Protein AF-0000000080282653 (afdb_homodimer)

Foldseek 3Di:
DPQQFAEFEEEQEDQPQFAFQLCQFACVVPVLLVVLLVVLQVLQVVLVHHRASNRRRPNPHDDLLVCLVPPVLNRLSNSLSQLLSQLCCSVPPQRHDYQEYEYDQSRVLNSQCSQVQDPSSLSSNLSNQLVVLQVVLVFFWFKKKWQAADVVLVVLLVVLVDPQKDFAEGQARGITMIIGHHVSRVSSQVSCVVVVIHMDIDSHGHRFQACVGCVRSLVSSLVVLVVDQTAAGNHWYAYQQVLGIRGGNVSVSVCSSRSRHGHGYNLSSLVVVVVVVHAHYEYRGEACVNVVSSVVHDPQHFYFYLSNDSDYPVSSNVRSVSRPRRPPPPPPPPPPPPPPPPPDDPDDPDPPPPPPPPPPDDLDLVNLLQVLLVLCCVQLVHHSPVQDPPAFCCPHVVCDPVNLVVSLVVSCVVLVFDDDPPDDSVVQGHSSSSSVVSSVRSVVVVVD/DPQQFAEFEEEQEDQPQFAFQLCQQACVVPVLLVVLLVVLQVLQVVLVAHRASNRHRPNPHDDSLVCLVPPQLNRLSNSLSQLLSQVCCSVPPQRHDYQEYEYDQSRVLSSQCSQVQDPSSLSSNLSNQLVVLVVVLVFFWFKKKWQAADVVLVVLLVVLVDPQKDFAEGQARGITMIIGHHVSRVSSQVSCVVVVIHMDIDSHGHRFQACVGCVRSLVSSLVVLVVDQTAAGNHWYAYQQVLGIRGGNVSVSVCSSRSRHGHGYNLSSLVVVVVVVHAHYEYRGEACVNVVSSVVHDPQHFYFYLSNDSDYPVSSNVRSVSRPRRPPPPPPPPPPPPPPPPPDDPDDPDPPPPPPDPPPDDLDLVNLLQVLLVLCCVQLVHHSPVQDPPAFCCVHVVCDPVNLVVSLVVSCVVLVFDDDPPDDSVVQGHSSSSSVVSSVRSVVVVVD

Radius of gyration: 32.89 Å; Cα contacts (8 Å, |Δi|>4): 1696; chains: 2; bounding box: 114×81×65 Å

Organism: Amycolatopsis orientalis (NCBI:txid31958)

Secondary structure (DSSP, 8-state):
-----EEEEEEE--TT---TTTTTTTTTT-THHHHHHHHHHHHHHHTT----HHHHH-TTSPPHHHHHHH-HHHHHHHHHHHHHHHHHHHHHTS-EEEEEEEE-TTHHHHHHHHHTSS-HHHHHHHHHHHHHHHHHHT---EEEEESS-HHHHHHHHHHHT-TT-EEEEEEETTEEEEEE-HHHHHHHHHHHHHTT--EEE---S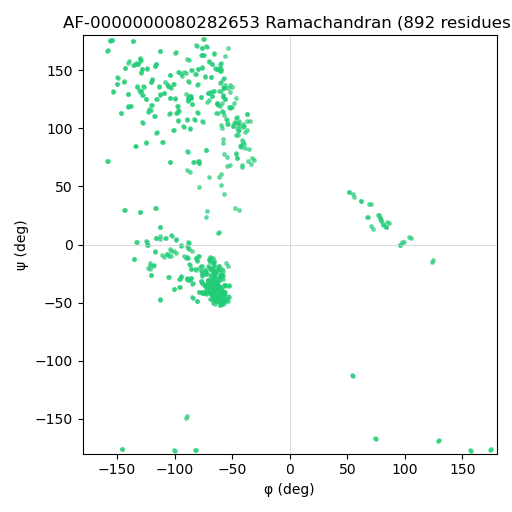S--S-HHHHHHHHHHHHHHHTT------SS-EEETTTTEE--SHHHHHHHHHHTTTSPB-HHHHHHHHHHTT--EEEE-SSS-HHHHHHHHHBSS-EEE-TTSS---HHHHHHHHHTT-----------------------------------------HHHHHHHHHHHHHHHHT--GGGS-TT-BTTTTT---HHHHHHHHHHHHHHHT----TT--GGG--BHHHHHHHHHHHHHHHTT-/-----EEEEEEE--TT---TTTTTTTTTT-THHHHHHHHHHHHHHHTT----HHHHH-TTSPPHHHHHHH-HHHHHHHHHHHHHHHHHHHHHTS-EEEEEEEE-TTHHHHHHHHHTSS-HHHHHHHHHHHHHHHHHHT---EEEEESS-HHHHHHHHHHHT-TT-EEEEEEETTEEEEEE-HHHHHHHHHHHHHTT--EEE---SS--S-HHHHHHHHHHHHHHHTT------SS-EEETTTTEE--SHHHHHHHHHHTTTSPB-HHHHHHHHHHTT--EEEE-SSS-HHHHHHHHHBSS-EEE-TTSS---HHHHHHHHHTT-----------------------------------------HHHHHHHHHHHHHHHHT--GGGS-TT-BHHHHH---HHHHHHHHHHHHHHHT----TT--GGG--BHHHHHHHHHHHHHHHTT-

Nearest PDB structures (foldseek):
  3rgi-assembly1_A  TM=9.157E-01  e=1.928E-21  Sorangium cellulosum
  2cuy-assembly1_B  TM=9.106E-01  e=4.567E-21  Thermus thermophilus HB8
  4mz0-assembly1_A  TM=9.041E-01  e=2.428E-20  Moorena producens 3L
  3g87-assembly1_A  TM=8.725E-01  e=8.386E-20  Burkholderia pseudomallei 1710b
  7agp-assembly1_A  TM=8.771E-01  e=3.275E-18  Mycobacterium tuberculosis variant bovis AF2122/97

Structure (mmCIF, N/CA/C/O backbone):
data_AF-0000000080282653-model_v1
#
loop_
_entity.id
_entity.type
_entity.pdbx_description
1 polymer A0A193BUU2_AMYOR
#
loop_
_atom_site.group_PDB
_atom_site.id
_atom_site.type_symbol
_atom_site.label_atom_id
_atom_site.label_alt_id
_atom_site.label_comp_id
_atom_site.label_asym_id
_atom_site.label_entity_id
_atom_site.label_seq_id
_atom_site.pdbx_PDB_ins_code
_atom_site.Cartn_x
_atom_site.Cartn_y
_atom_site.Cartn_z
_atom_site.occupancy
_atom_site.B_iso_or_equiv
_atom_site.auth_seq_id
_atom_site.auth_comp_id
_atom_site.auth_asym_id
_atom_site.auth_atom_id
_atom_site.pdbx_PDB_model_num
ATOM 1 N N . MET A 1 1 ? 34.156 13 14.781 1 26.16 1 MET A N 1
ATOM 2 C CA . MET A 1 1 ? 33.406 11.82 14.375 1 26.16 1 MET A CA 1
ATOM 3 C C . MET A 1 1 ? 32 12.219 13.906 1 26.16 1 MET A C 1
ATOM 5 O O . MET A 1 1 ? 31.188 12.719 14.688 1 26.16 1 MET A O 1
ATOM 9 N N . GLN A 1 2 ? 31.844 12.859 12.875 1 35.34 2 GLN A N 1
ATOM 10 C CA . GLN A 1 2 ? 30.625 13.469 12.359 1 35.34 2 GLN A CA 1
ATOM 11 C C . GLN A 1 2 ? 29.422 12.539 12.539 1 35.34 2 GLN A C 1
ATOM 13 O O . GLN A 1 2 ? 29.438 11.398 12.055 1 35.34 2 GLN A O 1
ATOM 18 N N . ALA A 1 3 ? 28.781 12.453 13.555 1 43.47 3 ALA A N 1
ATOM 19 C CA . ALA A 1 3 ? 27.75 11.57 14.086 1 43.47 3 ALA A CA 1
ATOM 20 C C . ALA A 1 3 ? 26.75 11.164 13.008 1 43.47 3 ALA A C 1
ATOM 22 O O . ALA A 1 3 ? 26.281 12.016 12.242 1 43.47 3 ALA A O 1
ATOM 23 N N . ASP A 1 4 ? 26.781 9.938 12.25 1 61.91 4 ASP A N 1
ATOM 24 C CA . ASP A 1 4 ? 26.016 9.25 11.211 1 61.91 4 ASP A CA 1
ATOM 25 C C . ASP A 1 4 ? 24.516 9.422 11.414 1 61.91 4 ASP A C 1
ATOM 27 O O . ASP A 1 4 ? 23.953 8.93 12.398 1 61.91 4 ASP A O 1
ATOM 31 N N . HIS A 1 5 ? 23.953 10.656 10.898 1 84.25 5 HIS A N 1
ATOM 32 C CA . HIS A 1 5 ? 22.531 10.945 11.016 1 84.25 5 HIS A CA 1
ATOM 33 C C . HIS A 1 5 ? 21.688 9.875 10.312 1 84.25 5 HIS A C 1
ATOM 35 O O . HIS A 1 5 ? 22.094 9.352 9.266 1 84.25 5 HIS A O 1
ATOM 41 N N . LEU A 1 6 ? 20.719 9.438 11.023 1 90 6 LEU A N 1
ATOM 42 C CA . LEU A 1 6 ? 19.797 8.453 10.477 1 90 6 LEU A CA 1
ATOM 43 C C . LEU A 1 6 ? 18.828 9.109 9.484 1 90 6 LEU A C 1
ATOM 45 O O . LEU A 1 6 ? 17.969 9.898 9.883 1 90 6 LEU A O 1
ATOM 49 N N . PRO A 1 7 ? 19.047 8.867 8.172 1 93.62 7 PRO A N 1
ATOM 50 C CA . PRO A 1 7 ? 18.125 9.445 7.199 1 93.62 7 PRO A CA 1
ATOM 51 C C . PRO A 1 7 ? 16.672 9.008 7.434 1 93.62 7 PRO A C 1
ATOM 53 O O . PRO A 1 7 ? 16.406 7.816 7.598 1 93.62 7 PRO A O 1
ATOM 56 N N . SER A 1 8 ? 15.742 10 7.512 1 96.44 8 SER A N 1
ATOM 57 C CA . SER A 1 8 ? 14.344 9.734 7.828 1 96.44 8 SER A CA 1
ATOM 58 C C . SER A 1 8 ? 13.414 10.648 7.035 1 96.44 8 SER A C 1
ATOM 60 O O . SER A 1 8 ? 13.828 11.703 6.551 1 96.44 8 SER A O 1
ATOM 62 N N . THR A 1 9 ? 12.281 10.078 6.84 1 98.31 9 THR A N 1
ATOM 63 C CA . THR A 1 9 ? 11.227 10.922 6.281 1 98.31 9 THR A CA 1
ATOM 64 C C . THR A 1 9 ? 10.5 11.688 7.387 1 98.31 9 THR A C 1
ATOM 66 O O . THR A 1 9 ? 9.953 11.078 8.312 1 98.31 9 THR A O 1
ATOM 69 N N . PHE A 1 10 ? 10.531 13.016 7.301 1 98.75 10 PHE A N 1
ATOM 70 C CA . PHE A 1 10 ? 9.828 13.867 8.25 1 98.75 10 PHE A CA 1
ATOM 71 C C . PHE A 1 10 ? 8.398 14.125 7.793 1 98.75 10 PHE A C 1
ATOM 73 O O . PHE A 1 10 ? 8.172 14.594 6.676 1 98.75 10 PHE A O 1
ATOM 80 N N . LEU A 1 11 ? 7.48 13.789 8.656 1 98.88 11 LEU A N 1
ATOM 81 C CA . LEU A 1 11 ? 6.062 14.016 8.391 1 98.88 11 LEU A CA 1
ATOM 82 C C . LEU A 1 11 ? 5.555 15.227 9.164 1 98.88 11 LEU A C 1
ATOM 84 O O . LEU A 1 11 ? 5.863 15.391 10.344 1 98.88 11 LEU A O 1
ATOM 88 N N . PHE A 1 12 ? 4.789 16.078 8.477 1 98.81 12 PHE A N 1
ATOM 89 C CA . PHE A 1 12 ? 4.238 17.281 9.102 1 98.81 12 PHE A CA 1
ATOM 90 C C . PHE A 1 12 ? 2.715 17.234 9.109 1 98.81 12 PHE A C 1
ATOM 92 O O . PHE A 1 12 ? 2.078 17.391 8.062 1 98.81 12 PHE A O 1
ATOM 99 N N . PRO A 1 13 ? 2.098 17.078 10.266 1 97.88 13 PRO A N 1
ATOM 100 C CA . PRO A 1 13 ? 0.648 16.891 10.359 1 97.88 13 PRO A CA 1
ATOM 101 C C . PRO A 1 13 ? -0.134 18.172 10.125 1 97.88 13 PRO A C 1
ATOM 103 O O . PRO A 1 13 ? 0.444 19.266 10.141 1 97.88 13 PRO A O 1
ATOM 106 N N . GLY A 1 14 ? -1.403 17.984 9.852 1 94.94 14 GLY A N 1
ATOM 107 C CA . GLY A 1 14 ? -2.273 19.109 9.547 1 94.94 14 GLY A CA 1
ATOM 108 C C . GLY A 1 14 ? -2.938 19.703 10.773 1 94.94 14 GLY A C 1
ATOM 109 O O . GLY A 1 14 ? -2.369 19.688 11.867 1 94.94 14 GLY A O 1
ATOM 110 N N . GLN A 1 15 ? -4.125 20.188 10.422 1 87.12 15 GLN A N 1
ATOM 111 C CA . GLN A 1 15 ? -4.863 20.922 11.453 1 87.12 15 GLN A CA 1
ATOM 112 C C . GLN A 1 15 ? -5.367 19.969 12.539 1 87.12 15 GLN A C 1
ATOM 114 O O . GLN A 1 15 ? -5.84 18.875 12.242 1 87.12 15 GLN A O 1
ATOM 119 N N . GLY A 1 16 ? -5.094 20.141 13.719 1 88.44 16 GLY A N 1
ATOM 120 C CA . GLY A 1 16 ? -5.527 19.359 14.859 1 88.44 16 GLY A CA 1
ATOM 121 C C . GLY A 1 16 ? -4.371 18.812 15.68 1 88.44 16 GLY A C 1
ATOM 122 O O . GLY A 1 16 ? -4.562 18.359 16.812 1 88.44 16 GLY A O 1
ATOM 123 N N . ALA A 1 17 ? -3.266 18.891 15.047 1 94.56 17 ALA A N 1
ATOM 124 C CA . ALA A 1 17 ? -2.086 18.359 15.734 1 94.56 17 ALA A CA 1
ATOM 125 C C . ALA A 1 17 ? -1.57 19.359 16.766 1 94.56 17 ALA A C 1
ATOM 127 O O . ALA A 1 17 ? -0.482 19.922 16.609 1 94.56 17 ALA A O 1
ATOM 128 N N . TYR A 1 18 ? -2.307 19.531 17.812 1 97.38 18 TYR A N 1
ATOM 129 C CA . TYR A 1 18 ? -1.986 20.469 18.875 1 97.38 18 TYR A CA 1
ATOM 130 C C . TYR A 1 18 ? -2.127 19.812 20.25 1 97.38 18 TYR A C 1
ATOM 132 O O . TYR A 1 18 ? -3.037 19.016 20.469 1 97.38 18 TYR A O 1
ATOM 140 N N . LEU A 1 19 ? -1.218 20.062 21.047 1 97.69 19 LEU A N 1
ATOM 141 C CA . LEU A 1 19 ? -1.221 19.703 22.453 1 97.69 19 LEU A CA 1
ATOM 142 C C . LEU A 1 19 ? -0.673 20.828 23.312 1 97.69 19 LEU A C 1
ATOM 144 O O . LEU A 1 19 ? 0.491 21.219 23.172 1 97.69 19 LEU A O 1
ATOM 148 N N . ALA A 1 20 ? -1.525 21.328 24.219 1 97.62 20 ALA A N 1
ATOM 149 C CA . ALA A 1 20 ? -1.098 22.406 25.094 1 97.62 20 ALA A CA 1
ATOM 150 C C . ALA A 1 20 ? 0.156 22.031 25.875 1 97.62 20 ALA A C 1
ATOM 152 O O . ALA A 1 20 ? 0.198 20.969 26.516 1 97.62 20 ALA A O 1
ATOM 153 N N . GLY A 1 21 ? 1.155 22.859 25.75 1 98.19 21 GLY A N 1
ATOM 154 C CA . GLY A 1 21 ? 2.389 22.656 26.484 1 98.19 21 GLY A CA 1
ATOM 155 C C . GLY A 1 21 ? 3.174 21.453 26.016 1 98.19 21 GLY A C 1
ATOM 156 O O . GLY A 1 21 ? 3.809 20.75 26.812 1 98.19 21 GLY A O 1
ATOM 157 N N . VAL A 1 22 ? 3.148 21.172 24.797 1 98.06 22 VAL A N 1
ATOM 158 C CA . VAL A 1 22 ? 3.736 19.953 24.25 1 98.06 22 VAL A CA 1
ATOM 159 C C . VAL A 1 22 ? 5.234 19.922 24.562 1 98.06 22 VAL A C 1
ATOM 161 O O . VAL A 1 22 ? 5.812 18.844 24.734 1 98.06 22 VAL A O 1
ATOM 164 N N . PHE A 1 23 ? 5.887 21.094 24.719 1 97.88 23 PHE A N 1
ATOM 165 C CA . PHE A 1 23 ? 7.328 21.156 24.922 1 97.88 23 PHE A CA 1
ATOM 166 C C . PHE A 1 23 ? 7.652 21.406 26.391 1 97.88 23 PHE A C 1
ATOM 168 O O . PHE A 1 23 ? 8.805 21.656 26.75 1 97.88 23 PHE A O 1
ATOM 175 N N . SER A 1 24 ? 6.66 21.375 27.281 1 97.12 24 SER A N 1
ATOM 176 C CA . SER A 1 24 ? 6.824 21.766 28.688 1 97.12 24 SER A CA 1
ATOM 177 C C . SER A 1 24 ? 7.871 20.906 29.375 1 97.12 24 SER A C 1
ATOM 179 O O . SER A 1 24 ? 8.695 21.406 30.141 1 97.12 24 SER A O 1
ATOM 181 N N . ALA A 1 25 ? 7.859 19.641 29.031 1 95.56 25 ALA A N 1
ATOM 182 C CA . ALA A 1 25 ? 8.719 18.703 29.75 1 95.56 25 ALA A CA 1
ATOM 183 C C . ALA A 1 25 ? 10.109 18.641 29.141 1 95.56 25 ALA A C 1
ATOM 185 O O . ALA A 1 25 ? 11.07 18.219 29.797 1 95.56 25 ALA A O 1
ATOM 186 N N . SER A 1 26 ? 10.219 19.109 27.938 1 94.75 26 SER A N 1
ATOM 187 C CA . SER A 1 26 ? 11.484 18.906 27.25 1 94.75 26 SER A CA 1
ATOM 188 C C . SER A 1 26 ? 12.242 20.234 27.078 1 94.75 26 SER A C 1
ATOM 190 O O . SER A 1 26 ? 13.43 20.234 26.766 1 94.75 26 SER A O 1
ATOM 192 N N . ARG A 1 27 ? 11.688 21.328 27.359 1 93.56 27 ARG A N 1
ATOM 193 C CA . ARG A 1 27 ? 12.242 22.625 27 1 93.56 27 ARG A CA 1
ATOM 194 C C . ARG A 1 27 ? 13.516 22.922 27.781 1 93.56 27 ARG A C 1
ATOM 196 O O . ARG A 1 27 ? 14.398 23.625 27.312 1 93.56 27 ARG A O 1
ATOM 203 N N . GLN A 1 28 ? 13.648 22.422 28.938 1 92.38 28 GLN A N 1
ATOM 204 C CA . GLN A 1 28 ? 14.844 22.672 29.734 1 92.38 28 GLN A CA 1
ATOM 205 C C . GLN A 1 28 ? 16.047 21.906 29.172 1 92.38 28 GLN A C 1
ATOM 207 O O . GLN A 1 28 ? 17.156 22.422 29.156 1 92.38 28 GLN A O 1
ATOM 212 N N . ALA A 1 29 ? 15.766 20.75 28.734 1 93.75 29 ALA A N 1
ATOM 213 C CA . ALA A 1 29 ? 16.828 19.891 28.203 1 93.75 29 ALA A CA 1
ATOM 214 C C . ALA A 1 29 ? 17.25 20.328 26.812 1 93.75 29 ALA A C 1
ATOM 216 O O . ALA A 1 29 ? 18.391 20.109 26.406 1 93.75 29 ALA A O 1
ATOM 217 N N . PHE A 1 30 ? 16.375 20.984 26.094 1 94.38 30 PHE A N 1
ATOM 218 C CA . PHE A 1 30 ? 16.656 21.406 24.719 1 94.38 30 PHE A CA 1
ATOM 219 C C . PHE A 1 30 ? 16.453 22.906 24.547 1 94.38 30 PHE A C 1
ATOM 221 O O . PHE A 1 30 ? 15.406 23.344 24.047 1 94.38 30 PHE A O 1
ATOM 228 N N . PRO A 1 31 ? 17.453 23.625 24.797 1 91 31 PRO A N 1
ATOM 229 C CA . PRO A 1 31 ? 17.312 25.094 24.766 1 91 31 PRO A CA 1
ATOM 230 C C . PRO A 1 31 ? 16.922 25.609 23.375 1 91 31 PRO A C 1
ATOM 232 O O . PRO A 1 31 ? 16.406 26.719 23.25 1 91 31 PRO A O 1
ATOM 235 N N . GLY A 1 32 ? 17.188 24.828 22.391 1 92.94 32 GLY A N 1
ATOM 236 C CA . GLY A 1 32 ? 16.797 25.203 21.031 1 92.94 32 GLY A CA 1
ATOM 237 C C . GLY A 1 32 ? 15.305 25.438 20.891 1 92.94 32 GLY A C 1
ATOM 238 O O . GLY A 1 32 ? 14.875 26.219 20.031 1 92.94 32 GLY A O 1
ATOM 239 N N . ILE A 1 33 ? 14.523 24.875 21.766 1 95.81 33 ILE A N 1
ATOM 240 C CA . ILE A 1 33 ? 13.078 25.047 21.719 1 95.81 33 ILE A CA 1
ATOM 241 C C . ILE A 1 33 ? 12.703 26.5 21.969 1 95.81 33 ILE A C 1
ATOM 243 O O . ILE A 1 33 ? 11.992 27.109 21.172 1 95.81 33 ILE A O 1
ATOM 247 N N . ALA A 1 34 ? 13.242 27 23.016 1 95.75 34 ALA A N 1
ATOM 248 C CA . ALA A 1 34 ? 12.922 28.375 23.391 1 95.75 34 ALA A CA 1
ATOM 249 C C . ALA A 1 34 ? 13.406 29.359 22.328 1 95.75 34 ALA A C 1
ATOM 251 O O . ALA A 1 34 ? 12.711 30.328 22.016 1 95.75 34 ALA A O 1
ATOM 252 N N . ALA A 1 35 ? 14.523 29.141 21.797 1 96.19 35 ALA A N 1
ATOM 253 C CA . ALA A 1 35 ? 15.102 30.031 20.797 1 96.19 35 ALA A CA 1
ATOM 254 C C . ALA A 1 35 ? 14.242 30.062 19.531 1 96.19 35 ALA A C 1
ATOM 256 O O . ALA A 1 35 ? 13.977 31.125 18.984 1 96.19 35 ALA A O 1
ATOM 257 N N . GLU A 1 36 ? 13.859 28.891 19.094 1 96.94 36 GLU A N 1
ATOM 258 C CA . GLU A 1 36 ? 13.07 28.812 17.875 1 96.94 36 GLU A CA 1
ATOM 259 C C . GLU A 1 36 ? 11.68 29.391 18.078 1 96.94 36 GLU A C 1
ATOM 261 O O . GLU A 1 36 ? 11.141 30.047 17.188 1 96.94 36 GLU A O 1
ATOM 266 N N . LEU A 1 37 ? 11.102 29.156 19.219 1 98.38 37 LEU A N 1
ATOM 267 C CA . 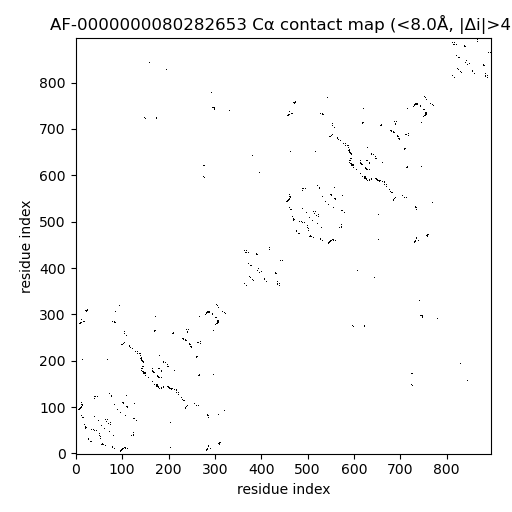LEU A 1 37 ? 9.781 29.719 19.516 1 98.38 37 LEU A CA 1
ATOM 268 C C . LEU A 1 37 ? 9.836 31.234 19.562 1 98.38 37 LEU A C 1
ATOM 270 O O . LEU A 1 37 ? 8.914 31.906 19.094 1 98.38 37 LEU A O 1
ATOM 274 N N . ALA A 1 38 ? 10.898 31.719 20.094 1 98.12 38 ALA A N 1
ATOM 275 C CA . ALA A 1 38 ? 11.062 33.156 20.141 1 98.12 38 ALA A CA 1
ATOM 276 C C . ALA A 1 38 ? 11.125 33.75 18.734 1 98.12 38 ALA A C 1
ATOM 278 O O . ALA A 1 38 ? 10.57 34.844 18.484 1 98.12 38 ALA A O 1
ATOM 279 N N . ARG A 1 39 ? 11.773 33.125 17.859 1 98.38 39 ARG A N 1
ATOM 280 C CA . ARG A 1 39 ? 11.859 33.594 16.469 1 98.38 39 ARG A CA 1
ATOM 281 C C . ARG A 1 39 ? 10.484 33.562 15.805 1 98.38 39 ARG A C 1
ATOM 283 O O . ARG A 1 39 ? 10.109 34.531 15.125 1 98.38 39 ARG A O 1
ATOM 290 N N . VAL A 1 40 ? 9.758 32.5 16.016 1 98.69 40 VAL A N 1
ATOM 291 C CA . VAL A 1 40 ? 8.422 32.406 15.438 1 98.69 40 VAL A CA 1
ATOM 292 C C . VAL A 1 40 ? 7.539 33.531 15.969 1 98.69 40 VAL A C 1
ATOM 294 O O . VAL A 1 40 ? 6.832 34.188 15.203 1 98.69 40 VAL A O 1
ATOM 297 N N . ASP A 1 41 ? 7.648 33.781 17.266 1 98.69 41 ASP A N 1
ATOM 298 C CA . ASP A 1 41 ? 6.859 34.844 17.875 1 98.69 41 ASP A CA 1
ATOM 299 C C . ASP A 1 41 ? 7.223 36.219 17.281 1 98.69 41 ASP A C 1
ATOM 301 O O . ASP A 1 41 ? 6.344 37.031 16.984 1 98.69 41 ASP A O 1
ATOM 305 N N . GLU A 1 42 ? 8.461 36.406 17.125 1 98.62 42 GLU A N 1
ATOM 306 C CA . GLU A 1 42 ? 8.922 37.688 16.578 1 98.62 42 GLU A CA 1
ATOM 307 C C . GLU A 1 42 ? 8.352 37.906 15.188 1 98.62 42 GLU A C 1
ATOM 309 O O . GLU A 1 42 ? 7.789 38.969 14.914 1 98.62 42 GLU A O 1
ATOM 314 N N . TYR A 1 43 ? 8.508 36.969 14.32 1 98.5 43 TYR A N 1
ATOM 315 C CA . TYR A 1 43 ? 8.023 37.094 12.945 1 98.5 43 TYR A CA 1
ATOM 316 C C . TYR A 1 43 ? 6.5 37.219 12.922 1 98.5 43 TYR A C 1
ATOM 318 O O . TYR A 1 43 ? 5.945 37.938 12.102 1 98.5 43 TYR A O 1
ATOM 326 N N . SER A 1 44 ? 5.84 36.469 13.805 1 98.56 44 SER A N 1
ATOM 327 C CA . SER A 1 44 ? 4.383 36.5 13.859 1 98.56 44 SER A CA 1
ATOM 328 C C . SER A 1 44 ? 3.887 37.875 14.266 1 98.56 44 SER A C 1
ATOM 330 O O . SER A 1 44 ? 3.006 38.438 13.609 1 98.56 44 SER A O 1
ATOM 332 N N . LEU A 1 45 ? 4.488 38.406 15.281 1 97.88 45 LEU A N 1
ATOM 333 C CA . LEU A 1 45 ? 4.09 39.719 15.758 1 97.88 45 LEU A CA 1
ATOM 334 C C . LEU A 1 45 ? 4.328 40.781 14.688 1 97.88 45 LEU A C 1
ATOM 336 O O . LEU A 1 45 ? 3.506 41.688 14.508 1 97.88 45 LEU A O 1
ATOM 340 N N . ARG A 1 46 ? 5.383 40.688 13.977 1 97.69 46 ARG A N 1
ATOM 341 C CA . ARG A 1 46 ? 5.68 41.625 12.883 1 97.69 46 ARG A CA 1
ATOM 342 C C . ARG A 1 46 ? 4.637 41.531 11.781 1 97.69 46 ARG A C 1
ATOM 344 O O . ARG A 1 46 ? 4.312 42.531 11.133 1 97.69 46 ARG A O 1
ATOM 351 N N . ALA A 1 47 ? 4.137 40.344 11.594 1 97.06 47 ALA A N 1
ATOM 352 C CA . ALA A 1 47 ? 3.154 40.125 10.547 1 97.06 47 ALA A CA 1
ATOM 353 C C . ALA A 1 47 ? 1.737 40.375 11.047 1 97.06 47 ALA A C 1
ATOM 355 O O . ALA A 1 47 ? 0.768 40.219 10.305 1 97.06 47 ALA A O 1
ATOM 356 N N . GLY A 1 48 ? 1.582 40.781 12.297 1 97.12 48 GLY A N 1
ATOM 357 C CA . GLY A 1 48 ? 0.28 41.062 12.875 1 97.12 48 GLY A CA 1
ATOM 358 C C . GLY A 1 48 ? -0.407 39.844 13.445 1 97.12 48 GLY A C 1
ATOM 359 O O . GLY A 1 48 ? -1.627 39.812 13.617 1 97.12 48 GLY A O 1
ATOM 360 N N . GLY A 1 49 ? 0.363 38.781 13.703 1 97.44 49 GLY A N 1
ATOM 361 C CA . GLY A 1 49 ? -0.189 37.562 14.273 1 97.44 49 GLY A CA 1
ATOM 362 C C . GLY A 1 49 ? 0.045 37.438 15.766 1 97.44 49 GLY A C 1
ATOM 363 O O . GLY A 1 49 ? 0.583 38.344 16.391 1 97.44 49 GLY A O 1
ATOM 364 N N . PRO A 1 50 ? -0.379 36.344 16.312 1 97.56 50 PRO A N 1
ATOM 365 C CA . PRO A 1 50 ? -0.25 36.125 17.75 1 97.56 50 PRO A CA 1
ATOM 366 C C . PRO A 1 50 ? 1.085 35.5 18.141 1 97.56 50 PRO A C 1
ATOM 368 O O . PRO A 1 50 ? 1.762 34.906 17.297 1 97.56 50 PRO A O 1
ATOM 371 N N . GLY A 1 51 ? 1.422 35.688 19.422 1 97.56 51 GLY A N 1
ATOM 372 C CA . GLY A 1 51 ? 2.469 34.875 20.016 1 97.56 51 GLY A CA 1
ATOM 373 C C . GLY A 1 51 ? 1.979 33.531 20.469 1 97.56 51 GLY A C 1
ATOM 374 O O . GLY A 1 51 ? 0.861 33.406 20.969 1 97.56 51 GLY A O 1
ATOM 375 N N . VAL A 1 52 ? 2.885 32.531 20.359 1 97.75 52 VAL A N 1
ATOM 376 C CA . VAL A 1 52 ? 2.352 31.188 20.625 1 97.75 52 VAL A CA 1
ATOM 377 C C . VAL A 1 52 ? 3.291 30.438 21.562 1 97.75 52 VAL A C 1
ATOM 379 O O . VAL A 1 52 ? 3.049 29.281 21.906 1 97.75 52 VAL A O 1
ATOM 382 N N . THR A 1 53 ? 4.355 31.016 22.031 1 98.19 53 THR A N 1
ATOM 383 C CA . THR A 1 53 ? 5.32 30.359 22.906 1 98.19 53 THR A CA 1
ATOM 384 C C . THR A 1 53 ? 4.625 29.781 24.141 1 98.19 53 THR A C 1
ATOM 386 O O . THR A 1 53 ? 4.84 28.625 24.484 1 98.19 53 THR A O 1
ATOM 389 N N . SER A 1 54 ? 3.779 30.547 24.781 1 97.94 54 SER A N 1
ATOM 390 C CA . SER A 1 54 ? 3.111 30.094 26 1 97.94 54 SER A CA 1
ATOM 391 C C . SER A 1 54 ? 2.211 28.891 25.719 1 97.94 54 SER A C 1
ATOM 393 O O . SER A 1 54 ? 2.115 27.984 26.547 1 97.94 54 SER A O 1
ATOM 395 N N . LEU A 1 55 ? 1.587 28.844 24.594 1 98.5 55 LEU A N 1
ATOM 396 C CA . LEU A 1 55 ? 0.683 27.766 24.219 1 98.5 55 LEU A CA 1
ATOM 397 C C . LEU A 1 55 ? 1.424 26.438 24.172 1 98.5 55 LEU A C 1
ATOM 399 O O . LEU A 1 55 ? 0.847 25.375 24.469 1 98.5 55 LEU A O 1
ATOM 403 N N . LEU A 1 56 ? 2.725 26.484 23.859 1 98.56 56 LEU A N 1
ATOM 404 C CA . LEU A 1 56 ? 3.467 25.25 23.594 1 98.56 56 LEU A CA 1
ATOM 405 C C . LEU A 1 56 ? 4.359 24.891 24.766 1 98.56 56 LEU A C 1
ATOM 407 O O . LEU A 1 56 ? 4.91 23.781 24.828 1 98.56 56 LEU A O 1
ATOM 411 N N . THR A 1 57 ? 4.512 25.797 25.75 1 97.94 57 THR A N 1
ATOM 412 C CA . THR A 1 57 ? 5.441 25.531 26.844 1 97.94 57 THR A CA 1
ATOM 413 C C . THR A 1 57 ? 4.699 25.438 28.172 1 97.94 57 THR A C 1
ATOM 415 O O . THR A 1 57 ? 5.281 25.047 29.188 1 97.94 57 THR A O 1
ATOM 418 N N . ASP A 1 58 ? 3.375 25.734 28.125 1 97.62 58 ASP A N 1
ATOM 419 C CA . ASP A 1 58 ? 2.564 25.703 29.344 1 97.62 58 ASP A CA 1
ATOM 420 C C . ASP A 1 58 ? 1.403 24.719 29.188 1 97.62 58 ASP A C 1
ATOM 422 O O . ASP A 1 58 ? 0.456 24.984 28.453 1 97.62 58 ASP A O 1
ATOM 426 N N . PRO A 1 59 ? 1.394 23.672 30 1 96.19 59 PRO A N 1
ATOM 427 C CA . PRO A 1 59 ? 0.318 22.688 29.906 1 96.19 59 PRO A CA 1
ATOM 428 C C . PRO A 1 59 ? -1.045 23.25 30.281 1 96.19 59 PRO A C 1
ATOM 430 O O . PRO A 1 59 ? -2.078 22.656 29.969 1 96.19 59 PRO A O 1
ATOM 433 N N . ALA A 1 60 ? -1.066 24.375 30.906 1 96.75 60 ALA A N 1
ATOM 434 C CA . ALA A 1 60 ? -2.316 24.984 31.359 1 96.75 60 ALA A CA 1
ATOM 435 C C . ALA A 1 60 ? -2.914 25.875 30.281 1 96.75 60 ALA A C 1
ATOM 437 O O . ALA A 1 60 ? -4.004 26.438 30.438 1 96.75 60 ALA A O 1
ATOM 438 N N . SER A 1 61 ? -2.25 25.969 29.203 1 97.38 61 SER A N 1
ATOM 439 C CA . SER A 1 61 ? -2.752 26.766 28.094 1 97.38 61 SER A CA 1
ATOM 440 C C . SER A 1 61 ? -4.031 26.172 27.516 1 97.38 61 SER A C 1
ATOM 442 O O . SER A 1 61 ? -4.363 25.016 27.797 1 97.38 61 SER A O 1
ATOM 444 N N . PRO A 1 62 ? -4.758 26.984 26.719 1 97.19 62 PRO A N 1
ATOM 445 C CA . PRO A 1 62 ? -6.031 26.516 26.172 1 97.19 62 PRO A CA 1
ATOM 446 C C . PRO A 1 62 ? -5.887 25.219 25.359 1 97.19 62 PRO A C 1
ATOM 448 O O . PRO A 1 62 ? -4.898 25.047 24.641 1 97.19 62 PRO A O 1
ATOM 451 N N . THR A 1 63 ? -6.902 24.406 25.516 1 96.38 63 THR A N 1
ATOM 452 C CA . THR A 1 63 ? -6.977 23.156 24.766 1 96.38 63 THR A CA 1
ATOM 453 C C . THR A 1 63 ? -7.301 23.438 23.297 1 96.38 63 THR A C 1
ATOM 455 O O . THR A 1 63 ? -7.59 24.578 22.922 1 96.38 63 THR A O 1
ATOM 458 N N . LEU A 1 64 ? -7.195 22.406 22.516 1 95.75 64 LEU A N 1
ATOM 459 C CA . LEU A 1 64 ? -7.543 22.5 21.109 1 95.75 64 LEU A CA 1
ATOM 460 C C . LEU A 1 64 ? -8.953 23.047 20.922 1 95.75 64 LEU A C 1
ATOM 462 O O . LEU A 1 64 ? -9.156 23.984 20.141 1 95.75 64 LEU A O 1
ATOM 466 N N . ASP A 1 65 ? -9.883 22.578 21.672 1 94.06 65 ASP A N 1
ATOM 467 C CA . ASP A 1 65 ? -11.281 22.984 21.547 1 94.06 65 ASP A CA 1
ATOM 468 C C . ASP A 1 65 ? -11.461 24.453 21.891 1 94.06 65 ASP A C 1
ATOM 470 O O . ASP A 1 65 ? -12.195 25.172 21.203 1 94.06 65 ASP A O 1
ATOM 474 N N . ARG A 1 66 ? -10.828 24.812 22.891 1 95.69 66 ARG A N 1
ATOM 475 C CA . ARG A 1 66 ? -10.938 26.203 23.312 1 95.69 66 ARG A CA 1
ATOM 476 C C . ARG A 1 66 ? -10.367 27.156 22.266 1 95.69 66 ARG A C 1
ATOM 478 O O . ARG A 1 66 ? -10.93 28.219 22 1 95.69 66 ARG A O 1
ATOM 485 N N . LEU A 1 67 ? -9.25 26.781 21.703 1 96.56 67 LEU A N 1
ATOM 486 C CA . LEU A 1 67 ? -8.633 27.625 20.688 1 96.56 67 LEU A CA 1
ATOM 487 C C . LEU A 1 67 ? -9.484 27.672 19.422 1 96.56 67 LEU A C 1
ATOM 489 O O . LEU A 1 67 ? -9.562 28.703 18.766 1 96.56 67 LEU A O 1
ATOM 493 N N . LEU A 1 68 ? -10.094 26.562 19.125 1 94.88 68 LEU A N 1
ATOM 494 C CA . LEU A 1 68 ? -10.977 26.516 17.953 1 94.88 68 LEU A CA 1
ATOM 495 C C . LEU A 1 68 ? -12.133 27.5 18.109 1 94.88 68 LEU A C 1
ATOM 497 O O . LEU A 1 68 ? -12.609 28.062 17.125 1 94.88 68 LEU A O 1
ATOM 501 N N . GLU A 1 69 ? -12.516 27.734 19.312 1 93.5 69 GLU A N 1
ATOM 502 C CA . GLU A 1 69 ? -13.656 28.609 19.609 1 93.5 69 GLU A CA 1
ATOM 503 C C . GLU A 1 69 ? -13.219 30.062 19.703 1 93.5 69 GLU A C 1
ATOM 505 O O . GLU A 1 69 ? -13.984 30.969 19.359 1 93.5 69 GLU A O 1
ATOM 510 N N . SER A 1 70 ? -11.992 30.234 20.125 1 93.69 70 SER A N 1
ATOM 511 C CA . SER A 1 70 ? -11.695 31.594 20.578 1 93.69 70 SER A CA 1
ATOM 512 C C . SER A 1 70 ? -10.562 32.219 19.781 1 93.69 70 SER A C 1
ATOM 514 O O . SER A 1 70 ? -10.453 33.438 19.688 1 93.69 70 SER A O 1
ATOM 516 N N . ASP A 1 71 ? -9.719 31.359 19.25 1 96.38 71 ASP A N 1
ATOM 517 C CA . ASP A 1 71 ? -8.5 31.938 18.688 1 96.38 71 ASP A CA 1
ATOM 518 C C . ASP A 1 71 ? -7.879 30.984 17.672 1 96.38 71 ASP A C 1
ATOM 520 O O . ASP A 1 71 ? -6.754 30.516 17.844 1 96.38 71 ASP A O 1
ATOM 524 N N . VAL A 1 72 ? -8.484 30.828 16.516 1 95.94 72 VAL A N 1
ATOM 525 C CA . VAL A 1 72 ? -8.062 29.922 15.461 1 95.94 72 VAL A CA 1
ATOM 526 C C . VAL A 1 72 ? -6.691 30.344 14.93 1 95.94 72 VAL A C 1
ATOM 528 O O . VAL A 1 72 ? -5.828 29.5 14.68 1 95.94 72 VAL A O 1
ATOM 531 N N . PRO A 1 73 ? -6.375 31.641 14.812 1 97.06 73 PRO A N 1
ATOM 532 C CA . PRO A 1 73 ? -5.043 32.031 14.359 1 97.06 73 PRO A CA 1
ATOM 533 C C . PRO A 1 73 ? -3.93 31.562 15.281 1 97.06 73 PRO A C 1
ATOM 535 O O . PRO A 1 73 ? -2.885 31.109 14.812 1 97.06 73 PRO A O 1
ATOM 538 N N . ALA A 1 74 ? -4.176 31.609 16.547 1 97.88 74 ALA A N 1
ATOM 539 C CA . ALA A 1 74 ? -3.182 31.125 17.5 1 97.88 74 ALA A CA 1
ATOM 540 C C . ALA A 1 74 ? -2.986 29.609 17.375 1 97.88 74 ALA A C 1
ATOM 542 O O . ALA A 1 74 ? -1.864 29.109 17.484 1 97.88 74 ALA A O 1
ATOM 543 N N . LEU A 1 75 ? -4.043 28.938 17.172 1 97.75 75 LEU A N 1
ATOM 544 C CA . LEU A 1 75 ? -3.977 27.484 16.984 1 97.75 75 LEU A CA 1
ATOM 545 C C . LEU A 1 75 ? -3.115 27.141 15.773 1 97.75 75 LEU A C 1
ATOM 547 O O . LEU A 1 75 ? -2.209 26.312 15.867 1 97.75 75 LEU A O 1
ATOM 551 N N . SER A 1 76 ? -3.404 27.781 14.641 1 97.88 76 SER A N 1
ATOM 552 C CA . SER A 1 76 ? -2.668 27.5 13.414 1 97.88 76 SER A CA 1
ATOM 553 C C . SER A 1 76 ? -1.178 27.766 13.586 1 97.88 76 SER A C 1
ATOM 555 O O . SER A 1 76 ? -0.342 26.953 13.188 1 97.88 76 SER A O 1
ATOM 557 N N . LEU A 1 77 ? -0.889 28.891 14.172 1 98.31 77 LEU A N 1
ATOM 558 C CA . LEU A 1 77 ? 0.51 29.266 14.352 1 98.31 77 LEU A CA 1
ATOM 559 C C . LEU A 1 77 ? 1.2 28.328 15.328 1 98.31 77 LEU A C 1
ATOM 561 O O . LEU A 1 77 ? 2.385 28.016 15.18 1 98.31 77 LEU A O 1
ATOM 565 N N . ALA A 1 78 ? 0.477 27.922 16.375 1 98.5 78 ALA A N 1
ATOM 566 C CA . ALA A 1 78 ? 1.039 26.984 17.344 1 98.5 78 ALA A CA 1
ATOM 567 C C . ALA A 1 78 ? 1.375 25.656 16.688 1 98.5 78 ALA A C 1
ATOM 569 O O . ALA A 1 78 ? 2.418 25.062 16.969 1 98.5 78 ALA A O 1
ATOM 570 N N . ILE A 1 79 ? 0.494 25.141 15.867 1 98.44 79 ILE A N 1
ATOM 571 C CA . ILE A 1 79 ? 0.734 23.891 15.156 1 98.44 79 ILE A CA 1
ATOM 572 C C . ILE A 1 79 ? 1.967 24.047 14.266 1 98.44 79 ILE A C 1
ATOM 574 O O . ILE A 1 79 ? 2.869 23.203 14.305 1 98.44 79 ILE A O 1
ATOM 578 N N . PHE A 1 80 ? 2.074 25.094 13.555 1 98.75 80 PHE A N 1
ATOM 579 C CA . PHE A 1 80 ? 3.211 25.375 12.688 1 98.75 80 PHE A CA 1
ATOM 580 C C . PHE A 1 80 ? 4.5 25.469 13.5 1 98.75 80 PHE A C 1
ATOM 582 O O . PHE A 1 80 ? 5.5 24.828 13.148 1 98.75 80 PHE A O 1
ATOM 589 N N . ALA A 1 81 ? 4.434 26.203 14.531 1 98.75 81 ALA A N 1
ATOM 590 C CA . ALA A 1 81 ? 5.609 26.391 15.375 1 98.75 81 ALA A CA 1
ATOM 591 C C . ALA A 1 81 ? 6.098 25.078 15.945 1 98.75 81 ALA A C 1
ATOM 593 O O . ALA A 1 81 ? 7.301 24.812 16 1 98.75 81 ALA A O 1
ATOM 594 N N . SER A 1 82 ? 5.172 24.281 16.391 1 98.56 82 SER A N 1
ATOM 595 C CA . SER A 1 82 ? 5.555 23 16.969 1 98.56 82 SER A CA 1
ATOM 596 C C . SER A 1 82 ? 6.258 22.125 15.938 1 98.56 82 SER A C 1
ATOM 598 O O . SER A 1 82 ? 7.168 21.359 16.266 1 98.56 82 SER A O 1
ATOM 600 N N . GLN A 1 83 ? 5.816 22.172 14.727 1 98.81 83 GLN A N 1
ATOM 601 C CA . GLN A 1 83 ? 6.41 21.391 13.648 1 98.81 83 GLN A CA 1
ATOM 602 C C . GLN A 1 83 ? 7.828 21.859 13.336 1 98.81 83 GLN A C 1
ATOM 604 O O . GLN A 1 83 ? 8.742 21.047 13.188 1 98.81 83 GLN A O 1
ATOM 609 N N . ILE A 1 84 ? 8.016 23.172 13.305 1 98.69 84 ILE A N 1
ATOM 610 C CA . ILE A 1 84 ? 9.32 23.766 13.031 1 98.69 84 ILE A CA 1
ATOM 611 C C . ILE A 1 84 ? 10.297 23.406 14.141 1 98.69 84 ILE A C 1
ATOM 613 O O . ILE A 1 84 ? 11.43 22.984 13.875 1 98.69 84 ILE A O 1
ATOM 617 N N . VAL A 1 85 ? 9.852 23.516 15.312 1 98.25 85 VAL A N 1
ATOM 618 C CA . VAL A 1 85 ? 10.695 23.219 16.469 1 98.25 85 VAL A CA 1
ATOM 619 C C . VAL A 1 85 ? 11.086 21.75 16.469 1 98.25 85 VAL A C 1
ATOM 621 O O . VAL A 1 85 ? 12.258 21.422 16.656 1 98.25 85 VAL A O 1
ATOM 624 N N . ALA A 1 86 ? 10.133 20.891 16.281 1 97.75 86 ALA A N 1
ATOM 625 C CA . ALA A 1 86 ? 10.406 19.453 16.281 1 97.75 86 ALA A CA 1
ATOM 626 C C . ALA A 1 86 ? 11.43 19.078 15.203 1 97.75 86 ALA A C 1
ATOM 628 O O . ALA A 1 86 ? 12.398 18.375 15.477 1 97.75 86 ALA A O 1
ATOM 629 N N . ALA A 1 87 ? 11.211 19.562 14.039 1 98.12 87 ALA A N 1
ATOM 630 C CA . ALA A 1 87 ? 12.117 19.266 12.93 1 98.12 87 ALA A CA 1
ATOM 631 C C . ALA A 1 87 ? 13.547 19.703 13.25 1 98.12 87 ALA A C 1
ATOM 633 O O . ALA A 1 87 ? 14.5 18.969 12.984 1 98.12 87 ALA A O 1
ATOM 634 N N . ARG A 1 88 ? 13.672 20.875 13.773 1 96.5 88 ARG A N 1
ATOM 635 C CA . ARG A 1 88 ? 14.992 21.375 14.125 1 96.5 88 ARG A CA 1
ATOM 636 C C . ARG A 1 88 ? 15.648 20.5 15.188 1 96.5 88 ARG A C 1
ATOM 638 O O . ARG A 1 88 ? 16.828 20.156 15.086 1 96.5 88 ARG A O 1
ATOM 645 N N . LEU A 1 89 ? 14.859 20.203 16.188 1 95.5 89 LEU A N 1
ATOM 646 C CA . LEU A 1 89 ? 15.375 19.359 17.266 1 95.5 89 LEU A CA 1
ATOM 647 C C . LEU A 1 89 ? 15.859 18.016 16.719 1 95.5 89 LEU A C 1
ATOM 649 O O . LEU A 1 89 ? 16.922 17.531 17.109 1 95.5 89 LEU A O 1
ATOM 653 N N . TYR A 1 90 ? 15.055 17.406 15.852 1 95.56 90 TYR A N 1
ATOM 654 C CA . TYR A 1 90 ? 15.422 16.109 15.273 1 95.56 90 TYR A CA 1
ATOM 655 C C . TYR A 1 90 ? 16.766 16.203 14.562 1 95.56 90 TYR A C 1
ATOM 657 O O . TYR A 1 90 ? 17.609 15.305 14.711 1 95.56 90 TYR A O 1
ATOM 665 N N . ARG A 1 91 ? 16.984 17.25 13.883 1 93.94 91 ARG A N 1
ATOM 666 C CA . ARG A 1 91 ? 18.172 17.406 13.047 1 93.94 91 ARG A CA 1
ATOM 667 C C . ARG A 1 91 ? 19.391 17.781 13.891 1 93.94 91 ARG A C 1
ATOM 669 O O . ARG A 1 91 ? 20.484 17.266 13.664 1 93.94 91 ARG A O 1
ATOM 676 N N . GLU A 1 92 ? 19.188 18.625 14.82 1 92.56 92 GLU A N 1
ATOM 677 C CA . GLU A 1 92 ? 20.328 19.25 15.508 1 92.56 92 GLU A CA 1
ATOM 678 C C . GLU A 1 92 ? 20.672 18.484 16.781 1 92.56 92 GLU A C 1
ATOM 680 O O . GLU A 1 92 ? 21.828 18.5 17.219 1 92.56 92 GLU A O 1
ATOM 685 N N . GLU A 1 93 ? 19.672 17.828 17.344 1 90.75 93 GLU A N 1
ATOM 686 C CA . GLU A 1 93 ? 19.922 17.312 18.688 1 90.75 93 GLU A CA 1
ATOM 687 C C . GLU A 1 93 ? 19.703 15.797 18.734 1 90.75 93 GLU A C 1
ATOM 689 O O . GLU A 1 93 ? 20.219 15.125 19.625 1 90.75 93 GLU A O 1
ATOM 694 N N . LEU A 1 94 ? 18.984 15.273 17.812 1 91.5 94 LEU A N 1
ATOM 695 C CA . LEU A 1 94 ? 18.562 13.891 18 1 91.5 94 LEU A CA 1
ATOM 696 C C . LEU A 1 94 ? 19.156 12.984 16.938 1 91.5 94 LEU A C 1
ATOM 698 O O . LEU A 1 94 ? 18.766 11.82 16.812 1 91.5 94 LEU A O 1
ATOM 702 N N . GLY A 1 95 ? 19.984 13.43 16.125 1 91.06 95 GLY A N 1
ATOM 703 C CA . GLY A 1 95 ? 20.766 12.609 15.211 1 91.06 95 GLY A CA 1
ATOM 704 C C . GLY A 1 95 ? 19.984 12.141 14 1 91.06 95 GLY A C 1
ATOM 705 O O . GLY A 1 95 ? 20.312 11.117 13.398 1 91.06 95 GLY A O 1
ATOM 706 N N . LEU A 1 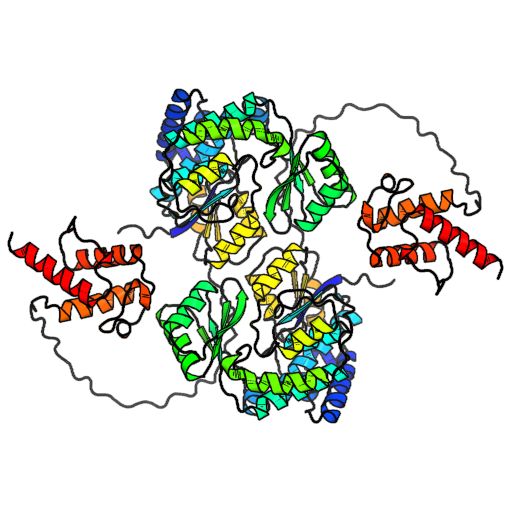96 ? 18.938 12.828 13.641 1 94.5 96 LEU A N 1
ATOM 707 C CA . LEU A 1 96 ? 18.172 12.508 12.438 1 94.5 96 LEU A CA 1
ATOM 708 C C . LEU A 1 96 ? 18.484 13.492 11.32 1 94.5 96 LEU A C 1
ATOM 710 O O . LEU A 1 96 ? 18.859 14.633 11.578 1 94.5 96 LEU A O 1
ATOM 714 N N . SER A 1 97 ? 18.453 12.953 10.125 1 95.25 97 SER A N 1
ATOM 715 C CA . SER A 1 97 ? 18.516 13.82 8.953 1 95.25 97 SER A CA 1
ATOM 716 C C . SER A 1 97 ? 17.266 13.664 8.086 1 95.25 97 SER A C 1
ATOM 718 O O . SER A 1 97 ? 16.75 12.555 7.934 1 95.25 97 SER A O 1
ATOM 720 N N . ALA A 1 98 ? 16.812 14.727 7.566 1 96.69 98 ALA A N 1
ATOM 721 C CA . ALA A 1 98 ? 15.641 14.695 6.699 1 96.69 98 ALA A CA 1
ATOM 722 C C . ALA A 1 98 ? 16.016 14.305 5.277 1 96.69 98 ALA A C 1
ATOM 724 O O . ALA A 1 98 ? 16.578 15.109 4.527 1 96.69 98 ALA A O 1
ATOM 725 N N . ALA A 1 99 ? 15.641 13.094 4.934 1 97 99 ALA A N 1
ATOM 726 C CA . ALA A 1 99 ? 15.867 12.648 3.561 1 97 99 ALA A CA 1
ATOM 727 C C . ALA A 1 99 ? 14.703 13.023 2.656 1 97 99 ALA A C 1
ATOM 729 O O . ALA A 1 99 ? 14.875 13.203 1.448 1 97 99 ALA A O 1
ATOM 730 N N . LEU A 1 100 ? 13.609 13.078 3.221 1 98.5 100 LEU A N 1
ATOM 731 C CA . LEU A 1 100 ? 12.367 13.422 2.545 1 98.5 100 LEU A CA 1
ATOM 732 C C . LEU A 1 100 ? 11.398 14.109 3.506 1 98.5 100 LEU A C 1
ATOM 734 O O . LEU A 1 100 ? 11.32 13.742 4.68 1 98.5 100 LEU A O 1
ATOM 738 N N . LEU A 1 101 ? 10.758 15.141 2.99 1 98.88 101 LEU A N 1
ATOM 739 C CA . LEU A 1 101 ? 9.742 15.859 3.748 1 98.88 101 LEU A CA 1
ATOM 740 C C . LEU A 1 101 ? 8.367 15.68 3.117 1 98.88 101 LEU A C 1
ATOM 742 O O . LEU A 1 101 ? 8.234 15.695 1.891 1 98.88 101 LEU A O 1
ATOM 746 N N . MET A 1 102 ? 7.371 15.43 3.969 1 98.81 102 MET A N 1
ATOM 747 C CA . MET A 1 102 ? 6 15.289 3.484 1 98.81 102 MET A CA 1
ATOM 748 C C . MET A 1 102 ? 5.012 15.953 4.438 1 98.81 102 MET A C 1
ATOM 750 O O . MET A 1 102 ? 4.93 15.586 5.609 1 98.81 102 MET A O 1
ATOM 754 N N . GLY A 1 103 ? 4.34 16.906 3.934 1 98.62 103 GLY A N 1
ATOM 755 C CA . GLY A 1 103 ? 3.314 17.594 4.707 1 98.62 103 GLY A CA 1
ATOM 756 C C . GLY A 1 103 ? 1.909 17.125 4.383 1 98.62 103 GLY A C 1
ATOM 757 O O . GLY A 1 103 ? 1.587 16.875 3.219 1 98.62 103 GLY A O 1
ATOM 758 N N . HIS A 1 104 ? 1.105 16.969 5.406 1 98.25 104 HIS A N 1
ATOM 759 C CA . HIS A 1 104 ? -0.32 16.703 5.258 1 98.25 104 HIS A CA 1
ATOM 760 C C . HIS A 1 104 ? -1.142 17.969 5.418 1 98.25 104 HIS A C 1
ATOM 762 O O . HIS A 1 104 ? -1.279 18.5 6.527 1 98.25 104 HIS A O 1
ATOM 768 N N . SER A 1 105 ? -1.785 18.406 4.301 1 97.19 105 SER A N 1
ATOM 769 C CA . SER A 1 105 ? -2.609 19.609 4.344 1 97.19 105 SER A CA 1
ATOM 770 C C . SER A 1 105 ? -1.823 20.797 4.879 1 97.19 105 SER A C 1
ATOM 772 O O . SER A 1 105 ? -0.806 21.188 4.301 1 97.19 105 SER A O 1
ATOM 774 N N . PHE A 1 106 ? -2.186 21.312 6.078 1 97.44 106 PHE A N 1
ATOM 775 C CA . PHE A 1 106 ? -1.564 22.469 6.727 1 97.44 106 PHE A CA 1
ATOM 776 C C . PHE A 1 106 ? -0.075 22.219 6.941 1 97.44 106 PHE A C 1
ATOM 778 O O . PHE A 1 106 ? 0.722 23.172 6.906 1 97.44 106 PHE A O 1
ATOM 785 N N . GLY A 1 107 ? 0.313 21 7.047 1 98.38 107 GLY A N 1
ATOM 786 C CA . GLY A 1 107 ? 1.696 20.625 7.309 1 98.38 107 GLY A CA 1
ATOM 787 C C . GLY A 1 107 ? 2.623 20.922 6.141 1 98.38 107 GLY A C 1
ATOM 788 O O . GLY A 1 107 ? 3.846 20.906 6.297 1 98.38 107 GLY A O 1
ATOM 789 N N . GLU A 1 108 ? 2.039 21.25 5.004 1 98.25 108 GLU A N 1
ATOM 790 C CA . GLU A 1 108 ? 2.846 21.594 3.838 1 98.25 108 GLU A CA 1
ATOM 791 C C . GLU A 1 108 ? 3.676 22.844 4.098 1 98.25 108 GLU A C 1
ATOM 793 O O . GLU A 1 108 ? 4.789 22.984 3.584 1 98.25 108 GLU A O 1
ATOM 798 N N . PHE A 1 109 ? 3.172 23.766 4.844 1 98.38 109 PHE A N 1
ATOM 799 C CA . PHE A 1 109 ? 3.885 25 5.141 1 98.38 109 PHE A CA 1
ATOM 800 C C . PHE A 1 109 ? 5.199 24.719 5.855 1 98.38 109 PHE A C 1
ATOM 802 O O . PHE A 1 109 ? 6.254 25.219 5.461 1 98.38 109 PHE A O 1
ATOM 809 N N . ALA A 1 110 ? 5.102 23.891 6.84 1 98.75 110 ALA A N 1
ATOM 810 C CA . ALA A 1 110 ? 6.301 23.547 7.598 1 98.75 110 ALA A CA 1
ATOM 811 C C . ALA A 1 110 ? 7.289 22.766 6.734 1 98.75 110 ALA A C 1
ATOM 813 O O . ALA A 1 110 ? 8.5 23 6.801 1 98.75 110 ALA A O 1
ATOM 814 N N . ALA A 1 111 ? 6.758 21.844 5.965 1 98.88 111 ALA A N 1
ATOM 815 C CA . ALA A 1 111 ? 7.621 21.062 5.078 1 98.88 111 ALA A CA 1
ATOM 816 C C . ALA A 1 111 ? 8.406 21.984 4.141 1 98.88 111 ALA A C 1
ATOM 818 O O . ALA A 1 111 ? 9.609 21.797 3.936 1 98.88 111 ALA A O 1
ATOM 819 N N . LEU A 1 112 ? 7.754 22.984 3.609 1 98.81 112 LEU A N 1
ATOM 820 C CA . LEU A 1 112 ? 8.391 23.891 2.658 1 98.81 112 LEU A CA 1
ATOM 821 C C . LEU A 1 112 ? 9.422 24.766 3.354 1 98.81 112 LEU A C 1
ATOM 823 O O . LEU A 1 112 ? 10.469 25.078 2.777 1 98.81 112 LEU A O 1
ATOM 827 N N . VAL A 1 113 ? 9.188 25.141 4.543 1 98.81 113 VAL A N 1
ATOM 828 C CA . VAL A 1 113 ? 10.148 25.938 5.293 1 98.81 113 VAL A CA 1
ATOM 829 C C . VAL A 1 113 ? 11.375 25.094 5.629 1 98.81 113 VAL A C 1
ATOM 831 O O . VAL A 1 113 ? 12.508 25.516 5.402 1 98.81 113 VAL A O 1
ATOM 834 N N . VAL A 1 114 ? 11.117 23.875 6.129 1 98.69 114 VAL A N 1
ATOM 835 C CA . VAL A 1 114 ? 12.211 22.984 6.523 1 98.69 114 VAL A CA 1
ATOM 836 C C . VAL A 1 114 ? 13.031 22.594 5.297 1 98.69 114 VAL A C 1
ATOM 838 O O . VAL A 1 114 ? 14.242 22.406 5.391 1 98.69 114 VAL A O 1
ATOM 841 N N . SER A 1 115 ? 12.422 22.562 4.164 1 98.69 115 SER A N 1
ATOM 842 C CA . SER A 1 115 ? 13.109 22.203 2.928 1 98.69 115 SER A CA 1
ATOM 843 C C . SER A 1 115 ? 14.031 23.312 2.455 1 98.69 115 SER A C 1
ATOM 845 O O . SER A 1 115 ? 14.883 23.109 1.593 1 98.69 115 SER A O 1
ATOM 847 N N . GLY A 1 116 ? 13.75 24.516 2.912 1 98.38 116 GLY A N 1
ATOM 848 C CA . GLY A 1 116 ? 14.5 25.688 2.463 1 98.38 116 GLY A CA 1
ATOM 849 C C . GLY A 1 116 ? 13.82 26.422 1.319 1 98.38 116 GLY A C 1
ATOM 850 O O . GLY A 1 116 ? 14.312 27.453 0.86 1 98.38 116 GLY A O 1
ATOM 851 N N . ALA A 1 117 ? 12.727 25.938 0.911 1 98.69 117 ALA A N 1
ATOM 852 C CA . ALA A 1 117 ? 12 26.594 -0.17 1 98.69 117 ALA A CA 1
ATOM 853 C C . ALA A 1 117 ? 11.438 27.938 0.288 1 98.69 117 ALA A C 1
ATOM 855 O O . ALA A 1 117 ? 11.195 28.828 -0.53 1 98.69 117 ALA A O 1
ATOM 856 N N . LEU A 1 118 ? 11.18 28.078 1.539 1 98.5 118 LEU A N 1
ATOM 857 C CA . LEU A 1 118 ? 10.758 29.297 2.215 1 98.5 118 LEU A CA 1
ATOM 858 C C . LEU A 1 118 ? 11.625 29.578 3.439 1 98.5 118 LEU A C 1
ATOM 860 O O . LEU A 1 118 ? 12.086 28.641 4.098 1 98.5 118 LEU A O 1
ATOM 864 N N . THR A 1 119 ? 11.789 30.812 3.691 1 98.12 119 THR A N 1
ATOM 865 C CA . THR A 1 119 ? 12.383 31.156 4.98 1 98.12 119 THR A CA 1
ATOM 866 C C . THR A 1 119 ? 11.359 31 6.102 1 98.12 119 THR A C 1
ATOM 868 O O . THR A 1 119 ? 10.156 30.938 5.848 1 98.12 119 THR A O 1
ATOM 871 N N . LEU A 1 120 ? 11.875 30.953 7.305 1 98.44 120 LEU A N 1
ATOM 872 C CA . LEU A 1 120 ? 10.977 30.891 8.453 1 98.44 120 LEU A CA 1
ATOM 873 C C . LEU A 1 120 ? 10.055 32.094 8.484 1 98.44 120 LEU A C 1
ATOM 875 O O . LEU A 1 120 ? 8.859 31.969 8.742 1 98.44 120 LEU A O 1
ATOM 879 N N . GLU A 1 121 ? 10.555 33.25 8.219 1 98.06 121 GLU A N 1
ATOM 880 C CA . GLU A 1 121 ? 9.766 34.469 8.203 1 98.06 121 GLU A CA 1
ATOM 881 C C . GLU A 1 121 ? 8.656 34.406 7.16 1 98.06 121 GLU A C 1
ATOM 883 O O . GLU A 1 121 ? 7.512 34.75 7.441 1 98.06 121 GLU A O 1
ATOM 888 N N . GLU A 1 122 ? 9.047 33.969 5.977 1 97.88 122 GLU A N 1
ATOM 889 C CA . GLU A 1 122 ? 8.047 33.844 4.918 1 97.88 122 GLU A CA 1
ATOM 890 C C . GLU A 1 122 ? 6.961 32.844 5.316 1 97.88 122 GLU A C 1
ATOM 892 O O . GLU A 1 122 ? 5.773 33.094 5.086 1 97.88 122 GLU A O 1
ATOM 897 N N . GLY A 1 123 ? 7.406 31.703 5.926 1 98.38 123 GLY A N 1
ATOM 898 C CA . GLY A 1 123 ? 6.441 30.719 6.391 1 98.38 123 GLY A CA 1
ATOM 899 C C . GLY A 1 123 ? 5.465 31.266 7.41 1 98.38 123 GLY A C 1
ATOM 900 O O . GLY A 1 123 ? 4.254 31.078 7.277 1 98.38 123 GLY A O 1
ATOM 901 N N . VAL A 1 124 ? 5.965 31.953 8.375 1 98.44 124 VAL A N 1
ATOM 902 C CA . VAL A 1 124 ? 5.133 32.531 9.422 1 98.44 124 VAL A CA 1
ATOM 903 C C . VAL A 1 124 ? 4.176 33.562 8.805 1 98.44 124 VAL A C 1
ATOM 905 O O . VAL A 1 124 ? 2.982 33.562 9.125 1 98.44 124 VAL A O 1
ATOM 908 N N . THR A 1 125 ? 4.652 34.375 7.938 1 97.75 125 THR A N 1
ATOM 909 C CA . THR A 1 125 ? 3.85 35.375 7.281 1 97.75 125 THR A CA 1
ATOM 910 C C . THR A 1 125 ? 2.703 34.75 6.496 1 97.75 125 THR A C 1
ATOM 912 O O . THR A 1 125 ? 1.573 35.25 6.535 1 97.75 125 THR A O 1
ATOM 915 N N . LEU A 1 126 ? 3.018 33.719 5.832 1 98.31 126 LEU A N 1
ATOM 916 C CA . LEU A 1 126 ? 2.008 33.031 5.031 1 98.31 126 LEU A CA 1
ATOM 917 C C . LEU A 1 126 ? 0.946 32.406 5.918 1 98.31 126 LEU A C 1
ATOM 919 O O . LEU A 1 126 ? -0.241 32.438 5.586 1 98.31 126 LEU A O 1
ATOM 923 N N . VAL A 1 127 ? 1.356 31.797 7.047 1 98.25 127 VAL A N 1
ATOM 924 C CA . VAL A 1 127 ? 0.404 31.188 7.969 1 98.25 127 VAL A CA 1
ATOM 925 C C . VAL A 1 127 ? -0.542 32.25 8.516 1 98.25 127 VAL A C 1
ATOM 927 O O . VAL A 1 127 ? -1.756 32.062 8.578 1 98.25 127 VAL A O 1
ATOM 930 N N . VAL A 1 128 ? -0.024 33.406 8.836 1 98 128 VAL A N 1
ATOM 931 C CA . VAL A 1 128 ? -0.825 34.5 9.344 1 98 128 VAL A CA 1
ATOM 932 C C . VAL A 1 128 ? -1.768 35 8.25 1 98 128 VAL A C 1
ATOM 934 O O . VAL A 1 128 ? -2.953 35.25 8.5 1 98 128 VAL A O 1
ATOM 937 N N . ALA A 1 129 ? -1.264 35.125 7.082 1 97.81 129 ALA A N 1
ATOM 938 C CA . ALA A 1 129 ? -2.062 35.594 5.953 1 97.81 129 ALA A CA 1
ATOM 939 C C . ALA A 1 129 ? -3.176 34.625 5.621 1 97.81 129 ALA A C 1
ATOM 941 O O . ALA A 1 129 ? -4.281 35.031 5.242 1 97.81 129 ALA A O 1
ATOM 942 N N . ARG A 1 130 ? -2.846 33.344 5.688 1 97.44 130 ARG A N 1
ATOM 943 C CA . ARG A 1 130 ? -3.83 32.281 5.438 1 97.44 130 ARG A CA 1
ATOM 944 C C . ARG A 1 130 ? -5.02 32.438 6.383 1 97.44 130 ARG A C 1
ATOM 946 O O . ARG A 1 130 ? -6.172 32.344 5.953 1 97.44 130 ARG A O 1
ATOM 953 N N . ASP A 1 131 ? -4.727 32.594 7.621 1 96.81 131 ASP A N 1
ATOM 954 C CA . ASP A 1 131 ? -5.785 32.75 8.617 1 96.81 131 ASP A CA 1
ATOM 955 C C . ASP A 1 131 ? -6.613 34 8.359 1 96.81 131 ASP A C 1
ATOM 957 O O . ASP A 1 131 ? -7.832 34 8.523 1 96.81 131 ASP A O 1
ATOM 961 N N . ARG A 1 132 ? -5.984 35.031 7.965 1 96.62 132 ARG A N 1
ATOM 962 C CA . ARG A 1 132 ? -6.68 36.281 7.652 1 96.62 132 ARG A CA 1
ATOM 963 C C . ARG A 1 132 ? -7.633 36.094 6.477 1 96.62 132 ARG A C 1
ATOM 965 O O . ARG A 1 132 ? -8.766 36.594 6.504 1 96.62 132 ARG A O 1
ATOM 972 N N . ALA A 1 133 ? -7.145 35.438 5.5 1 97.12 133 ALA A N 1
ATOM 973 C CA . ALA A 1 133 ? -7.965 35.188 4.32 1 97.12 133 ALA A CA 1
ATOM 974 C C . ALA A 1 133 ? -9.188 34.344 4.672 1 97.12 133 ALA A C 1
ATOM 976 O O . ALA A 1 133 ? -10.297 34.625 4.203 1 97.12 133 ALA A O 1
ATOM 977 N N . LEU A 1 134 ? -8.977 33.344 5.473 1 97 134 LEU A N 1
ATOM 978 C CA . LEU A 1 134 ? -10.062 32.469 5.891 1 97 134 LEU A CA 1
ATOM 979 C C . LEU A 1 134 ? -11.094 33.219 6.703 1 97 134 LEU A C 1
ATOM 981 O O . LEU A 1 134 ? -12.297 33.125 6.453 1 97 134 LEU A O 1
ATOM 985 N N . ARG A 1 135 ? -10.688 34.062 7.566 1 94.81 135 ARG A N 1
ATOM 986 C CA . ARG A 1 135 ? -11.586 34.844 8.391 1 94.81 135 ARG A CA 1
ATOM 987 C C . ARG A 1 135 ? -12.352 35.875 7.551 1 94.81 135 ARG A C 1
ATOM 989 O O . ARG A 1 135 ? -13.555 36.062 7.742 1 94.81 135 ARG A O 1
ATOM 996 N N . ALA A 1 136 ? -11.68 36.438 6.68 1 94.75 136 ALA A N 1
ATOM 997 C CA . ALA A 1 136 ? -12.266 37.469 5.84 1 94.75 136 ALA A CA 1
ATOM 998 C C . ALA A 1 136 ? -13.352 36.906 4.938 1 94.75 136 ALA A C 1
ATOM 1000 O O . ALA A 1 136 ? -14.312 37.594 4.598 1 94.75 136 ALA A O 1
ATOM 1001 N N . SER A 1 137 ? -13.18 35.688 4.586 1 92.62 137 SER A N 1
ATOM 1002 C CA . SER A 1 137 ? -14.125 35.062 3.668 1 92.62 137 SER A CA 1
ATOM 1003 C C . SER A 1 137 ? -15.453 34.781 4.355 1 92.62 137 SER A C 1
ATOM 1005 O O . SER A 1 137 ? -16.484 34.625 3.693 1 92.62 137 SER A O 1
ATOM 1007 N N . GLY A 1 138 ? -15.453 34.625 5.641 1 91.31 138 GLY A N 1
ATOM 1008 C CA . GLY A 1 138 ? -16.656 34.312 6.398 1 91.31 138 GLY A CA 1
ATOM 1009 C C . GLY A 1 138 ? -17.188 32.906 6.176 1 91.31 138 GLY A C 1
ATOM 1010 O O . GLY A 1 138 ? -18.328 32.625 6.508 1 91.31 138 GLY A O 1
ATOM 1011 N N . VAL A 1 139 ? -16.375 32.125 5.633 1 90.62 139 VAL A N 1
ATOM 1012 C CA . VAL A 1 139 ? -16.812 30.781 5.297 1 90.62 139 VAL A CA 1
ATOM 1013 C C . VAL A 1 139 ? -17.047 29.984 6.578 1 90.62 139 VAL A C 1
ATOM 1015 O O . VAL A 1 139 ? -16.359 30.188 7.582 1 90.62 139 VAL A O 1
ATOM 1018 N N . SER A 1 140 ? -18.062 29.156 6.465 1 92.94 140 SER A N 1
ATOM 1019 C CA . SER A 1 140 ? -18.328 28.203 7.539 1 92.94 140 SER A CA 1
ATOM 1020 C C . SER A 1 140 ? -18.547 26.797 6.992 1 92.94 140 SER A C 1
ATOM 1022 O O . SER A 1 140 ? -18.875 26.625 5.816 1 92.94 140 SER A O 1
ATOM 1024 N N . GLY A 1 141 ? -18.297 25.828 7.824 1 96.56 141 GLY A N 1
ATOM 1025 C CA . GLY A 1 141 ? -18.406 24.422 7.461 1 96.56 141 GLY A CA 1
ATOM 1026 C C . GLY A 1 141 ? -17.578 23.5 8.328 1 96.56 141 GLY A C 1
ATOM 1027 O O . GLY A 1 141 ? -17.031 23.922 9.352 1 96.56 141 GLY A O 1
ATOM 1028 N N . GLY A 1 142 ? -17.625 22.219 7.957 1 97.44 142 GLY A N 1
ATOM 1029 C CA . GLY A 1 142 ? -16.891 21.234 8.75 1 97.44 142 GLY A CA 1
ATOM 1030 C C . GLY A 1 142 ? -16.328 20.109 7.918 1 97.44 142 GLY A C 1
ATOM 1031 O O . GLY A 1 142 ? -16.344 20.156 6.684 1 97.44 142 GLY A O 1
ATOM 1032 N N . MET A 1 143 ? -15.75 19.203 8.656 1 98 143 MET A N 1
ATOM 1033 C CA . MET A 1 143 ? -15.18 18 8.039 1 98 143 MET A CA 1
ATOM 1034 C C . MET A 1 143 ? -15.531 16.75 8.836 1 98 143 MET A C 1
ATOM 1036 O O . MET A 1 143 ? -15.773 16.828 10.047 1 98 143 MET A O 1
ATOM 1040 N N . VAL A 1 144 ? -15.539 15.656 8.125 1 98.56 144 VAL A N 1
ATOM 1041 C CA . VAL A 1 144 ? -15.867 14.383 8.758 1 98.56 144 VAL A CA 1
ATOM 1042 C C . VAL A 1 144 ? -14.953 13.289 8.203 1 98.56 144 VAL A C 1
ATOM 1044 O O . VAL A 1 144 ? -14.703 13.227 7 1 98.56 144 VAL A O 1
ATOM 1047 N N . ALA A 1 145 ? -14.336 12.539 9.148 1 98 145 ALA A N 1
ATOM 1048 C CA . ALA A 1 145 ? -13.562 11.359 8.781 1 98 145 ALA A CA 1
ATOM 1049 C C . ALA A 1 145 ? -14.453 10.117 8.734 1 98 145 ALA A C 1
ATOM 1051 O O . ALA A 1 145 ? -15.156 9.812 9.695 1 98 145 ALA A O 1
ATOM 1052 N N . ILE A 1 146 ? -14.391 9.484 7.625 1 97.81 146 ILE A N 1
ATOM 1053 C CA . ILE A 1 146 ? -15.203 8.297 7.414 1 97.81 146 ILE A CA 1
ATOM 1054 C C . ILE A 1 146 ? -14.297 7.066 7.316 1 97.81 146 ILE A C 1
ATOM 1056 O O . ILE A 1 146 ? -13.32 7.066 6.562 1 97.81 146 ILE A O 1
ATOM 1060 N N . GLU A 1 147 ? -14.664 6.047 8.117 1 95.81 147 GLU A N 1
ATOM 1061 C CA . GLU A 1 147 ? -13.883 4.816 8.133 1 95.81 147 GLU A CA 1
ATOM 1062 C C . GLU A 1 147 ? -14.305 3.881 7.004 1 95.81 147 GLU A C 1
ATOM 1064 O O . GLU A 1 147 ? -14.891 2.824 7.254 1 95.81 147 GLU A O 1
ATOM 1069 N N . ALA A 1 148 ? -13.969 4.262 5.836 1 94.12 148 ALA A N 1
ATOM 1070 C CA . ALA A 1 148 ? -14.227 3.506 4.613 1 94.12 148 ALA A CA 1
ATOM 1071 C C . ALA A 1 148 ? -13.273 3.924 3.5 1 94.12 148 ALA A C 1
ATOM 1073 O O . ALA A 1 148 ? -12.57 4.93 3.623 1 94.12 148 ALA A O 1
ATOM 1074 N N . GLY A 1 149 ? -13.258 3.137 2.479 1 94.25 149 GLY A N 1
ATOM 1075 C CA . GLY A 1 149 ? -12.43 3.463 1.329 1 94.25 149 GLY A CA 1
ATOM 1076 C C . GLY A 1 149 ? -13.016 4.562 0.463 1 94.25 149 GLY A C 1
ATOM 1077 O O . GLY A 1 149 ? -14.172 4.957 0.648 1 94.25 149 GLY A O 1
ATOM 1078 N N . LEU A 1 150 ? -12.219 5.012 -0.42 1 96.38 150 LEU A N 1
ATOM 1079 C CA . LEU A 1 150 ? -12.539 6.184 -1.227 1 96.38 150 LEU A CA 1
ATOM 1080 C C . LEU A 1 150 ? -13.805 5.945 -2.047 1 96.38 150 LEU A C 1
ATOM 1082 O O . LEU A 1 150 ? -14.711 6.781 -2.051 1 96.38 150 LEU A O 1
ATOM 1086 N N . ARG A 1 151 ? -13.883 4.836 -2.691 1 92.81 151 ARG A N 1
ATOM 1087 C CA . ARG A 1 151 ? -15.023 4.559 -3.559 1 92.81 151 ARG A CA 1
ATOM 1088 C C . ARG A 1 151 ? -16.328 4.551 -2.766 1 92.81 151 ARG A C 1
ATOM 1090 O O . ARG A 1 151 ? -17.328 5.125 -3.195 1 92.81 151 ARG A O 1
ATOM 1097 N N . ARG A 1 152 ? -16.266 3.881 -1.648 1 92.88 152 ARG A N 1
ATOM 1098 C CA . ARG A 1 152 ? -17.453 3.816 -0.796 1 92.88 152 ARG A CA 1
ATOM 1099 C C . ARG A 1 152 ? -17.844 5.203 -0.299 1 92.88 152 ARG A C 1
ATOM 1101 O O . ARG A 1 152 ? -19.031 5.547 -0.274 1 92.88 152 ARG A O 1
ATOM 1108 N N . VAL A 1 153 ? -16.891 5.992 0.047 1 97.38 153 VAL A N 1
ATOM 1109 C CA . VAL A 1 153 ? -17.156 7.336 0.551 1 97.38 153 VAL A CA 1
ATOM 1110 C C . VAL A 1 153 ? -17.719 8.211 -0.571 1 97.38 153 VAL A C 1
ATOM 1112 O O . VAL A 1 153 ? -18.625 9.008 -0.348 1 97.38 153 VAL A O 1
ATOM 1115 N N . GLU A 1 154 ? -17.156 8.047 -1.75 1 96.44 154 GLU A N 1
ATOM 1116 C CA . GLU A 1 154 ? -17.688 8.781 -2.891 1 96.44 154 GLU A CA 1
ATOM 1117 C C . GLU A 1 154 ? -19.156 8.438 -3.141 1 96.44 154 GLU A C 1
ATOM 1119 O O . GLU A 1 154 ? -19.969 9.312 -3.463 1 96.44 154 GLU A O 1
ATOM 1124 N N . HIS A 1 155 ? -19.516 7.199 -2.924 1 93.5 155 HIS A N 1
ATOM 1125 C CA . HIS A 1 155 ? -20.891 6.773 -3.062 1 93.5 155 HIS A CA 1
ATOM 1126 C C . HIS A 1 155 ? -21.781 7.398 -1.986 1 93.5 155 HIS A C 1
ATOM 1128 O O . HIS A 1 155 ? -22.906 7.816 -2.264 1 93.5 155 HIS A O 1
ATOM 1134 N N . LEU A 1 156 ? -21.203 7.426 -0.816 1 94.94 156 LEU A N 1
ATOM 1135 C CA . LEU A 1 156 ? -21.938 8.039 0.286 1 94.94 156 LEU A CA 1
ATOM 1136 C C . LEU A 1 156 ? -22.172 9.523 0.025 1 94.94 156 LEU A C 1
ATOM 1138 O O . LEU A 1 156 ? -23.266 10.047 0.281 1 94.94 156 LEU A O 1
ATOM 1142 N N . VAL A 1 157 ? -21.172 10.195 -0.482 1 97.19 157 VAL A N 1
ATOM 1143 C CA . VAL A 1 157 ? -21.25 11.625 -0.79 1 97.19 157 VAL A CA 1
ATOM 1144 C C . VAL A 1 157 ? -22.297 11.852 -1.873 1 97.19 157 VAL A C 1
ATOM 1146 O O . VAL A 1 157 ? -23.141 12.758 -1.754 1 97.19 157 VAL A O 1
ATOM 1149 N N . ALA A 1 158 ? -22.281 11.031 -2.867 1 93.31 158 ALA A N 1
ATOM 1150 C CA . ALA A 1 158 ? -23.234 11.148 -3.957 1 93.31 158 ALA A CA 1
ATOM 1151 C C . ALA A 1 158 ? -24.656 10.914 -3.455 1 93.31 158 ALA A C 1
ATOM 1153 O O . ALA A 1 158 ? -25.594 11.609 -3.859 1 93.31 158 ALA A O 1
ATOM 1154 N N . ALA A 1 159 ? -24.812 9.984 -2.582 1 90.19 159 ALA A N 1
ATOM 1155 C CA . ALA A 1 159 ? -26.125 9.625 -2.045 1 90.19 159 ALA A CA 1
ATOM 1156 C C . ALA A 1 159 ? -26.688 10.742 -1.177 1 90.19 159 ALA A C 1
ATOM 1158 O O . ALA A 1 159 ? -27.906 10.922 -1.103 1 90.19 159 ALA A O 1
ATOM 1159 N N . THR A 1 160 ? -25.859 11.438 -0.504 1 93 160 THR A N 1
ATOM 1160 C CA . THR A 1 160 ? -26.281 12.547 0.346 1 93 160 THR A CA 1
ATOM 1161 C C . THR A 1 160 ? -26.766 13.719 -0.499 1 93 160 THR A C 1
ATOM 1163 O O . THR A 1 160 ? -27.516 14.562 -0.015 1 93 160 THR A O 1
ATOM 1166 N N . ALA A 1 161 ? -26.438 13.797 -1.715 1 90.19 161 ALA A N 1
ATOM 1167 C CA . ALA A 1 161 ? -26.922 14.727 -2.736 1 90.19 161 ALA A CA 1
ATOM 1168 C C . ALA A 1 161 ? -26.828 16.172 -2.258 1 90.19 161 ALA A C 1
ATOM 1170 O O . ALA A 1 161 ? -27.797 16.922 -2.326 1 90.19 161 ALA A O 1
ATOM 1171 N N . ASP A 1 162 ? -25.734 16.594 -1.664 1 95 162 ASP A N 1
ATOM 1172 C CA . ASP A 1 162 ? -25.438 17.969 -1.289 1 95 162 ASP A CA 1
ATOM 1173 C C . ASP A 1 162 ? -24.172 18.453 -1.978 1 95 162 ASP A C 1
ATOM 1175 O O . ASP A 1 162 ? -23.078 17.922 -1.741 1 95 162 ASP A O 1
ATOM 1179 N N . SER A 1 163 ? -24.312 19.438 -2.725 1 95.81 163 SER A N 1
ATOM 1180 C CA . SER A 1 163 ? -23.234 19.906 -3.602 1 95.81 163 SER A CA 1
ATOM 1181 C C . SER A 1 163 ? -22.094 20.516 -2.803 1 95.81 163 SER A C 1
ATOM 1183 O O . SER A 1 163 ? -21 20.75 -3.34 1 95.81 163 SER A O 1
ATOM 1185 N N . SER A 1 164 ? -22.297 20.797 -1.543 1 97.81 164 SER A N 1
ATOM 1186 C CA . SER A 1 164 ? -21.234 21.391 -0.741 1 97.81 164 SER A CA 1
ATOM 1187 C C . SER A 1 164 ? -20.203 20.328 -0.352 1 97.81 164 SER A C 1
ATOM 1189 O O . SER A 1 164 ? -19.094 20.672 0.087 1 97.81 164 SER A O 1
ATOM 1191 N N . LEU A 1 165 ? -20.578 19.078 -0.447 1 98.62 165 LEU A N 1
ATOM 1192 C CA . LEU A 1 165 ? -19.703 18.016 0.022 1 98.62 165 LEU A CA 1
ATOM 1193 C C . LEU A 1 165 ? -18.625 17.703 -1.004 1 98.62 165 LEU A C 1
ATOM 1195 O O . LEU A 1 165 ? -18.891 17.688 -2.209 1 98.62 165 LEU A O 1
ATOM 1199 N N . ALA A 1 166 ? -17.406 17.516 -0.5 1 98.5 166 ALA A N 1
ATOM 1200 C CA . ALA A 1 166 ? -16.281 17.109 -1.338 1 98.5 166 ALA A CA 1
ATOM 1201 C C . ALA A 1 166 ? -15.281 16.266 -0.55 1 98.5 166 ALA A C 1
ATOM 1203 O O . ALA A 1 166 ? -15.07 16.484 0.645 1 98.5 166 ALA A O 1
ATOM 1204 N N . VAL A 1 167 ? -14.711 15.281 -1.228 1 98.62 167 VAL A N 1
ATOM 1205 C CA . VAL A 1 167 ? -13.617 14.539 -0.603 1 98.62 167 VAL A CA 1
ATOM 1206 C C . VAL A 1 167 ? -12.438 15.477 -0.345 1 98.62 167 VAL A C 1
ATOM 1208 O O . VAL A 1 167 ? -11.945 16.125 -1.269 1 98.62 167 VAL A O 1
ATOM 1211 N N . ALA A 1 168 ? -12.055 15.57 0.875 1 98.69 168 ALA A N 1
ATOM 1212 C CA . ALA A 1 168 ? -10.984 16.484 1.283 1 98.69 168 ALA A CA 1
ATOM 1213 C C . ALA A 1 168 ? -9.641 15.758 1.34 1 98.69 168 ALA A C 1
ATOM 1215 O O . ALA A 1 168 ? -8.602 16.344 1.014 1 98.69 168 ALA A O 1
ATOM 1216 N N . ALA A 1 169 ? -9.664 14.492 1.78 1 98.62 169 ALA A N 1
ATOM 1217 C CA . ALA A 1 169 ? -8.414 13.75 1.937 1 98.62 169 ALA A CA 1
ATOM 1218 C C . ALA A 1 169 ? -8.648 12.25 1.798 1 98.62 169 ALA A C 1
ATOM 1220 O O . ALA A 1 169 ? -9.648 11.719 2.295 1 98.62 169 ALA A O 1
ATOM 1221 N N . ASP A 1 170 ? -7.867 11.641 1.036 1 98.25 170 ASP A N 1
ATOM 1222 C CA . ASP A 1 170 ? -7.719 10.188 0.964 1 98.25 170 ASP A CA 1
ATOM 1223 C C . ASP A 1 170 ? -6.473 9.727 1.717 1 98.25 170 ASP A C 1
ATOM 1225 O O . ASP A 1 170 ? -5.375 9.695 1.152 1 98.25 170 ASP A O 1
ATOM 1229 N N . ASN A 1 171 ? -6.656 9.258 2.988 1 97.81 171 ASN A N 1
ATOM 1230 C CA . ASN A 1 171 ? -5.543 9.148 3.924 1 97.81 171 ASN A CA 1
ATOM 1231 C C . ASN A 1 171 ? -5.031 7.715 4.016 1 97.81 171 ASN A C 1
ATOM 1233 O O . ASN A 1 171 ? -3.842 7.488 4.25 1 97.81 171 ASN A O 1
ATOM 1237 N N . ALA A 1 172 ? -5.914 6.789 3.973 1 96.94 172 ALA A N 1
ATOM 1238 C CA . ALA A 1 172 ? -5.621 5.367 4.152 1 96.94 172 ALA A CA 1
ATOM 1239 C C . ALA A 1 172 ? -6.664 4.5 3.453 1 96.94 172 ALA A C 1
ATOM 1241 O O . ALA A 1 172 ? -7.648 5.012 2.918 1 96.94 172 ALA A O 1
ATOM 1242 N N . TYR A 1 173 ? -6.48 3.203 3.471 1 95.31 173 TYR A N 1
ATOM 1243 C CA . TYR A 1 173 ? -7.426 2.295 2.836 1 95.31 173 TYR A CA 1
ATOM 1244 C C . TYR A 1 173 ? -8.812 2.43 3.455 1 95.31 173 TYR A C 1
ATOM 1246 O O . TYR A 1 173 ? -9.82 2.232 2.779 1 95.31 173 TYR A O 1
ATOM 1254 N N . ASP A 1 174 ? -8.805 2.873 4.746 1 93.88 174 ASP A N 1
ATOM 1255 C CA . ASP A 1 174 ? -10.078 2.893 5.461 1 93.88 174 ASP A CA 1
ATOM 1256 C C . ASP A 1 174 ? -10.312 4.246 6.125 1 93.88 174 ASP A C 1
ATOM 1258 O O . ASP A 1 174 ? -10.969 4.332 7.164 1 93.88 174 ASP A O 1
ATOM 1262 N N . GLN A 1 175 ? -9.742 5.27 5.555 1 96.56 175 GLN A N 1
ATOM 1263 C CA . GLN A 1 175 ? -9.992 6.59 6.129 1 96.56 175 GLN A CA 1
ATOM 1264 C C . GLN A 1 175 ? -10.023 7.664 5.043 1 96.56 175 GLN A C 1
ATOM 1266 O O . GLN A 1 175 ? -8.992 7.996 4.461 1 96.56 175 GLN A O 1
ATOM 1271 N N . VAL A 1 176 ? -11.148 8.203 4.871 1 98.12 176 VAL A N 1
ATOM 1272 C CA . VAL A 1 176 ? -11.375 9.312 3.943 1 98.12 176 VAL A CA 1
ATOM 1273 C C . VAL A 1 176 ? -12.055 10.469 4.672 1 98.12 176 VAL A C 1
ATOM 1275 O O . VAL A 1 176 ? -12.938 10.25 5.5 1 98.12 176 VAL A O 1
ATOM 1278 N N . VAL A 1 177 ? -11.57 11.648 4.414 1 98.69 177 VAL A N 1
ATOM 1279 C CA . VAL A 1 177 ? -12.148 12.836 5.027 1 98.69 177 VAL A CA 1
ATOM 1280 C C . VAL A 1 177 ? -12.969 13.602 3.99 1 98.69 177 VAL A C 1
ATOM 1282 O O . VAL A 1 177 ? -12.531 13.766 2.846 1 98.69 177 VAL A O 1
ATOM 1285 N N . VAL A 1 178 ? -14.133 14.039 4.418 1 98.81 178 VAL A N 1
ATOM 1286 C CA . VAL A 1 178 ? -15.031 14.828 3.576 1 98.81 178 VAL A CA 1
ATOM 1287 C C . VAL A 1 178 ? -15.289 16.188 4.227 1 98.81 178 VAL A C 1
ATOM 1289 O O . VAL A 1 178 ? -15.414 16.281 5.449 1 98.81 178 VAL A O 1
ATOM 1292 N N . SER A 1 179 ? -15.312 17.219 3.395 1 98.81 179 SER A N 1
ATOM 1293 C CA . SER A 1 179 ? -15.648 18.547 3.871 1 98.81 179 SER A CA 1
ATOM 1294 C C . SER A 1 179 ? -16.938 19.062 3.238 1 98.81 179 SER A C 1
ATOM 1296 O O . SER A 1 179 ? -17.359 18.562 2.189 1 98.81 179 SER A O 1
ATOM 1298 N N . GLY A 1 180 ? -17.594 19.984 3.949 1 98.62 180 GLY A N 1
ATOM 1299 C CA . GLY A 1 180 ? -18.844 20.547 3.465 1 98.62 180 GLY A CA 1
ATOM 1300 C C . GLY A 1 180 ? -19.516 21.484 4.465 1 98.62 180 GLY A C 1
ATOM 1301 O O . GLY A 1 180 ? -18.922 21.828 5.492 1 98.62 180 GLY A O 1
ATOM 1302 N N . ALA A 1 181 ? -20.703 21.938 4.047 1 98.06 181 ALA A N 1
ATOM 1303 C CA . ALA A 1 181 ? -21.531 22.688 4.992 1 98.06 181 ALA A CA 1
ATOM 1304 C C . ALA A 1 181 ? -21.875 21.859 6.215 1 98.06 181 ALA A C 1
ATOM 1306 O O . ALA A 1 181 ? -22 20.625 6.121 1 98.06 181 ALA A O 1
ATOM 1307 N N . GLU A 1 182 ? -22.031 22.5 7.32 1 97 182 GLU A N 1
ATOM 1308 C CA . GLU A 1 182 ? -22.219 21.812 8.594 1 97 182 GLU A CA 1
ATOM 1309 C C . GLU A 1 182 ? -23.406 20.859 8.531 1 97 182 GLU A C 1
ATOM 1311 O O . GLU A 1 182 ? -23.312 19.703 8.938 1 97 182 GLU A O 1
ATOM 1316 N N . PRO A 1 183 ? -24.531 21.312 8.008 1 97.06 183 PRO A N 1
ATOM 1317 C CA . PRO A 1 183 ? -25.656 20.375 7.945 1 97.06 183 PRO A CA 1
ATOM 1318 C C . PRO A 1 183 ? -25.391 19.172 7.043 1 97.06 183 PRO A C 1
ATOM 1320 O O . PRO A 1 183 ? -25.828 18.062 7.34 1 97.06 183 PRO A O 1
ATOM 1323 N N . ALA A 1 184 ? -24.734 19.438 5.977 1 97.81 184 ALA A N 1
ATOM 1324 C CA . ALA A 1 184 ? -24.422 18.359 5.035 1 97.81 184 ALA A CA 1
ATOM 1325 C C . ALA A 1 184 ? -23.453 17.344 5.66 1 97.81 184 ALA A C 1
ATOM 1327 O O . ALA A 1 184 ? -23.609 16.141 5.465 1 97.81 184 ALA A O 1
ATOM 1328 N N . VAL A 1 185 ? -22.516 17.828 6.348 1 98.38 185 VAL A N 1
ATOM 1329 C CA . VAL A 1 185 ? -21.547 16.984 7.047 1 98.38 185 VAL A CA 1
ATOM 1330 C C . VAL A 1 185 ? -22.281 16.125 8.078 1 98.38 185 VAL A C 1
ATOM 1332 O O . VAL A 1 185 ? -22.016 14.93 8.188 1 98.38 185 VAL A O 1
ATOM 1335 N N . ALA A 1 186 ? -23.141 16.734 8.758 1 97.06 186 ALA A N 1
ATOM 1336 C CA . ALA A 1 186 ? -23.922 16.016 9.758 1 97.06 186 ALA A CA 1
ATOM 1337 C C . ALA A 1 186 ? -24.781 14.938 9.094 1 97.06 186 ALA A C 1
ATOM 1339 O O . ALA A 1 186 ? -24.875 13.812 9.609 1 97.06 186 ALA A O 1
ATOM 1340 N N . ARG A 1 187 ? -25.391 15.25 8.047 1 97 187 ARG A N 1
ATOM 1341 C CA . ARG A 1 187 ? -26.219 14.289 7.305 1 97 187 ARG A CA 1
ATOM 1342 C C . ARG A 1 187 ? -25.375 13.125 6.801 1 97 187 ARG A C 1
ATOM 1344 O O . ARG A 1 187 ? -25.797 11.969 6.879 1 97 187 ARG A O 1
ATOM 1351 N N . LEU A 1 188 ? -24.25 13.477 6.289 1 98 188 LEU A N 1
ATOM 1352 C CA . LEU A 1 188 ? -23.344 12.438 5.789 1 98 188 LEU A CA 1
ATOM 1353 C C . LEU A 1 188 ? -22.953 11.484 6.906 1 98 188 LEU A C 1
ATOM 1355 O O . LEU A 1 188 ? -22.922 10.266 6.711 1 98 188 LEU A O 1
ATOM 1359 N N . ALA A 1 189 ? -22.594 12.031 8.031 1 97.31 189 ALA A N 1
ATOM 1360 C CA . ALA A 1 189 ? -22.234 11.211 9.18 1 97.31 189 ALA A CA 1
ATOM 1361 C C . ALA A 1 189 ? -23.375 10.297 9.586 1 97.31 189 ALA A C 1
ATOM 1363 O O . ALA A 1 189 ? -23.172 9.125 9.914 1 97.31 189 ALA A O 1
ATOM 1364 N N . SER A 1 190 ? -24.531 10.828 9.539 1 94.31 190 SER A N 1
ATOM 1365 C CA . SER A 1 190 ? -25.719 10.055 9.883 1 94.31 190 SER A CA 1
ATOM 1366 C C . SER A 1 190 ? -25.953 8.922 8.891 1 94.31 190 SER A C 1
ATOM 1368 O O . SER A 1 190 ? -26.234 7.793 9.281 1 94.31 190 SER A O 1
ATOM 1370 N N . VAL A 1 191 ? -25.844 9.266 7.676 1 93.19 191 VAL A N 1
ATOM 1371 C CA . VAL A 1 191 ? -26.031 8.273 6.621 1 93.19 191 VAL A CA 1
ATOM 1372 C C . VAL A 1 191 ? -24.984 7.164 6.773 1 93.19 191 VAL A C 1
ATOM 1374 O O . VAL A 1 191 ? -25.328 5.98 6.664 1 93.19 191 VAL A O 1
ATOM 1377 N N . ALA A 1 192 ? -23.766 7.551 7.004 1 94.62 192 ALA A N 1
ATOM 1378 C CA . ALA A 1 192 ? -22.703 6.566 7.23 1 94.62 192 ALA A CA 1
ATOM 1379 C C . ALA A 1 192 ? -23.031 5.664 8.414 1 94.62 192 ALA A C 1
ATOM 1381 O O . ALA A 1 192 ? -22.922 4.441 8.328 1 94.62 192 ALA A O 1
ATOM 1382 N N . GLY A 1 193 ? -23.438 6.289 9.469 1 90.94 193 GLY A N 1
ATOM 1383 C CA . GLY A 1 193 ? -23.812 5.543 10.664 1 90.94 193 GLY A CA 1
ATOM 1384 C C . GLY A 1 193 ? -24.938 4.555 10.422 1 90.94 193 GLY A C 1
ATOM 1385 O O . GLY A 1 193 ? -24.906 3.43 10.922 1 90.94 193 GLY A O 1
ATOM 1386 N N . ALA A 1 194 ? -25.875 4.934 9.648 1 88.75 194 ALA A N 1
ATOM 1387 C CA . ALA A 1 194 ? -27.016 4.082 9.32 1 88.75 194 ALA A CA 1
ATOM 1388 C C . ALA A 1 194 ? -26.578 2.852 8.531 1 88.75 194 ALA A C 1
ATOM 1390 O O . ALA A 1 194 ? -27.219 1.798 8.609 1 88.75 194 ALA A O 1
ATOM 1391 N N . LEU A 1 195 ? -25.5 3.018 7.902 1 90 195 LEU A N 1
ATOM 1392 C CA . LEU A 1 195 ? -24.984 1.919 7.098 1 90 195 LEU A CA 1
ATOM 1393 C C . LEU A 1 195 ? -23.891 1.16 7.855 1 90 195 LEU A C 1
ATOM 1395 O O . LEU A 1 195 ? -23.188 0.33 7.273 1 90 195 LEU A O 1
ATOM 1399 N N . GLY A 1 196 ? -23.672 1.564 9.117 1 90.19 196 GLY A N 1
ATOM 1400 C CA . GLY A 1 196 ? -22.703 0.86 9.953 1 90.19 196 GLY A CA 1
ATOM 1401 C C . GLY A 1 196 ? -21.281 1.321 9.734 1 90.19 196 GLY A C 1
ATOM 1402 O O . GLY A 1 196 ? -20.328 0.611 10.086 1 90.19 196 GLY A O 1
ATOM 1403 N N . VAL A 1 197 ? -21.141 2.412 9.117 1 93.12 197 VAL A N 1
ATOM 1404 C CA . VAL A 1 197 ? -19.812 2.979 8.875 1 93.12 197 VAL A CA 1
ATOM 1405 C C . VAL A 1 197 ? -19.531 4.074 9.898 1 93.12 197 VAL A C 1
ATOM 1407 O O . VAL A 1 197 ? -20.312 5.02 10.047 1 93.12 197 VAL A O 1
ATOM 1410 N N . LYS A 1 198 ? -18.438 3.945 10.57 1 95.69 198 LYS A N 1
ATOM 1411 C CA . LYS A 1 198 ? -18.062 4.93 11.586 1 95.69 198 LYS A CA 1
ATOM 1412 C C . LYS A 1 198 ? -17.688 6.262 10.945 1 95.69 198 LYS A C 1
ATOM 1414 O O . LYS A 1 198 ? -16.969 6.289 9.945 1 95.69 198 LYS A O 1
ATOM 1419 N N . ALA A 1 199 ? -18.25 7.27 11.469 1 97.12 199 ALA A N 1
ATOM 1420 C CA . ALA A 1 199 ? -17.938 8.633 11.047 1 97.12 199 ALA A CA 1
ATOM 1421 C C . ALA A 1 199 ? -17.656 9.531 12.25 1 97.12 199 ALA A C 1
ATOM 1423 O O . ALA A 1 199 ? -18.375 9.5 13.242 1 97.12 199 ALA A O 1
ATOM 1424 N N . THR A 1 200 ? -16.578 10.273 12.148 1 96.44 200 THR A N 1
ATOM 1425 C CA . THR A 1 200 ? -16.172 11.172 13.227 1 96.44 200 THR A CA 1
ATOM 1426 C C . THR A 1 200 ? -16.062 12.609 12.711 1 96.44 200 THR A C 1
ATOM 1428 O O . THR A 1 200 ? -15.203 12.906 11.875 1 96.44 200 THR A O 1
ATOM 1431 N N . VAL A 1 201 ? -16.906 13.43 13.195 1 95.88 201 VAL A N 1
ATOM 1432 C CA . VAL A 1 201 ? -16.812 14.836 12.844 1 95.88 201 VAL A CA 1
ATOM 1433 C C . VAL A 1 201 ? -15.539 15.438 13.445 1 95.88 201 VAL A C 1
ATOM 1435 O O . VAL A 1 201 ? -15.289 15.297 14.648 1 95.88 201 VAL A O 1
ATOM 1438 N N . LEU A 1 202 ? -14.766 16.078 12.641 1 95.44 202 LEU A N 1
ATOM 1439 C CA . LEU A 1 202 ? -13.453 16.562 13.055 1 95.44 202 LEU A CA 1
ATOM 1440 C C . LEU A 1 202 ? -13.578 17.938 13.719 1 95.44 202 LEU A C 1
ATOM 1442 O O . LEU A 1 202 ? -14.453 18.719 13.359 1 95.44 202 LEU A O 1
ATOM 1446 N N . ARG A 1 203 ? -12.695 18.203 14.625 1 90.81 203 ARG A N 1
ATOM 1447 C CA . ARG A 1 203 ? -12.609 19.484 15.305 1 90.81 203 ARG A CA 1
ATOM 1448 C C . ARG A 1 203 ? -11.719 20.453 14.547 1 90.81 203 ARG A C 1
ATOM 1450 O O . ARG A 1 203 ? -10.578 20.703 14.953 1 90.81 203 ARG A O 1
ATOM 1457 N N . VAL A 1 204 ? -12.258 21.031 13.555 1 93.88 204 VAL A N 1
ATOM 1458 C CA . VAL A 1 204 ? -11.555 21.969 12.695 1 93.88 204 VAL A CA 1
ATOM 1459 C C . VAL A 1 204 ? -12.414 23.219 12.469 1 93.88 204 VAL A C 1
ATOM 1461 O O . VAL A 1 204 ? -13.648 23.141 12.539 1 93.88 204 VAL A O 1
ATOM 1464 N N . PRO A 1 205 ? -11.836 24.312 12.172 1 93.94 205 PRO A N 1
ATOM 1465 C CA . PRO A 1 205 ? -12.586 25.562 12.086 1 93.94 205 PRO A CA 1
ATOM 1466 C C . PRO A 1 205 ? -13.227 25.781 10.719 1 93.94 205 PRO A C 1
ATOM 1468 O O . PRO A 1 205 ? -14.172 26.562 10.594 1 93.94 205 PRO A O 1
ATOM 1471 N N . TYR A 1 206 ? -12.719 25.109 9.695 1 96.88 206 TYR A N 1
ATOM 1472 C CA . TYR A 1 206 ? -13.156 25.406 8.328 1 96.88 206 TYR A CA 1
ATOM 1473 C C . TYR A 1 206 ? -13.297 24.125 7.52 1 96.88 206 TYR A C 1
ATOM 1475 O O . TYR A 1 206 ? -12.727 23.094 7.875 1 96.88 206 TYR A O 1
ATOM 1483 N N . PRO A 1 207 ? -14.102 24.141 6.477 1 98.06 207 PRO A N 1
ATOM 1484 C CA . PRO A 1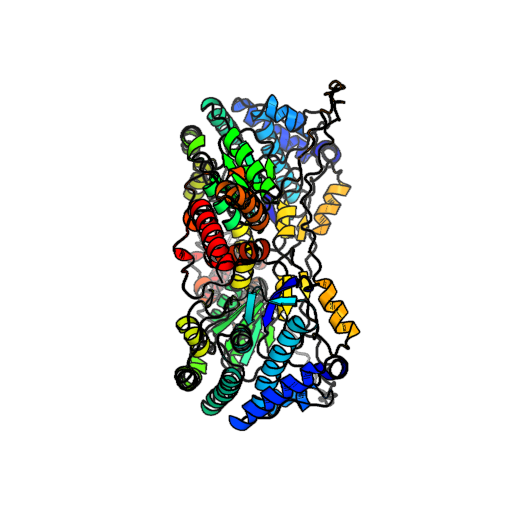 207 ? -14.195 23.016 5.562 1 98.06 207 PRO A CA 1
ATOM 1485 C C . PRO A 1 207 ? -13.039 22.953 4.566 1 98.06 207 PRO A C 1
ATOM 1487 O O . PRO A 1 207 ? -13.242 23.109 3.361 1 98.06 207 PRO A O 1
ATOM 1490 N N . PHE A 1 208 ? -11.922 22.625 5.02 1 98.06 208 PHE A N 1
ATOM 1491 C CA . PHE A 1 208 ? -10.703 22.656 4.227 1 98.06 208 PHE A CA 1
ATOM 1492 C C . PHE A 1 208 ? -10.812 21.719 3.029 1 98.06 208 PHE A C 1
ATOM 1494 O O . PHE A 1 208 ? -11.617 20.797 3.037 1 98.06 208 PHE A O 1
ATOM 1501 N N . HIS A 1 209 ? -9.992 22.016 1.928 1 98.31 209 HIS A N 1
ATOM 1502 C CA . HIS A 1 209 ? -9.859 21.219 0.714 1 98.31 209 HIS A CA 1
ATOM 1503 C C . HIS A 1 209 ? -11.188 21.125 -0.034 1 98.31 209 HIS A C 1
ATOM 1505 O O . HIS A 1 209 ? -11.555 20.062 -0.531 1 98.31 209 HIS A O 1
ATOM 1511 N N . ASN A 1 210 ? -11.898 22.219 0.001 1 98.38 210 ASN A N 1
ATOM 1512 C CA . ASN A 1 210 ? -13.195 22.328 -0.658 1 98.38 210 ASN A CA 1
ATOM 1513 C C . ASN A 1 210 ? -13.266 23.562 -1.56 1 98.38 210 ASN A C 1
ATOM 1515 O O . ASN A 1 210 ? -13.438 24.688 -1.076 1 98.38 210 ASN A O 1
ATOM 1519 N N . ARG A 1 211 ? -13.203 23.375 -2.795 1 97.06 211 ARG A N 1
ATOM 1520 C CA . ARG A 1 211 ? -13.141 24.484 -3.746 1 97.06 211 ARG A CA 1
ATOM 1521 C C . ARG A 1 211 ? -14.445 25.281 -3.738 1 97.06 211 ARG A C 1
ATOM 1523 O O . ARG A 1 211 ? -14.43 26.516 -3.848 1 97.06 211 ARG A O 1
ATOM 1530 N N . ARG A 1 212 ? -15.516 24.609 -3.621 1 96.62 212 ARG A N 1
ATOM 1531 C CA . ARG A 1 212 ? -16.812 25.266 -3.664 1 96.62 212 ARG A CA 1
ATOM 1532 C C . ARG A 1 212 ? -17 26.203 -2.48 1 96.62 212 ARG A C 1
ATOM 1534 O O . ARG A 1 212 ? -17.562 27.297 -2.623 1 96.62 212 ARG A O 1
ATOM 1541 N N . LEU A 1 213 ? -16.5 25.812 -1.36 1 97.75 213 LEU A N 1
ATOM 1542 C CA . LEU A 1 213 ? -16.75 26.594 -0.153 1 97.75 213 LEU A CA 1
ATOM 1543 C C . LEU A 1 213 ? -15.609 27.562 0.115 1 97.75 213 LEU A C 1
ATOM 1545 O O . LEU A 1 213 ? -15.828 28.641 0.681 1 97.75 213 LEU A O 1
ATOM 1549 N N . LEU A 1 214 ? -14.398 27.188 -0.297 1 98.06 214 LEU A N 1
ATOM 1550 C CA . LEU A 1 214 ? -13.25 27.984 0.12 1 98.06 214 LEU A CA 1
ATOM 1551 C C . LEU A 1 214 ? -12.617 28.688 -1.073 1 98.06 214 LEU A C 1
ATOM 1553 O O . LEU A 1 214 ? -11.508 29.219 -0.972 1 98.06 214 LEU A O 1
ATOM 1557 N N . GLY A 1 215 ? -13.312 28.75 -2.189 1 97 215 GLY A N 1
ATOM 1558 C CA . GLY A 1 215 ? -12.766 29.391 -3.379 1 97 215 GLY A CA 1
ATOM 1559 C C . GLY A 1 215 ? -12.336 30.812 -3.148 1 97 215 GLY A C 1
ATOM 1560 O O . GLY A 1 215 ? -11.234 31.219 -3.545 1 97 215 GLY A O 1
ATOM 1561 N N . GLU A 1 216 ? -13.172 31.578 -2.512 1 96.31 216 GLU A N 1
ATOM 1562 C CA . GLU A 1 216 ? -12.891 33 -2.258 1 96.31 216 GLU A CA 1
ATOM 1563 C C . GLU A 1 216 ? -11.695 33.156 -1.316 1 96.31 216 GLU A C 1
ATOM 1565 O O . GLU A 1 216 ? -10.812 33.969 -1.562 1 96.31 216 GLU A O 1
ATOM 1570 N N . ALA A 1 217 ? -11.734 32.438 -0.254 1 97.19 217 ALA A N 1
ATOM 1571 C CA . ALA A 1 217 ? -10.617 32.5 0.685 1 97.19 217 ALA A CA 1
ATOM 1572 C C . ALA A 1 217 ? -9.305 32.125 -0.003 1 97.19 217 ALA A C 1
ATOM 1574 O O . ALA A 1 217 ? -8.266 32.719 0.258 1 97.19 217 ALA A O 1
ATOM 1575 N N . ASN A 1 218 ? -9.383 31.125 -0.832 1 97.56 218 ASN A N 1
ATOM 1576 C CA . ASN A 1 218 ? -8.203 30.672 -1.552 1 97.56 218 ASN A CA 1
ATOM 1577 C C . ASN A 1 218 ? -7.66 31.75 -2.482 1 97.56 218 ASN A C 1
ATOM 1579 O O . ASN A 1 218 ? -6.449 31.938 -2.594 1 97.56 218 ASN A O 1
ATOM 1583 N N . GLU A 1 219 ? -8.539 32.406 -3.145 1 96.56 219 GLU A N 1
ATOM 1584 C CA . GLU A 1 219 ? -8.125 33.5 -4.035 1 96.56 219 GLU A CA 1
ATOM 1585 C C . GLU A 1 219 ? -7.438 34.625 -3.262 1 96.56 219 GLU A C 1
ATOM 1587 O O . GLU A 1 219 ? -6.41 35.125 -3.695 1 96.56 219 GLU A O 1
ATOM 1592 N N . LEU A 1 220 ? -8.039 34.938 -2.199 1 96.12 220 LEU A N 1
ATOM 1593 C CA . LEU A 1 220 ? -7.457 35.969 -1.348 1 96.12 220 LEU A CA 1
ATOM 1594 C C . LEU A 1 220 ? -6.062 35.562 -0.877 1 96.12 220 LEU A C 1
ATOM 1596 O O . LEU A 1 220 ? -5.129 36.375 -0.92 1 96.12 220 LEU A O 1
ATOM 1600 N N . PHE A 1 221 ? -5.926 34.375 -0.452 1 97.94 221 PHE A N 1
ATOM 1601 C CA . PHE A 1 221 ? -4.641 33.906 0.034 1 97.94 221 PHE A CA 1
ATOM 1602 C C . PHE A 1 221 ? -3.629 33.812 -1.102 1 97.94 221 PHE A C 1
ATOM 1604 O O . PHE A 1 221 ? -2.451 34.125 -0.915 1 97.94 221 PHE A O 1
ATOM 1611 N N . ALA A 1 222 ? -4.082 33.375 -2.23 1 96.81 222 ALA A N 1
ATOM 1612 C CA . ALA A 1 222 ? -3.211 33.219 -3.391 1 96.81 222 ALA A CA 1
ATOM 1613 C C . ALA A 1 222 ? -2.559 34.562 -3.764 1 96.81 222 ALA A C 1
ATOM 1615 O O . ALA A 1 222 ? -1.421 34.594 -4.238 1 96.81 222 ALA A O 1
ATOM 1616 N N . ARG A 1 223 ? -3.188 35.562 -3.473 1 94.75 223 ARG A N 1
ATOM 1617 C CA . ARG A 1 223 ? -2.617 36.875 -3.73 1 94.75 223 ARG A CA 1
ATOM 1618 C C . ARG A 1 223 ? -1.396 37.125 -2.852 1 94.75 223 ARG A C 1
ATOM 1620 O O . ARG A 1 223 ? -0.415 37.75 -3.299 1 94.75 223 ARG A O 1
ATOM 1627 N N . THR A 1 224 ? -1.526 36.75 -1.629 1 94.75 224 THR A N 1
ATOM 1628 C CA . THR A 1 224 ? -0.386 36.875 -0.728 1 94.75 224 THR A CA 1
ATOM 1629 C C . THR A 1 224 ? 0.753 35.969 -1.163 1 94.75 224 THR A C 1
ATOM 1631 O O . THR A 1 224 ? 1.923 36.344 -1.111 1 94.75 224 THR A O 1
ATOM 1634 N N . VAL A 1 225 ? 0.411 34.75 -1.569 1 97.62 225 VAL A N 1
ATOM 1635 C CA . VAL A 1 225 ? 1.404 33.781 -2.027 1 97.62 225 VAL A CA 1
ATOM 1636 C C . VAL A 1 225 ? 2.213 34.375 -3.176 1 97.62 225 VAL A C 1
ATOM 1638 O O . VAL A 1 225 ? 3.424 34.156 -3.27 1 97.62 225 VAL A O 1
ATOM 1641 N N . ALA A 1 226 ? 1.583 35.156 -3.98 1 95.12 226 ALA A N 1
ATOM 1642 C CA . ALA A 1 226 ? 2.209 35.719 -5.16 1 95.12 226 ALA A CA 1
ATOM 1643 C C . ALA A 1 226 ? 3.277 36.75 -4.77 1 95.12 226 ALA A C 1
ATOM 1645 O O . ALA A 1 226 ? 4.137 37.094 -5.578 1 95.12 226 ALA A O 1
ATOM 1646 N N . THR A 1 227 ? 3.25 37.156 -3.596 1 94.06 227 THR A N 1
ATOM 1647 C CA . THR A 1 227 ? 4.191 38.188 -3.16 1 94.06 227 THR A CA 1
ATOM 1648 C C . THR A 1 227 ? 5.469 37.531 -2.619 1 94.06 227 THR A C 1
ATOM 1650 O O . THR A 1 227 ? 6.453 38.25 -2.361 1 94.06 227 THR A O 1
ATOM 1653 N N . VAL A 1 228 ? 5.434 36.312 -2.422 1 94.75 228 VAL A N 1
ATOM 1654 C CA . VAL A 1 228 ? 6.594 35.562 -1.909 1 94.75 228 VAL A CA 1
ATOM 1655 C C . VAL A 1 228 ? 7.441 35.062 -3.072 1 94.75 228 VAL A C 1
ATOM 1657 O O . VAL A 1 228 ? 6.926 34.844 -4.168 1 94.75 228 VAL A O 1
ATOM 1660 N N . ASP A 1 229 ? 8.75 35 -2.814 1 94 229 ASP A N 1
ATOM 1661 C CA . ASP A 1 229 ? 9.68 34.469 -3.799 1 94 229 ASP A CA 1
ATOM 1662 C C . ASP A 1 229 ? 10.25 33.125 -3.334 1 94 229 ASP A C 1
ATOM 1664 O O . ASP A 1 229 ? 11.352 33.062 -2.789 1 94 229 ASP A O 1
ATOM 1668 N N . PRO A 1 230 ? 9.523 32.062 -3.684 1 96.69 230 PRO A N 1
ATOM 1669 C CA . PRO A 1 230 ? 9.992 30.766 -3.205 1 96.69 230 PRO A CA 1
ATOM 1670 C C . PRO A 1 230 ? 11.281 30.312 -3.891 1 96.69 230 PRO A C 1
ATOM 1672 O O . PRO A 1 230 ? 11.609 30.812 -4.977 1 96.69 230 PRO A O 1
ATOM 1675 N N . ARG A 1 231 ? 11.977 29.453 -3.238 1 98.19 231 ARG A N 1
ATOM 1676 C CA . ARG A 1 231 ? 13.219 28.875 -3.742 1 98.19 231 ARG A CA 1
ATOM 1677 C C . ARG A 1 231 ? 13.047 27.375 -4.027 1 98.19 231 ARG A C 1
ATOM 1679 O O . ARG A 1 231 ? 12.031 26.781 -3.672 1 98.19 231 ARG A O 1
ATOM 1686 N N . VAL A 1 232 ? 13.984 26.859 -4.707 1 98.06 232 VAL A N 1
ATOM 1687 C CA . VAL A 1 232 ? 14.047 25.406 -4.914 1 98.06 232 VAL A CA 1
ATOM 1688 C C . VAL A 1 232 ? 14.305 24.719 -3.582 1 98.06 232 VAL A C 1
ATOM 1690 O O . VAL A 1 232 ? 15.188 25.109 -2.824 1 98.06 232 VAL A O 1
ATOM 1693 N N . PRO A 1 233 ? 13.555 23.703 -3.279 1 98.38 233 PRO A N 1
ATOM 1694 C CA . PRO A 1 233 ? 13.812 22.969 -2.037 1 98.38 233 PRO A CA 1
ATOM 1695 C C . PRO A 1 233 ? 15.211 22.359 -1.995 1 98.38 233 PRO A C 1
ATOM 1697 O O . PRO A 1 233 ? 15.68 21.812 -2.992 1 98.38 233 PRO A O 1
ATOM 1700 N N . ARG A 1 234 ? 15.836 22.438 -0.854 1 97.75 234 ARG A N 1
ATOM 1701 C CA . ARG A 1 234 ? 17.156 21.828 -0.66 1 97.75 234 ARG A CA 1
ATOM 1702 C C . ARG A 1 234 ? 17.031 20.391 -0.181 1 97.75 234 ARG A C 1
ATOM 1704 O O . ARG A 1 234 ? 17.953 19.594 -0.328 1 97.75 234 ARG A O 1
ATOM 1711 N N . VAL A 1 235 ? 15.984 20.094 0.503 1 97.94 235 VAL A N 1
ATOM 1712 C CA . VAL A 1 235 ? 15.602 18.734 0.89 1 97.94 235 VAL A CA 1
ATOM 1713 C C . VAL A 1 235 ? 14.391 18.297 0.074 1 97.94 235 VAL A C 1
ATOM 1715 O O . VAL A 1 235 ? 13.484 19.078 -0.184 1 97.94 235 VAL A O 1
ATOM 1718 N N . ASP A 1 236 ? 14.352 17.047 -0.38 1 98.31 236 ASP A N 1
ATOM 1719 C CA . ASP A 1 236 ? 13.242 16.547 -1.186 1 98.31 236 ASP A CA 1
ATOM 1720 C C . ASP A 1 236 ? 11.914 16.688 -0.451 1 98.31 236 ASP A C 1
ATOM 1722 O O . ASP A 1 236 ? 11.828 16.422 0.75 1 98.31 236 ASP A O 1
ATOM 1726 N N . VAL A 1 237 ? 10.922 17.172 -1.21 1 98.81 237 VAL A N 1
ATOM 1727 C CA . VAL A 1 237 ? 9.578 17.328 -0.679 1 98.81 237 VAL A CA 1
ATOM 1728 C C . VAL A 1 237 ? 8.578 16.578 -1.563 1 98.81 237 VAL A C 1
ATOM 1730 O O . VAL A 1 237 ? 8.578 16.75 -2.785 1 98.81 237 VAL A O 1
ATOM 1733 N N . PHE A 1 238 ? 7.832 15.719 -0.97 1 98.81 238 PHE A N 1
ATOM 1734 C CA . PHE A 1 238 ? 6.684 15.141 -1.661 1 98.81 238 PHE A CA 1
ATOM 1735 C C . PHE A 1 238 ? 5.387 15.758 -1.152 1 98.81 238 PHE A C 1
ATOM 1737 O O . PHE A 1 238 ? 5.113 15.742 0.05 1 98.81 238 PHE A O 1
ATOM 1744 N N . SER A 1 239 ? 4.582 16.281 -2.08 1 98.75 239 SER A N 1
ATOM 1745 C CA . SER A 1 239 ? 3.33 16.938 -1.71 1 98.75 239 SER A CA 1
ATOM 1746 C C . SER A 1 239 ? 2.133 16.047 -2.018 1 98.75 239 SER A C 1
ATOM 1748 O O . SER A 1 239 ? 1.773 15.852 -3.182 1 98.75 239 SER A O 1
ATOM 1750 N N . PRO A 1 240 ? 1.451 15.586 -0.983 1 98.31 240 PRO A N 1
ATOM 1751 C CA . PRO A 1 240 ? 0.219 14.828 -1.229 1 98.31 240 PRO A CA 1
ATOM 1752 C C . PRO A 1 240 ? -0.876 15.68 -1.866 1 98.31 240 PRO A C 1
ATOM 1754 O O . PRO A 1 240 ? -1.827 15.141 -2.438 1 98.31 240 PRO A O 1
ATOM 1757 N N . VAL A 1 241 ? -0.762 16.984 -1.785 1 97.62 241 VAL A N 1
ATOM 1758 C CA . VAL A 1 241 ? -1.715 17.891 -2.41 1 97.62 241 VAL A CA 1
ATOM 1759 C C . VAL A 1 241 ? -1.493 17.922 -3.922 1 97.62 241 VAL A C 1
ATOM 1761 O O . VAL A 1 241 ? -2.451 17.844 -4.695 1 97.62 241 VAL A O 1
ATOM 1764 N N . LEU A 1 242 ? -0.247 17.938 -4.309 1 97.62 242 LEU A N 1
ATOM 1765 C CA . LEU A 1 242 ? 0.073 17.953 -5.73 1 97.62 242 LEU A CA 1
ATOM 1766 C C . LEU A 1 242 ? 0.098 16.531 -6.297 1 97.62 242 LEU A C 1
ATOM 1768 O O . LEU A 1 242 ? -0.073 16.344 -7.504 1 97.62 242 LEU A O 1
ATOM 1772 N N . GLY A 1 243 ? 0.419 15.578 -5.445 1 97.06 243 GLY A N 1
ATOM 1773 C CA . GLY A 1 243 ? 0.591 14.203 -5.879 1 97.06 243 GLY A CA 1
ATOM 1774 C C . GLY A 1 243 ? 1.948 13.938 -6.504 1 97.06 243 GLY A C 1
ATOM 1775 O O . GLY A 1 243 ? 2.121 12.969 -7.242 1 97.06 243 GLY A O 1
ATOM 1776 N N . ARG A 1 244 ? 2.875 14.867 -6.238 1 97.25 244 ARG A N 1
ATOM 1777 C CA . ARG A 1 244 ? 4.211 14.742 -6.816 1 97.25 244 ARG A CA 1
ATOM 1778 C C . ARG A 1 244 ? 5.242 15.492 -5.977 1 97.25 244 ARG A C 1
ATOM 1780 O O . ARG A 1 244 ? 4.887 16.172 -5.012 1 97.25 244 ARG A O 1
ATOM 1787 N N . ARG A 1 245 ? 6.473 15.375 -6.344 1 97.94 245 ARG A N 1
ATOM 1788 C CA . ARG A 1 245 ? 7.562 16.078 -5.684 1 97.94 245 ARG A CA 1
ATOM 1789 C C . ARG A 1 245 ? 7.547 17.562 -6.043 1 97.94 245 ARG A C 1
ATOM 1791 O O . ARG A 1 245 ? 7.164 17.938 -7.152 1 97.94 245 ARG A O 1
ATOM 1798 N N . VAL A 1 246 ? 7.906 18.359 -5.105 1 98.5 246 VAL A N 1
ATOM 1799 C CA . VAL A 1 246 ? 8.086 19.781 -5.293 1 98.5 246 VAL A CA 1
ATOM 1800 C C . VAL A 1 246 ? 9.523 20.078 -5.715 1 98.5 246 VAL A C 1
ATOM 1802 O O . VAL A 1 246 ? 10.438 20.047 -4.891 1 98.5 246 VAL A O 1
ATOM 1805 N N . GLU A 1 247 ? 9.688 20.422 -6.969 1 97.5 247 GLU A N 1
ATOM 1806 C CA . GLU A 1 247 ? 11.039 20.469 -7.5 1 97.5 247 GLU A CA 1
ATOM 1807 C C . GLU A 1 247 ? 11.406 21.875 -7.957 1 97.5 247 GLU A C 1
ATOM 1809 O O . GLU A 1 247 ? 12.586 22.188 -8.133 1 97.5 247 GLU A O 1
ATOM 1814 N N . THR A 1 248 ? 10.406 22.766 -8.164 1 97.62 248 THR A N 1
ATOM 1815 C CA . THR A 1 248 ? 10.633 24.109 -8.68 1 97.62 248 THR A CA 1
ATOM 1816 C C . THR A 1 248 ? 9.93 25.141 -7.812 1 97.62 248 THR A C 1
ATOM 1818 O O . THR A 1 248 ? 9 24.812 -7.07 1 97.62 248 THR A O 1
ATOM 1821 N N . PRO A 1 249 ? 10.391 26.359 -7.934 1 97.31 249 PRO A N 1
ATOM 1822 C CA . PRO A 1 249 ? 9.641 27.422 -7.262 1 97.31 249 PRO A CA 1
ATOM 1823 C C . PRO A 1 249 ? 8.172 27.484 -7.699 1 97.31 249 PRO A C 1
ATOM 1825 O O . PRO A 1 249 ? 7.301 27.828 -6.902 1 97.31 249 PRO A O 1
ATOM 1828 N N . GLY A 1 250 ? 7.992 27.188 -8.961 1 97.62 250 GLY A N 1
ATOM 1829 C CA . GLY A 1 250 ? 6.625 27.094 -9.453 1 97.62 250 GLY A CA 1
ATOM 1830 C C . GLY A 1 250 ? 5.789 26.062 -8.727 1 97.62 250 GLY A C 1
ATOM 1831 O O . GLY A 1 250 ? 4.617 26.297 -8.43 1 97.62 250 GLY A O 1
ATOM 1832 N N . ASP A 1 251 ? 6.395 24.922 -8.414 1 98.25 251 ASP A N 1
ATOM 1833 C CA . ASP A 1 251 ? 5.711 23.906 -7.629 1 98.25 251 ASP A CA 1
ATOM 1834 C C . ASP A 1 251 ? 5.367 24.422 -6.234 1 98.25 251 ASP A C 1
ATOM 1836 O O . ASP A 1 251 ? 4.289 24.141 -5.711 1 98.25 251 ASP A O 1
ATOM 1840 N N . VAL A 1 252 ? 6.324 25.141 -5.641 1 98.44 252 VAL A N 1
ATOM 1841 C CA . VAL A 1 252 ? 6.113 25.703 -4.309 1 98.44 252 VAL A CA 1
ATOM 1842 C C . VAL A 1 252 ? 4.902 26.641 -4.328 1 98.44 252 VAL A C 1
ATOM 1844 O O . VAL A 1 252 ? 4.016 26.531 -3.477 1 98.44 252 VAL A O 1
ATOM 1847 N N . SER A 1 253 ? 4.828 27.453 -5.312 1 98.06 253 SER A N 1
ATOM 1848 C CA . SER A 1 253 ? 3.715 28.391 -5.457 1 98.06 253 SER A CA 1
ATOM 1849 C C . SER A 1 253 ? 2.4 27.641 -5.676 1 98.06 253 SER A C 1
ATOM 1851 O O . SER A 1 253 ? 1.361 28.047 -5.148 1 98.06 253 SER A O 1
ATOM 1853 N N . GLU A 1 254 ? 2.508 26.641 -6.441 1 97.62 254 GLU A N 1
ATOM 1854 C CA . GLU A 1 254 ? 1.304 25.859 -6.738 1 97.62 254 GLU A CA 1
ATOM 1855 C C . GLU A 1 254 ? 0.759 25.188 -5.488 1 97.62 254 GLU A C 1
ATOM 1857 O O . GLU A 1 254 ? -0.448 25.203 -5.238 1 97.62 254 GLU A O 1
ATOM 1862 N N . VAL A 1 255 ? 1.604 24.578 -4.691 1 97.56 255 VAL A N 1
ATOM 1863 C CA . VAL A 1 255 ? 1.19 23.969 -3.438 1 97.56 255 VAL A CA 1
ATOM 1864 C C . VAL A 1 255 ? 0.49 24.984 -2.555 1 97.56 255 VAL A C 1
ATOM 1866 O O . VAL A 1 255 ? -0.604 24.734 -2.041 1 97.56 255 VAL A O 1
ATOM 1869 N N . LEU A 1 256 ? 1.08 26.109 -2.414 1 97.94 256 LEU A N 1
ATOM 1870 C CA . LEU A 1 256 ? 0.586 27.141 -1.502 1 97.94 256 LEU A CA 1
ATOM 1871 C C . LEU A 1 256 ? -0.732 27.719 -2 1 97.94 256 LEU A C 1
ATOM 1873 O O . LEU A 1 256 ? -1.685 27.859 -1.229 1 97.94 256 LEU A O 1
ATOM 1877 N N . SER A 1 257 ? -0.821 27.969 -3.287 1 97.06 257 SER A N 1
ATOM 1878 C CA . SER A 1 257 ? -1.962 28.703 -3.834 1 97.06 257 SER A CA 1
ATOM 1879 C C . SER A 1 257 ? -3.18 27.797 -3.975 1 97.06 257 SER A C 1
ATOM 1881 O O . SER A 1 257 ? -4.297 28.266 -4.191 1 97.06 257 SER A O 1
ATOM 1883 N N . SER A 1 258 ? -2.938 26.531 -3.793 1 96.12 258 SER A N 1
ATOM 1884 C CA . SER A 1 258 ? -4.074 25.625 -3.986 1 96.12 258 SER A CA 1
ATOM 1885 C C . SER A 1 258 ? -4.316 24.766 -2.75 1 96.12 258 SER A C 1
ATOM 1887 O O . SER A 1 258 ? -5.215 23.922 -2.742 1 96.12 258 SER A O 1
ATOM 1889 N N . HIS A 1 259 ? -3.592 24.922 -1.7 1 94.62 259 HIS A N 1
ATOM 1890 C CA . HIS A 1 259 ? -3.602 23.984 -0.574 1 94.62 259 HIS A CA 1
ATOM 1891 C C . HIS A 1 259 ? -4.949 24 0.139 1 94.62 259 HIS A C 1
ATOM 1893 O O . HIS A 1 259 ? -5.332 23.016 0.769 1 94.62 259 HIS A O 1
ATOM 1899 N N . LEU A 1 260 ? -5.75 25.078 0.004 1 97.38 260 LEU A N 1
ATOM 1900 C CA . LEU A 1 260 ? -7.016 25.188 0.724 1 97.38 260 LEU A CA 1
ATOM 1901 C C . LEU A 1 260 ? -8.109 24.406 0.011 1 97.38 260 LEU A C 1
ATOM 1903 O O . LEU A 1 260 ? -9.117 24.047 0.623 1 97.38 260 LEU A O 1
ATOM 1907 N N . VAL A 1 261 ? -7.906 24.156 -1.318 1 98.12 261 VAL A N 1
ATOM 1908 C CA . VAL A 1 261 ? -9.062 23.703 -2.084 1 98.12 261 VAL A CA 1
ATOM 1909 C C . VAL A 1 261 ? -8.758 22.344 -2.717 1 98.12 261 VAL A C 1
ATOM 1911 O O . VAL A 1 261 ? -9.672 21.609 -3.104 1 98.12 261 VAL A O 1
ATOM 1914 N N . ARG A 1 262 ? -7.559 22 -2.793 1 98.06 262 ARG A N 1
ATOM 1915 C CA . ARG A 1 262 ? -7.199 20.719 -3.402 1 98.06 262 ARG A CA 1
ATOM 1916 C C . ARG A 1 262 ? -7.219 19.594 -2.371 1 98.06 262 ARG A C 1
ATOM 1918 O O . ARG A 1 262 ? -6.773 19.781 -1.236 1 98.06 262 ARG A O 1
ATOM 1925 N N . PRO A 1 263 ? -7.703 18.453 -2.762 1 98.44 263 PRO A N 1
ATOM 1926 C CA . PRO A 1 263 ? -7.695 17.312 -1.832 1 98.44 263 PRO A CA 1
ATOM 1927 C C . PRO A 1 263 ? -6.289 16.828 -1.519 1 98.44 263 PRO A C 1
ATOM 1929 O O . PRO A 1 263 ? -5.371 17.016 -2.322 1 98.44 263 PRO A O 1
ATOM 1932 N N . VAL A 1 264 ? -6.141 16.203 -0.378 1 98.56 264 VAL A N 1
ATOM 1933 C CA . VAL A 1 264 ? -4.887 15.586 0.053 1 98.56 264 VAL A CA 1
ATOM 1934 C C . VAL A 1 264 ? -4.91 14.086 -0.261 1 98.56 264 VAL A C 1
ATOM 1936 O O . VAL A 1 264 ? -5.773 13.359 0.234 1 98.56 264 VAL A O 1
ATOM 1939 N N . ARG A 1 265 ? -3.979 13.664 -1.074 1 98.25 265 ARG A N 1
ATOM 1940 C CA . ARG A 1 265 ? -3.893 12.258 -1.448 1 98.25 265 ARG A CA 1
ATOM 1941 C C . ARG A 1 265 ? -2.748 11.57 -0.716 1 98.25 265 ARG A C 1
ATOM 1943 O O . ARG A 1 265 ? -1.807 11.078 -1.346 1 98.25 265 ARG A O 1
ATOM 1950 N N . PHE A 1 266 ? -2.914 11.383 0.561 1 98.56 266 PHE A N 1
ATOM 1951 C CA . PHE A 1 266 ? -1.859 10.875 1.43 1 98.56 266 PHE A CA 1
ATOM 1952 C C . PHE A 1 266 ? -1.602 9.398 1.159 1 98.56 266 PHE A C 1
ATOM 1954 O O . PHE A 1 266 ? -0.45 8.953 1.138 1 98.56 266 PHE A O 1
ATOM 1961 N N . LEU A 1 267 ? -2.65 8.633 0.951 1 97.94 267 LEU A N 1
ATOM 1962 C CA . LEU A 1 267 ? -2.518 7.211 0.667 1 97.94 267 LEU A CA 1
ATOM 1963 C C . LEU A 1 267 ? -1.657 6.98 -0.57 1 97.94 267 LEU A C 1
ATOM 1965 O O . LEU A 1 267 ? -0.717 6.184 -0.538 1 97.94 267 LEU A O 1
ATOM 1969 N N . ALA A 1 268 ? -1.991 7.652 -1.606 1 97 268 ALA A N 1
ATOM 1970 C CA . ALA A 1 268 ? -1.234 7.527 -2.85 1 97 268 ALA A CA 1
ATOM 1971 C C . ALA A 1 268 ? 0.216 7.957 -2.654 1 97 268 ALA A C 1
ATOM 1973 O O . ALA A 1 268 ? 1.133 7.344 -3.203 1 97 268 ALA A O 1
ATOM 1974 N N . ALA A 1 269 ? 0.41 9.031 -1.931 1 98 269 ALA A N 1
ATOM 1975 C CA . ALA A 1 269 ? 1.756 9.516 -1.639 1 98 269 ALA A CA 1
ATOM 1976 C C . ALA A 1 269 ? 2.568 8.461 -0.89 1 98 269 ALA A C 1
ATOM 1978 O O . ALA A 1 269 ? 3.74 8.234 -1.2 1 98 269 ALA A O 1
ATOM 1979 N N . LEU A 1 270 ? 1.966 7.859 0.063 1 97.25 270 LEU A N 1
ATOM 1980 C CA . LEU A 1 270 ? 2.637 6.836 0.855 1 97.25 270 LEU A CA 1
ATOM 1981 C C . LEU A 1 270 ? 3.072 5.668 -0.025 1 97.25 270 LEU A C 1
ATOM 1983 O O . LEU A 1 270 ? 4.199 5.176 0.1 1 97.25 270 LEU A O 1
ATOM 1987 N N . HIS A 1 271 ? 2.215 5.258 -0.875 1 94.75 271 HIS A N 1
ATOM 1988 C CA . HIS A 1 271 ? 2.539 4.168 -1.788 1 94.75 271 HIS A CA 1
ATOM 1989 C C . HIS A 1 271 ? 3.723 4.527 -2.682 1 94.75 271 HIS A C 1
ATOM 1991 O O . HIS A 1 271 ? 4.613 3.705 -2.902 1 94.75 271 HIS A O 1
ATOM 1997 N N . GLU A 1 272 ? 3.676 5.715 -3.119 1 94.88 272 GLU A N 1
ATOM 1998 C CA . GLU A 1 272 ? 4.734 6.148 -4.027 1 94.88 272 GLU A CA 1
ATOM 1999 C C . GLU A 1 272 ? 6.09 6.172 -3.322 1 94.88 272 GLU A C 1
ATOM 2001 O O . GLU A 1 272 ? 7.062 5.605 -3.824 1 94.88 272 GLU A O 1
ATOM 2006 N N . ILE A 1 273 ? 6.117 6.719 -2.178 1 96.44 273 ILE A N 1
ATOM 2007 C CA . ILE A 1 273 ? 7.414 6.887 -1.537 1 96.44 273 ILE A CA 1
ATOM 2008 C C . ILE A 1 273 ? 7.883 5.555 -0.958 1 96.44 273 ILE A C 1
ATOM 2010 O O . ILE A 1 273 ? 9.086 5.27 -0.924 1 96.44 273 ILE A O 1
ATOM 2014 N N . ARG A 1 274 ? 6.977 4.738 -0.536 1 95.69 274 ARG A N 1
ATOM 2015 C CA . ARG A 1 274 ? 7.352 3.385 -0.142 1 95.69 274 ARG A CA 1
ATOM 2016 C C . ARG A 1 274 ? 7.973 2.627 -1.311 1 95.69 274 ARG A C 1
ATOM 2018 O O . ARG A 1 274 ? 8.961 1.913 -1.14 1 95.69 274 ARG A O 1
ATOM 2025 N N . GLY A 1 275 ? 7.359 2.861 -2.42 1 91.25 275 GLY A N 1
ATOM 2026 C CA . GLY A 1 275 ? 7.879 2.244 -3.629 1 91.25 275 GLY A CA 1
ATOM 2027 C C . GLY A 1 275 ? 9.289 2.686 -3.965 1 91.25 275 GLY A C 1
ATOM 2028 O O . GLY A 1 275 ? 10.016 1.979 -4.664 1 91.25 275 GLY A O 1
ATOM 2029 N N . GLU A 1 276 ? 9.656 3.777 -3.391 1 90.75 276 GLU A N 1
ATOM 2030 C CA . GLU A 1 276 ? 11 4.316 -3.627 1 90.75 276 GLU A CA 1
ATOM 2031 C C . GLU A 1 276 ? 11.977 3.852 -2.553 1 90.75 276 GLU A C 1
ATOM 2033 O O . GLU A 1 276 ? 13.141 4.258 -2.551 1 90.75 276 GLU A O 1
ATOM 2038 N N . GLY A 1 277 ? 11.477 3.125 -1.649 1 90.5 277 GLY A N 1
ATOM 2039 C CA . GLY A 1 277 ? 12.367 2.518 -0.67 1 90.5 277 GLY A CA 1
ATOM 2040 C C . GLY A 1 277 ? 12.312 3.197 0.685 1 90.5 277 GLY A C 1
ATOM 2041 O O . GLY A 1 277 ? 13.078 2.857 1.587 1 90.5 277 GLY A O 1
ATOM 2042 N N . VAL A 1 278 ? 11.414 4.133 0.847 1 94.38 278 VAL A N 1
ATOM 2043 C CA . VAL A 1 278 ? 11.281 4.844 2.113 1 94.38 278 VAL A CA 1
ATOM 2044 C C . VAL A 1 278 ? 10.695 3.912 3.172 1 94.38 278 VAL A C 1
ATOM 2046 O O . VAL A 1 278 ? 9.656 3.283 2.949 1 94.38 278 VAL A O 1
ATOM 2049 N N . THR A 1 279 ? 11.352 3.844 4.379 1 94.31 279 THR A N 1
ATOM 2050 C CA . THR A 1 279 ? 10.875 2.912 5.398 1 94.31 279 THR A CA 1
ATOM 2051 C C . THR A 1 279 ? 10.836 3.582 6.77 1 94.31 279 THR A C 1
ATOM 2053 O O . THR A 1 279 ? 10.266 3.037 7.715 1 94.31 279 THR A O 1
ATOM 2056 N N . ARG A 1 280 ? 11.438 4.734 6.887 1 95.94 280 ARG A N 1
ATOM 2057 C CA . ARG A 1 280 ? 11.539 5.391 8.188 1 95.94 280 ARG A CA 1
ATOM 2058 C C . ARG A 1 280 ? 10.773 6.711 8.188 1 95.94 280 ARG A C 1
ATOM 2060 O O . ARG A 1 280 ? 11.047 7.598 7.375 1 95.94 280 ARG A O 1
ATOM 2067 N N . PHE A 1 281 ? 9.875 6.824 9.156 1 97.94 281 PHE A N 1
ATOM 2068 C CA . PHE A 1 281 ? 9.023 8 9.242 1 97.94 281 PHE A CA 1
ATOM 2069 C C . PHE A 1 281 ? 9.055 8.594 10.648 1 97.94 281 PHE A C 1
ATOM 2071 O O . PHE A 1 281 ? 8.945 7.859 11.633 1 97.94 281 PHE A O 1
ATOM 2078 N N . VAL A 1 282 ? 9.242 9.891 10.734 1 98 282 VAL A N 1
ATOM 2079 C CA . VAL A 1 282 ? 9.156 10.578 12.016 1 98 282 VAL A CA 1
ATOM 2080 C C . VAL A 1 282 ? 8.195 11.758 11.906 1 98 282 VAL A C 1
ATOM 2082 O O . VAL A 1 282 ? 8.281 12.547 10.961 1 98 282 VAL A O 1
ATOM 2085 N N . GLU A 1 283 ? 7.281 11.82 12.797 1 98.31 283 GLU A N 1
ATOM 2086 C CA . GLU A 1 283 ? 6.309 12.906 12.773 1 98.31 283 GLU A CA 1
ATOM 2087 C C . GLU A 1 283 ? 6.836 14.141 13.508 1 98.31 283 GLU A C 1
ATOM 2089 O O . GLU A 1 283 ? 7.301 14.039 14.641 1 98.31 283 GLU A O 1
ATOM 2094 N N . CYS A 1 284 ? 6.773 15.273 12.805 1 98.12 284 CYS A N 1
ATOM 2095 C CA . CYS A 1 284 ? 7.215 16.562 13.344 1 98.12 284 CYS A CA 1
ATOM 2096 C C . CYS A 1 284 ? 6.039 17.359 13.891 1 98.12 284 CYS A C 1
ATOM 2098 O O . CYS A 1 284 ? 5.297 17.984 13.125 1 98.12 284 CYS A O 1
ATOM 2100 N N . GLY A 1 285 ? 5.961 17.438 15.18 1 96.25 285 GLY A N 1
ATOM 2101 C CA . GLY A 1 285 ? 4.871 18.156 15.82 1 96.25 285 GLY A CA 1
ATOM 2102 C C . GLY A 1 285 ? 4.172 17.344 16.891 1 96.25 285 GLY A C 1
ATOM 2103 O O . GLY A 1 285 ? 4.652 16.266 17.281 1 96.25 285 GLY A O 1
ATOM 2104 N N . ALA A 1 286 ? 3.053 17.844 17.344 1 96.06 286 ALA A N 1
ATOM 2105 C CA . ALA A 1 286 ? 2.305 17.203 18.422 1 96.06 286 ALA A CA 1
ATOM 2106 C C . ALA A 1 286 ? 1.482 16.031 17.891 1 96.06 286 ALA A C 1
ATOM 2108 O O . ALA A 1 286 ? 1.129 16 16.703 1 96.06 286 ALA A O 1
ATOM 2109 N N . ARG A 1 287 ? 1.259 15.07 18.734 1 94.81 287 ARG A N 1
ATOM 2110 C CA . ARG A 1 287 ? 0.412 13.914 18.469 1 94.81 287 ARG A CA 1
ATOM 2111 C C . ARG A 1 287 ? 1.103 12.93 17.531 1 94.81 287 ARG A C 1
ATOM 2113 O O . ARG A 1 287 ? 2.332 12.828 17.516 1 94.81 287 ARG A O 1
ATOM 2120 N N . SER A 1 288 ? 0.344 11.953 16.984 1 96.88 288 SER A N 1
ATOM 2121 C CA . SER A 1 288 ? 0.936 10.875 16.203 1 96.88 288 SER A CA 1
ATOM 2122 C C . SER A 1 288 ? 0.042 10.484 15.031 1 96.88 288 SER A C 1
ATOM 2124 O O . SER A 1 288 ? 0.084 9.344 14.57 1 96.88 288 SER A O 1
ATOM 2126 N N . THR A 1 289 ? -0.69 11.398 14.547 1 95.12 289 THR A N 1
ATOM 2127 C CA . THR A 1 289 ? -1.735 11.102 13.57 1 95.12 289 THR A CA 1
ATOM 2128 C C . THR A 1 289 ? -1.141 10.484 12.312 1 95.12 289 THR A C 1
ATOM 2130 O O . THR A 1 289 ? -1.647 9.477 11.812 1 95.12 289 THR A O 1
ATOM 2133 N N . LEU A 1 290 ? -0.095 11.016 11.789 1 97.81 290 LEU A N 1
ATOM 2134 C CA . LEU A 1 290 ? 0.426 10.578 10.5 1 97.81 290 LEU A CA 1
ATOM 2135 C C . LEU A 1 290 ? 1.174 9.258 10.633 1 97.81 290 LEU A C 1
ATOM 2137 O O . LEU A 1 290 ? 1.09 8.398 9.758 1 97.81 290 LEU A O 1
ATOM 2141 N N . VAL A 1 291 ? 1.968 9.102 11.719 1 96.81 291 VAL A N 1
ATOM 2142 C CA . VAL A 1 291 ? 2.662 7.832 11.875 1 96.81 291 VAL A CA 1
ATOM 2143 C C . VAL A 1 291 ? 1.648 6.715 12.117 1 96.81 291 VAL A C 1
ATOM 2145 O O . VAL A 1 291 ? 1.858 5.578 11.688 1 96.81 291 VAL A O 1
ATOM 2148 N N . ASP A 1 292 ? 0.566 7.047 12.812 1 96 292 ASP A N 1
ATOM 2149 C CA . ASP A 1 292 ? -0.496 6.059 12.977 1 96 292 ASP A CA 1
ATOM 2150 C C . ASP A 1 292 ? -1.098 5.668 11.625 1 96 292 ASP A C 1
ATOM 2152 O O . ASP A 1 292 ? -1.411 4.5 11.398 1 96 292 ASP A O 1
ATOM 2156 N N . LEU A 1 293 ? -1.299 6.609 10.766 1 96.19 293 LEU A N 1
ATOM 2157 C CA . LEU A 1 293 ? -1.803 6.34 9.422 1 96.19 293 LEU A CA 1
ATOM 2158 C C . LEU A 1 293 ? -0.823 5.473 8.641 1 96.19 293 LEU A C 1
ATOM 2160 O O . LEU A 1 293 ? -1.233 4.555 7.926 1 96.19 293 LEU A O 1
ATOM 2164 N N . VAL A 1 294 ? 0.455 5.762 8.742 1 97.38 294 VAL A N 1
ATOM 2165 C CA . VAL A 1 294 ? 1.477 4.957 8.086 1 97.38 294 VAL A CA 1
ATOM 2166 C C . VAL A 1 294 ? 1.384 3.508 8.555 1 97.38 294 VAL A C 1
ATOM 2168 O O . VAL A 1 294 ? 1.303 2.586 7.742 1 97.38 294 VAL A O 1
ATOM 2171 N N . ASN A 1 295 ? 1.316 3.359 9.828 1 94.81 295 ASN A N 1
ATOM 2172 C CA . ASN A 1 295 ? 1.28 2.031 10.43 1 94.81 295 ASN A CA 1
ATOM 2173 C C . ASN A 1 295 ? 0.03 1.262 10.016 1 94.81 295 ASN A C 1
ATOM 2175 O O . ASN A 1 295 ? 0.069 0.038 9.875 1 94.81 295 ASN A O 1
ATOM 2179 N N . ALA A 1 296 ? -0.973 2.012 9.828 1 91.81 296 ALA A N 1
ATOM 2180 C CA . ALA A 1 296 ? -2.252 1.39 9.484 1 91.81 296 ALA A CA 1
ATOM 2181 C C . ALA A 1 296 ? -2.322 1.053 8 1 91.81 296 ALA A C 1
ATOM 2183 O O . ALA A 1 296 ? -3.197 0.297 7.57 1 91.81 296 ALA A O 1
ATOM 2184 N N . THR A 1 297 ? -1.447 1.52 7.266 1 94.25 297 THR A N 1
ATOM 2185 C CA . THR A 1 297 ? -1.599 1.443 5.816 1 94.25 297 THR A CA 1
ATOM 2186 C C . THR A 1 297 ? -0.555 0.508 5.211 1 94.25 297 THR A C 1
ATOM 2188 O O . THR A 1 297 ? -0.885 -0.35 4.391 1 94.25 297 THR A O 1
ATOM 2191 N N . VAL A 1 298 ? 0.677 0.672 5.605 1 94 298 VAL A N 1
ATOM 2192 C CA . VAL A 1 298 ? 1.753 -0.078 4.965 1 94 298 VAL A CA 1
ATOM 2193 C C . VAL A 1 298 ? 2.527 -0.87 6.016 1 94 298 VAL A C 1
ATOM 2195 O O . VAL A 1 298 ? 2.615 -0.454 7.176 1 94 298 VAL A O 1
ATOM 2198 N N . ALA A 1 299 ? 3.09 -1.982 5.562 1 91.38 299 ALA A N 1
ATOM 2199 C CA . ALA A 1 299 ? 3.916 -2.824 6.422 1 91.38 299 ALA A CA 1
ATOM 2200 C C . ALA A 1 299 ? 5.402 -2.568 6.18 1 91.38 299 ALA A C 1
ATOM 2202 O O . ALA A 1 299 ? 5.77 -1.881 5.223 1 91.38 299 ALA A O 1
ATOM 2203 N N . GLY A 1 300 ? 6.207 -3.041 7.102 1 89.44 300 GLY A N 1
ATOM 2204 C CA . GLY A 1 300 ? 7.648 -3.004 6.914 1 89.44 300 GLY A CA 1
ATOM 2205 C C . GLY A 1 300 ? 8.25 -1.631 7.16 1 89.44 300 GLY A C 1
ATOM 2206 O O . GLY A 1 300 ? 9.25 -1.265 6.543 1 89.44 300 GLY A O 1
ATOM 2207 N N . THR A 1 301 ? 7.609 -0.804 7.965 1 93.56 301 THR A N 1
ATOM 2208 C CA . THR A 1 301 ? 8.094 0.543 8.242 1 93.56 301 THR A CA 1
ATOM 2209 C C . THR A 1 301 ? 8.43 0.7 9.727 1 93.56 301 THR A C 1
ATOM 2211 O O . THR A 1 301 ? 8 -0.104 10.555 1 93.56 301 THR A O 1
ATOM 2214 N N . SER A 1 302 ? 9.312 1.592 9.992 1 95.12 302 SER A N 1
ATOM 2215 C CA . SER A 1 302 ? 9.578 2.082 11.336 1 95.12 302 SER A CA 1
ATOM 2216 C C . SER A 1 302 ? 9.086 3.516 11.516 1 95.12 302 SER A C 1
ATOM 2218 O O . SER A 1 302 ? 9.367 4.379 10.68 1 95.12 302 SER A O 1
ATOM 2220 N N . THR A 1 303 ? 8.344 3.727 12.586 1 96.62 303 THR A N 1
ATOM 2221 C CA . THR A 1 303 ? 7.746 5.043 12.781 1 96.62 303 THR A CA 1
ATOM 2222 C C . THR A 1 303 ? 8.055 5.574 14.172 1 96.62 303 THR A C 1
ATOM 2224 O O . THR A 1 303 ? 8.32 4.801 15.094 1 96.62 303 THR A O 1
ATOM 2227 N N . SER A 1 304 ? 8.109 6.934 14.258 1 96.75 304 SER A N 1
ATOM 2228 C CA . SER A 1 304 ? 8.352 7.613 15.523 1 96.75 304 SER A CA 1
ATOM 2229 C C . SER A 1 304 ? 7.562 8.914 15.617 1 96.75 304 SER A C 1
ATOM 2231 O O . SER A 1 304 ? 7.391 9.617 14.617 1 96.75 304 SER A O 1
ATOM 2233 N N . ALA A 1 305 ? 7.027 9.195 16.781 1 97 305 ALA A N 1
ATOM 2234 C CA . ALA A 1 305 ? 6.375 10.453 17.141 1 97 305 ALA A CA 1
ATOM 2235 C C . ALA A 1 305 ? 6.84 10.961 18.5 1 97 305 ALA A C 1
ATOM 2237 O O . ALA A 1 305 ? 6.113 10.844 19.484 1 97 305 ALA A O 1
ATOM 2238 N N . PRO A 1 306 ? 7.898 11.633 18.516 1 96.75 306 PRO A N 1
ATOM 2239 C CA . PRO A 1 306 ? 8.523 11.969 19.797 1 96.75 306 PRO A CA 1
ATOM 2240 C C . PRO A 1 306 ? 7.648 12.883 20.656 1 96.75 306 PRO A C 1
ATOM 2242 O O . PRO A 1 306 ? 7.754 12.867 21.891 1 96.75 306 PRO A O 1
ATOM 2245 N N . PHE A 1 307 ? 6.766 13.609 20.047 1 97.31 307 PHE A N 1
ATOM 2246 C CA . PHE A 1 307 ? 5.945 14.57 20.781 1 97.31 307 PHE A CA 1
ATOM 2247 C C . PHE A 1 307 ? 4.473 14.188 20.719 1 97.31 307 PHE A C 1
ATOM 2249 O O . PHE A 1 307 ? 3.602 15.055 20.703 1 97.31 307 PHE A O 1
ATOM 2256 N N . ARG A 1 308 ? 4.25 12.883 20.656 1 95.88 308 ARG A N 1
ATOM 2257 C CA . ARG A 1 308 ? 2.875 12.398 20.734 1 95.88 308 ARG A CA 1
ATOM 2258 C C . ARG A 1 308 ? 2.234 12.797 22.062 1 95.88 308 ARG A C 1
ATOM 2260 O O . ARG A 1 308 ? 1.009 12.875 22.156 1 95.88 308 ARG A O 1
ATOM 2267 N N . ARG A 1 309 ? 3.057 12.953 23.078 1 94.56 309 ARG A N 1
ATOM 2268 C CA . ARG A 1 309 ? 2.707 13.414 24.406 1 94.56 309 ARG A CA 1
ATOM 2269 C C . ARG A 1 309 ? 3.725 14.43 24.922 1 94.56 309 ARG A C 1
ATOM 2271 O O . ARG A 1 309 ? 4.68 14.766 24.219 1 94.56 309 ARG A O 1
ATOM 2278 N N . ARG A 1 310 ? 3.381 14.945 26.078 1 95.88 310 ARG A N 1
ATOM 2279 C CA . ARG A 1 310 ? 4.34 15.836 26.734 1 95.88 310 ARG A CA 1
ATOM 2280 C C . ARG A 1 310 ? 5.516 15.047 27.297 1 95.88 310 ARG A C 1
ATOM 2282 O O . ARG A 1 310 ? 5.586 14.805 28.5 1 95.88 310 ARG A O 1
ATOM 2289 N N . ALA A 1 311 ? 6.414 14.758 26.453 1 91.44 311 ALA A N 1
ATOM 2290 C CA . ALA A 1 311 ? 7.52 13.891 26.859 1 91.44 311 ALA A CA 1
ATOM 2291 C C . ALA A 1 311 ? 8.719 14.711 27.312 1 91.44 311 ALA A C 1
ATOM 2293 O O . ALA A 1 311 ? 8.969 15.797 26.797 1 91.44 311 ALA A O 1
ATOM 2294 N N . ASP A 1 312 ? 9.438 14.164 28.281 1 91.69 312 ASP A N 1
ATOM 2295 C CA . ASP A 1 312 ? 10.719 14.758 28.656 1 91.69 312 ASP A CA 1
ATOM 2296 C C . ASP A 1 312 ? 11.836 14.289 27.719 1 91.69 312 ASP A C 1
ATOM 2298 O O . ASP A 1 312 ? 11.57 13.617 26.719 1 91.69 312 ASP A O 1
ATOM 2302 N N . ASP A 1 313 ? 13.008 14.734 28.047 1 90.75 313 ASP A N 1
ATOM 2303 C CA . ASP A 1 313 ? 14.125 14.445 27.156 1 90.75 313 ASP A CA 1
ATOM 2304 C C . ASP A 1 313 ? 14.328 12.945 27 1 90.75 313 ASP A C 1
ATOM 2306 O O . ASP A 1 313 ? 14.57 12.461 25.891 1 90.75 313 ASP A O 1
ATOM 2310 N N . ALA A 1 314 ? 14.203 12.203 28 1 91.31 314 ALA A N 1
ATOM 2311 C CA . ALA A 1 314 ? 14.352 10.75 27.938 1 91.31 314 ALA A CA 1
ATOM 2312 C C . ALA A 1 314 ? 13.273 10.125 27.062 1 91.31 314 ALA A C 1
ATOM 2314 O O . ALA A 1 314 ? 13.555 9.219 26.266 1 91.31 314 ALA A O 1
ATOM 2315 N N . GLY A 1 315 ? 12.078 10.602 27.266 1 92.75 315 GLY A N 1
ATOM 2316 C CA . GLY A 1 315 ? 10.977 10.102 26.438 1 92.75 315 GLY A CA 1
ATOM 2317 C C . GLY A 1 315 ? 11.148 10.398 24.969 1 92.75 315 GLY A C 1
ATOM 2318 O O . GLY A 1 315 ? 10.883 9.539 24.125 1 92.75 315 GLY A O 1
ATOM 2319 N N . VAL A 1 316 ? 11.594 11.57 24.688 1 94.12 316 VAL A N 1
ATOM 2320 C CA . VAL A 1 316 ? 11.828 11.984 23.312 1 94.12 316 VAL A CA 1
ATOM 2321 C C . VAL A 1 316 ? 12.914 11.109 22.688 1 94.12 316 VAL A C 1
ATOM 2323 O O . VAL A 1 316 ? 12.758 10.617 21.578 1 94.12 316 VAL A O 1
ATOM 2326 N N . LEU A 1 317 ? 13.945 10.875 23.391 1 91.12 317 LEU A N 1
ATOM 2327 C CA . LEU A 1 317 ? 15.062 10.078 22.906 1 91.12 317 LEU A CA 1
ATOM 2328 C C . LEU A 1 317 ? 14.648 8.625 22.703 1 91.12 317 LEU A C 1
ATOM 2330 O O . LEU A 1 317 ? 15.086 7.98 21.734 1 91.12 317 LEU A O 1
ATOM 2334 N N . ASP A 1 318 ? 13.812 8.133 23.578 1 90.75 318 ASP A N 1
ATOM 2335 C CA . ASP A 1 318 ? 13.32 6.762 23.469 1 90.75 318 ASP A CA 1
ATOM 2336 C C . ASP A 1 318 ? 12.523 6.566 22.172 1 90.75 318 ASP A C 1
ATOM 2338 O O . ASP A 1 318 ? 12.641 5.531 21.516 1 90.75 318 ASP A O 1
ATOM 2342 N N . GLU A 1 319 ? 11.758 7.535 21.891 1 91.25 319 GLU A N 1
ATOM 2343 C CA . GLU A 1 319 ? 10.992 7.48 20.641 1 91.25 319 GLU A CA 1
ATOM 2344 C C . GLU A 1 319 ? 11.914 7.441 19.438 1 91.25 319 GLU A C 1
ATOM 2346 O O . GLU A 1 319 ? 11.672 6.684 18.484 1 91.25 319 GLU A O 1
ATOM 2351 N N . VAL A 1 320 ? 12.875 8.195 19.453 1 89.62 320 VAL A N 1
ATOM 2352 C CA . VAL A 1 320 ? 13.766 8.305 18.297 1 89.62 320 VAL A CA 1
ATOM 2353 C C . VAL A 1 320 ? 14.555 7.004 18.141 1 89.62 320 VAL A C 1
ATOM 2355 O O . VAL A 1 320 ? 14.828 6.574 17.016 1 89.62 320 VAL A O 1
ATOM 2358 N N . ARG A 1 321 ? 14.852 6.348 19.188 1 85.56 321 ARG A N 1
ATOM 2359 C CA . ARG A 1 321 ? 15.609 5.102 19.156 1 85.56 321 ARG A CA 1
ATOM 2360 C C . ARG A 1 321 ? 14.805 3.982 18.5 1 85.56 321 ARG A C 1
ATOM 2362 O O . ARG A 1 321 ? 15.375 3.002 18.016 1 85.56 321 ARG A O 1
ATOM 2369 N N . ARG A 1 322 ? 13.539 4.191 18.531 1 86.5 322 ARG A N 1
ATOM 2370 C CA . ARG A 1 322 ? 12.672 3.189 17.922 1 86.5 322 ARG A CA 1
ATOM 2371 C C . ARG A 1 322 ? 12.836 3.158 16.406 1 86.5 322 ARG A C 1
ATOM 2373 O O . ARG A 1 322 ? 12.438 2.193 15.75 1 86.5 322 ARG A O 1
ATOM 2380 N N . LEU A 1 323 ? 13.336 4.191 15.828 1 88.75 323 LEU A N 1
ATOM 2381 C CA . LEU A 1 323 ? 13.508 4.246 14.383 1 88.75 323 LEU A CA 1
ATOM 2382 C C . LEU A 1 323 ? 14.648 3.334 13.938 1 88.75 323 LEU A C 1
ATOM 2384 O O . LEU A 1 323 ? 14.961 3.26 12.742 1 88.75 323 LEU A O 1
ATOM 2388 N N . ALA A 1 324 ? 14.945 2.254 14.648 1 69.19 324 ALA A N 1
ATOM 2389 C CA . ALA A 1 324 ? 16 1.307 14.305 1 69.19 324 ALA A CA 1
ATOM 2390 C C . ALA A 1 324 ? 15.758 0.69 12.93 1 69.19 324 ALA A C 1
ATOM 2392 O O . ALA A 1 324 ? 14.625 0.676 12.438 1 69.19 324 ALA A O 1
ATOM 2393 N N . PRO A 1 325 ? 16.938 0.354 12.367 1 59.44 325 PRO A N 1
ATOM 2394 C CA . PRO A 1 325 ? 16.812 -0.278 11.055 1 59.44 325 PRO A CA 1
ATOM 2395 C C . PRO A 1 325 ? 15.797 -1.427 11.047 1 59.44 325 PRO A C 1
ATOM 2397 O O . PRO A 1 325 ? 15.695 -2.168 12.023 1 59.44 325 PRO A O 1
ATOM 2400 N N . VAL A 1 326 ? 14.625 -1.156 10.531 1 54.72 326 VAL A N 1
ATOM 2401 C CA . VAL A 1 326 ? 13.672 -2.24 10.328 1 54.72 326 VAL A CA 1
ATOM 2402 C C . VAL A 1 326 ? 14.359 -3.42 9.648 1 54.72 326 VAL A C 1
ATOM 2404 O O . VAL A 1 326 ? 14.969 -3.262 8.586 1 54.72 326 VAL A O 1
ATOM 2407 N N . PRO A 1 327 ? 14.625 -4.477 10.43 1 47 327 PRO A N 1
ATOM 2408 C CA . PRO A 1 327 ? 15.18 -5.625 9.711 1 47 327 PRO A CA 1
ATOM 2409 C C . PRO A 1 327 ? 14.305 -6.062 8.531 1 47 327 PRO A C 1
ATOM 2411 O O . PRO A 1 327 ? 13.07 -6.062 8.641 1 47 327 PRO A O 1
ATOM 2414 N N . VAL A 1 328 ? 14.688 -5.746 7.387 1 43.38 328 VAL A N 1
ATOM 2415 C CA . VAL A 1 328 ? 14.008 -6.406 6.277 1 43.38 328 VAL A CA 1
ATOM 2416 C C . VAL A 1 328 ? 13.922 -7.91 6.543 1 43.38 328 VAL A C 1
ATOM 2418 O O . VAL A 1 328 ? 14.945 -8.586 6.668 1 43.38 328 VAL A O 1
ATOM 2421 N N . THR A 1 329 ? 13 -8.32 7.375 1 39.41 329 THR A N 1
ATOM 2422 C CA . THR A 1 329 ? 12.914 -9.766 7.539 1 39.41 329 THR A CA 1
ATOM 2423 C C . THR A 1 329 ? 12.93 -10.469 6.184 1 39.41 329 THR A C 1
ATOM 2425 O O . THR A 1 329 ? 12.047 -10.258 5.355 1 39.41 329 THR A O 1
ATOM 2428 N N . PRO A 1 330 ? 14 -10.875 5.734 1 35.88 330 PRO A N 1
ATOM 2429 C CA . PRO A 1 330 ? 14.016 -11.703 4.527 1 35.88 330 PRO A CA 1
ATOM 2430 C C . PRO A 1 330 ? 12.984 -12.828 4.574 1 35.88 330 PRO A C 1
ATOM 2432 O O . PRO A 1 330 ? 12.719 -13.391 5.645 1 35.88 330 PRO A O 1
ATOM 2435 N N . ALA A 1 331 ? 12.031 -12.711 3.834 1 36.28 331 ALA A N 1
ATOM 2436 C CA . ALA A 1 331 ? 11.359 -14 3.666 1 36.28 331 ALA A CA 1
ATOM 2437 C C . ALA A 1 331 ? 12.367 -15.133 3.514 1 36.28 331 ALA A C 1
ATOM 2439 O O . ALA A 1 331 ? 13.094 -15.195 2.52 1 36.28 331 ALA A O 1
ATOM 2440 N N . GLU A 1 332 ? 13.094 -15.461 4.516 1 33.28 332 GLU A N 1
ATOM 2441 C CA . GLU A 1 332 ? 14.016 -16.578 4.352 1 33.28 332 GLU A CA 1
ATOM 2442 C C . GLU A 1 332 ? 13.367 -17.719 3.562 1 33.28 332 GLU A C 1
ATOM 2444 O O . GLU A 1 332 ? 12.344 -18.266 3.982 1 33.28 332 GLU A O 1
ATOM 2449 N N . PRO A 1 333 ? 13.484 -17.719 2.336 1 33.53 333 PRO A N 1
ATOM 2450 C CA . PRO A 1 333 ? 13.258 -19.109 1.955 1 33.53 333 PRO A CA 1
ATOM 2451 C C . PRO A 1 333 ? 14.023 -20.094 2.842 1 33.53 333 PRO A C 1
ATOM 2453 O O . PRO A 1 333 ? 15.195 -19.875 3.158 1 33.53 333 PRO A O 1
ATOM 2456 N N . ARG A 1 334 ? 13.391 -20.688 3.787 1 32.03 334 ARG A N 1
ATOM 2457 C CA . ARG A 1 334 ? 14.172 -21.641 4.559 1 32.03 334 ARG A CA 1
ATOM 2458 C C . ARG A 1 334 ? 15.156 -22.391 3.67 1 32.03 334 ARG A C 1
ATOM 2460 O O . ARG A 1 334 ? 14.766 -22.969 2.652 1 32.03 334 ARG A O 1
ATOM 2467 N N . PRO A 1 335 ? 16.484 -22.078 3.756 1 31.3 335 PRO A N 1
ATOM 2468 C CA . PRO A 1 335 ? 17.453 -22.922 3.055 1 31.3 335 PRO A CA 1
ATOM 2469 C C . PRO A 1 335 ? 17.125 -24.406 3.168 1 31.3 335 PRO A C 1
ATOM 2471 O O . PRO A 1 335 ? 16.797 -24.891 4.254 1 31.3 335 PRO A O 1
ATOM 2474 N N . VAL A 1 336 ? 16.609 -25 2.184 1 29.39 336 VAL A N 1
ATOM 2475 C CA . VAL A 1 336 ? 16.812 -26.453 2.215 1 29.39 336 VAL A CA 1
ATOM 2476 C C . VAL A 1 336 ? 18.266 -26.766 2.572 1 29.39 336 VAL A C 1
ATOM 2478 O O . VAL A 1 336 ? 19.188 -26.141 2.049 1 29.39 336 VAL A O 1
ATOM 2481 N N . GLU A 1 337 ? 18.516 -27.188 3.76 1 27.45 337 GLU A N 1
ATOM 2482 C CA . GLU A 1 337 ? 19.797 -27.703 4.195 1 27.45 337 GLU A CA 1
ATOM 2483 C C . GLU A 1 337 ? 20.516 -28.422 3.053 1 27.45 337 GLU A C 1
ATOM 2485 O O . GLU A 1 337 ? 20.047 -29.469 2.582 1 27.45 337 GLU A O 1
ATOM 2490 N N . ALA A 1 338 ? 21.062 -27.703 2.088 1 28.89 338 ALA A N 1
ATOM 2491 C CA . ALA A 1 338 ? 22.016 -28.391 1.23 1 28.89 338 ALA A CA 1
ATOM 2492 C C . ALA A 1 338 ? 22.969 -29.25 2.057 1 28.89 338 ALA A C 1
ATOM 2494 O O . ALA A 1 338 ? 23.547 -28.781 3.041 1 28.89 338 ALA A O 1
ATOM 2495 N N . ALA A 1 339 ? 22.844 -30.5 2.053 1 27.3 339 ALA A N 1
ATOM 2496 C CA . ALA A 1 339 ? 23.875 -31.438 2.516 1 27.3 339 ALA A CA 1
ATOM 2497 C C . ALA A 1 339 ? 25.266 -30.969 2.084 1 27.3 339 ALA A C 1
ATOM 2499 O O . ALA A 1 339 ? 25.469 -30.625 0.915 1 27.3 339 ALA A O 1
ATOM 2500 N N . PHE A 1 340 ? 26.094 -30.359 2.938 1 25.48 340 PHE A N 1
ATOM 2501 C CA . PHE A 1 340 ? 27.5 -29.984 2.926 1 25.48 340 PHE A CA 1
ATOM 2502 C C . PHE A 1 340 ? 28.328 -31.031 2.209 1 25.48 340 PHE A C 1
ATOM 2504 O O . PHE A 1 340 ? 28.438 -32.156 2.668 1 25.48 340 PHE A O 1
ATOM 2511 N N . VAL A 1 341 ? 28.219 -31.125 0.943 1 24.83 341 VAL A N 1
ATOM 2512 C CA . VAL A 1 341 ? 29.281 -31.969 0.423 1 24.83 341 VAL A CA 1
ATOM 2513 C C . VAL A 1 341 ? 30.641 -31.391 0.836 1 24.83 341 VAL A C 1
ATOM 2515 O O . VAL A 1 341 ? 30.875 -30.188 0.723 1 24.83 341 VAL A O 1
ATOM 2518 N N . GLU A 1 342 ? 31.359 -32.062 1.714 1 26.56 342 GLU A N 1
ATOM 2519 C CA . GLU A 1 342 ? 32.688 -31.875 2.258 1 26.56 342 GLU A CA 1
ATOM 2520 C C . GLU A 1 342 ? 33.688 -31.484 1.161 1 26.56 342 GLU A C 1
ATOM 2522 O O . GLU A 1 342 ? 33.875 -32.219 0.197 1 26.56 342 GLU A O 1
ATOM 2527 N N . PRO A 1 343 ? 33.812 -30.203 0.823 1 26.48 343 PRO A N 1
ATOM 2528 C CA . PRO A 1 343 ? 34.781 -29.844 -0.211 1 26.48 343 PRO A CA 1
ATOM 2529 C C . PRO A 1 343 ? 36.156 -30.484 0.017 1 26.48 343 PRO A C 1
ATOM 2531 O O . PRO A 1 343 ? 36.531 -30.75 1.161 1 26.48 343 PRO A O 1
ATOM 2534 N N . LEU A 1 344 ? 36.594 -31.234 -0.919 1 25.66 344 LEU A N 1
ATOM 2535 C CA . LEU A 1 344 ? 37.906 -31.875 -0.945 1 25.66 344 LEU A CA 1
ATOM 2536 C C . LEU A 1 344 ? 39.031 -30.859 -0.654 1 25.66 344 LEU A C 1
ATOM 2538 O O . LEU A 1 344 ? 38.906 -29.688 -1.003 1 25.66 344 LEU A O 1
ATOM 2542 N N . PRO A 1 345 ? 40.031 -31.156 0.182 1 24.27 345 PRO A N 1
ATOM 2543 C CA . PRO A 1 345 ? 41.188 -30.438 0.769 1 24.27 345 PRO A CA 1
ATOM 2544 C C . PRO A 1 345 ? 42.031 -29.75 -0.283 1 24.27 345 PRO A C 1
ATOM 2546 O O . PRO A 1 345 ? 42.625 -30.422 -1.146 1 24.27 345 PRO A O 1
ATOM 2549 N N . THR A 1 346 ? 41.562 -28.688 -0.973 1 23.45 346 THR A N 1
ATOM 2550 C CA . THR A 1 346 ? 42.469 -28.094 -1.964 1 23.45 346 THR A CA 1
ATOM 2551 C C . THR A 1 346 ? 43.812 -27.781 -1.347 1 23.45 346 THR A C 1
ATOM 2553 O O . THR A 1 346 ? 43.906 -27.312 -0.211 1 23.45 346 THR A O 1
ATOM 2556 N N . GLN A 1 347 ? 44.875 -28.188 -2.012 1 22.69 347 GLN A N 1
ATOM 2557 C CA . GLN A 1 347 ? 46.312 -28.156 -1.806 1 22.69 347 GLN A CA 1
ATOM 2558 C C . GLN A 1 347 ? 46.812 -26.75 -1.533 1 22.69 347 GLN A C 1
ATOM 2560 O O . GLN A 1 347 ? 46.156 -25.766 -1.884 1 22.69 347 GLN A O 1
ATOM 2565 N N . ARG A 1 348 ? 48.156 -26.625 -1.089 1 21.56 348 ARG A N 1
ATOM 2566 C CA . ARG A 1 348 ? 49.094 -25.828 -0.322 1 21.56 348 ARG A CA 1
ATOM 2567 C C . ARG A 1 348 ? 49.562 -24.609 -1.116 1 21.56 348 ARG A C 1
ATOM 2569 O O . ARG A 1 348 ? 50.438 -24.719 -1.976 1 21.56 348 ARG A O 1
ATOM 2576 N N . ASP A 1 349 ? 48.688 -23.781 -1.742 1 20.11 349 ASP A N 1
ATOM 2577 C CA . ASP A 1 349 ? 49.312 -22.781 -2.602 1 20.11 349 ASP A CA 1
ATOM 2578 C C . ASP A 1 349 ? 50.281 -21.906 -1.808 1 20.11 349 ASP A C 1
ATOM 2580 O O . ASP A 1 349 ? 50 -21.531 -0.666 1 20.11 349 ASP A O 1
ATOM 2584 N N . THR A 1 350 ? 51.531 -21.781 -2.262 1 21.8 350 THR A N 1
ATOM 2585 C CA . THR A 1 350 ? 52.812 -21.141 -1.948 1 21.8 350 THR A CA 1
ATOM 2586 C C . THR A 1 350 ? 52.656 -19.625 -1.854 1 21.8 350 THR A C 1
ATOM 2588 O O . THR A 1 350 ? 51.969 -19.016 -2.693 1 21.8 350 THR A O 1
ATOM 2591 N N . SER A 1 351 ? 52.844 -18.984 -0.664 1 23.16 351 SER A N 1
ATOM 2592 C CA . SER A 1 351 ? 52.812 -17.672 -0.026 1 23.16 351 SER A CA 1
ATOM 2593 C C . SER A 1 351 ? 53.75 -16.688 -0.708 1 23.16 351 SER A C 1
ATOM 2595 O O . SER A 1 351 ? 54.656 -16.141 -0.067 1 23.16 351 SER A O 1
ATOM 2597 N N . VAL A 1 352 ? 53.875 -16.547 -2.053 1 21.67 352 VAL A N 1
ATOM 2598 C CA . VAL A 1 352 ? 54.906 -15.633 -2.465 1 21.67 352 VAL A CA 1
ATOM 2599 C C . VAL A 1 352 ? 54.656 -14.242 -1.89 1 21.67 352 VAL A C 1
ATOM 2601 O O . VAL A 1 352 ? 53.531 -13.742 -1.965 1 21.67 352 VAL A O 1
ATOM 2604 N N . SER A 1 353 ? 55.5 -13.703 -1.006 1 22.2 353 SER A N 1
ATOM 2605 C CA . SER A 1 353 ? 55.656 -12.484 -0.223 1 22.2 353 SER A CA 1
ATOM 2606 C C . SER A 1 353 ? 55.781 -11.266 -1.125 1 22.2 353 SER A C 1
ATOM 2608 O O . SER A 1 353 ? 56.812 -11.094 -1.804 1 22.2 353 SER A O 1
ATOM 2610 N N . ILE A 1 354 ? 54.906 -10.914 -1.985 1 21.97 354 ILE A N 1
ATOM 2611 C CA . ILE A 1 354 ? 55.188 -9.727 -2.793 1 21.97 354 ILE A CA 1
ATOM 2612 C C . ILE A 1 354 ? 55.375 -8.516 -1.882 1 21.97 354 ILE A C 1
ATOM 2614 O O . ILE A 1 354 ? 54.5 -8.203 -1.062 1 21.97 354 ILE A O 1
ATOM 2618 N N . GLU A 1 355 ? 56.625 -8.07 -1.635 1 23.19 355 GLU A N 1
ATOM 2619 C CA . GLU A 1 355 ? 57.188 -6.906 -0.972 1 23.19 355 GLU A CA 1
ATOM 2620 C C . GLU A 1 355 ? 56.688 -5.609 -1.596 1 23.19 355 GLU A C 1
ATOM 2622 O O . GLU A 1 355 ? 56.875 -5.367 -2.789 1 23.19 355 GLU A O 1
ATOM 2627 N N . THR A 1 356 ? 55.469 -5.176 -1.303 1 25.45 356 THR A N 1
ATOM 2628 C CA . THR A 1 356 ? 54.906 -3.914 -1.774 1 25.45 356 THR A CA 1
ATOM 2629 C C . THR A 1 356 ? 55.781 -2.74 -1.346 1 25.45 356 THR A C 1
ATOM 2631 O O . THR A 1 356 ? 56.031 -2.533 -0.152 1 25.45 356 THR A O 1
ATOM 2634 N N . ASP A 1 357 ? 56.844 -2.371 -2.174 1 24.92 357 ASP A N 1
ATOM 2635 C CA . ASP A 1 357 ? 57.719 -1.219 -2.027 1 24.92 357 ASP A CA 1
ATOM 2636 C C . ASP A 1 357 ? 56.906 0.072 -1.877 1 24.92 357 ASP A C 1
ATOM 2638 O O . ASP A 1 357 ? 55.906 0.26 -2.549 1 24.92 357 ASP A O 1
ATOM 2642 N N . ASP A 1 358 ? 57 0.794 -0.8 1 28.34 358 ASP A N 1
ATOM 2643 C CA . ASP A 1 358 ? 56.438 2.016 -0.218 1 28.34 358 ASP A CA 1
ATOM 2644 C C . ASP A 1 358 ? 56.781 3.232 -1.078 1 28.34 358 ASP A C 1
ATOM 2646 O O . ASP A 1 358 ? 56.75 4.367 -0.602 1 28.34 358 ASP A O 1
ATOM 2650 N N . GLY A 1 359 ? 57.375 3.078 -2.406 1 29.55 359 GLY A N 1
ATOM 2651 C CA . GLY A 1 359 ? 57.906 4.312 -2.953 1 29.55 359 GLY A CA 1
ATOM 2652 C C . GLY A 1 359 ? 56.875 5.43 -3.027 1 29.55 359 GLY A C 1
ATOM 2653 O O . GLY A 1 359 ? 55.688 5.176 -2.992 1 29.55 359 GLY A O 1
ATOM 2654 N N . GLY A 1 360 ? 57.25 6.715 -2.654 1 35.03 360 GLY A N 1
ATOM 2655 C CA . GLY A 1 360 ? 56.688 8.055 -2.666 1 35.03 360 GLY A CA 1
ATOM 2656 C C . GLY A 1 360 ? 56.062 8.422 -3.998 1 35.03 360 GLY A C 1
ATOM 2657 O O . GLY A 1 360 ? 56.656 9.203 -4.766 1 35.03 360 GLY A O 1
ATOM 2658 N N . GLY A 1 361 ? 55.5 7.547 -4.785 1 37.28 361 GLY A N 1
ATOM 2659 C CA . GLY A 1 361 ? 55.125 7.645 -6.184 1 37.28 361 GLY A CA 1
ATOM 2660 C C . GLY A 1 361 ? 54.281 8.883 -6.48 1 37.28 361 GLY A C 1
ATOM 2661 O O . GLY A 1 361 ? 53.5 9.328 -5.645 1 37.28 361 GLY A O 1
ATOM 2662 N N . GLU A 1 362 ? 54.844 9.844 -7.395 1 46.12 362 GLU A N 1
ATOM 2663 C CA . GLU A 1 362 ? 54.188 10.969 -8.07 1 46.12 362 GLU A CA 1
ATOM 2664 C C . GLU A 1 362 ? 52.781 10.625 -8.469 1 46.12 362 GLU A C 1
ATOM 2666 O O . GLU A 1 362 ? 52.5 9.523 -8.945 1 46.12 362 GLU A O 1
ATOM 2671 N N . LEU A 1 363 ? 51.844 11.195 -7.902 1 50.97 363 LEU A N 1
ATOM 2672 C CA . LEU A 1 363 ? 50.438 11.086 -8.242 1 50.97 363 LEU A CA 1
ATOM 2673 C C . LEU A 1 363 ? 50.219 11.211 -9.742 1 50.97 363 LEU A C 1
ATOM 2675 O O . LEU A 1 363 ? 50.438 12.281 -10.32 1 50.97 363 LEU A O 1
ATOM 2679 N N . SER A 1 364 ? 50.531 10.195 -10.594 1 64.81 364 SER A N 1
ATOM 2680 C CA . SER A 1 364 ? 50.25 10.172 -12.023 1 64.81 364 SER A CA 1
ATOM 2681 C C . SER A 1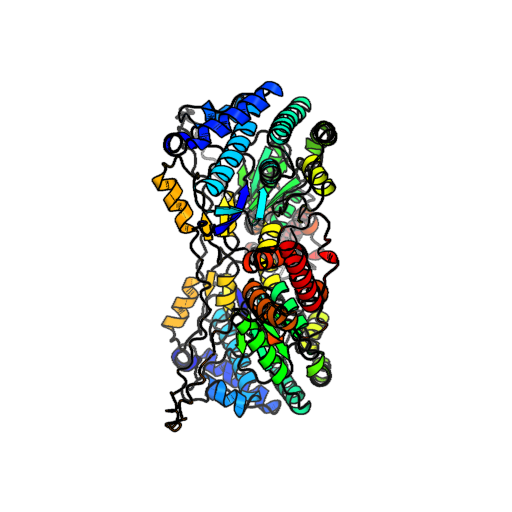 364 ? 48.781 9.891 -12.297 1 64.81 364 SER A C 1
ATOM 2683 O O . SER A 1 364 ? 48.094 9.281 -11.477 1 64.81 364 SER A O 1
ATOM 2685 N N . ALA A 1 365 ? 48.219 10.398 -13.492 1 66.5 365 ALA A N 1
ATOM 2686 C CA . ALA A 1 365 ? 46.812 10.289 -13.883 1 66.5 365 ALA A CA 1
ATOM 2687 C C . ALA A 1 365 ? 46.344 8.836 -13.828 1 66.5 365 ALA A C 1
ATOM 2689 O O . ALA A 1 365 ? 45.25 8.555 -13.352 1 66.5 365 ALA A O 1
ATOM 2690 N N . PRO A 1 366 ? 47.188 7.926 -14.148 1 72.06 366 PRO A N 1
ATOM 2691 C CA . PRO A 1 366 ? 46.719 6.543 -14.07 1 72.06 366 PRO A CA 1
ATOM 2692 C C . PRO A 1 366 ? 46.531 6.051 -12.641 1 72.06 366 PRO A C 1
ATOM 2694 O O . PRO A 1 366 ? 45.625 5.258 -12.359 1 72.06 366 PRO A O 1
ATOM 2697 N N . ASN A 1 367 ? 47.312 6.543 -11.727 1 73.62 367 ASN A N 1
ATOM 2698 C CA . ASN A 1 367 ? 47.188 6.168 -10.32 1 73.62 367 ASN A CA 1
ATOM 2699 C C . ASN A 1 367 ? 45.969 6.785 -9.672 1 73.62 367 ASN A C 1
ATOM 2701 O O . ASN A 1 367 ? 45.25 6.121 -8.914 1 73.62 367 ASN A O 1
ATOM 2705 N N . VAL A 1 368 ? 45.719 8.016 -9.969 1 77.38 368 VAL A N 1
ATOM 2706 C CA . VAL A 1 368 ? 44.562 8.711 -9.477 1 77.38 368 VAL A CA 1
ATOM 2707 C C . VAL A 1 368 ? 43.281 8.055 -10.031 1 77.38 368 VAL A C 1
ATOM 2709 O O . VAL A 1 368 ? 42.312 7.871 -9.312 1 77.38 368 VAL A O 1
ATOM 2712 N N . LEU A 1 369 ? 43.375 7.656 -11.281 1 78.75 369 LEU A N 1
ATOM 2713 C CA . LEU A 1 369 ? 42.219 7 -11.914 1 78.75 369 LEU A CA 1
ATOM 2714 C C . LEU A 1 369 ? 41.906 5.684 -11.211 1 78.75 369 LEU A C 1
ATOM 2716 O O . LEU A 1 369 ? 40.719 5.395 -10.938 1 78.75 369 LEU A O 1
ATOM 2720 N N . ASP A 1 370 ? 42.875 4.957 -10.891 1 78.31 370 ASP A N 1
ATOM 2721 C CA . ASP A 1 370 ? 42.656 3.678 -10.219 1 78.31 370 ASP A CA 1
ATOM 2722 C C . ASP A 1 370 ? 42.094 3.883 -8.82 1 78.31 370 ASP A C 1
ATOM 2724 O O . ASP A 1 370 ? 41.219 3.127 -8.383 1 78.31 370 ASP A O 1
ATOM 2728 N N . GLU A 1 371 ? 42.5 4.875 -8.188 1 76.19 371 GLU A N 1
ATOM 2729 C CA . GLU A 1 371 ? 42 5.199 -6.859 1 76.19 371 GLU A CA 1
ATOM 2730 C C . GLU A 1 371 ? 40.594 5.762 -6.93 1 76.19 371 GLU A C 1
ATOM 2732 O O . GLU A 1 371 ? 39.75 5.453 -6.086 1 76.19 371 GLU A O 1
ATOM 2737 N N . LEU A 1 372 ? 40.281 6.496 -7.918 1 78.56 372 LEU A N 1
ATOM 2738 C CA . LEU A 1 372 ? 38.938 7.02 -8.133 1 78.56 372 LEU A CA 1
ATOM 2739 C C . LEU A 1 372 ? 37.938 5.895 -8.461 1 78.56 372 LEU A C 1
ATOM 2741 O O . LEU A 1 372 ? 36.812 5.895 -7.977 1 78.56 372 LEU A O 1
ATOM 2745 N N . LYS A 1 373 ? 38.5 5.055 -9.234 1 77.75 373 LYS A N 1
ATOM 2746 C CA . LYS A 1 373 ? 37.688 3.871 -9.508 1 77.75 373 LYS A CA 1
ATOM 2747 C C . LYS A 1 373 ? 37.312 3.158 -8.211 1 77.75 373 LYS A C 1
ATOM 2749 O O . LYS A 1 373 ? 36.156 2.779 -8.016 1 77.75 373 LYS A O 1
ATOM 2754 N N . THR A 1 374 ? 38.219 3.053 -7.355 1 76.75 374 THR A N 1
ATOM 2755 C CA . THR A 1 374 ? 38 2.424 -6.062 1 76.75 374 THR A CA 1
ATOM 2756 C C . THR A 1 374 ? 37.062 3.281 -5.203 1 76.75 374 THR A C 1
ATOM 2758 O O . THR A 1 374 ? 36.156 2.766 -4.566 1 76.75 374 THR A O 1
ATOM 2761 N N . LEU A 1 375 ? 37.219 4.551 -5.184 1 75.12 375 LEU A N 1
ATOM 2762 C CA . LEU A 1 375 ? 36.406 5.492 -4.41 1 75.12 375 LEU A CA 1
ATOM 2763 C C . LEU A 1 375 ? 34.969 5.527 -4.922 1 75.12 375 LEU A C 1
ATOM 2765 O O . LEU A 1 375 ? 34.031 5.496 -4.133 1 75.12 375 LEU A O 1
ATOM 2769 N N . TYR A 1 376 ? 34.844 5.625 -6.188 1 76.38 376 TYR A N 1
ATOM 2770 C CA . TYR A 1 376 ? 33.531 5.648 -6.789 1 76.38 376 TYR A CA 1
ATOM 2771 C C . TYR A 1 376 ? 32.844 4.293 -6.652 1 76.38 376 TYR A C 1
ATOM 2773 O O . TYR A 1 376 ? 31.656 4.223 -6.348 1 76.38 376 TYR A O 1
ATOM 2781 N N . ALA A 1 377 ? 33.688 3.354 -6.82 1 75.88 377 ALA A N 1
ATOM 2782 C CA . ALA A 1 377 ? 33.188 1.998 -6.621 1 75.88 377 ALA A CA 1
ATOM 2783 C C . ALA A 1 377 ? 32.656 1.811 -5.195 1 75.88 377 ALA A C 1
ATOM 2785 O O . ALA A 1 377 ? 31.562 1.286 -4.996 1 75.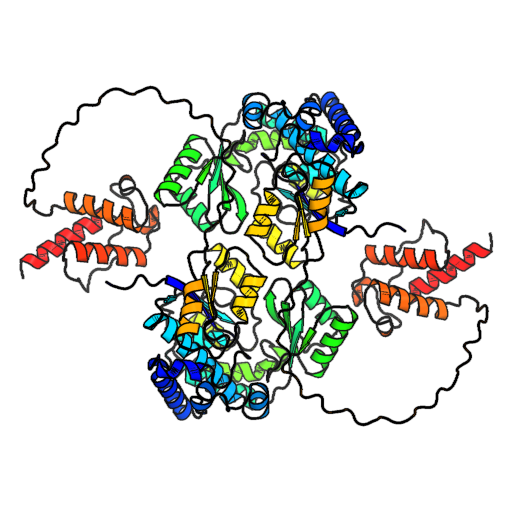88 377 ALA A O 1
ATOM 2786 N N . ASP A 1 378 ? 33.312 2.297 -4.234 1 70.94 378 ASP A N 1
ATOM 2787 C CA . ASP A 1 378 ? 32.938 2.229 -2.824 1 70.94 378 ASP A CA 1
ATOM 2788 C C . ASP A 1 378 ? 31.703 3.096 -2.539 1 70.94 378 ASP A C 1
ATOM 2790 O O . ASP A 1 378 ? 30.844 2.711 -1.754 1 70.94 378 ASP A O 1
ATOM 2794 N N . ALA A 1 379 ? 31.594 4.172 -3.211 1 68.75 379 ALA A N 1
ATOM 2795 C CA . ALA A 1 379 ? 30.562 5.176 -2.918 1 68.75 379 ALA A CA 1
ATOM 2796 C C . ALA A 1 379 ? 29.25 4.828 -3.596 1 68.75 379 ALA A C 1
ATOM 2798 O O . ALA A 1 379 ? 28.172 5.102 -3.053 1 68.75 379 ALA A O 1
ATOM 2799 N N . VAL A 1 380 ? 29.359 4.219 -4.773 1 68.31 380 VAL A N 1
ATOM 2800 C CA . VAL A 1 380 ? 28.141 3.996 -5.547 1 68.31 380 VAL A CA 1
ATOM 2801 C C . VAL A 1 380 ? 27.766 2.516 -5.504 1 68.31 380 VAL A C 1
ATOM 2803 O O . VAL A 1 380 ? 26.672 2.137 -5.906 1 68.31 380 VAL A O 1
ATOM 2806 N N . GLY A 1 381 ? 28.734 1.691 -4.906 1 67.12 381 GLY A N 1
ATOM 2807 C CA . GLY A 1 381 ? 28.5 0.272 -4.699 1 67.12 381 GLY A CA 1
ATOM 2808 C C . GLY A 1 381 ? 28.703 -0.557 -5.953 1 67.12 381 GLY A C 1
ATOM 2809 O O . GLY A 1 381 ? 28.125 -1.634 -6.094 1 67.12 381 GLY A O 1
ATOM 2810 N N . TYR A 1 382 ? 29.453 -0.066 -6.957 1 68.56 382 TYR A N 1
ATOM 2811 C CA . TYR A 1 382 ? 29.828 -0.791 -8.164 1 68.56 382 TYR A CA 1
ATOM 2812 C C . TYR A 1 382 ? 31.234 -1.39 -8.031 1 68.56 382 TYR A C 1
ATOM 2814 O O . TYR A 1 382 ? 32.062 -0.848 -7.32 1 68.56 382 TYR A O 1
ATOM 2822 N N . PRO A 1 383 ? 31.5 -2.518 -8.656 1 69.69 383 PRO A N 1
ATOM 2823 C CA . PRO A 1 383 ? 32.906 -2.949 -8.734 1 69.69 383 PRO A CA 1
ATOM 2824 C C . PRO A 1 383 ? 33.781 -1.97 -9.508 1 69.69 383 PRO A C 1
ATOM 2826 O O . PRO A 1 383 ? 33.281 -1.297 -10.43 1 69.69 383 PRO A O 1
ATOM 2829 N N . ALA A 1 384 ? 34.969 -1.914 -9.195 1 72.44 384 ALA A N 1
ATOM 2830 C CA . ALA A 1 384 ? 35.938 -0.976 -9.773 1 72.44 384 ALA A CA 1
ATOM 2831 C C . ALA A 1 384 ? 36.094 -1.205 -11.273 1 72.44 384 ALA A C 1
ATOM 2833 O O . ALA A 1 384 ? 36.375 -0.271 -12.023 1 72.44 384 ALA A O 1
ATOM 2834 N N . ASP A 1 385 ? 35.719 -2.398 -11.688 1 72.81 385 ASP A N 1
ATOM 2835 C CA . ASP A 1 385 ? 35.938 -2.77 -13.078 1 72.81 385 ASP A CA 1
ATOM 2836 C C . ASP A 1 385 ? 34.844 -2.186 -13.969 1 72.81 385 ASP A C 1
ATOM 2838 O O . ASP A 1 385 ? 34.969 -2.135 -15.195 1 72.81 385 ASP A O 1
ATOM 2842 N N . VAL A 1 386 ? 33.781 -1.712 -13.43 1 73.44 386 VAL A N 1
ATOM 2843 C CA . VAL A 1 386 ? 32.719 -1.081 -14.188 1 73.44 386 VAL A CA 1
ATOM 2844 C C . VAL A 1 386 ? 33.156 0.292 -14.68 1 73.44 386 VAL A C 1
ATOM 2846 O O . VAL A 1 386 ? 32.688 0.782 -15.703 1 73.44 386 VAL A O 1
ATOM 2849 N N . PHE A 1 387 ? 34 0.768 -14.055 1 72.31 387 PHE A N 1
ATOM 2850 C CA . PHE A 1 387 ? 34.5 2.082 -14.398 1 72.31 387 PHE A CA 1
ATOM 2851 C C . PHE A 1 387 ? 35.656 1.964 -15.414 1 72.31 387 PHE A C 1
ATOM 2853 O O . PHE A 1 387 ? 36.812 2.229 -15.094 1 72.31 387 PHE A O 1
ATOM 2860 N N . GLU A 1 388 ? 35.25 1.462 -16.562 1 73.19 388 GLU A N 1
ATOM 2861 C CA . GLU A 1 388 ? 36.219 1.336 -17.641 1 73.19 388 GLU A CA 1
ATOM 2862 C C . GLU A 1 388 ? 36.406 2.668 -18.359 1 73.19 388 GLU A C 1
ATOM 2864 O O . GLU A 1 388 ? 35.625 3.607 -18.156 1 73.19 388 GLU A O 1
ATOM 2869 N N . THR A 1 389 ? 37.375 2.691 -19.219 1 72.44 389 THR A N 1
ATOM 2870 C CA . THR A 1 389 ? 37.719 3.881 -20 1 72.44 389 THR A CA 1
ATOM 2871 C C . THR A 1 389 ? 36.562 4.277 -20.906 1 72.44 389 THR A C 1
ATOM 2873 O O . THR A 1 389 ? 36.031 3.436 -21.625 1 72.44 389 THR A O 1
ATOM 2876 N N . GLY A 1 390 ? 36 5.535 -20.766 1 73.56 390 GLY A N 1
ATOM 2877 C CA . GLY A 1 390 ? 34.969 6.07 -21.625 1 73.56 390 GLY A CA 1
ATOM 2878 C C . GLY A 1 390 ? 33.562 5.93 -21.062 1 73.56 390 GLY A C 1
ATOM 2879 O O . GLY A 1 390 ? 32.594 6.371 -21.672 1 73.56 390 GLY A O 1
ATOM 2880 N N . VAL A 1 391 ? 33.438 5.418 -19.906 1 75.44 391 VAL A N 1
ATOM 2881 C CA . VAL A 1 391 ? 32.125 5.266 -19.281 1 75.44 391 VAL A CA 1
ATOM 2882 C C . VAL A 1 391 ? 31.641 6.613 -18.75 1 75.44 391 VAL A C 1
ATOM 2884 O O . VAL A 1 391 ? 32.344 7.27 -17.984 1 75.44 391 VAL A O 1
ATOM 2887 N N . GLU A 1 392 ? 30.453 6.961 -19.156 1 75.44 392 GLU A N 1
ATOM 2888 C CA . GLU A 1 392 ? 29.859 8.203 -18.688 1 75.44 392 GLU A CA 1
ATOM 2889 C C . GLU A 1 392 ? 29.141 7.996 -17.359 1 75.44 392 GLU A C 1
ATOM 2891 O O . GLU A 1 392 ? 28.25 7.156 -17.25 1 75.44 392 GLU A O 1
ATOM 2896 N N . LEU A 1 393 ? 29.438 8.742 -16.344 1 76.31 393 LEU A N 1
ATOM 2897 C CA . LEU A 1 393 ? 29.031 8.547 -14.961 1 76.31 393 LEU A CA 1
ATOM 2898 C C . LEU A 1 393 ? 27.531 8.742 -14.805 1 76.31 393 LEU A C 1
ATOM 2900 O O . LEU A 1 393 ? 26.859 7.953 -14.133 1 76.31 393 LEU A O 1
ATOM 2904 N N . GLU A 1 394 ? 27.047 9.68 -15.438 1 73.88 394 GLU A N 1
ATOM 2905 C CA . GLU A 1 394 ? 25.609 9.938 -15.352 1 73.88 394 GLU A CA 1
ATOM 2906 C C . GLU A 1 394 ? 24.828 9.07 -16.344 1 73.88 394 GLU A C 1
ATOM 2908 O O . GLU A 1 394 ? 23.875 8.383 -15.953 1 73.88 394 GLU A O 1
ATOM 2913 N N . ALA A 1 395 ? 25.297 8.992 -17.531 1 72.25 395 ALA A N 1
ATOM 2914 C CA . ALA A 1 395 ? 24.562 8.336 -18.625 1 72.25 395 ALA A CA 1
ATOM 2915 C C . ALA A 1 395 ? 24.641 6.816 -18.5 1 72.25 395 ALA A C 1
ATOM 2917 O O . ALA A 1 395 ? 23.656 6.113 -18.734 1 72.25 395 ALA A O 1
ATOM 2918 N N . ASP A 1 396 ? 25.797 6.359 -17.984 1 70.62 396 ASP A N 1
ATOM 2919 C CA . ASP A 1 396 ? 26.047 4.922 -18.016 1 70.62 396 ASP A CA 1
ATOM 2920 C C . ASP A 1 396 ? 25.875 4.305 -16.641 1 70.62 396 ASP A C 1
ATOM 2922 O O . ASP A 1 396 ? 25.453 3.148 -16.516 1 70.62 396 ASP A O 1
ATOM 2926 N N . LEU A 1 397 ? 26.109 5.137 -15.594 1 69.56 397 LEU A N 1
ATOM 2927 C CA . LEU A 1 397 ? 26.188 4.543 -14.258 1 69.56 397 LEU A CA 1
ATOM 2928 C C . LEU A 1 397 ? 25.172 5.184 -13.32 1 69.56 397 LEU A C 1
ATOM 2930 O O . LEU A 1 397 ? 25.078 4.816 -12.148 1 69.56 397 LEU A O 1
ATOM 2934 N N . GLY A 1 398 ? 24.422 6.145 -13.836 1 69.62 398 GLY A N 1
ATOM 2935 C CA . GLY A 1 398 ? 23.375 6.82 -13.086 1 69.62 398 GLY A CA 1
ATOM 2936 C C . GLY A 1 398 ? 23.906 7.68 -11.953 1 69.62 398 GLY A C 1
ATOM 2937 O O . GLY A 1 398 ? 23.188 7.969 -10.992 1 69.62 398 GLY A O 1
ATOM 2938 N N . ILE A 1 399 ? 25 8.047 -12.055 1 72.44 399 ILE A N 1
ATOM 2939 C CA . ILE A 1 399 ? 25.594 8.938 -11.062 1 72.44 399 ILE A CA 1
ATOM 2940 C C . ILE A 1 399 ? 25.266 10.391 -11.422 1 72.44 399 ILE A C 1
ATOM 2942 O O . ILE A 1 399 ? 25.859 10.961 -12.328 1 72.44 399 ILE A O 1
ATOM 2946 N N . ASP A 1 400 ? 24.312 10.812 -10.758 1 70.25 400 ASP A N 1
ATOM 2947 C CA . ASP A 1 400 ? 23.844 12.156 -11.094 1 70.25 400 ASP A CA 1
ATOM 2948 C C . ASP A 1 400 ? 24.812 13.219 -10.57 1 70.25 400 ASP A C 1
ATOM 2950 O O . ASP A 1 400 ? 25.781 12.891 -9.875 1 70.25 400 ASP A O 1
ATOM 2954 N N . SER A 1 401 ? 24.453 14.531 -10.914 1 68.88 401 SER A N 1
ATOM 2955 C CA . SER A 1 401 ? 25.344 15.664 -10.68 1 68.88 401 SER A CA 1
ATOM 2956 C C . SER A 1 401 ? 25.562 15.898 -9.195 1 68.88 401 SER A C 1
ATOM 2958 O O . SER A 1 401 ? 26.641 16.344 -8.781 1 68.88 401 SER A O 1
ATOM 2960 N N . ILE A 1 402 ? 24.734 15.508 -8.508 1 66.5 402 ILE A N 1
ATOM 2961 C CA . ILE A 1 402 ? 24.844 15.734 -7.074 1 66.5 402 ILE A CA 1
ATOM 2962 C C . ILE A 1 402 ? 25.781 14.703 -6.453 1 66.5 402 ILE A C 1
ATOM 2964 O O . ILE A 1 402 ? 26.688 15.055 -5.699 1 66.5 402 ILE A O 1
ATOM 2968 N N . ARG A 1 403 ? 25.547 13.531 -6.785 1 72.94 403 ARG A N 1
ATOM 2969 C CA . ARG A 1 403 ? 26.422 12.469 -6.289 1 72.94 403 ARG A CA 1
ATOM 2970 C C . ARG A 1 403 ? 27.844 12.633 -6.797 1 72.94 403 ARG A C 1
ATOM 2972 O O . ARG A 1 403 ? 28.797 12.359 -6.074 1 72.94 403 ARG A O 1
ATOM 2979 N N . GLN A 1 404 ? 27.797 13.039 -7.969 1 73.56 404 GLN A N 1
ATOM 2980 C CA . GLN A 1 404 ? 29.109 13.305 -8.562 1 73.56 404 GLN A CA 1
ATOM 2981 C C . GLN A 1 404 ? 29.844 14.406 -7.801 1 73.56 404 GLN A C 1
ATOM 2983 O O . GLN A 1 404 ? 31.047 14.312 -7.566 1 73.56 404 GLN A O 1
ATOM 2988 N N . THR A 1 405 ? 29.094 15.32 -7.445 1 72.06 405 THR A N 1
ATOM 2989 C CA . THR A 1 405 ? 29.688 16.422 -6.684 1 72.06 405 THR A CA 1
ATOM 2990 C C . THR A 1 405 ? 30.188 15.93 -5.332 1 72.06 405 THR A C 1
ATOM 2992 O O . THR A 1 405 ? 31.281 16.297 -4.898 1 72.06 405 THR A O 1
ATOM 2995 N N . GLU A 1 406 ? 29.5 15.109 -4.773 1 74.94 406 GLU A N 1
ATOM 2996 C CA . GLU A 1 406 ? 29.875 14.531 -3.49 1 74.94 406 GLU A CA 1
ATOM 2997 C C . GLU A 1 406 ? 31.109 13.648 -3.627 1 74.94 406 GLU A C 1
ATOM 2999 O O . GLU A 1 406 ? 32.031 13.734 -2.809 1 74.94 406 GLU A O 1
ATOM 3004 N N . LEU A 1 407 ? 31.125 12.914 -4.609 1 75.94 407 LEU A N 1
ATOM 3005 C CA . LEU A 1 407 ? 32.219 12 -4.844 1 75.94 407 LEU A CA 1
ATOM 3006 C C . LEU A 1 407 ? 33.5 12.758 -5.234 1 75.94 407 LEU A C 1
ATOM 3008 O O . LEU A 1 407 ? 34.594 12.398 -4.809 1 75.94 407 LEU A O 1
ATOM 3012 N N . LEU A 1 408 ? 33.188 13.766 -5.867 1 74 408 LEU A N 1
ATOM 3013 C CA . LEU A 1 408 ? 34.312 14.633 -6.227 1 74 408 LEU A CA 1
ATOM 3014 C C . LEU A 1 408 ? 34.875 15.344 -4.996 1 74 408 LEU A C 1
ATOM 3016 O O . LEU A 1 408 ? 36.062 15.5 -4.867 1 74 408 LEU A O 1
ATOM 3020 N N . GLN A 1 409 ? 33.969 15.695 -4.219 1 73.06 409 GLN A N 1
ATOM 3021 C CA . GLN A 1 409 ? 34.438 16.344 -2.986 1 73.06 409 GLN A CA 1
ATOM 3022 C C . GLN A 1 409 ? 35.25 15.375 -2.127 1 73.06 409 GLN A C 1
ATOM 3024 O O . GLN A 1 409 ? 36.281 15.75 -1.57 1 73.06 409 GLN A O 1
ATOM 3029 N N . ARG A 1 410 ? 34.906 14.273 -2.076 1 75.88 410 ARG A N 1
ATOM 3030 C CA . ARG A 1 410 ? 35.625 13.234 -1.338 1 75.88 410 ARG A CA 1
ATOM 3031 C C . ARG A 1 410 ? 36.969 12.961 -1.967 1 75.88 410 ARG A C 1
ATOM 3033 O O . ARG A 1 410 ? 37.969 12.797 -1.258 1 75.88 410 ARG A O 1
ATOM 3040 N N . ALA A 1 411 ? 36.906 12.93 -3.186 1 75 411 ALA A N 1
ATOM 3041 C CA . ALA A 1 411 ? 38.156 12.727 -3.916 1 75 411 ALA A CA 1
ATOM 3042 C C . ALA A 1 411 ? 39.125 13.906 -3.709 1 75 411 ALA A C 1
ATOM 3044 O O . ALA A 1 411 ? 40.312 13.711 -3.508 1 75 411 ALA A O 1
ATOM 3045 N N . ARG A 1 412 ? 38.5 15 -3.684 1 74.06 412 ARG A N 1
ATOM 3046 C CA . ARG A 1 412 ? 39.281 16.203 -3.475 1 74.06 412 ARG A CA 1
ATOM 3047 C C . ARG A 1 412 ? 39.906 16.219 -2.076 1 74.06 412 ARG A C 1
ATOM 3049 O O . ARG A 1 412 ? 41.062 16.594 -1.906 1 74.06 412 ARG A O 1
ATOM 3056 N N . GLN A 1 413 ? 39.188 15.883 -1.207 1 74.31 413 GLN A N 1
ATOM 3057 C CA . GLN A 1 413 ? 39.656 15.828 0.171 1 74.31 413 GLN A CA 1
ATOM 3058 C C . GLN A 1 413 ? 40.75 14.789 0.333 1 74.31 413 GLN A C 1
ATOM 3060 O O . GLN A 1 413 ? 41.75 15.023 1.028 1 74.31 413 GLN A O 1
ATOM 3065 N N . ARG A 1 414 ? 40.625 13.781 -0.335 1 74.19 414 ARG A N 1
ATOM 3066 C CA . ARG A 1 414 ? 41.594 12.688 -0.244 1 74.19 414 ARG A CA 1
ATOM 3067 C C . ARG A 1 414 ? 42.906 13.07 -0.872 1 74.19 414 ARG A C 1
ATOM 3069 O O . ARG A 1 414 ? 43.969 12.664 -0.383 1 74.19 414 ARG A O 1
ATOM 3076 N N . TYR A 1 415 ? 42.75 13.891 -1.832 1 74.12 415 TYR A N 1
ATOM 3077 C CA . TYR A 1 415 ? 44 14.234 -2.549 1 74.12 415 TYR A CA 1
ATOM 3078 C C . TYR A 1 415 ? 44.438 15.656 -2.227 1 74.12 415 TYR A C 1
ATOM 3080 O O . TYR A 1 415 ? 45.375 16.172 -2.809 1 74.12 415 TYR A O 1
ATOM 3088 N N . ASP A 1 416 ? 43.688 16.312 -1.261 1 73.88 416 ASP A N 1
ATOM 3089 C CA . ASP A 1 416 ? 43.969 17.656 -0.784 1 73.88 416 ASP A CA 1
ATOM 3090 C C . ASP A 1 416 ? 44.031 18.641 -1.944 1 73.88 416 ASP A C 1
ATOM 3092 O O . ASP A 1 416 ? 45 19.406 -2.078 1 73.88 416 ASP A O 1
ATOM 3096 N N . VAL A 1 417 ? 43.156 18.578 -2.871 1 72.19 417 VAL A N 1
ATOM 3097 C CA . VAL A 1 417 ? 43.062 19.484 -4.008 1 72.19 417 VAL A CA 1
ATOM 3098 C C . VAL A 1 417 ? 42.156 20.656 -3.646 1 72.19 417 VAL A C 1
ATOM 3100 O O . VAL A 1 417 ? 41.094 20.469 -3.031 1 72.19 417 VAL A O 1
ATOM 3103 N N . PRO A 1 418 ? 42.562 21.766 -3.846 1 69.56 418 PRO A N 1
ATOM 3104 C CA . PRO A 1 418 ? 41.781 22.953 -3.473 1 69.56 418 PRO A CA 1
ATOM 3105 C C . PRO A 1 418 ? 40.469 23.078 -4.25 1 69.56 418 PRO A C 1
ATOM 3107 O O . PRO A 1 418 ? 40.344 22.5 -5.336 1 69.56 418 PRO A O 1
ATOM 3110 N N . GLU A 1 419 ? 39.531 23.688 -3.643 1 64.5 419 GLU A N 1
ATOM 3111 C CA . GLU A 1 419 ? 38.25 23.953 -4.277 1 64.5 419 GLU A CA 1
ATOM 3112 C C . GLU A 1 419 ? 38.406 24.891 -5.477 1 64.5 419 GLU A C 1
ATOM 3114 O O . GLU A 1 419 ? 39.094 25.906 -5.387 1 64.5 419 GLU A O 1
ATOM 3119 N N . ALA A 1 420 ? 38.188 24.516 -6.688 1 54.28 420 ALA A N 1
ATOM 3120 C CA . ALA A 1 420 ? 38.219 25.406 -7.848 1 54.28 420 ALA A CA 1
ATOM 3121 C C . ALA A 1 420 ? 36.844 25.953 -8.156 1 54.28 420 ALA A C 1
ATOM 3123 O O . ALA A 1 420 ? 35.906 25.219 -8.516 1 54.28 420 ALA A O 1
ATOM 3124 N N . ASP A 1 421 ? 36.5 27.203 -7.797 1 57.66 421 ASP A N 1
ATOM 3125 C CA . ASP A 1 421 ? 35.25 27.938 -7.918 1 57.66 421 ASP A CA 1
ATOM 3126 C C . ASP A 1 421 ? 34.75 27.922 -9.359 1 57.66 421 ASP A C 1
ATOM 3128 O O . ASP A 1 421 ? 33.562 28.062 -9.609 1 57.66 421 ASP A O 1
ATOM 3132 N N . HIS A 1 422 ? 35.469 27.641 -10.43 1 58.84 422 HIS A N 1
ATOM 3133 C CA . HIS A 1 422 ? 35.125 27.828 -11.828 1 58.84 422 HIS A CA 1
ATOM 3134 C C . HIS A 1 422 ? 34.969 26.5 -12.547 1 58.84 422 HIS A C 1
ATOM 3136 O O . HIS A 1 422 ? 34.844 26.453 -13.773 1 58.84 422 HIS A O 1
ATOM 3142 N N . ILE A 1 423 ? 35 25.438 -11.953 1 59.22 423 ILE A N 1
ATOM 3143 C CA . ILE A 1 423 ? 34.906 24.141 -12.617 1 59.22 423 ILE A CA 1
ATOM 3144 C C . ILE A 1 423 ? 33.469 23.625 -12.57 1 59.22 423 ILE A C 1
ATOM 3146 O O . ILE A 1 423 ? 32.875 23.469 -11.492 1 59.22 423 ILE A O 1
ATOM 3150 N N . ARG A 1 424 ? 32.969 23.531 -13.727 1 61.81 424 ARG A N 1
ATOM 3151 C CA . ARG A 1 424 ? 31.656 22.906 -13.906 1 61.81 424 ARG A CA 1
ATOM 3152 C C . ARG A 1 424 ? 31.766 21.391 -13.914 1 61.81 424 ARG A C 1
ATOM 3154 O O . ARG A 1 424 ? 32.25 20.797 -14.875 1 61.81 424 ARG A O 1
ATOM 3161 N N . ILE A 1 425 ? 31.234 20.766 -12.969 1 63.12 425 ILE A N 1
ATOM 3162 C CA . ILE A 1 425 ? 31.344 19.328 -12.742 1 63.12 425 ILE A CA 1
ATOM 3163 C C . ILE A 1 425 ? 30.656 18.578 -13.875 1 63.12 425 ILE A C 1
ATOM 3165 O O . ILE A 1 425 ? 31.078 17.469 -14.234 1 63.12 425 ILE A O 1
ATOM 3169 N N . THR A 1 426 ? 29.75 19.25 -14.438 1 68 426 THR A N 1
ATOM 3170 C CA . THR A 1 426 ? 28.984 18.672 -15.547 1 68 426 THR A CA 1
ATOM 3171 C C . THR A 1 426 ? 29.875 18.453 -16.766 1 68 426 THR A C 1
ATOM 3173 O O . THR A 1 426 ? 29.531 17.688 -17.656 1 68 426 THR A O 1
ATOM 3176 N N . ASP A 1 427 ? 30.969 18.969 -16.719 1 70.5 427 ASP A N 1
ATOM 3177 C CA . ASP A 1 427 ? 31.875 18.875 -17.859 1 70.5 427 ASP A CA 1
ATOM 3178 C C . ASP A 1 427 ? 32.75 17.641 -17.766 1 70.5 427 ASP A C 1
ATOM 3180 O O . ASP A 1 427 ? 33.406 17.266 -18.734 1 70.5 427 ASP A O 1
ATOM 3184 N N . TYR A 1 428 ? 32.75 17.016 -16.734 1 76.56 428 TYR A N 1
ATOM 3185 C CA . TYR A 1 428 ? 33.562 15.828 -16.5 1 76.56 428 TYR A CA 1
ATOM 3186 C C . TYR A 1 428 ? 32.688 14.594 -16.297 1 76.56 428 TYR A C 1
ATOM 3188 O O . TYR A 1 428 ? 32.25 14.305 -15.18 1 76.56 428 TYR A O 1
ATOM 3196 N N . THR A 1 429 ? 32.531 13.898 -17.344 1 75.81 429 THR A N 1
ATOM 3197 C CA . THR A 1 429 ? 31.484 12.891 -17.406 1 75.81 429 THR A CA 1
ATOM 3198 C C . THR A 1 429 ? 32.062 11.492 -17.266 1 75.81 429 THR A C 1
ATOM 3200 O O . THR A 1 429 ? 31.328 10.508 -17.156 1 75.81 429 THR A O 1
ATOM 3203 N N . THR A 1 430 ? 33.406 11.445 -17.203 1 79.38 430 THR A N 1
ATOM 3204 C CA . THR A 1 430 ? 34.062 10.148 -17.078 1 79.38 430 THR A CA 1
ATOM 3205 C C . THR A 1 430 ? 35.062 10.156 -15.945 1 79.38 430 THR A C 1
ATOM 3207 O O . THR A 1 430 ? 35.562 11.219 -15.555 1 79.38 430 THR A O 1
ATOM 3210 N N . LEU A 1 431 ? 35.406 9.016 -15.406 1 80.12 431 LEU A N 1
ATOM 3211 C CA . LEU A 1 431 ? 36.375 8.938 -14.328 1 80.12 431 LEU A CA 1
ATOM 3212 C C . LEU A 1 431 ? 37.75 9.383 -14.805 1 80.12 431 LEU A C 1
ATOM 3214 O O . LEU A 1 431 ? 38.531 9.969 -14.039 1 80.12 431 LEU A O 1
ATOM 3218 N N . GLU A 1 432 ? 38 9.234 -16.062 1 80.38 432 GLU A N 1
ATOM 3219 C CA . GLU A 1 432 ? 39.25 9.688 -16.656 1 80.38 432 GLU A CA 1
ATOM 3220 C C . GLU A 1 432 ? 39.344 11.211 -16.656 1 80.38 432 GLU A C 1
ATOM 3222 O O . GLU A 1 432 ? 40.406 11.773 -16.344 1 80.38 432 GLU A O 1
ATOM 3227 N N . SER A 1 433 ? 38.156 11.781 -17 1 80.31 433 SER A N 1
ATOM 3228 C CA . SER A 1 433 ? 38.156 13.234 -17.016 1 80.31 433 SER A CA 1
ATOM 3229 C C . SER A 1 433 ? 38.312 13.812 -15.617 1 80.31 433 SER A C 1
ATOM 3231 O O . SER A 1 433 ? 39 14.82 -15.43 1 80.31 433 SER A O 1
ATOM 3233 N N . ILE A 1 434 ? 37.812 13.102 -14.695 1 78.75 434 ILE A N 1
ATOM 3234 C CA . ILE A 1 434 ? 37.875 13.523 -13.305 1 78.75 434 ILE A CA 1
ATOM 3235 C C . ILE A 1 434 ? 39.312 13.297 -12.773 1 78.75 434 ILE A C 1
ATOM 3237 O O . ILE A 1 434 ? 39.844 14.148 -12.078 1 78.75 434 ILE A O 1
ATOM 3241 N N . ALA A 1 435 ? 39.844 12.266 -13.094 1 80 435 ALA A N 1
ATOM 3242 C CA . ALA A 1 435 ? 41.219 11.977 -12.703 1 80 435 ALA A CA 1
ATOM 3243 C C . ALA A 1 435 ? 42.188 13.016 -13.281 1 80 435 ALA A C 1
ATOM 3245 O O . ALA A 1 435 ? 43.062 13.5 -12.578 1 80 435 ALA A O 1
ATOM 3246 N N . GLY A 1 436 ? 41.938 13.352 -14.523 1 79.12 436 GLY A N 1
ATOM 3247 C CA . GLY A 1 436 ? 42.688 14.422 -15.148 1 79.12 436 GLY A CA 1
ATOM 3248 C C . GLY A 1 436 ? 42.562 15.75 -14.438 1 79.12 436 GLY A C 1
ATOM 3249 O O . GLY A 1 436 ? 43.531 16.469 -14.242 1 79.12 436 GLY A O 1
ATOM 3250 N N . LEU A 1 437 ? 41.344 15.977 -14.07 1 76.81 437 LEU A N 1
ATOM 3251 C CA . LEU A 1 437 ? 41.062 17.219 -13.344 1 76.81 437 LEU A CA 1
ATOM 3252 C C . LEU A 1 437 ? 41.781 17.234 -12.008 1 76.81 437 LEU A C 1
ATOM 3254 O O . LEU A 1 437 ? 42.406 18.25 -11.648 1 76.81 437 LEU A O 1
ATOM 3258 N N . ILE A 1 438 ? 41.875 16.234 -11.281 1 77.56 438 ILE A N 1
ATOM 3259 C CA . ILE A 1 438 ? 42.5 16.141 -9.961 1 77.56 438 ILE A CA 1
ATOM 3260 C C . ILE A 1 438 ? 44 16.281 -10.086 1 77.56 438 ILE A C 1
ATOM 3262 O O . ILE A 1 438 ? 44.625 17 -9.305 1 77.56 438 ILE A O 1
ATOM 3266 N N . VAL A 1 439 ? 44.5 15.68 -11.039 1 77.94 439 VAL A N 1
ATOM 3267 C CA . VAL A 1 439 ? 45.938 15.781 -11.289 1 77.94 439 VAL A CA 1
ATOM 3268 C C . VAL A 1 439 ? 46.281 17.219 -11.68 1 77.94 439 VAL A C 1
ATOM 3270 O O . VAL A 1 439 ? 47.281 17.766 -11.211 1 77.94 439 VAL A O 1
ATOM 3273 N N . GLU A 1 440 ? 45.312 17.797 -12.453 1 76.12 440 GLU A N 1
ATOM 3274 C CA . GLU A 1 440 ? 45.531 19.172 -12.883 1 76.12 440 GLU A CA 1
ATOM 3275 C C . GLU A 1 440 ? 45.469 20.125 -11.695 1 76.12 440 GLU A C 1
ATOM 3277 O O . GLU A 1 440 ? 46.281 21.031 -11.57 1 76.12 440 GLU A O 1
ATOM 3282 N N . LEU A 1 441 ? 44.562 19.875 -10.914 1 72.31 441 LEU A N 1
ATOM 3283 C CA . LEU A 1 441 ? 44.344 20.766 -9.773 1 72.31 441 LEU A CA 1
ATOM 3284 C C . LEU A 1 441 ? 45.406 20.578 -8.719 1 72.31 441 LEU A C 1
ATOM 3286 O O . LEU A 1 441 ? 45.844 21.547 -8.07 1 72.31 441 LEU A O 1
ATOM 3290 N N . LYS A 1 442 ? 45.875 19.453 -8.555 1 72.69 442 LYS A N 1
ATOM 3291 C CA . LYS A 1 442 ? 46.969 19.188 -7.617 1 72.69 442 LYS A CA 1
ATOM 3292 C C . LYS A 1 442 ? 48.281 19.797 -8.117 1 72.69 442 LYS A C 1
ATOM 3294 O O . LYS A 1 442 ? 49.062 20.312 -7.332 1 72.69 442 LYS A O 1
ATOM 3299 N N . GLY A 1 443 ? 48.438 19.734 -9.328 1 70.38 443 GLY A N 1
ATOM 3300 C CA . GLY A 1 443 ? 49.594 20.391 -9.922 1 70.38 443 GLY A CA 1
ATOM 3301 C C . GLY A 1 443 ? 49.562 21.891 -9.773 1 70.38 443 GLY A C 1
ATOM 3302 O O . GLY A 1 443 ? 50.625 22.531 -9.664 1 70.38 443 GLY A O 1
ATOM 3303 N N . GLN A 1 444 ? 48.375 22.422 -9.789 1 64.19 444 GLN A N 1
ATOM 3304 C CA . GLN A 1 444 ? 48.281 23.859 -9.633 1 64.19 444 GLN A CA 1
ATOM 3305 C C . GLN A 1 444 ? 48.469 24.266 -8.18 1 64.19 444 GLN A C 1
ATOM 3307 O O . GLN A 1 444 ? 48.938 25.391 -7.898 1 64.19 444 GLN A O 1
ATOM 3312 N N . GLY A 1 445 ? 48.281 23.531 -7.305 1 55.25 445 GLY A N 1
ATOM 3313 C CA . GLY A 1 445 ? 48.469 23.812 -5.891 1 55.25 445 GLY A CA 1
ATOM 3314 C C . GLY A 1 445 ? 49.938 23.734 -5.453 1 55.25 445 GLY A C 1
ATOM 3315 O O . GLY A 1 445 ? 50.312 24.359 -4.457 1 55.25 445 GLY A O 1
ATOM 3316 N N . GLU A 1 446 ? 50.844 23.156 -6.031 1 54.47 446 GLU A N 1
ATOM 3317 C CA . GLU A 1 446 ? 52.25 23.078 -5.676 1 54.47 446 GLU A CA 1
ATOM 3318 C C . GLU A 1 446 ? 53.031 24.25 -6.254 1 54.47 446 GLU A C 1
ATOM 3320 O O . GLU A 1 446 ? 54.219 24.438 -5.926 1 54.47 446 GLU A O 1
ATOM 3325 N N . ARG A 1 447 ? 52.531 25.141 -7.02 1 47.31 447 ARG A N 1
ATOM 3326 C CA . ARG A 1 447 ? 53.219 26.328 -7.531 1 47.31 447 ARG A CA 1
ATOM 3327 C C . ARG A 1 447 ? 52.875 27.562 -6.719 1 47.31 447 ARG A C 1
ATOM 3329 O O . ARG A 1 447 ? 53.438 28.641 -6.961 1 47.31 447 ARG A O 1
ATOM 3336 N N . VAL A 1 448 ? 52.031 27.469 -5.898 1 37.22 448 VAL A N 1
ATOM 3337 C CA . VAL A 1 448 ? 51.875 28.625 -5.039 1 37.22 448 VAL A CA 1
ATOM 3338 C C . VAL A 1 448 ? 52.5 28.375 -3.68 1 37.22 448 VAL A C 1
ATOM 3340 O O . VAL A 1 448 ? 52.344 27.297 -3.092 1 37.22 448 VAL A O 1
ATOM 3343 N N . MET B 1 1 ? -29.375 -24.547 9.531 1 27.19 1 MET B N 1
ATOM 3344 C CA . MET B 1 1 ? -28.656 -23.344 9.93 1 27.19 1 MET B CA 1
ATOM 3345 C C . MET B 1 1 ? -27.516 -23.047 8.961 1 27.19 1 MET B C 1
ATOM 3347 O O . MET B 1 1 ? -26.578 -23.828 8.836 1 27.19 1 MET B O 1
ATOM 3351 N N . GLN B 1 2 ? -27.734 -22.609 7.754 1 32.19 2 GLN B N 1
ATOM 3352 C CA . GLN B 1 2 ? -26.828 -22.375 6.629 1 32.19 2 GLN B CA 1
ATOM 3353 C C . GLN B 1 2 ? -25.547 -21.703 7.082 1 32.19 2 GLN B C 1
ATOM 3355 O O . GLN B 1 2 ? -25.578 -20.594 7.637 1 32.19 2 GLN B O 1
ATOM 3360 N N . ALA B 1 3 ? -24.578 -22.281 7.516 1 44.19 3 ALA B N 1
ATOM 3361 C CA . ALA B 1 3 ? -23.344 -21.922 8.203 1 44.19 3 ALA B CA 1
ATOM 3362 C C . ALA B 1 3 ? -22.703 -20.688 7.566 1 44.19 3 ALA B C 1
ATOM 3364 O O . ALA B 1 3 ? -22.562 -20.625 6.344 1 44.19 3 ALA B O 1
ATOM 3365 N N . ASP B 1 4 ? -22.828 -19.344 8.07 1 62.75 4 ASP B N 1
ATOM 3366 C CA . ASP B 1 4 ? -22.297 -18.016 7.762 1 62.75 4 ASP B CA 1
ATOM 3367 C C . ASP B 1 4 ? -20.859 -18.109 7.285 1 62.75 4 ASP B C 1
ATOM 3369 O O . ASP B 1 4 ? -19.969 -18.469 8.055 1 62.75 4 ASP B O 1
ATOM 3373 N N . HIS B 1 5 ? -20.672 -18.438 5.867 1 84.06 5 HIS B N 1
ATOM 3374 C CA . HIS B 1 5 ? -19.344 -18.531 5.293 1 84.06 5 HIS B CA 1
ATOM 3375 C C . HIS B 1 5 ? -18.609 -17.188 5.402 1 84.06 5 HIS B C 1
ATOM 3377 O O . HIS B 1 5 ? -19.219 -16.125 5.285 1 84.06 5 HIS B O 1
ATOM 3383 N N . LEU B 1 6 ? -17.406 -17.297 5.867 1 89.75 6 LEU B N 1
ATOM 3384 C CA . LEU B 1 6 ? -16.562 -16.109 5.977 1 89.75 6 LEU B CA 1
ATOM 3385 C C . LEU B 1 6 ? -16.031 -15.695 4.605 1 89.75 6 LEU B C 1
ATOM 3387 O O . LEU B 1 6 ? -15.211 -16.406 4.016 1 89.75 6 LEU B O 1
ATOM 3391 N N . PRO B 1 7 ? -16.594 -14.594 4.039 1 93.56 7 PRO B N 1
ATOM 3392 C CA . PRO B 1 7 ? -16.078 -14.141 2.746 1 93.56 7 PRO B CA 1
ATOM 3393 C C . PRO B 1 7 ? -14.586 -13.828 2.785 1 93.56 7 PRO B C 1
ATOM 3395 O O . PRO B 1 7 ? -14.125 -13.125 3.684 1 93.56 7 PRO B O 1
ATOM 3398 N N . SER B 1 8 ? -13.82 -14.422 1.825 1 96.38 8 SER B N 1
ATOM 3399 C CA . SER B 1 8 ? -12.367 -14.289 1.802 1 96.38 8 SER B CA 1
ATOM 3400 C C . SER B 1 8 ? -11.844 -14.188 0.373 1 96.38 8 SER B C 1
ATOM 3402 O O . SER B 1 8 ? -12.523 -14.594 -0.573 1 96.38 8 SER B O 1
ATOM 3404 N N . THR B 1 9 ? -10.758 -13.516 0.323 1 98.25 9 THR B N 1
ATOM 3405 C CA . THR B 1 9 ? -10.039 -13.516 -0.945 1 98.25 9 THR B CA 1
ATOM 3406 C C . THR B 1 9 ? -9.133 -14.742 -1.045 1 98.25 9 THR B C 1
ATOM 3408 O O . THR B 1 9 ? -8.258 -14.938 -0.201 1 98.25 9 THR B O 1
ATOM 3411 N N . PHE B 1 10 ? -9.352 -15.562 -2.062 1 98.75 10 PHE B N 1
ATOM 3412 C CA . PHE B 1 10 ? -8.523 -16.734 -2.316 1 98.75 10 PHE B CA 1
ATOM 3413 C C . PHE B 1 10 ? -7.336 -16.375 -3.205 1 98.75 10 PHE B C 1
ATOM 3415 O O . PHE B 1 10 ? -7.516 -15.828 -4.293 1 98.75 10 PHE B O 1
ATOM 3422 N N . LEU B 1 11 ? -6.168 -16.672 -2.709 1 98.88 11 LEU B N 1
ATOM 3423 C CA . LEU B 1 11 ? -4.938 -16.438 -3.453 1 98.88 11 LEU B CA 1
ATOM 3424 C C . LEU B 1 11 ? -4.391 -17.75 -4.02 1 98.88 11 LEU B C 1
ATOM 3426 O O . LEU B 1 11 ? -4.355 -18.766 -3.324 1 98.88 11 LEU B O 1
ATOM 3430 N N . PHE B 1 12 ? -3.982 -17.703 -5.273 1 98.81 12 PHE B N 1
ATOM 3431 C CA . PHE B 1 12 ? -3.439 -18.891 -5.938 1 98.81 12 PHE B CA 1
ATOM 3432 C C . PHE B 1 12 ? -1.99 -18.656 -6.348 1 98.81 12 PHE B C 1
ATOM 3434 O O . PHE B 1 12 ? -1.718 -17.922 -7.297 1 98.81 12 PHE B O 1
ATOM 3441 N N . PRO B 1 13 ? -1.046 -19.328 -5.711 1 97.88 13 PRO B N 1
ATOM 3442 C CA . PRO B 1 13 ? 0.379 -19.078 -5.945 1 97.88 13 PRO B CA 1
ATOM 3443 C C . PRO B 1 13 ? 0.869 -19.656 -7.27 1 97.88 13 PRO B C 1
ATOM 3445 O O . PRO B 1 13 ? 0.175 -20.469 -7.891 1 97.88 13 PRO B O 1
ATOM 3448 N N . GLY B 1 14 ? 2.025 -19.156 -7.676 1 94.94 14 GLY B N 1
ATOM 3449 C CA . GLY B 1 14 ? 2.602 -19.562 -8.945 1 94.94 14 GLY B CA 1
ATOM 3450 C C . GLY B 1 14 ? 3.508 -20.781 -8.836 1 94.94 14 GLY B C 1
ATOM 3451 O O . GLY B 1 14 ? 3.293 -21.641 -7.984 1 94.94 14 GLY B O 1
ATOM 3452 N N . GLN B 1 15 ? 4.477 -20.672 -9.742 1 86.94 15 GLN B N 1
ATOM 3453 C CA . GLN B 1 15 ? 5.375 -21.812 -9.867 1 86.94 15 GLN B CA 1
ATOM 3454 C C . GLN B 1 15 ? 6.297 -21.922 -8.664 1 86.94 15 GLN B C 1
ATOM 3456 O O . GLN B 1 15 ? 6.805 -20.922 -8.164 1 86.94 15 GLN B O 1
ATOM 3461 N N . GLY B 1 16 ? 6.352 -22.922 -7.969 1 88.38 16 GLY B N 1
ATOM 3462 C CA . GLY B 1 16 ? 7.203 -23.203 -6.824 1 88.38 16 GLY B CA 1
ATOM 3463 C C . GLY B 1 16 ? 6.43 -23.594 -5.582 1 88.38 16 GLY B C 1
ATOM 3464 O O . GLY B 1 16 ? 7.008 -24.094 -4.617 1 88.38 16 GLY B O 1
ATOM 3465 N N . ALA B 1 17 ? 5.184 -23.328 -5.707 1 94.56 17 ALA B N 1
ATOM 3466 C CA . ALA B 1 17 ? 4.34 -23.641 -4.555 1 94.56 17 ALA B CA 1
ATOM 3467 C C . ALA B 1 17 ? 4.023 -25.141 -4.5 1 94.56 17 ALA B C 1
ATOM 3469 O O . ALA B 1 17 ? 2.873 -25.531 -4.691 1 94.56 17 ALA B O 1
ATOM 3470 N N . TYR B 1 18 ? 5 -25.922 -4.203 1 97.38 18 TYR B N 1
ATOM 3471 C CA . TYR B 1 18 ? 4.887 -27.375 -4.145 1 97.38 18 TYR B CA 1
ATOM 3472 C C . TYR B 1 18 ? 5.512 -27.922 -2.869 1 97.38 18 TYR B C 1
ATOM 3474 O O . TYR B 1 18 ? 6.547 -27.422 -2.416 1 97.38 18 TYR B O 1
ATOM 3482 N N . LEU B 1 19 ? 4.859 -28.781 -2.287 1 97.69 19 LEU B N 1
ATOM 3483 C CA . LEU B 1 19 ? 5.328 -29.578 -1.153 1 97.69 19 LEU B CA 1
ATOM 3484 C C . LEU B 1 19 ? 4.914 -31.031 -1.296 1 97.69 19 LEU B C 1
ATOM 3486 O O . LEU B 1 19 ? 3.719 -31.344 -1.313 1 97.69 19 LEU B O 1
ATOM 3490 N N . ALA B 1 20 ? 5.914 -31.906 -1.354 1 97.56 20 ALA B N 1
ATOM 3491 C CA . ALA B 1 20 ? 5.621 -33.344 -1.488 1 97.56 20 ALA B CA 1
ATOM 3492 C C . ALA B 1 20 ? 4.719 -33.812 -0.358 1 97.56 20 ALA B C 1
ATOM 3494 O O . ALA B 1 20 ? 5.008 -33.594 0.818 1 97.56 20 ALA B O 1
ATOM 3495 N N . GLY B 1 21 ? 3.625 -34.406 -0.745 1 98.12 21 GLY B N 1
ATOM 3496 C CA . GLY B 1 21 ? 2.707 -35 0.229 1 98.12 21 GLY B CA 1
ATOM 3497 C C . GLY B 1 21 ? 1.982 -33.938 1.049 1 98.12 21 GLY B C 1
ATOM 3498 O O . GLY B 1 21 ? 1.708 -34.156 2.232 1 98.12 21 GLY B O 1
ATOM 3499 N N . VAL B 1 22 ? 1.688 -32.875 0.494 1 98 22 VAL B N 1
ATOM 3500 C CA . VAL B 1 22 ? 1.137 -31.734 1.225 1 98 22 VAL B CA 1
ATOM 3501 C C . VAL B 1 22 ? -0.185 -32.125 1.878 1 98 22 VAL B C 1
ATOM 3503 O O . VAL B 1 22 ? -0.534 -31.625 2.945 1 98 22 VAL B O 1
ATOM 3506 N N . PHE B 1 23 ? -0.918 -33.125 1.315 1 97.75 23 PHE B N 1
ATOM 3507 C CA . PHE B 1 23 ? -2.227 -33.5 1.829 1 97.75 23 PHE B CA 1
ATOM 3508 C C . PHE B 1 23 ? -2.135 -34.781 2.637 1 97.75 23 PHE B C 1
ATOM 3510 O O . PHE B 1 23 ? -3.158 -35.344 3.02 1 97.75 23 PHE B O 1
ATOM 3517 N N . SER B 1 24 ? -0.93 -35.281 2.914 1 96.94 24 SER B N 1
ATOM 3518 C CA . SER B 1 24 ? -0.729 -36.594 3.529 1 96.94 24 SER B CA 1
ATOM 3519 C C . SER B 1 24 ? -1.396 -36.656 4.898 1 96.94 24 SER B C 1
ATOM 3521 O O . SER B 1 24 ? -2.016 -37.688 5.238 1 96.94 24 SER B O 1
ATOM 3523 N N . ALA B 1 25 ? -1.318 -35.562 5.617 1 95.38 25 ALA B N 1
ATOM 3524 C CA . ALA B 1 25 ? -1.788 -35.594 7 1 95.38 25 ALA B CA 1
ATOM 3525 C C . ALA B 1 25 ? -3.281 -35.281 7.078 1 95.38 25 ALA B C 1
ATOM 3527 O O . ALA B 1 25 ? -3.939 -35.625 8.062 1 95.38 25 ALA B O 1
ATOM 3528 N N . SER B 1 26 ? -3.801 -34.719 6.023 1 94.56 26 SER B N 1
ATOM 3529 C CA . SER B 1 26 ? -5.18 -34.25 6.125 1 94.56 26 SER B CA 1
ATOM 3530 C C . SER B 1 26 ? -6.117 -35.125 5.285 1 94.56 26 SER B C 1
ATOM 3532 O O . SER B 1 26 ? -7.34 -35.031 5.426 1 94.56 26 SER B O 1
ATOM 3534 N N . ARG B 1 27 ? -5.652 -35.969 4.477 1 93.38 27 ARG B N 1
ATOM 3535 C CA . ARG B 1 27 ? -6.461 -36.656 3.465 1 93.38 27 ARG B CA 1
ATOM 3536 C C . ARG B 1 27 ? -7.473 -37.594 4.113 1 93.38 27 ARG B C 1
ATOM 3538 O O . ARG B 1 27 ? -8.547 -37.844 3.557 1 93.38 27 ARG B O 1
ATOM 3545 N N . GLN B 1 28 ? -7.188 -38.125 5.223 1 92.25 28 GLN B N 1
ATOM 3546 C CA . GLN B 1 28 ? -8.117 -39.031 5.883 1 92.25 28 GLN B CA 1
ATOM 3547 C C . GLN B 1 28 ? -9.312 -38.281 6.453 1 92.25 28 GLN B C 1
ATOM 3549 O O . GLN B 1 28 ? -10.445 -38.75 6.391 1 92.25 28 GLN B O 1
ATOM 3554 N N . ALA B 1 29 ? -9.039 -37.125 6.953 1 93.69 29 ALA B N 1
ATOM 3555 C CA . ALA B 1 29 ? -10.078 -36.312 7.574 1 93.69 29 ALA B CA 1
ATOM 3556 C C . ALA B 1 29 ? -10.953 -35.656 6.52 1 93.69 29 ALA B C 1
ATOM 3558 O O . ALA B 1 29 ? -12.125 -35.344 6.77 1 93.69 29 ALA B O 1
ATOM 3559 N N . PHE B 1 30 ? -10.438 -35.438 5.336 1 94.25 30 PHE B N 1
ATOM 3560 C CA . PHE B 1 30 ? -11.156 -34.75 4.277 1 94.25 30 PHE B CA 1
ATOM 3561 C C . PHE B 1 30 ? -11.219 -35.594 3.014 1 94.25 30 PHE B C 1
ATOM 3563 O O . PHE B 1 30 ? -10.438 -35.375 2.082 1 94.25 30 PHE B O 1
ATOM 3570 N N . PRO B 1 31 ? -12.18 -36.406 2.928 1 90.81 31 PRO B N 1
ATOM 3571 C CA . PRO B 1 31 ? -12.266 -37.312 1.796 1 90.81 31 PRO B CA 1
ATOM 3572 C C . PRO B 1 31 ? -12.375 -36.594 0.453 1 90.81 31 PRO B C 1
ATOM 3574 O O . PRO B 1 31 ? -12.07 -37.188 -0.591 1 90.81 31 PRO B O 1
ATOM 3577 N N . GLY B 1 32 ? -12.805 -35.375 0.484 1 92.88 32 GLY B N 1
ATOM 3578 C CA . GLY B 1 32 ? -12.883 -34.594 -0.732 1 92.88 32 GLY B CA 1
ATOM 3579 C C . GLY B 1 32 ? -11.547 -34.438 -1.438 1 92.88 32 GLY B C 1
ATOM 3580 O O . GLY B 1 32 ? -11.5 -34.281 -2.656 1 92.88 32 GLY B O 1
ATOM 3581 N N . ILE B 1 33 ? -10.477 -34.625 -0.715 1 95.69 33 ILE B N 1
ATOM 3582 C CA . ILE B 1 33 ? -9.141 -34.5 -1.284 1 95.69 33 ILE B CA 1
ATOM 3583 C C . ILE B 1 33 ? -8.914 -35.625 -2.311 1 95.69 33 ILE B C 1
ATOM 3585 O O . ILE B 1 33 ? -8.555 -35.344 -3.459 1 95.69 33 ILE B O 1
ATOM 3589 N N . ALA B 1 34 ? -9.188 -36.781 -1.883 1 95.62 34 ALA B N 1
ATOM 3590 C CA . ALA B 1 34 ? -8.961 -37.938 -2.756 1 95.62 34 ALA B CA 1
ATOM 3591 C C . ALA B 1 34 ? -9.859 -37.875 -3.988 1 95.62 34 ALA B C 1
ATOM 3593 O O . ALA B 1 34 ? -9.43 -38.188 -5.098 1 95.62 34 ALA B O 1
ATOM 3594 N N . ALA B 1 35 ? -11.039 -37.5 -3.812 1 96.12 35 ALA B N 1
ATOM 3595 C CA . ALA B 1 35 ? -12 -37.406 -4.91 1 96.12 35 ALA B CA 1
ATOM 3596 C C . ALA B 1 35 ? -11.562 -36.406 -5.957 1 96.12 35 ALA B C 1
ATOM 3598 O O . ALA B 1 35 ? -11.617 -36.656 -7.16 1 96.12 35 ALA B O 1
ATOM 3599 N N . GLU B 1 36 ? -11.18 -35.25 -5.488 1 96.88 36 GLU B N 1
ATOM 3600 C CA . GLU B 1 36 ? -10.781 -34.188 -6.406 1 96.88 36 GLU B CA 1
ATOM 3601 C C . GLU B 1 36 ? -9.484 -34.531 -7.129 1 96.88 36 GLU B C 1
ATOM 3603 O O . GLU B 1 36 ? -9.336 -34.25 -8.32 1 96.88 36 GLU B O 1
ATOM 3608 N N . LEU B 1 37 ? -8.562 -35.125 -6.434 1 98.38 37 LEU B N 1
ATOM 3609 C CA . LEU B 1 37 ? -7.309 -35.531 -7.047 1 98.38 37 LEU B CA 1
ATOM 3610 C C . LEU B 1 37 ? -7.547 -36.594 -8.117 1 98.38 37 LEU B C 1
ATOM 3612 O O . LEU B 1 37 ? -6.906 -36.594 -9.172 1 98.38 37 LEU B O 1
ATOM 3616 N N . ALA B 1 38 ? -8.461 -37.469 -7.828 1 98.12 38 ALA B N 1
ATOM 3617 C CA . ALA B 1 38 ? -8.797 -38.5 -8.805 1 98.12 38 ALA B CA 1
ATOM 3618 C C . ALA B 1 38 ? -9.352 -37.875 -10.086 1 98.12 38 ALA B C 1
ATOM 3620 O O . ALA B 1 38 ? -9.039 -38.312 -11.188 1 98.12 38 ALA B O 1
ATOM 3621 N N . ARG B 1 39 ? -10.141 -36.875 -9.969 1 98.38 39 ARG B N 1
ATOM 3622 C CA . ARG B 1 39 ? -10.688 -36.188 -11.133 1 98.38 39 ARG B CA 1
ATOM 3623 C C . ARG B 1 39 ? -9.578 -35.5 -11.938 1 98.38 39 ARG B C 1
ATOM 3625 O O . ARG B 1 39 ? -9.555 -35.594 -13.164 1 98.38 39 ARG B O 1
ATOM 3632 N N . VAL B 1 40 ? -8.688 -34.844 -11.242 1 98.69 40 VAL B N 1
ATOM 3633 C CA . VAL B 1 40 ? -7.582 -34.188 -11.914 1 98.69 40 VAL B CA 1
ATOM 3634 C C . VAL B 1 40 ? -6.742 -35.219 -12.68 1 98.69 40 VAL B C 1
ATOM 3636 O O . VAL B 1 40 ? -6.395 -35 -13.836 1 98.69 40 VAL B O 1
ATOM 3639 N N . ASP B 1 41 ? -6.488 -36.344 -12.023 1 98.69 41 ASP B N 1
ATOM 3640 C CA . ASP B 1 41 ? -5.707 -37.375 -12.664 1 98.69 41 ASP B CA 1
ATOM 3641 C C . ASP B 1 41 ? -6.41 -37.906 -13.914 1 98.69 41 ASP B C 1
ATOM 3643 O O . ASP B 1 41 ? -5.773 -38.125 -14.953 1 98.69 41 ASP B O 1
ATOM 3647 N N . GLU B 1 42 ? -7.645 -38.094 -13.789 1 98.62 42 GLU B N 1
ATOM 3648 C CA . GLU B 1 42 ? -8.422 -38.625 -14.922 1 98.62 42 GLU B CA 1
ATOM 3649 C C . GLU B 1 42 ? -8.328 -37.656 -16.125 1 98.62 42 GLU B C 1
ATOM 3651 O O . GLU B 1 42 ? -8.016 -38.094 -17.234 1 98.62 42 GLU B O 1
ATOM 3656 N N . TYR B 1 43 ? -8.609 -36.406 -15.906 1 98.5 43 TYR B N 1
ATOM 3657 C CA . TYR B 1 43 ? -8.57 -35.438 -16.984 1 98.5 43 TYR B CA 1
ATOM 3658 C C . TYR B 1 43 ? -7.156 -35.281 -17.531 1 98.5 43 TYR B C 1
ATOM 3660 O O . TYR B 1 43 ? -6.973 -35.094 -18.75 1 98.5 43 TYR B O 1
ATOM 3668 N N . SER B 1 44 ? -6.168 -35.344 -16.641 1 98.56 44 SER B N 1
ATOM 3669 C CA . SER B 1 44 ? -4.777 -35.219 -17.078 1 98.56 44 SER B CA 1
ATOM 3670 C C . SER B 1 44 ? -4.379 -36.375 -17.984 1 98.56 44 SER B C 1
ATOM 3672 O O . SER B 1 44 ? -3.818 -36.156 -19.062 1 98.56 44 SER B O 1
ATOM 3674 N N . LEU B 1 45 ? -4.707 -37.562 -17.562 1 97.81 45 LEU B N 1
ATOM 3675 C CA . LEU B 1 45 ? -4.367 -38.719 -18.359 1 97.81 45 LEU B CA 1
ATOM 3676 C C . LEU B 1 45 ? -5.055 -38.688 -19.719 1 97.81 45 LEU B C 1
ATOM 3678 O O . LEU B 1 45 ? -4.453 -39.062 -20.734 1 97.81 45 LEU B O 1
ATOM 3682 N N . ARG B 1 46 ? -6.242 -38.25 -19.766 1 97.62 46 ARG B N 1
ATOM 3683 C CA . ARG B 1 46 ? -6.973 -38.094 -21.016 1 97.62 46 ARG B CA 1
ATOM 3684 C C . ARG B 1 46 ? -6.301 -37.094 -21.938 1 97.62 46 ARG B C 1
ATOM 3686 O O . ARG B 1 46 ? -6.32 -37.25 -23.156 1 97.62 46 ARG B O 1
ATOM 3693 N N . ALA B 1 47 ? -5.734 -36.094 -21.344 1 96.88 47 ALA B N 1
ATOM 3694 C CA . ALA B 1 47 ? -5.086 -35.031 -22.109 1 96.88 47 ALA B CA 1
ATOM 3695 C C . ALA B 1 47 ? -3.633 -35.406 -22.406 1 96.88 47 ALA B C 1
ATOM 3697 O O . ALA B 1 47 ? -2.912 -34.625 -23.031 1 96.88 47 ALA B O 1
ATOM 3698 N N . GLY B 1 48 ? -3.166 -36.562 -22 1 97 48 GLY B N 1
ATOM 3699 C CA . GLY B 1 48 ? -1.803 -37 -22.234 1 97 48 GLY B CA 1
ATOM 3700 C C . GLY B 1 48 ? -0.818 -36.5 -21.203 1 97 48 GLY B C 1
ATOM 3701 O O . GLY B 1 48 ? 0.388 -36.469 -21.438 1 97 48 GLY B O 1
ATOM 3702 N N . GLY B 1 49 ? -1.329 -36.094 -20.031 1 97.38 49 GLY B N 1
ATOM 3703 C CA . GLY B 1 49 ? -0.474 -35.625 -18.953 1 97.38 49 GLY B CA 1
ATOM 3704 C C . GLY B 1 49 ? -0.237 -36.656 -17.875 1 97.38 49 GLY B C 1
ATOM 3705 O O . GLY B 1 49 ? -0.681 -37.812 -18 1 97.38 49 GLY B O 1
ATOM 3706 N N . PRO B 1 50 ? 0.467 -36.281 -16.844 1 97.5 50 PRO B N 1
ATOM 3707 C CA . PRO B 1 50 ? 0.799 -37.219 -15.773 1 97.5 50 PRO B CA 1
ATOM 3708 C C . PRO B 1 50 ? -0.266 -37.25 -14.68 1 97.5 50 PRO B C 1
ATOM 3710 O O . PRO B 1 50 ? -1.086 -36.344 -14.578 1 97.5 50 PRO B O 1
ATOM 3713 N N . GLY B 1 51 ? -0.227 -38.375 -13.938 1 97.5 51 GLY B N 1
ATOM 3714 C CA . GLY B 1 51 ? -0.934 -38.406 -12.672 1 97.5 51 GLY B CA 1
ATOM 3715 C C . GLY B 1 51 ? -0.154 -37.75 -11.539 1 97.5 51 GLY B C 1
ATOM 3716 O O . GLY B 1 51 ? 1.069 -37.906 -11.469 1 97.5 51 GLY B O 1
ATOM 3717 N N . VAL B 1 52 ? -0.904 -37.125 -10.609 1 97.69 52 VAL B N 1
ATOM 3718 C CA . VAL B 1 52 ? -0.139 -36.375 -9.625 1 97.69 52 VAL B CA 1
ATOM 3719 C C . VAL B 1 52 ? -0.651 -36.688 -8.219 1 97.69 52 VAL B C 1
ATOM 3721 O O . VAL B 1 52 ? -0.168 -36.125 -7.234 1 97.69 52 VAL B O 1
ATOM 3724 N N . THR B 1 53 ? -1.608 -37.562 -8.047 1 98.19 53 THR B N 1
ATOM 3725 C CA . THR B 1 53 ? -2.174 -37.906 -6.742 1 98.19 53 THR B CA 1
ATOM 3726 C C . THR B 1 53 ? -1.078 -38.312 -5.77 1 98.19 53 THR B C 1
ATOM 3728 O O . THR B 1 53 ? -1.021 -37.812 -4.637 1 98.19 53 THR B O 1
ATOM 3731 N N . SER B 1 54 ? -0.187 -39.188 -6.188 1 97.88 54 SER B N 1
ATOM 3732 C CA . SER B 1 54 ? 0.866 -39.688 -5.309 1 97.88 54 SER B CA 1
ATOM 3733 C C . SER B 1 54 ? 1.799 -38.562 -4.867 1 97.88 54 SER B C 1
ATOM 3735 O O . SER B 1 54 ? 2.258 -38.531 -3.721 1 97.88 54 SER B O 1
ATOM 3737 N N . LEU B 1 55 ? 2.066 -37.625 -5.719 1 98.44 55 LEU B N 1
ATOM 3738 C CA . LEU B 1 55 ? 2.961 -36.5 -5.414 1 98.44 55 LEU B CA 1
ATOM 3739 C C . LEU B 1 55 ? 2.424 -35.688 -4.246 1 98.44 55 LEU B C 1
ATOM 3741 O O . LEU B 1 55 ? 3.199 -35.125 -3.469 1 98.44 55 LEU B O 1
ATOM 3745 N N . LEU B 1 56 ? 1.088 -35.656 -4.098 1 98.5 56 LEU B N 1
ATOM 3746 C CA . LEU B 1 56 ? 0.474 -34.75 -3.139 1 98.5 56 LEU B CA 1
ATOM 3747 C C . LEU B 1 56 ? 0.025 -35.469 -1.887 1 98.5 56 LEU B C 1
ATOM 3749 O O . LEU B 1 56 ? -0.326 -34.844 -0.881 1 98.5 56 LEU B O 1
ATOM 3753 N N . THR B 1 57 ? 0.053 -36.812 -1.895 1 97.94 57 THR B N 1
ATOM 3754 C CA . THR B 1 57 ? -0.47 -37.562 -0.757 1 97.94 57 THR B CA 1
ATOM 3755 C C . THR B 1 57 ? 0.637 -38.375 -0.091 1 97.94 57 THR B C 1
ATOM 3757 O O . THR B 1 57 ? 0.439 -38.938 0.991 1 97.94 57 THR B O 1
ATOM 3760 N N . ASP B 1 58 ? 1.836 -38.375 -0.739 1 97.62 58 ASP B N 1
ATOM 3761 C CA . ASP B 1 58 ? 2.967 -39.125 -0.207 1 97.62 58 ASP B CA 1
ATOM 3762 C C . ASP B 1 58 ? 4.152 -38.219 0.079 1 97.62 58 ASP B C 1
ATOM 3764 O O . ASP B 1 58 ? 4.797 -37.719 -0.847 1 97.62 58 ASP B O 1
ATOM 3768 N N . PRO B 1 59 ? 4.547 -38.094 1.337 1 96.12 59 PRO B N 1
ATOM 3769 C CA . PRO B 1 59 ? 5.672 -37.219 1.686 1 96.12 59 PRO B CA 1
ATOM 3770 C C . PRO B 1 59 ? 6.996 -37.719 1.104 1 96.12 59 PRO B C 1
ATOM 3772 O O . PRO B 1 59 ? 7.961 -36.938 1.039 1 96.12 59 PRO B O 1
ATOM 3775 N N . ALA B 1 60 ? 7.047 -38.906 0.652 1 96.75 60 ALA B N 1
ATOM 3776 C CA . ALA B 1 60 ? 8.281 -39.5 0.111 1 96.75 60 ALA B CA 1
ATOM 3777 C C . ALA B 1 60 ? 8.406 -39.188 -1.384 1 96.75 60 ALA B C 1
ATOM 3779 O O . ALA B 1 60 ? 9.414 -39.531 -2.006 1 96.75 60 ALA B O 1
ATOM 3780 N N . SER B 1 61 ? 7.449 -38.562 -1.907 1 97.38 61 SER B N 1
ATOM 3781 C CA . SER B 1 61 ? 7.484 -38.219 -3.322 1 97.38 61 SER B CA 1
ATOM 3782 C C . SER B 1 61 ? 8.609 -37.219 -3.615 1 97.38 61 SER B C 1
ATOM 3784 O O . SER B 1 61 ? 9.164 -36.625 -2.697 1 97.38 61 SER B O 1
ATOM 3786 N N . PRO B 1 62 ? 8.945 -37.062 -4.926 1 97.19 62 PRO B N 1
ATOM 3787 C CA . PRO B 1 62 ? 10.055 -36.188 -5.293 1 97.19 62 PRO B CA 1
ATOM 3788 C C . PRO B 1 62 ? 9.852 -34.75 -4.805 1 97.19 62 PRO B C 1
ATOM 3790 O O . PRO B 1 62 ? 8.727 -34.25 -4.824 1 97.19 62 PRO B O 1
ATOM 3793 N N . THR B 1 63 ? 10.969 -34.188 -4.395 1 96.38 63 THR B N 1
ATOM 3794 C CA . THR B 1 63 ? 10.984 -32.812 -3.967 1 96.38 63 THR B CA 1
ATOM 3795 C C . THR B 1 63 ? 10.82 -31.859 -5.164 1 96.38 63 THR B C 1
ATOM 3797 O O . THR B 1 63 ? 10.836 -32.312 -6.312 1 96.38 63 THR B O 1
ATOM 3800 N N . LEU B 1 64 ? 10.625 -30.641 -4.863 1 95.75 64 LEU B N 1
ATOM 3801 C CA . LEU B 1 64 ? 10.523 -29.609 -5.895 1 95.75 64 LEU B CA 1
ATOM 3802 C C . LEU B 1 64 ? 11.727 -29.656 -6.828 1 95.75 64 LEU B C 1
ATOM 3804 O O . LEU B 1 64 ? 11.57 -29.672 -8.055 1 95.75 64 LEU B O 1
ATOM 3808 N N . ASP B 1 65 ? 12.914 -29.766 -6.293 1 94.12 65 ASP B N 1
ATOM 3809 C CA . ASP B 1 65 ? 14.141 -29.75 -7.074 1 94.12 65 ASP B CA 1
ATOM 3810 C C . ASP B 1 65 ? 14.219 -30.953 -8 1 94.12 65 ASP B C 1
ATOM 3812 O O . ASP B 1 65 ? 14.609 -30.828 -9.164 1 94.12 65 ASP B O 1
ATOM 3816 N N . ARG B 1 66 ? 13.852 -32.031 -7.469 1 95.56 66 ARG B N 1
ATOM 3817 C CA . ARG B 1 66 ? 13.898 -33.25 -8.258 1 95.56 66 ARG B CA 1
ATOM 3818 C C . ARG B 1 66 ? 12.914 -33.188 -9.422 1 95.56 66 ARG B C 1
ATOM 3820 O O . ARG B 1 66 ? 13.234 -33.625 -10.531 1 95.56 66 ARG B O 1
ATOM 3827 N N . LEU B 1 67 ? 11.75 -32.656 -9.164 1 96.5 67 LEU B N 1
ATOM 3828 C CA . LEU B 1 67 ? 10.75 -32.562 -10.227 1 96.5 67 LEU B CA 1
ATOM 3829 C C . LEU B 1 67 ? 11.18 -31.562 -11.281 1 96.5 67 LEU B C 1
ATOM 3831 O O . LEU B 1 67 ? 10.93 -31.766 -12.477 1 96.5 67 LEU B O 1
ATOM 3835 N N . LEU B 1 68 ? 11.812 -30.531 -10.844 1 94.88 68 LEU B N 1
ATOM 3836 C CA . LEU B 1 68 ? 12.305 -29.516 -11.781 1 94.88 68 LEU B CA 1
ATOM 3837 C C . LEU B 1 68 ? 13.32 -30.125 -12.742 1 94.88 68 LEU B C 1
ATOM 3839 O O . LEU B 1 68 ? 13.398 -29.719 -13.906 1 94.88 68 LEU B O 1
ATOM 3843 N N . GLU B 1 69 ? 14 -31.125 -12.297 1 93.5 69 GLU B N 1
ATOM 3844 C CA . GLU B 1 69 ? 15.047 -31.766 -13.086 1 93.5 69 GLU B CA 1
ATOM 3845 C C . GLU B 1 69 ? 14.469 -32.875 -13.969 1 93.5 69 GLU B C 1
ATOM 3847 O O . GLU B 1 69 ? 14.969 -33.125 -15.062 1 93.5 69 GLU B O 1
ATOM 3852 N N . SER B 1 70 ? 13.406 -33.469 -13.469 1 93.62 70 SER B N 1
ATOM 3853 C CA . SER B 1 70 ? 13.078 -34.75 -14.102 1 93.62 70 SER B CA 1
ATOM 3854 C C . SER B 1 70 ? 11.68 -34.719 -14.711 1 93.62 70 SER B C 1
ATOM 3856 O O . SER B 1 70 ? 11.383 -35.5 -15.625 1 93.62 70 SER B O 1
ATOM 3858 N N . ASP B 1 71 ? 10.844 -33.875 -14.156 1 96.38 71 ASP B N 1
ATOM 3859 C CA . ASP B 1 71 ? 9.453 -34 -14.562 1 96.38 71 ASP B CA 1
ATOM 3860 C C . ASP B 1 71 ? 8.688 -32.688 -14.312 1 96.38 71 ASP B C 1
ATOM 3862 O O . ASP B 1 71 ? 7.742 -32.688 -13.516 1 96.38 71 ASP B O 1
ATOM 3866 N N . VAL B 1 72 ? 8.938 -31.672 -15.078 1 95.88 72 VAL B N 1
ATOM 3867 C CA . VAL B 1 72 ? 8.352 -30.344 -14.945 1 95.88 72 VAL B CA 1
ATOM 3868 C C . VAL B 1 72 ? 6.84 -30.422 -15.172 1 95.88 72 VAL B C 1
ATOM 3870 O O . VAL B 1 72 ? 6.062 -29.797 -14.453 1 95.88 72 VAL B O 1
ATOM 3873 N N . PRO B 1 73 ? 6.332 -31.234 -16.094 1 97 73 PRO B N 1
ATOM 3874 C CA . PRO B 1 73 ? 4.883 -31.359 -16.281 1 97 73 PRO B CA 1
ATOM 3875 C C . PRO B 1 73 ? 4.172 -31.859 -15.023 1 97 73 PRO B C 1
ATOM 3877 O O . PRO B 1 73 ? 3.104 -31.344 -14.68 1 97 73 PRO B O 1
ATOM 3880 N N . ALA B 1 74 ? 4.773 -32.781 -14.367 1 97.81 74 ALA B N 1
ATOM 3881 C CA . ALA B 1 74 ? 4.176 -33.312 -13.133 1 97.81 74 ALA B CA 1
ATOM 3882 C C . ALA B 1 74 ? 4.156 -32.219 -12.047 1 97.81 74 ALA B C 1
ATOM 3884 O O . ALA B 1 74 ? 3.195 -32.125 -11.281 1 97.81 74 ALA B O 1
ATOM 3885 N N . LEU B 1 75 ? 5.188 -31.469 -11.992 1 97.75 75 LEU B N 1
ATOM 3886 C CA . LEU B 1 75 ? 5.262 -30.391 -11.031 1 97.75 75 LEU B CA 1
ATOM 3887 C C . LEU B 1 75 ? 4.141 -29.375 -11.258 1 97.75 75 LEU B C 1
ATOM 3889 O O . LEU B 1 75 ? 3.424 -29.016 -10.32 1 97.75 75 LEU B O 1
ATOM 3893 N N . SER B 1 76 ? 3.992 -28.938 -12.508 1 97.88 76 SER B N 1
ATOM 3894 C CA . SER B 1 76 ? 2.971 -27.953 -12.836 1 97.88 76 SER B CA 1
ATOM 3895 C C . SER B 1 76 ? 1.576 -28.453 -12.484 1 97.88 76 SER B C 1
ATOM 3897 O O . SER B 1 76 ? 0.777 -27.734 -11.891 1 97.88 76 SER B O 1
ATOM 3899 N N . LEU B 1 77 ? 1.325 -29.672 -12.875 1 98.31 77 LEU B N 1
ATOM 3900 C CA . LEU B 1 77 ? 0.006 -30.25 -12.617 1 98.31 77 LEU B CA 1
ATOM 3901 C C . LEU B 1 77 ? -0.23 -30.438 -11.125 1 98.31 77 LEU B C 1
ATOM 3903 O O . LEU B 1 77 ? -1.354 -30.266 -10.641 1 98.31 77 LEU B O 1
ATOM 3907 N N . ALA B 1 78 ? 0.82 -30.844 -10.398 1 98.5 78 ALA B N 1
ATOM 3908 C CA . ALA B 1 78 ? 0.703 -31 -8.953 1 98.5 78 ALA B CA 1
ATOM 3909 C C . ALA B 1 78 ? 0.371 -29.672 -8.273 1 98.5 78 ALA B C 1
ATOM 3911 O O . ALA B 1 78 ? -0.456 -29.625 -7.359 1 98.5 78 ALA B O 1
ATOM 3912 N N . ILE B 1 79 ? 1.019 -28.609 -8.672 1 98.44 79 ILE B N 1
ATOM 3913 C CA . ILE B 1 79 ? 0.75 -27.297 -8.125 1 98.44 79 ILE B CA 1
ATOM 3914 C C . ILE B 1 79 ? -0.697 -26.891 -8.414 1 98.44 79 ILE B C 1
ATOM 3916 O O . ILE B 1 79 ? -1.428 -26.5 -7.504 1 98.44 79 ILE B O 1
ATOM 3920 N N . PHE B 1 80 ? -1.143 -27.094 -9.586 1 98.69 80 PHE B N 1
ATOM 3921 C CA . PHE B 1 80 ? -2.512 -26.781 -9.992 1 98.69 80 PHE B CA 1
ATOM 3922 C C . PHE B 1 80 ? -3.506 -27.609 -9.18 1 98.69 80 PHE B C 1
ATOM 3924 O O . PHE B 1 80 ? -4.473 -27.062 -8.633 1 98.69 80 PHE B O 1
ATOM 3931 N N . ALA B 1 81 ? -3.236 -28.844 -9.117 1 98.75 81 ALA B N 1
ATOM 3932 C CA . ALA B 1 81 ? -4.129 -29.75 -8.391 1 98.75 81 ALA B CA 1
ATOM 3933 C C . ALA B 1 81 ? -4.242 -29.359 -6.926 1 98.75 81 ALA B C 1
ATOM 3935 O O . ALA B 1 81 ? -5.336 -29.375 -6.352 1 98.75 81 ALA B O 1
ATOM 3936 N N . SER B 1 82 ? -3.131 -29.047 -6.344 1 98.56 82 SER B N 1
ATOM 3937 C CA . SER B 1 82 ? -3.15 -28.656 -4.938 1 98.56 82 SER B CA 1
ATOM 3938 C C . SER B 1 82 ? -4.004 -27.422 -4.719 1 98.56 82 SER B C 1
ATOM 3940 O O . SER B 1 82 ? -4.668 -27.281 -3.689 1 98.56 82 SER B O 1
ATOM 3942 N N . GLN B 1 83 ? -3.951 -26.5 -5.629 1 98.75 83 GLN B N 1
ATOM 3943 C CA . GLN B 1 83 ? -4.723 -25.266 -5.539 1 98.75 83 GLN B CA 1
ATOM 3944 C C . GLN B 1 83 ? -6.219 -25.547 -5.652 1 98.75 83 GLN B C 1
ATOM 3946 O O . GLN B 1 83 ? -7.016 -25.016 -4.875 1 98.75 83 GLN B O 1
ATOM 3951 N N . ILE B 1 84 ? -6.574 -26.406 -6.57 1 98.69 84 ILE B N 1
ATOM 3952 C CA . ILE B 1 84 ? -7.969 -26.766 -6.793 1 98.69 84 ILE B CA 1
ATOM 3953 C C . ILE B 1 84 ? -8.516 -27.469 -5.555 1 98.69 84 ILE B C 1
ATOM 3955 O O . ILE B 1 84 ? -9.617 -27.156 -5.086 1 98.69 84 ILE B O 1
ATOM 3959 N N . VAL B 1 85 ? -7.773 -28.359 -5.055 1 98.25 85 VAL B N 1
ATOM 3960 C CA . VAL B 1 85 ? -8.188 -29.125 -3.885 1 98.25 85 VAL B CA 1
ATOM 3961 C C . VAL B 1 85 ? -8.359 -28.188 -2.686 1 98.25 85 VAL B C 1
ATOM 3963 O O . VAL B 1 85 ? -9.367 -28.25 -1.983 1 98.25 85 VAL B O 1
ATOM 3966 N N . ALA B 1 86 ? -7.398 -27.359 -2.455 1 97.75 86 ALA B N 1
ATOM 3967 C CA . ALA B 1 86 ? -7.457 -26.422 -1.326 1 97.75 86 ALA B CA 1
ATOM 3968 C C . ALA B 1 86 ? -8.695 -25.531 -1.414 1 97.75 86 ALA B C 1
ATOM 3970 O O . ALA B 1 86 ? -9.438 -25.391 -0.439 1 97.75 86 ALA B O 1
ATOM 3971 N N . ALA B 1 87 ? -8.906 -24.969 -2.541 1 98.12 87 ALA B N 1
ATOM 3972 C CA . ALA B 1 87 ? -10.039 -24.078 -2.725 1 98.12 87 ALA B CA 1
ATOM 3973 C C . ALA B 1 87 ? -11.359 -24.797 -2.432 1 98.12 87 ALA B C 1
ATOM 3975 O O . ALA B 1 87 ? -12.242 -24.234 -1.779 1 98.12 87 ALA B O 1
ATOM 3976 N N . ARG B 1 88 ? -11.484 -25.969 -2.928 1 96.44 88 ARG B N 1
ATOM 3977 C CA . ARG B 1 88 ? -12.695 -26.734 -2.689 1 96.44 88 ARG B CA 1
ATOM 3978 C C . ARG B 1 88 ? -12.883 -27.016 -1.202 1 96.44 88 ARG B C 1
ATOM 3980 O O . ARG B 1 88 ? -13.984 -26.875 -0.668 1 96.44 88 ARG B O 1
ATOM 3987 N N . LEU B 1 89 ? -11.812 -27.453 -0.611 1 95.5 89 LEU B N 1
ATOM 3988 C CA . LEU B 1 89 ? -11.859 -27.75 0.816 1 95.5 89 LEU B CA 1
ATOM 3989 C C . LEU B 1 89 ? -12.297 -26.531 1.614 1 95.5 89 LEU B C 1
ATOM 3991 O O . LEU B 1 89 ? -13.125 -26.641 2.525 1 95.5 89 LEU B O 1
ATOM 3995 N N . TYR B 1 90 ? -11.703 -25.375 1.297 1 95.44 90 TYR B N 1
ATOM 3996 C CA . TYR B 1 90 ? -12.039 -24.141 1.997 1 95.44 90 TYR B CA 1
ATOM 3997 C C . TYR B 1 90 ? -13.531 -23.859 1.899 1 95.44 90 TYR B C 1
ATOM 3999 O O . TYR B 1 90 ? -14.164 -23.484 2.891 1 95.44 90 TYR B O 1
ATOM 4007 N N . ARG B 1 91 ? -14.086 -24.078 0.781 1 93.94 91 ARG B N 1
ATOM 4008 C CA . ARG B 1 91 ? -15.477 -23.719 0.505 1 93.94 91 ARG B CA 1
ATOM 4009 C C . ARG B 1 91 ? -16.438 -24.75 1.102 1 93.94 91 ARG B C 1
ATOM 4011 O O . ARG B 1 91 ? -17.469 -24.391 1.662 1 93.94 91 ARG B O 1
ATOM 4018 N N . GLU B 1 92 ? -16.078 -25.984 0.991 1 92.56 92 GLU B N 1
ATOM 4019 C CA . GLU B 1 92 ? -17.031 -27.047 1.292 1 92.56 92 GLU B CA 1
ATOM 4020 C C . GLU B 1 92 ? -16.891 -27.516 2.734 1 92.56 92 GLU B C 1
ATOM 4022 O O . GLU B 1 92 ? -17.859 -28 3.334 1 92.56 92 GLU B O 1
ATOM 4027 N N . GLU B 1 93 ? -15.695 -27.375 3.262 1 90.69 93 GLU B N 1
ATOM 4028 C CA . GLU B 1 93 ? -15.453 -28.031 4.539 1 90.69 93 GLU B CA 1
ATOM 4029 C C . GLU B 1 93 ? -15.039 -27.031 5.613 1 90.69 93 GLU B C 1
ATOM 4031 O O . GLU B 1 93 ? -15.18 -27.297 6.809 1 90.69 93 GLU B O 1
ATOM 4036 N N . LEU B 1 94 ? -14.562 -25.906 5.219 1 91.44 94 LEU B N 1
ATOM 4037 C CA . LEU B 1 94 ? -13.906 -25.078 6.223 1 91.44 94 LEU B CA 1
ATOM 4038 C C . LEU B 1 94 ? -14.664 -23.766 6.418 1 91.44 94 LEU B C 1
ATOM 4040 O O . LEU B 1 94 ? -14.164 -22.844 7.066 1 91.44 94 LEU B O 1
ATOM 4044 N N . GLY B 1 95 ? -15.75 -23.578 5.828 1 91 95 GLY B N 1
ATOM 4045 C CA . GLY B 1 95 ? -16.641 -22.469 6.105 1 91 95 GLY B CA 1
ATOM 4046 C C . GLY B 1 95 ? -16.188 -21.156 5.473 1 91 95 GLY B C 1
ATOM 4047 O O . GLY B 1 95 ? -16.531 -20.078 5.957 1 91 95 GLY B O 1
ATOM 4048 N N . LEU B 1 96 ? -15.398 -21.219 4.441 1 94.44 96 LEU B N 1
ATOM 4049 C CA . LEU B 1 96 ? -14.992 -20.031 3.715 1 94.44 96 LEU B CA 1
ATOM 4050 C C . LEU B 1 96 ? -15.75 -19.906 2.398 1 94.44 96 LEU B C 1
ATOM 4052 O O . LEU B 1 96 ? -16.172 -20.906 1.825 1 94.44 96 LEU B O 1
ATOM 4056 N N . SER B 1 97 ? -16 -18.656 2.055 1 95.25 97 SER B N 1
ATOM 4057 C CA . SER B 1 97 ? -16.516 -18.391 0.719 1 95.25 97 SER B CA 1
ATOM 4058 C C . SER B 1 97 ? -15.578 -17.484 -0.065 1 95.25 97 SER B C 1
ATOM 4060 O O . SER B 1 97 ? -14.984 -16.562 0.499 1 95.25 97 SER B O 1
ATOM 4062 N N . ALA B 1 98 ? -15.461 -17.75 -1.299 1 96.69 98 ALA B N 1
ATOM 4063 C CA . ALA B 1 98 ? -14.602 -16.953 -2.156 1 96.69 98 ALA B CA 1
ATOM 4064 C C . ALA B 1 98 ? -15.328 -15.688 -2.625 1 96.69 98 ALA B C 1
ATOM 4066 O O . ALA B 1 98 ? -16.188 -15.75 -3.508 1 96.69 98 ALA B O 1
ATOM 4067 N N . ALA B 1 99 ? -14.891 -14.578 -2.061 1 97 99 ALA B N 1
ATOM 4068 C CA . ALA B 1 99 ? -15.453 -13.305 -2.502 1 97 99 ALA B CA 1
ATOM 4069 C C . ALA B 1 99 ? -14.664 -12.734 -3.678 1 97 99 ALA B C 1
ATOM 4071 O O . ALA B 1 99 ? -15.211 -11.984 -4.496 1 97 99 ALA B O 1
ATOM 4072 N N . LEU B 1 100 ? -13.477 -13.031 -3.703 1 98.5 100 LEU B N 1
ATOM 4073 C CA . LEU B 1 100 ? -12.547 -12.602 -4.738 1 98.5 100 LEU B CA 1
ATOM 4074 C C . LEU B 1 100 ? -11.438 -13.633 -4.941 1 98.5 100 LEU B C 1
ATOM 4076 O O . LEU B 1 100 ? -10.961 -14.234 -3.979 1 98.5 100 LEU B O 1
ATOM 4080 N N . LEU B 1 101 ? -11.133 -13.859 -6.195 1 98.88 101 LEU B N 1
ATOM 4081 C CA . LEU B 1 101 ? -10.039 -14.758 -6.562 1 98.88 101 LEU B CA 1
ATOM 4082 C C . LEU B 1 101 ? -8.898 -13.992 -7.219 1 98.88 101 LEU B C 1
ATOM 4084 O O . LEU B 1 101 ? -9.141 -13.086 -8.023 1 98.88 101 LEU B O 1
ATOM 4088 N N . MET B 1 102 ? -7.68 -14.312 -6.809 1 98.81 102 MET B N 1
ATOM 4089 C CA . MET B 1 102 ? -6.508 -13.68 -7.406 1 98.81 102 MET B CA 1
ATOM 4090 C C . MET B 1 102 ? -5.383 -14.688 -7.602 1 98.81 102 MET B C 1
ATOM 4092 O O . MET B 1 102 ? -4.906 -15.289 -6.637 1 98.81 102 MET B O 1
ATOM 4096 N N . GLY B 1 103 ? -5.012 -14.867 -8.805 1 98.62 103 GLY B N 1
ATOM 4097 C CA . GLY B 1 103 ? -3.908 -15.75 -9.133 1 98.62 103 GLY B CA 1
ATOM 4098 C C . GLY B 1 103 ? -2.611 -15.016 -9.414 1 98.62 103 GLY B C 1
ATOM 4099 O O . GLY B 1 103 ? -2.615 -13.953 -10.031 1 98.62 103 GLY B O 1
ATOM 4100 N N . HIS B 1 104 ? -1.529 -15.562 -8.906 1 98.19 104 HIS B N 1
ATOM 4101 C CA . HIS B 1 104 ? -0.188 -15.086 -9.219 1 98.19 104 HIS B CA 1
ATOM 4102 C C . HIS B 1 104 ? 0.461 -15.945 -10.305 1 98.19 104 HIS B C 1
ATOM 4104 O O . HIS B 1 104 ? 0.839 -17.094 -10.047 1 98.19 104 HIS B O 1
ATOM 4110 N N . SER B 1 105 ? 0.69 -15.32 -11.5 1 97.19 105 SER B N 1
ATOM 4111 C CA . SER B 1 105 ? 1.319 -16.047 -12.602 1 97.19 105 SER B CA 1
ATOM 4112 C C . SER B 1 105 ? 0.57 -17.328 -12.914 1 97.19 105 SER B C 1
ATOM 4114 O O . SER B 1 105 ? -0.615 -17.297 -13.25 1 97.19 105 SER B O 1
ATOM 4116 N N . PHE B 1 106 ? 1.197 -18.5 -12.656 1 97.44 106 PHE B N 1
ATOM 4117 C CA . PHE B 1 106 ? 0.643 -19.828 -12.922 1 97.44 106 PHE B CA 1
ATOM 4118 C C . PHE B 1 106 ? -0.669 -20.031 -12.172 1 97.44 106 PHE B C 1
ATOM 4120 O O . PHE B 1 106 ? -1.563 -20.734 -12.641 1 97.44 106 PHE B O 1
ATOM 4127 N N . GLY B 1 107 ? -0.848 -19.344 -11.086 1 98.31 107 GLY B N 1
ATOM 4128 C CA . GLY B 1 107 ? -2.029 -19.469 -10.25 1 98.31 107 GLY B CA 1
ATOM 4129 C C . GLY B 1 107 ? -3.287 -18.938 -10.906 1 98.31 107 GLY B C 1
ATOM 4130 O O . GLY B 1 107 ? -4.398 -19.219 -10.453 1 98.31 107 GLY B O 1
ATOM 4131 N N . GLU B 1 108 ? -3.109 -18.234 -12.008 1 98.19 108 GLU B N 1
ATOM 4132 C CA . GLU B 1 108 ? -4.262 -17.719 -12.742 1 98.19 108 GLU B CA 1
ATOM 4133 C C . GLU B 1 108 ? -5.141 -18.859 -13.25 1 98.19 108 GLU B C 1
ATOM 4135 O O . GLU B 1 108 ? -6.363 -18.719 -13.336 1 98.19 108 GLU B O 1
ATOM 4140 N N . PHE B 1 109 ? -4.566 -19.953 -13.617 1 98.38 109 PHE B N 1
ATOM 4141 C CA . PHE B 1 109 ? -5.324 -21.094 -14.133 1 98.38 109 PHE B CA 1
ATOM 4142 C C . PHE B 1 109 ? -6.312 -21.594 -13.094 1 98.38 109 PHE B C 1
ATOM 4144 O O . PHE B 1 109 ? -7.496 -21.781 -13.398 1 98.38 109 PHE B O 1
ATOM 4151 N N . ALA B 1 110 ? -5.824 -21.766 -11.922 1 98.75 110 ALA B N 1
ATOM 4152 C CA . ALA B 1 110 ? -6.691 -22.25 -10.852 1 98.75 110 ALA B CA 1
ATOM 4153 C C . ALA B 1 110 ? -7.773 -21.219 -10.516 1 98.75 110 ALA B C 1
ATOM 4155 O O . ALA B 1 110 ? -8.93 -21.594 -10.297 1 98.75 110 ALA B O 1
ATOM 4156 N N . ALA B 1 111 ? -7.375 -19.969 -10.477 1 98.88 111 ALA B N 1
ATOM 4157 C CA . ALA B 1 111 ? -8.344 -18.922 -10.195 1 98.88 111 ALA B CA 1
ATOM 4158 C C . ALA B 1 111 ? -9.484 -18.938 -11.203 1 98.88 111 ALA B C 1
ATOM 4160 O O . ALA B 1 111 ? -10.656 -18.828 -10.836 1 98.88 111 ALA B O 1
ATOM 4161 N N . LEU B 1 112 ? -9.164 -19.125 -12.453 1 98.81 112 LEU B N 1
ATOM 4162 C CA . LEU B 1 112 ? -10.164 -19.125 -13.508 1 98.81 112 LEU B CA 1
ATOM 4163 C C . LEU B 1 112 ? -11.055 -20.359 -13.422 1 98.81 112 LEU B C 1
ATOM 4165 O O . LEU B 1 112 ? -12.258 -20.266 -13.688 1 98.81 112 LEU B O 1
ATOM 4169 N N . VAL B 1 113 ? -10.531 -21.453 -13.047 1 98.75 113 VAL B N 1
ATOM 4170 C CA . VAL B 1 113 ? -11.328 -22.656 -12.883 1 98.75 113 VAL B CA 1
ATOM 4171 C C . VAL B 1 113 ? -12.273 -22.5 -11.695 1 98.75 113 VAL B C 1
ATOM 4173 O O . VAL B 1 113 ? -13.477 -22.766 -11.805 1 98.75 113 VAL B O 1
ATOM 4176 N N . VAL B 1 114 ? -11.727 -22.016 -10.562 1 98.69 114 VAL B N 1
ATOM 4177 C CA . VAL B 1 114 ? -12.523 -21.875 -9.352 1 98.69 114 VAL B CA 1
ATOM 4178 C C . VAL B 1 114 ? -13.602 -20.812 -9.57 1 98.69 114 VAL B C 1
ATOM 4180 O O . VAL B 1 114 ? -14.695 -20.922 -9.016 1 98.69 114 VAL B O 1
ATOM 4183 N N . SER B 1 115 ? -13.359 -19.875 -10.422 1 98.69 115 SER B N 1
ATOM 4184 C CA . SER B 1 115 ? -14.32 -18.828 -10.711 1 98.69 115 SER B CA 1
ATOM 4185 C C . SER B 1 115 ? -15.484 -19.344 -11.547 1 98.69 115 SER B C 1
ATOM 4187 O O . SER B 1 115 ? -16.516 -18.672 -11.656 1 98.69 115 SER B O 1
ATOM 4189 N N . GLY B 1 116 ? -15.25 -20.438 -12.227 1 98.38 116 GLY B N 1
ATOM 4190 C CA . GLY B 1 116 ? -16.25 -20.984 -13.133 1 98.38 116 GLY B CA 1
ATOM 4191 C C . GLY B 1 116 ? -16.047 -20.547 -14.57 1 98.38 116 GLY B C 1
ATOM 4192 O O . GLY B 1 116 ? -16.797 -20.969 -15.461 1 98.38 116 GLY B O 1
ATOM 4193 N N . ALA B 1 117 ? -15.062 -19.781 -14.805 1 98.69 117 ALA B N 1
ATOM 4194 C CA . ALA B 1 117 ? -14.789 -19.328 -16.172 1 98.69 117 ALA B CA 1
ATOM 4195 C C . ALA B 1 117 ? -14.305 -20.484 -17.031 1 98.69 117 ALA B C 1
ATOM 4197 O O . ALA B 1 117 ? -14.43 -20.438 -18.266 1 98.69 117 ALA B O 1
ATOM 4198 N N . LEU B 1 118 ? -13.711 -21.469 -16.438 1 98.5 118 LEU B N 1
ATOM 4199 C CA . LEU B 1 118 ? -13.281 -22.719 -17.047 1 98.5 118 LEU B CA 1
ATOM 4200 C C . LEU B 1 118 ? -13.781 -23.922 -16.234 1 98.5 118 LEU B C 1
ATOM 4202 O O . LEU B 1 118 ? -13.898 -23.844 -15.016 1 98.5 118 LEU B O 1
ATOM 4206 N N . THR B 1 119 ? -14.023 -24.953 -16.953 1 98.12 119 THR B N 1
ATOM 4207 C CA . THR B 1 119 ? -14.25 -26.203 -16.234 1 98.12 119 THR B CA 1
ATOM 4208 C C . THR B 1 119 ? -12.93 -26.797 -15.742 1 98.12 119 THR B C 1
ATOM 4210 O O . THR B 1 119 ? -11.859 -26.391 -16.203 1 98.12 119 THR B O 1
ATOM 4213 N N . LEU B 1 120 ? -13.055 -27.703 -14.805 1 98.44 120 LEU B N 1
ATOM 4214 C CA . LEU B 1 120 ? -11.859 -28.391 -14.328 1 98.44 120 LEU B CA 1
ATOM 4215 C C . LEU B 1 120 ? -11.141 -29.094 -15.469 1 98.44 120 LEU B C 1
ATOM 4217 O O . LEU B 1 120 ? -9.914 -29.047 -15.57 1 98.44 120 LEU B O 1
ATOM 4221 N N . GLU B 1 121 ? -11.852 -29.719 -16.312 1 98.06 121 GLU B N 1
ATOM 4222 C CA . GLU B 1 121 ? -11.281 -30.438 -17.453 1 98.06 121 GLU B CA 1
ATOM 4223 C C . GLU B 1 121 ? -10.531 -29.469 -18.375 1 98.06 121 GLU B C 1
ATOM 4225 O O . GLU B 1 121 ? -9.406 -29.766 -18.797 1 98.06 121 GLU B O 1
ATOM 4230 N N . GLU B 1 122 ? -11.18 -28.375 -18.672 1 97.88 122 GLU B N 1
ATOM 4231 C CA . GLU B 1 122 ? -10.523 -27.375 -19.516 1 97.88 122 GLU B CA 1
ATOM 4232 C C . GLU B 1 122 ? -9.242 -26.859 -18.859 1 97.88 122 GLU B C 1
ATOM 4234 O O . GLU B 1 122 ? -8.227 -26.688 -19.531 1 97.88 122 GLU B O 1
ATOM 4239 N N . GLY B 1 123 ? -9.336 -26.609 -17.531 1 98.38 123 GLY B N 1
ATOM 4240 C CA . GLY B 1 123 ? -8.156 -26.156 -16.812 1 98.38 123 GLY B CA 1
ATOM 4241 C C . GLY B 1 123 ? -7 -27.141 -16.875 1 98.38 123 GLY B C 1
ATOM 4242 O O . GLY B 1 123 ? -5.867 -26.766 -17.188 1 98.38 123 GLY B O 1
ATOM 4243 N N . VAL B 1 124 ? -7.277 -28.375 -16.641 1 98.44 124 VAL B N 1
ATOM 4244 C CA . VAL B 1 124 ? -6.262 -29.422 -16.688 1 98.44 124 VAL B CA 1
ATOM 4245 C C . VAL B 1 124 ? -5.68 -29.516 -18.094 1 98.44 124 VAL B C 1
ATOM 4247 O O . VAL B 1 124 ? -4.461 -29.609 -18.266 1 98.44 124 VAL B O 1
ATOM 4250 N N . THR B 1 125 ? -6.496 -29.484 -19.062 1 97.75 125 THR B N 1
ATOM 4251 C CA . THR B 1 125 ? -6.066 -29.578 -20.453 1 97.75 125 THR B CA 1
ATOM 4252 C C . THR B 1 125 ? -5.129 -28.422 -20.797 1 97.75 125 THR B C 1
ATOM 4254 O O . THR B 1 125 ? -4.113 -28.625 -21.469 1 97.75 125 THR B O 1
ATOM 4257 N N . LEU B 1 126 ? -5.477 -27.297 -20.359 1 98.31 126 LEU B N 1
ATOM 4258 C CA . LEU B 1 126 ? -4.664 -26.109 -20.641 1 98.31 126 LEU B CA 1
ATOM 4259 C C . LEU B 1 126 ? -3.311 -26.203 -19.953 1 98.31 126 LEU B C 1
ATOM 4261 O O . LEU B 1 126 ? -2.289 -25.812 -20.516 1 98.31 126 LEU B O 1
ATOM 4265 N N . VAL B 1 127 ? -3.289 -26.688 -18.688 1 98.25 127 VAL B N 1
ATOM 4266 C CA . VAL B 1 127 ? -2.033 -26.844 -17.953 1 98.25 127 VAL B CA 1
ATOM 4267 C C . VAL B 1 127 ? -1.121 -27.812 -18.688 1 98.25 127 VAL B C 1
ATOM 4269 O O . VAL B 1 127 ? 0.073 -27.562 -18.859 1 98.25 127 VAL B O 1
ATOM 4272 N N . VAL B 1 128 ? -1.671 -28.891 -19.188 1 98 128 VAL B N 1
ATOM 4273 C CA . VAL B 1 128 ? -0.917 -29.891 -19.922 1 98 128 VAL B CA 1
ATOM 4274 C C . VAL B 1 128 ? -0.414 -29.281 -21.234 1 98 128 VAL B C 1
ATOM 4276 O O . VAL B 1 128 ? 0.749 -29.469 -21.609 1 98 128 VAL B O 1
ATOM 4279 N N . ALA B 1 129 ? -1.242 -28.578 -21.891 1 97.81 129 ALA B N 1
ATOM 4280 C CA . ALA B 1 129 ? -0.883 -27.953 -23.156 1 97.81 129 ALA B CA 1
ATOM 4281 C C . ALA B 1 129 ? 0.208 -26.906 -22.969 1 97.81 129 ALA B C 1
ATOM 4283 O O . ALA B 1 129 ? 1.086 -26.75 -23.812 1 97.81 129 ALA B O 1
ATOM 4284 N N . ARG B 1 130 ? 0.092 -26.156 -21.891 1 97.44 130 ARG B N 1
ATOM 4285 C CA . ARG B 1 130 ? 1.092 -25.141 -21.578 1 97.44 130 ARG B CA 1
ATOM 4286 C C . ARG B 1 130 ? 2.479 -25.766 -21.438 1 97.44 130 ARG B C 1
ATOM 4288 O O . ARG B 1 130 ? 3.451 -25.25 -21.984 1 97.44 130 ARG B O 1
ATOM 4295 N N . ASP B 1 131 ? 2.541 -26.828 -20.703 1 96.75 131 ASP B N 1
ATOM 4296 C CA . ASP B 1 131 ? 3.814 -27.516 -20.531 1 96.75 131 ASP B CA 1
ATOM 4297 C C . ASP B 1 131 ? 4.348 -28.047 -21.859 1 96.75 131 ASP B C 1
ATOM 4299 O O . ASP B 1 131 ? 5.555 -28 -22.109 1 96.75 131 ASP B O 1
ATOM 4303 N N . ARG B 1 132 ? 3.5 -28.531 -22.672 1 96.56 132 ARG B N 1
ATOM 4304 C CA . ARG B 1 132 ? 3.895 -29.047 -23.984 1 96.56 132 ARG B CA 1
ATOM 4305 C C . ARG B 1 132 ? 4.473 -27.922 -24.844 1 96.56 132 ARG B C 1
ATOM 4307 O O . ARG B 1 132 ? 5.488 -28.125 -25.516 1 96.56 132 ARG B O 1
ATOM 4314 N N . ALA B 1 133 ? 3.814 -26.844 -24.812 1 97.12 133 ALA B N 1
ATOM 4315 C CA . ALA B 1 133 ? 4.273 -25.688 -25.594 1 97.12 133 ALA B CA 1
ATOM 4316 C C . ALA B 1 133 ? 5.652 -25.234 -25.125 1 97.12 133 ALA B C 1
ATOM 4318 O O . ALA B 1 133 ? 6.523 -24.922 -25.938 1 97.12 133 ALA B O 1
ATOM 4319 N N . LEU B 1 134 ? 5.828 -25.188 -23.828 1 96.94 134 LEU B N 1
ATOM 4320 C CA . LEU B 1 134 ? 7.098 -24.766 -23.25 1 96.94 134 LEU B CA 1
ATOM 4321 C C . LEU B 1 134 ? 8.211 -25.734 -23.625 1 96.94 134 LEU B C 1
ATOM 4323 O O . LEU B 1 134 ? 9.289 -25.312 -24.047 1 96.94 134 LEU B O 1
ATOM 4327 N N . ARG B 1 135 ? 7.957 -26.969 -23.578 1 94.81 135 ARG B N 1
ATOM 4328 C CA . ARG B 1 135 ? 8.945 -27.984 -23.922 1 94.81 135 ARG B CA 1
ATOM 4329 C C . ARG B 1 135 ? 9.273 -27.953 -25.422 1 94.81 135 ARG B C 1
ATOM 4331 O O . ARG B 1 135 ? 10.438 -28.062 -25.797 1 94.81 135 ARG B O 1
ATOM 4338 N N . ALA B 1 136 ? 8.312 -27.766 -26.156 1 94.69 136 ALA B N 1
ATOM 4339 C CA . ALA B 1 136 ? 8.477 -27.766 -27.609 1 94.69 136 ALA B CA 1
ATOM 4340 C C . ALA B 1 136 ? 9.32 -26.578 -28.062 1 94.69 136 ALA B C 1
ATOM 4342 O O . ALA B 1 136 ? 10.031 -26.656 -29.078 1 94.69 136 ALA B O 1
ATOM 4343 N N . SER B 1 137 ? 9.227 -25.531 -27.344 1 92.62 137 SER B N 1
ATOM 4344 C CA . SER B 1 137 ? 9.938 -24.312 -27.734 1 92.62 137 SER B CA 1
ATOM 4345 C C . SER B 1 137 ? 11.438 -24.453 -27.5 1 92.62 137 SER B C 1
ATOM 4347 O O . SER B 1 137 ? 12.227 -23.719 -28.109 1 92.62 137 SER B O 1
ATOM 4349 N N . GLY B 1 138 ? 11.828 -25.297 -26.594 1 91.25 138 GLY B N 1
ATOM 4350 C CA . GLY B 1 138 ? 13.234 -25.484 -26.281 1 91.25 138 GLY B CA 1
ATOM 4351 C C . GLY B 1 138 ? 13.859 -24.328 -25.531 1 91.25 138 GLY B C 1
ATOM 4352 O O . GLY B 1 138 ? 15.078 -24.219 -25.453 1 91.25 138 GLY B O 1
ATOM 4353 N N . VAL B 1 139 ? 13.031 -23.5 -25.047 1 90.56 139 VAL B N 1
ATOM 4354 C CA . VAL B 1 139 ? 13.531 -22.297 -24.391 1 90.56 139 VAL B CA 1
ATOM 4355 C C . VAL B 1 139 ? 14.234 -22.672 -23.094 1 90.56 139 VAL B C 1
ATOM 4357 O O . VAL B 1 139 ? 13.859 -23.641 -22.422 1 90.56 139 VAL B O 1
ATOM 4360 N N . SER B 1 140 ? 15.281 -21.906 -22.844 1 92.94 140 SER B N 1
ATOM 4361 C CA . SER B 1 140 ? 15.969 -22.031 -21.562 1 92.94 140 SER B CA 1
ATOM 4362 C C . SER B 1 140 ? 16.203 -20.656 -20.938 1 92.94 140 SER B C 1
ATOM 4364 O O . SER B 1 140 ? 16.188 -19.641 -21.625 1 92.94 140 SER B O 1
ATOM 4366 N N . GLY B 1 141 ? 16.328 -20.656 -19.641 1 96.56 141 GLY B N 1
ATOM 4367 C CA . GLY B 1 141 ? 16.531 -19.438 -18.875 1 96.56 141 GLY B CA 1
ATOM 4368 C C . GLY B 1 141 ? 16.109 -19.562 -17.422 1 96.56 141 GLY B C 1
ATOM 4369 O O . GLY B 1 141 ? 15.844 -20.672 -16.953 1 96.56 141 GLY B O 1
ATOM 4370 N N . GLY B 1 142 ? 16.234 -18.438 -16.719 1 97.44 142 GLY B N 1
ATOM 4371 C CA . GLY B 1 142 ? 15.914 -18.469 -15.305 1 97.44 142 GLY B CA 1
ATOM 4372 C C . GLY B 1 142 ? 15.289 -17.172 -14.82 1 97.44 142 GLY B C 1
ATOM 4373 O O . GLY B 1 142 ? 14.93 -16.312 -15.617 1 97.44 142 GLY B O 1
ATOM 4374 N N . MET B 1 143 ? 15.078 -17.188 -13.523 1 98.06 143 MET B N 1
ATOM 4375 C CA . MET B 1 143 ? 14.516 -16.016 -12.852 1 98.06 143 MET B CA 1
ATOM 4376 C C . MET B 1 143 ? 15.258 -15.711 -11.555 1 98.06 143 MET B C 1
ATOM 4378 O O . MET B 1 143 ? 15.836 -16.609 -10.945 1 98.06 143 MET B O 1
ATOM 4382 N N . VAL B 1 144 ? 15.195 -14.461 -11.195 1 98.62 144 VAL B N 1
ATOM 4383 C CA . VAL B 1 144 ? 15.859 -14.031 -9.969 1 98.62 144 VAL B CA 1
ATOM 4384 C C . VAL B 1 144 ? 14.984 -13.016 -9.234 1 98.62 144 VAL B C 1
ATOM 4386 O O . VAL B 1 144 ? 14.398 -12.125 -9.852 1 98.62 144 VAL B O 1
ATOM 4389 N N . ALA B 1 145 ? 14.781 -13.305 -7.926 1 98.06 145 ALA B N 1
ATOM 4390 C CA . ALA B 1 145 ? 14.102 -12.352 -7.051 1 98.06 145 ALA B CA 1
ATOM 4391 C C . ALA B 1 145 ? 15.086 -11.367 -6.43 1 98.06 145 ALA B C 1
ATOM 4393 O O . ALA B 1 145 ? 16.078 -11.781 -5.828 1 98.06 145 ALA B O 1
ATOM 4394 N N . ILE B 1 146 ? 14.797 -10.133 -6.629 1 97.88 146 ILE B N 1
ATOM 4395 C CA . ILE B 1 146 ? 15.664 -9.07 -6.121 1 97.88 146 ILE B CA 1
ATOM 4396 C C . ILE B 1 146 ? 14.945 -8.297 -5.02 1 97.88 146 ILE B C 1
ATOM 4398 O O . ILE B 1 146 ? 13.797 -7.879 -5.188 1 97.88 146 ILE B O 1
ATOM 4402 N N . GLU B 1 147 ? 15.664 -8.172 -3.887 1 95.88 147 GLU B N 1
ATOM 4403 C CA . GLU B 1 147 ? 15.094 -7.461 -2.74 1 95.88 147 GLU B CA 1
ATOM 4404 C C . GLU B 1 147 ? 15.289 -5.953 -2.873 1 95.88 147 GLU B C 1
ATOM 4406 O O . GLU B 1 147 ? 16.062 -5.352 -2.117 1 95.88 147 GLU B O 1
ATOM 4411 N N . ALA B 1 148 ? 14.57 -5.387 -3.77 1 94.19 148 ALA B N 1
ATOM 4412 C CA . ALA B 1 148 ? 14.555 -3.951 -4.039 1 94.19 148 ALA B CA 1
ATOM 4413 C C . ALA B 1 148 ? 13.266 -3.541 -4.75 1 94.19 148 ALA B C 1
ATOM 4415 O O . ALA B 1 148 ? 12.508 -4.395 -5.211 1 94.19 148 ALA B O 1
ATOM 4416 N N . GLY B 1 149 ? 13.055 -2.268 -4.785 1 94.38 149 GLY B N 1
ATOM 4417 C CA . GLY B 1 149 ? 11.891 -1.754 -5.484 1 94.38 149 GLY B CA 1
ATOM 4418 C C . GLY B 1 149 ? 12.047 -1.773 -6.992 1 94.38 149 GLY B C 1
ATOM 4419 O O . GLY B 1 149 ? 13.133 -2.018 -7.508 1 94.38 149 GLY B O 1
ATOM 4420 N N . LEU B 1 150 ? 10.969 -1.531 -7.633 1 96.38 150 LEU B N 1
ATOM 4421 C CA . LEU B 1 150 ? 10.875 -1.676 -9.078 1 96.38 150 LEU B CA 1
ATOM 4422 C C . LEU B 1 150 ? 11.859 -0.747 -9.781 1 96.38 150 LEU B C 1
ATOM 4424 O O . LEU B 1 150 ? 12.609 -1.179 -10.664 1 96.38 150 LEU B O 1
ATOM 4428 N N . ARG B 1 151 ? 11.906 0.476 -9.383 1 92.94 151 ARG B N 1
ATOM 4429 C CA . ARG B 1 151 ? 12.766 1.452 -10.047 1 92.94 151 ARG B CA 1
ATOM 4430 C C . ARG B 1 151 ? 14.234 1.053 -9.938 1 92.94 151 ARG B C 1
ATOM 4432 O O . ARG B 1 151 ? 14.977 1.118 -10.922 1 92.94 151 ARG B O 1
ATOM 4439 N N . ARG B 1 152 ? 14.594 0.67 -8.742 1 92.94 152 ARG B N 1
ATOM 4440 C CA . ARG B 1 152 ? 15.977 0.246 -8.523 1 92.94 152 ARG B CA 1
ATOM 4441 C C . ARG B 1 152 ? 16.312 -0.988 -9.359 1 92.94 152 ARG B C 1
ATOM 4443 O O . ARG B 1 152 ? 17.391 -1.074 -9.945 1 92.94 152 ARG B O 1
ATOM 4450 N N . VAL B 1 153 ? 15.398 -1.903 -9.438 1 97.44 153 VAL B N 1
ATOM 4451 C CA . VAL B 1 153 ? 15.617 -3.133 -10.195 1 97.44 153 VAL B CA 1
ATOM 4452 C C . VAL B 1 153 ? 15.695 -2.816 -11.688 1 97.44 153 VAL B C 1
ATOM 4454 O O . VAL B 1 153 ? 16.516 -3.393 -12.406 1 97.44 153 VAL B O 1
ATOM 4457 N N . GLU B 1 154 ? 14.852 -1.918 -12.133 1 96.44 154 GLU B N 1
ATOM 4458 C CA . GLU B 1 154 ? 14.914 -1.501 -13.531 1 96.44 154 GLU B CA 1
ATOM 4459 C C . GLU B 1 154 ? 16.281 -0.888 -13.859 1 96.44 154 GLU B C 1
ATOM 4461 O O . GLU B 1 154 ? 16.828 -1.127 -14.938 1 96.44 154 GLU B O 1
ATOM 4466 N N . HIS B 1 155 ? 16.828 -0.181 -12.93 1 93.69 155 HIS B N 1
ATOM 4467 C CA . HIS B 1 155 ? 18.156 0.393 -13.117 1 93.69 155 HIS B CA 1
ATOM 4468 C C . HIS B 1 155 ? 19.234 -0.696 -13.172 1 93.69 155 HIS B C 1
ATOM 4470 O O . HIS B 1 155 ? 20.156 -0.618 -13.977 1 93.69 155 HIS B O 1
ATOM 4476 N N . LEU B 1 156 ? 19.031 -1.646 -12.305 1 95.06 156 LEU B N 1
ATOM 4477 C CA . LEU B 1 156 ? 19.969 -2.762 -12.289 1 95.06 156 LEU B CA 1
ATOM 4478 C C . LEU B 1 156 ? 19.906 -3.529 -13.609 1 95.06 156 LEU B C 1
ATOM 4480 O O . LEU B 1 156 ? 20.953 -3.912 -14.156 1 95.06 156 LEU B O 1
ATOM 4484 N N . VAL B 1 157 ? 18.719 -3.738 -14.117 1 97.25 157 VAL B N 1
ATOM 4485 C CA . VAL B 1 157 ? 18.531 -4.449 -15.375 1 97.25 157 VAL B CA 1
ATOM 4486 C C . VAL B 1 157 ? 19.172 -3.67 -16.516 1 97.25 157 VAL B C 1
ATOM 4488 O O . VAL B 1 157 ? 19.875 -4.246 -17.344 1 97.25 157 VAL B O 1
ATOM 4491 N N . ALA B 1 158 ? 18.953 -2.4 -16.516 1 93.31 158 ALA B N 1
ATOM 4492 C CA . ALA B 1 158 ? 19.531 -1.548 -17.547 1 93.31 158 ALA B CA 1
ATOM 4493 C C . ALA B 1 158 ? 21.062 -1.568 -17.5 1 93.31 158 ALA B C 1
ATOM 4495 O O . ALA B 1 158 ? 21.719 -1.609 -18.531 1 93.31 158 ALA B O 1
ATOM 4496 N N . ALA B 1 159 ? 21.578 -1.577 -16.328 1 90.38 159 ALA B N 1
ATOM 4497 C CA . ALA B 1 159 ? 23.031 -1.557 -16.109 1 90.38 159 ALA B CA 1
ATOM 4498 C C . ALA B 1 159 ? 23.672 -2.863 -16.578 1 90.38 159 ALA B C 1
ATOM 4500 O O . ALA B 1 159 ? 24.812 -2.877 -17.016 1 90.38 159 ALA B O 1
ATOM 4501 N N . THR B 1 160 ? 22.984 -3.936 -16.438 1 93.12 160 THR B N 1
ATOM 4502 C CA . THR B 1 160 ? 23.5 -5.238 -16.844 1 93.12 160 THR B CA 1
ATOM 4503 C C . THR B 1 160 ? 23.547 -5.336 -18.375 1 93.12 160 THR B C 1
ATOM 4505 O O . THR B 1 160 ? 24.297 -6.145 -18.922 1 93.12 160 THR B O 1
ATOM 4508 N N . ALA B 1 161 ? 22.859 -4.539 -19.062 1 90.31 161 ALA B N 1
ATOM 4509 C CA . ALA B 1 161 ? 22.891 -4.34 -20.516 1 90.31 161 ALA B CA 1
ATOM 4510 C C . ALA B 1 161 ? 22.75 -5.672 -21.25 1 90.31 161 ALA B C 1
ATOM 4512 O O . ALA B 1 161 ? 23.547 -5.98 -22.141 1 90.31 161 ALA B O 1
ATOM 4513 N N . ASP B 1 162 ? 21.844 -6.535 -20.875 1 95.19 162 ASP B N 1
ATOM 4514 C CA . ASP B 1 162 ? 21.484 -7.77 -21.562 1 95.19 162 ASP B CA 1
ATOM 4515 C C . ASP B 1 162 ? 20.016 -7.762 -21.969 1 95.19 162 ASP B C 1
ATOM 4517 O O . ASP B 1 162 ? 19.125 -7.715 -21.125 1 95.19 162 ASP B O 1
ATOM 4521 N N . SER B 1 163 ? 19.797 -7.859 -23.188 1 95.88 163 SER B N 1
ATOM 4522 C CA . SER B 1 163 ? 18.453 -7.664 -23.75 1 95.88 163 SER B CA 1
ATOM 4523 C C . SER B 1 163 ? 17.531 -8.812 -23.375 1 95.88 163 SER B C 1
ATOM 4525 O O . SER B 1 163 ? 16.312 -8.711 -23.562 1 95.88 163 SER B O 1
ATOM 4527 N N . SER B 1 164 ? 18.062 -9.891 -22.875 1 97.81 164 SER B N 1
ATOM 4528 C CA . SER B 1 164 ? 17.203 -11.008 -22.5 1 97.81 164 SER B CA 1
ATOM 4529 C C . SER B 1 164 ? 16.484 -10.727 -21.188 1 97.81 164 SER B C 1
ATOM 4531 O O . SER B 1 164 ? 15.523 -11.422 -20.844 1 97.81 164 SER B O 1
ATOM 4533 N N . LEU B 1 165 ? 16.984 -9.781 -20.438 1 98.62 165 LEU B N 1
ATOM 4534 C CA . LEU B 1 165 ? 16.438 -9.531 -19.094 1 98.62 165 LEU B CA 1
ATOM 4535 C C . LEU B 1 165 ? 15.148 -8.719 -19.188 1 98.62 165 LEU B C 1
ATOM 4537 O O . LEU B 1 165 ? 15.047 -7.789 -20 1 98.62 165 LEU B O 1
ATOM 4541 N N . ALA B 1 166 ? 14.172 -9.109 -18.375 1 98.5 166 ALA B N 1
ATOM 4542 C CA . ALA B 1 166 ? 12.914 -8.375 -18.266 1 98.5 166 ALA B CA 1
ATOM 4543 C C . ALA B 1 166 ? 12.32 -8.523 -16.875 1 98.5 166 ALA B C 1
ATOM 4545 O O . ALA B 1 166 ? 12.445 -9.578 -16.234 1 98.5 166 ALA B O 1
ATOM 4546 N N . VAL B 1 167 ? 11.703 -7.453 -16.391 1 98.69 167 VAL B N 1
ATOM 4547 C CA . VAL B 1 167 ? 10.953 -7.566 -15.148 1 98.69 167 VAL B CA 1
ATOM 4548 C C . VAL B 1 167 ? 9.789 -8.539 -15.328 1 98.69 167 VAL B C 1
ATOM 4550 O O . VAL B 1 167 ? 8.961 -8.367 -16.219 1 98.69 167 VAL B O 1
ATOM 4553 N N . ALA B 1 168 ? 9.773 -9.539 -14.531 1 98.69 168 ALA B N 1
ATOM 4554 C CA . ALA B 1 168 ? 8.766 -10.586 -14.633 1 98.69 168 ALA B CA 1
ATOM 4555 C C . ALA B 1 168 ? 7.609 -10.328 -13.672 1 98.69 168 ALA B C 1
ATOM 4557 O O . ALA B 1 168 ? 6.453 -10.609 -13.992 1 98.69 168 ALA B O 1
ATOM 4558 N N . ALA B 1 169 ? 7.938 -9.805 -12.492 1 98.62 169 ALA B N 1
ATOM 4559 C CA . ALA B 1 169 ? 6.898 -9.594 -11.484 1 98.62 169 ALA B CA 1
ATOM 4560 C C . ALA B 1 169 ? 7.281 -8.461 -10.531 1 98.62 169 ALA B C 1
ATOM 4562 O O . ALA B 1 169 ? 8.438 -8.344 -10.133 1 98.62 169 ALA B O 1
ATOM 4563 N N . ASP B 1 170 ? 6.398 -7.59 -10.32 1 98.19 170 ASP B N 1
ATOM 4564 C CA . ASP B 1 170 ? 6.43 -6.594 -9.258 1 98.19 170 ASP B CA 1
ATOM 4565 C C . ASP B 1 170 ? 5.535 -7.008 -8.086 1 98.19 170 ASP B C 1
ATOM 4567 O O . ASP B 1 170 ? 4.336 -6.719 -8.086 1 98.19 170 ASP B O 1
ATOM 4571 N N . ASN B 1 171 ? 6.152 -7.602 -7.023 1 97.81 171 ASN B N 1
ATOM 4572 C CA . ASN B 1 171 ? 5.391 -8.359 -6.039 1 97.81 171 ASN B CA 1
ATOM 4573 C C . ASN B 1 171 ? 5.129 -7.543 -4.781 1 97.81 171 ASN B C 1
ATOM 4575 O O . ASN B 1 171 ? 4.102 -7.719 -4.121 1 97.81 171 ASN B O 1
ATOM 4579 N N . ALA B 1 172 ? 6.078 -6.773 -4.383 1 97 172 ALA B N 1
ATOM 4580 C CA . ALA B 1 172 ? 6.039 -5.996 -3.145 1 97 172 ALA B CA 1
ATOM 4581 C C . ALA B 1 172 ? 6.941 -4.766 -3.244 1 97 172 ALA B C 1
ATOM 4583 O O . ALA B 1 172 ? 7.648 -4.586 -4.238 1 97 172 ALA B O 1
ATOM 4584 N N . TYR B 1 173 ? 6.941 -3.936 -2.229 1 95.44 173 TYR B N 1
ATOM 4585 C CA . TYR B 1 173 ? 7.77 -2.736 -2.229 1 95.44 173 TYR B CA 1
ATOM 4586 C C . TYR B 1 173 ? 9.25 -3.092 -2.354 1 95.44 173 TYR B C 1
ATOM 4588 O O . TYR B 1 173 ? 10.031 -2.322 -2.914 1 95.44 173 TYR B O 1
ATOM 4596 N N . ASP B 1 174 ? 9.555 -4.34 -1.896 1 93.94 174 ASP B N 1
ATOM 4597 C CA . ASP B 1 174 ? 10.969 -4.711 -1.85 1 93.94 174 ASP B CA 1
ATOM 4598 C C . ASP B 1 174 ? 11.203 -6.07 -2.508 1 93.94 174 ASP B C 1
ATOM 4600 O O . ASP B 1 174 ? 12.117 -6.797 -2.133 1 93.94 174 ASP B O 1
ATOM 4604 N N . GLN B 1 175 ? 10.367 -6.406 -3.434 1 96.5 175 GLN B N 1
ATOM 4605 C CA . GLN B 1 175 ? 10.586 -7.672 -4.125 1 96.5 175 GLN B CA 1
ATOM 4606 C C . GLN B 1 175 ? 10.156 -7.59 -5.586 1 96.5 175 GLN B C 1
ATOM 4608 O O . GLN B 1 175 ? 8.961 -7.516 -5.879 1 96.5 175 GLN B O 1
ATOM 4613 N N . VAL B 1 176 ? 11.086 -7.684 -6.418 1 98.12 176 VAL B N 1
ATOM 4614 C CA . VAL B 1 176 ? 10.875 -7.711 -7.863 1 98.12 176 VAL B CA 1
ATOM 4615 C C . VAL B 1 176 ? 11.578 -8.93 -8.469 1 98.12 176 VAL B C 1
ATOM 4617 O O . VAL B 1 176 ? 12.688 -9.273 -8.062 1 98.12 176 VAL B O 1
ATOM 4620 N N . VAL B 1 177 ? 10.883 -9.586 -9.352 1 98.69 177 VAL B N 1
ATOM 4621 C CA . VAL B 1 177 ? 11.453 -10.75 -10.016 1 98.69 177 VAL B CA 1
ATOM 4622 C C . VAL B 1 177 ? 11.82 -10.391 -11.453 1 98.69 177 VAL B C 1
ATOM 4624 O O . VAL B 1 177 ? 11.047 -9.719 -12.148 1 98.69 177 VAL B O 1
ATOM 4627 N N . VAL B 1 178 ? 12.992 -10.836 -11.859 1 98.81 178 VAL B N 1
ATOM 4628 C CA . VAL B 1 178 ? 13.484 -10.625 -13.219 1 98.81 178 VAL B CA 1
ATOM 4629 C C . VAL B 1 178 ? 13.734 -11.977 -13.891 1 98.81 178 VAL B C 1
ATOM 4631 O O . VAL B 1 178 ? 14.203 -12.922 -13.25 1 98.81 178 VAL B O 1
ATOM 4634 N N . SER B 1 179 ? 13.383 -12.055 -15.164 1 98.81 179 SER B N 1
ATOM 4635 C CA . SER B 1 179 ? 13.664 -13.25 -15.953 1 98.81 179 SER B CA 1
ATOM 4636 C C . SER B 1 179 ? 14.625 -12.945 -17.094 1 98.81 179 SER B C 1
ATOM 4638 O O . SER B 1 179 ? 14.781 -11.789 -17.5 1 98.81 179 SER B O 1
ATOM 4640 N N . GLY B 1 180 ? 15.328 -14.008 -17.531 1 98.62 180 GLY B N 1
ATOM 4641 C CA . GLY B 1 180 ? 16.297 -13.859 -18.609 1 98.62 180 GLY B CA 1
ATOM 4642 C C . GLY B 1 180 ? 17.094 -15.125 -18.875 1 98.62 180 GLY B C 1
ATOM 4643 O O . GLY B 1 180 ? 16.781 -16.188 -18.328 1 98.62 180 GLY B O 1
ATOM 4644 N N . ALA B 1 181 ? 18.047 -14.961 -19.828 1 98.12 181 ALA B N 1
ATOM 4645 C CA . ALA B 1 181 ? 18.984 -16.047 -20.047 1 98.12 181 ALA B CA 1
ATOM 4646 C C . ALA B 1 181 ? 19.797 -16.344 -18.781 1 98.12 181 ALA B C 1
ATOM 4648 O O . ALA B 1 181 ? 20.062 -15.438 -17.984 1 98.12 181 ALA B O 1
ATOM 4649 N N . GLU B 1 182 ? 20.172 -17.562 -18.625 1 97 182 GLU B N 1
ATOM 4650 C CA . GLU B 1 182 ? 20.828 -18.016 -17.391 1 97 182 GLU B CA 1
ATOM 4651 C C . GLU B 1 182 ? 22.062 -17.172 -17.094 1 97 182 GLU B C 1
ATOM 4653 O O . GLU B 1 182 ? 22.234 -16.719 -15.961 1 97 182 GLU B O 1
ATOM 4658 N N . PRO B 1 183 ? 22.906 -16.922 -18.062 1 97.06 183 PRO B N 1
ATOM 4659 C CA . PRO B 1 183 ? 24.078 -16.109 -17.75 1 97.06 183 PRO B CA 1
ATOM 4660 C C . PRO B 1 183 ? 23.719 -14.688 -17.344 1 97.06 183 PRO B C 1
ATOM 4662 O O . PRO B 1 183 ? 24.375 -14.102 -16.484 1 97.06 183 PRO B O 1
ATOM 4665 N N . ALA B 1 184 ? 22.75 -14.164 -18 1 97.88 184 ALA B N 1
ATOM 4666 C CA . ALA B 1 184 ? 22.328 -12.805 -17.688 1 97.88 184 ALA B CA 1
ATOM 4667 C C . ALA B 1 184 ? 21.734 -12.711 -16.281 1 97.88 184 ALA B C 1
ATOM 4669 O O . ALA B 1 184 ? 21.984 -11.742 -15.562 1 97.88 184 ALA B O 1
ATOM 4670 N N . VAL B 1 185 ? 20.969 -13.672 -15.938 1 98.38 185 VAL B N 1
ATOM 4671 C CA . VAL B 1 185 ? 20.391 -13.75 -14.602 1 98.38 185 VAL B CA 1
ATOM 4672 C C . VAL B 1 185 ? 21.484 -13.836 -13.555 1 98.38 185 VAL B C 1
ATOM 4674 O O . VAL B 1 185 ? 21.438 -13.156 -12.531 1 98.38 185 VAL B O 1
ATOM 4677 N N . ALA B 1 186 ? 22.422 -14.633 -13.836 1 97.06 186 ALA B N 1
ATOM 4678 C CA . ALA B 1 186 ? 23.562 -14.773 -12.93 1 97.06 186 ALA B CA 1
ATOM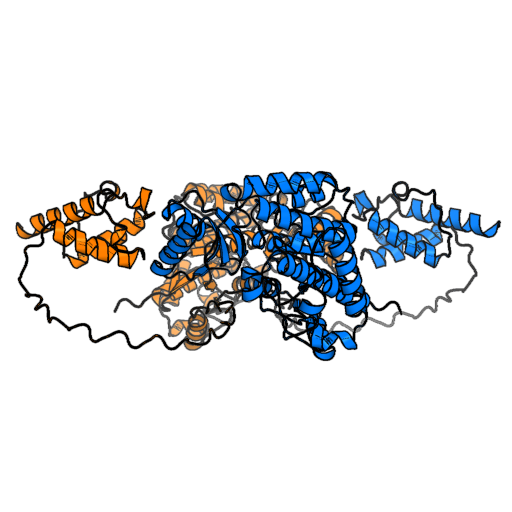 4679 C C . ALA B 1 186 ? 24.312 -13.453 -12.789 1 97.06 186 ALA B C 1
ATOM 4681 O O . ALA B 1 186 ? 24.719 -13.07 -11.688 1 97.06 186 ALA B O 1
ATOM 4682 N N . ARG B 1 187 ? 24.562 -12.805 -13.852 1 97.06 187 ARG B N 1
ATOM 4683 C CA . ARG B 1 187 ? 25.234 -11.516 -13.844 1 97.06 187 ARG B CA 1
ATOM 4684 C C . ARG B 1 187 ? 24.453 -10.477 -13.055 1 97.06 187 ARG B C 1
ATOM 4686 O O . ARG B 1 187 ? 25.03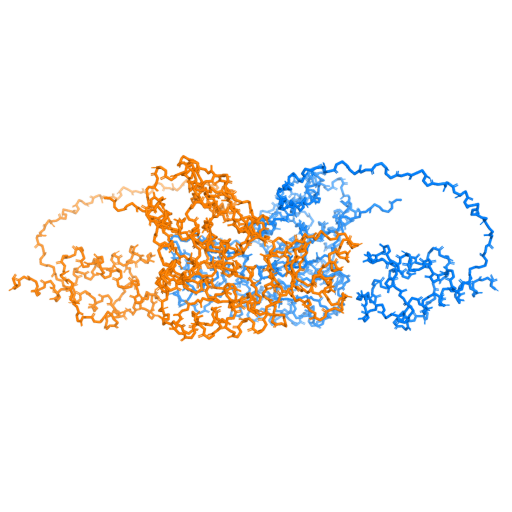1 -9.711 -12.281 1 97.06 187 ARG B O 1
ATOM 4693 N N . LEU B 1 188 ? 23.188 -10.484 -13.297 1 98.06 188 LEU B N 1
ATOM 4694 C CA . LEU B 1 188 ? 22.328 -9.547 -12.578 1 98.06 188 LEU B CA 1
ATOM 4695 C C . LEU B 1 188 ? 22.406 -9.781 -11.07 1 98.06 188 LEU B C 1
ATOM 4697 O O . LEU B 1 188 ? 22.5 -8.828 -10.297 1 98.06 188 LEU B O 1
ATOM 4701 N N . ALA B 1 189 ? 22.344 -11.023 -10.688 1 97.38 189 ALA B N 1
ATOM 4702 C CA . ALA B 1 189 ? 22.453 -11.367 -9.273 1 97.38 189 ALA B CA 1
ATOM 4703 C C . ALA B 1 189 ? 23.781 -10.898 -8.688 1 97.38 189 ALA B C 1
ATOM 4705 O O . ALA B 1 189 ? 23.828 -10.383 -7.566 1 97.38 189 ALA B O 1
ATOM 4706 N N . SER B 1 190 ? 24.766 -11.055 -9.453 1 94.62 190 SER B N 1
ATOM 4707 C CA . SER B 1 190 ? 26.094 -10.633 -9.023 1 94.62 190 SER B CA 1
ATOM 4708 C C . SER B 1 190 ? 26.172 -9.117 -8.875 1 94.62 190 SER B C 1
ATOM 4710 O O . SER B 1 190 ? 26.719 -8.609 -7.891 1 94.62 190 SER B O 1
ATOM 4712 N N . VAL B 1 191 ? 25.672 -8.477 -9.836 1 93.44 191 VAL B N 1
ATOM 4713 C CA . VAL B 1 191 ? 25.656 -7.016 -9.805 1 93.44 191 VAL B CA 1
ATOM 4714 C C . VAL B 1 191 ? 24.875 -6.523 -8.594 1 93.44 191 VAL B C 1
ATOM 4716 O O . VAL B 1 191 ? 25.312 -5.609 -7.891 1 93.44 191 VAL B O 1
ATOM 4719 N N . ALA B 1 192 ? 23.734 -7.117 -8.375 1 94.81 192 ALA B N 1
ATOM 4720 C CA . ALA B 1 192 ? 22.938 -6.766 -7.199 1 94.81 192 ALA B CA 1
ATOM 4721 C C . ALA B 1 192 ? 23.719 -6.992 -5.91 1 94.81 192 ALA B C 1
ATOM 4723 O O . ALA B 1 192 ? 23.75 -6.125 -5.035 1 94.81 192 ALA B O 1
ATOM 4724 N N . GLY B 1 193 ? 24.344 -8.125 -5.852 1 91.19 193 GLY B N 1
ATOM 4725 C CA . GLY B 1 193 ? 25.141 -8.453 -4.688 1 91.19 193 GLY B CA 1
ATOM 4726 C C . GLY B 1 193 ? 26.266 -7.465 -4.445 1 91.19 193 GLY B C 1
ATOM 4727 O O . GLY B 1 193 ? 26.547 -7.094 -3.301 1 91.19 193 GLY B O 1
ATOM 4728 N N . ALA B 1 194 ? 26.875 -7.02 -5.469 1 89.19 194 ALA B N 1
ATOM 4729 C CA . ALA B 1 194 ? 27.969 -6.055 -5.379 1 89.19 194 ALA B CA 1
ATOM 4730 C C . ALA B 1 194 ? 27.484 -4.719 -4.824 1 89.19 194 ALA B C 1
ATOM 4732 O O . ALA B 1 194 ? 28.25 -3.986 -4.191 1 89.19 194 ALA B O 1
ATOM 4733 N N . LEU B 1 195 ? 26.25 -4.523 -5.012 1 90.25 195 LEU B N 1
ATOM 4734 C CA . LEU B 1 195 ? 25.672 -3.275 -4.543 1 90.25 195 LEU B CA 1
ATOM 4735 C C . LEU B 1 195 ? 24.969 -3.477 -3.201 1 90.25 195 LEU B C 1
ATOM 4737 O O . LEU B 1 195 ? 24.234 -2.596 -2.738 1 90.25 195 LEU B O 1
ATOM 4741 N N . GLY B 1 196 ? 25.078 -4.699 -2.66 1 90.62 196 GLY B N 1
ATOM 4742 C CA . GLY B 1 196 ? 24.516 -4.973 -1.349 1 90.62 196 GLY B CA 1
ATOM 4743 C C . GLY B 1 196 ? 23.031 -5.316 -1.396 1 90.62 196 GLY B C 1
ATOM 4744 O O . GLY B 1 196 ? 22.328 -5.23 -0.382 1 90.62 196 GLY B O 1
ATOM 4745 N N . VAL B 1 197 ? 22.562 -5.605 -2.527 1 93.38 197 VAL B N 1
ATOM 4746 C CA . VAL B 1 197 ? 21.172 -5.98 -2.703 1 93.38 197 VAL B CA 1
ATOM 4747 C C . VAL B 1 197 ? 21.047 -7.5 -2.795 1 93.38 197 VAL B C 1
ATOM 4749 O O . VAL B 1 197 ? 21.703 -8.133 -3.629 1 93.38 197 VAL B O 1
ATOM 4752 N N . LYS B 1 198 ? 20.234 -8.055 -1.969 1 95.81 198 LYS B N 1
ATOM 4753 C CA . LYS B 1 198 ? 20.047 -9.508 -1.963 1 95.81 198 LYS B CA 1
ATOM 4754 C C . LYS B 1 198 ? 19.328 -9.977 -3.217 1 95.81 198 LYS B C 1
ATOM 4756 O O . LYS B 1 198 ? 18.344 -9.359 -3.637 1 95.81 198 LYS B O 1
ATOM 4761 N N . ALA B 1 199 ? 19.891 -10.945 -3.807 1 97.25 199 ALA B N 1
ATOM 4762 C CA . ALA B 1 199 ? 19.297 -11.586 -4.977 1 97.25 199 ALA B CA 1
ATOM 4763 C C . ALA B 1 199 ? 19.25 -13.102 -4.816 1 97.25 199 ALA B C 1
ATOM 4765 O O . ALA B 1 199 ? 20.234 -13.719 -4.414 1 97.25 199 ALA B O 1
ATOM 4766 N N . THR B 1 200 ? 18.094 -13.664 -5.082 1 96.5 200 THR B N 1
ATOM 4767 C CA . THR B 1 200 ? 17.922 -15.109 -4.969 1 96.5 200 THR B CA 1
ATOM 4768 C C . THR B 1 200 ? 17.469 -15.703 -6.297 1 96.5 200 THR B C 1
ATOM 4770 O O . THR B 1 200 ? 16.359 -15.406 -6.777 1 96.5 200 THR B O 1
ATOM 4773 N N . VAL B 1 201 ? 18.297 -16.5 -6.852 1 95.94 201 VAL B N 1
ATOM 4774 C CA . VAL B 1 201 ? 17.906 -17.203 -8.07 1 95.94 201 VAL B CA 1
ATOM 4775 C C . VAL B 1 201 ? 16.797 -18.219 -7.766 1 95.94 201 VAL B C 1
ATOM 4777 O O . VAL B 1 201 ? 16.938 -19.031 -6.855 1 95.94 201 VAL B O 1
ATOM 4780 N N . LEU B 1 202 ? 15.758 -18.141 -8.5 1 95.5 202 LEU B N 1
ATOM 4781 C CA . LEU B 1 202 ? 14.578 -18.953 -8.219 1 95.5 202 LEU B CA 1
ATOM 4782 C C . LEU B 1 202 ? 14.703 -20.328 -8.852 1 95.5 202 LEU B C 1
ATOM 4784 O O . LEU B 1 202 ? 15.312 -20.484 -9.914 1 95.5 202 LEU B O 1
ATOM 4788 N N . ARG B 1 203 ? 14.086 -21.297 -8.227 1 90.94 203 ARG B N 1
ATOM 4789 C CA . ARG B 1 203 ? 14.031 -22.672 -8.734 1 90.94 203 ARG B CA 1
ATOM 4790 C C . ARG B 1 203 ? 12.836 -22.875 -9.648 1 90.94 203 ARG B C 1
ATOM 4792 O O . ARG B 1 203 ? 11.836 -23.484 -9.25 1 90.94 203 ARG B O 1
ATOM 4799 N N . VAL B 1 204 ? 12.977 -22.469 -10.836 1 93.94 204 VAL B N 1
ATOM 4800 C CA . VAL B 1 204 ? 11.93 -22.562 -11.852 1 93.94 204 VAL B CA 1
ATOM 4801 C C . VAL B 1 204 ? 12.516 -23.109 -13.148 1 93.94 204 VAL B C 1
ATOM 4803 O O . VAL B 1 204 ? 13.711 -22.953 -13.414 1 93.94 204 VAL B O 1
ATOM 4806 N N . PRO B 1 205 ? 11.734 -23.688 -13.969 1 93.94 205 PRO B N 1
ATOM 4807 C CA . PRO B 1 205 ? 12.25 -24.359 -15.164 1 93.94 205 PRO B CA 1
ATOM 4808 C C . PRO B 1 205 ? 12.422 -23.422 -16.344 1 93.94 205 PRO B C 1
ATOM 4810 O O . PRO B 1 205 ? 13.172 -23.719 -17.281 1 93.94 205 PRO B O 1
ATOM 4813 N N . TYR B 1 206 ? 11.727 -22.297 -16.344 1 96.94 206 TYR B N 1
ATOM 4814 C CA . TYR B 1 206 ? 11.703 -21.422 -17.516 1 96.94 206 TYR B CA 1
ATOM 4815 C C . TYR B 1 206 ? 11.773 -19.953 -17.109 1 96.94 206 TYR B C 1
ATOM 4817 O O . TYR B 1 206 ? 11.477 -19.609 -15.969 1 96.94 206 TYR B O 1
ATOM 4825 N N . PRO B 1 207 ? 12.211 -19.094 -18.016 1 98.06 207 PRO B N 1
ATOM 4826 C CA . PRO B 1 207 ? 12.188 -17.656 -17.766 1 98.06 207 PRO B CA 1
ATOM 4827 C C . PRO B 1 207 ? 10.805 -17.047 -17.984 1 98.06 207 PRO B C 1
ATOM 4829 O O . PRO B 1 207 ? 10.617 -16.25 -18.906 1 98.06 207 PRO B O 1
ATOM 4832 N N . PHE B 1 208 ? 9.93 -17.312 -17.141 1 98.06 208 PHE B N 1
ATOM 4833 C CA . PHE B 1 208 ? 8.539 -16.906 -17.281 1 98.06 208 PHE B CA 1
ATOM 4834 C C . PHE B 1 208 ? 8.414 -15.398 -17.375 1 98.06 208 PHE B C 1
ATOM 4836 O O . PHE B 1 208 ? 9.305 -14.672 -16.922 1 98.06 208 PHE B O 1
ATOM 4843 N N . HIS B 1 209 ? 7.27 -14.898 -18.016 1 98.31 209 HIS B N 1
ATOM 4844 C CA . HIS B 1 209 ? 6.891 -13.492 -18.141 1 98.31 209 HIS B CA 1
ATOM 4845 C C . HIS B 1 209 ? 7.938 -12.711 -18.922 1 98.31 209 HIS B C 1
ATOM 4847 O O . HIS B 1 209 ? 8.281 -11.578 -18.547 1 98.31 209 HIS B O 1
ATOM 4853 N N . ASN B 1 210 ? 8.477 -13.367 -19.906 1 98.38 210 ASN B N 1
ATOM 4854 C CA . ASN B 1 210 ? 9.492 -12.789 -20.781 1 98.38 210 ASN B CA 1
ATOM 4855 C C . ASN B 1 210 ? 9.125 -12.938 -22.25 1 98.38 210 ASN B C 1
ATOM 4857 O O . ASN B 1 210 ? 9.273 -14.016 -22.828 1 98.38 210 ASN B O 1
ATOM 4861 N N . ARG B 1 211 ? 8.719 -11.914 -22.844 1 97.06 211 ARG B N 1
ATOM 4862 C CA . ARG B 1 211 ? 8.234 -11.961 -24.219 1 97.06 211 ARG B CA 1
ATOM 4863 C C . ARG B 1 211 ? 9.359 -12.32 -25.188 1 97.06 211 ARG B C 1
ATOM 4865 O O . ARG B 1 211 ? 9.148 -13.062 -26.141 1 97.06 211 ARG B O 1
ATOM 4872 N N . ARG B 1 212 ? 10.508 -11.805 -24.938 1 96.62 212 ARG B N 1
ATOM 4873 C CA . ARG B 1 212 ? 11.633 -12.039 -25.844 1 96.62 212 ARG B CA 1
ATOM 4874 C C . ARG B 1 212 ? 12.031 -13.516 -25.859 1 96.62 212 ARG B C 1
ATOM 4876 O O . ARG B 1 212 ? 12.383 -14.055 -26.906 1 96.62 212 ARG B O 1
ATOM 4883 N N . LEU B 1 213 ? 11.938 -14.148 -24.734 1 97.75 213 LEU B N 1
ATOM 4884 C CA . LEU B 1 213 ? 12.43 -15.523 -24.641 1 97.75 213 LEU B CA 1
ATOM 4885 C C . LEU B 1 213 ? 11.297 -16.516 -24.844 1 97.75 213 LEU B C 1
ATOM 4887 O O . LEU B 1 213 ? 11.523 -17.625 -25.359 1 97.75 213 LEU B O 1
ATOM 4891 N N . LEU B 1 214 ? 10.078 -16.125 -24.469 1 98.06 214 LEU B N 1
ATOM 4892 C CA . LEU B 1 214 ? 9.008 -17.109 -24.453 1 98.06 214 LEU B CA 1
ATOM 4893 C C . LEU B 1 214 ? 7.961 -16.797 -25.516 1 98.06 214 LEU B C 1
ATOM 4895 O O . LEU B 1 214 ? 6.871 -17.375 -25.516 1 98.06 214 LEU B O 1
ATOM 4899 N N . GLY B 1 215 ? 8.281 -15.93 -26.453 1 97 215 GLY B N 1
ATOM 4900 C CA . GLY B 1 215 ? 7.328 -15.555 -27.484 1 97 215 GLY B CA 1
ATOM 4901 C C . GLY B 1 215 ? 6.797 -16.734 -28.266 1 97 215 GLY B C 1
ATOM 4902 O O . GLY B 1 215 ? 5.59 -16.859 -28.484 1 97 215 GLY B O 1
ATOM 4903 N N . GLU B 1 216 ? 7.684 -17.594 -28.688 1 96.31 216 GLU B N 1
ATOM 4904 C CA . GLU B 1 216 ? 7.301 -18.75 -29.484 1 96.31 216 GLU B CA 1
ATOM 4905 C C . GLU B 1 216 ? 6.43 -19.719 -28.672 1 96.31 216 GLU B C 1
ATOM 4907 O O . GLU B 1 216 ? 5.41 -20.203 -29.156 1 96.31 216 GLU B O 1
ATOM 4912 N N . ALA B 1 217 ? 6.859 -20.031 -27.5 1 97.19 217 ALA B N 1
ATOM 4913 C CA . ALA B 1 217 ? 6.07 -20.891 -26.625 1 97.19 217 ALA B CA 1
ATOM 4914 C C . ALA B 1 217 ? 4.684 -20.312 -26.391 1 97.19 217 ALA B C 1
ATOM 4916 O O . ALA B 1 217 ? 3.689 -21.031 -26.375 1 97.19 217 ALA B O 1
ATOM 4917 N N . ASN B 1 218 ? 4.656 -19.031 -26.188 1 97.56 218 ASN B N 1
ATOM 4918 C CA . ASN B 1 218 ? 3.385 -18.359 -25.953 1 97.56 218 ASN B CA 1
ATOM 4919 C C . ASN B 1 218 ? 2.453 -18.469 -27.156 1 97.56 218 ASN B C 1
ATOM 4921 O O . ASN B 1 218 ? 1.248 -18.672 -27 1 97.56 218 ASN B O 1
ATOM 4925 N N . GLU B 1 219 ? 3.004 -18.297 -28.312 1 96.62 219 GLU B N 1
ATOM 4926 C CA . GLU B 1 219 ? 2.201 -18.422 -29.516 1 96.62 219 GLU B CA 1
ATOM 4927 C C . GLU B 1 219 ? 1.627 -19.828 -29.672 1 96.62 219 GLU B C 1
ATOM 4929 O O . GLU B 1 219 ? 0.454 -19.984 -30.016 1 96.62 219 GLU B O 1
ATOM 4934 N N . LEU B 1 220 ? 2.465 -20.766 -29.438 1 96.19 220 LEU B N 1
ATOM 4935 C CA . LEU B 1 220 ? 2.021 -22.156 -29.5 1 96.19 220 LEU B CA 1
ATOM 4936 C C . LEU B 1 220 ? 0.899 -22.406 -28.5 1 96.19 220 LEU B C 1
ATOM 4938 O O . LEU B 1 220 ? -0.109 -23.031 -28.844 1 96.19 220 LEU B O 1
ATOM 4942 N N . PHE B 1 221 ? 1.047 -21.953 -27.344 1 97.94 221 PHE B N 1
ATOM 4943 C CA . PHE B 1 221 ? 0.043 -22.141 -26.297 1 97.94 221 PHE B CA 1
ATOM 4944 C C . PHE B 1 221 ? -1.236 -21.391 -26.641 1 97.94 221 PHE B C 1
ATOM 4946 O O . PHE B 1 221 ? -2.338 -21.891 -26.391 1 97.94 221 PHE B O 1
ATOM 4953 N N . ALA B 1 222 ? -1.074 -20.219 -27.141 1 96.81 222 ALA B N 1
ATOM 4954 C CA . ALA B 1 222 ? -2.221 -19.375 -27.484 1 96.81 222 ALA B CA 1
ATOM 4955 C C . ALA B 1 222 ? -3.129 -20.078 -28.484 1 96.81 222 ALA B C 1
ATOM 4957 O O . ALA B 1 222 ? -4.348 -19.891 -28.469 1 96.81 222 ALA B O 1
ATOM 4958 N N . ARG B 1 223 ? -2.584 -20.875 -29.25 1 94.81 223 ARG B N 1
ATOM 4959 C CA . ARG B 1 223 ? -3.379 -21.641 -30.203 1 94.81 223 ARG B CA 1
ATOM 4960 C C . ARG B 1 223 ? -4.309 -22.609 -29.484 1 94.81 223 ARG B C 1
ATOM 4962 O O . ARG B 1 223 ? -5.453 -22.812 -29.906 1 94.81 223 ARG B O 1
ATOM 4969 N N . THR B 1 224 ? -3.781 -23.234 -28.484 1 94.81 224 THR B N 1
ATOM 4970 C CA . THR B 1 224 ? -4.613 -24.125 -27.688 1 94.81 224 THR B CA 1
ATOM 4971 C C . THR B 1 224 ? -5.691 -23.344 -26.953 1 94.81 224 THR B C 1
ATOM 4973 O O . THR B 1 224 ? -6.836 -23.797 -26.844 1 94.81 224 THR B O 1
ATOM 4976 N N . VAL B 1 225 ? -5.328 -22.203 -26.406 1 97.56 225 VAL B N 1
ATOM 4977 C CA . VAL B 1 225 ? -6.27 -21.359 -25.688 1 97.56 225 VAL B CA 1
ATOM 4978 C C . VAL B 1 225 ? -7.453 -21.016 -26.594 1 97.56 225 VAL B C 1
ATOM 4980 O O . VAL B 1 225 ? -8.594 -20.969 -26.125 1 97.56 225 VAL B O 1
ATOM 4983 N N . ALA B 1 226 ? -7.195 -20.844 -27.828 1 95.19 226 ALA B N 1
ATOM 4984 C CA . ALA B 1 226 ? -8.211 -20.453 -28.797 1 95.19 226 ALA B CA 1
ATOM 4985 C C . ALA B 1 226 ? -9.25 -21.562 -28.984 1 95.19 226 ALA B C 1
ATOM 4987 O O . ALA B 1 226 ? -10.352 -21.312 -29.484 1 95.19 226 ALA B O 1
ATOM 4988 N N . THR B 1 227 ? -8.93 -22.688 -28.562 1 94.12 227 THR B N 1
ATOM 4989 C CA . THR B 1 227 ? -9.828 -23.812 -28.781 1 94.12 227 THR B CA 1
ATOM 4990 C C . THR B 1 227 ? -10.789 -23.969 -27.594 1 94.12 227 THR B C 1
ATOM 4992 O O . THR B 1 227 ? -11.734 -24.75 -27.656 1 94.12 227 THR B O 1
ATOM 4995 N N . VAL B 1 228 ? -10.539 -23.281 -26.578 1 94.75 228 VAL B N 1
ATOM 4996 C CA . VAL B 1 228 ? -11.383 -23.328 -25.391 1 94.75 228 VAL B CA 1
ATOM 4997 C C . VAL B 1 228 ? -12.461 -22.25 -25.484 1 94.75 228 VAL B C 1
ATOM 4999 O O . VAL B 1 228 ? -12.258 -21.219 -26.125 1 94.75 228 VAL B O 1
ATOM 5002 N N . ASP B 1 229 ? -13.617 -22.547 -24.891 1 93.94 229 ASP B N 1
ATOM 5003 C CA . ASP B 1 229 ? -14.711 -21.594 -24.812 1 93.94 229 ASP B CA 1
ATOM 5004 C C . ASP B 1 229 ? -14.93 -21.109 -23.375 1 93.94 229 ASP B C 1
ATOM 5006 O O . ASP B 1 229 ? -15.797 -21.625 -22.672 1 93.94 229 ASP B O 1
ATOM 5010 N N . PRO B 1 230 ? -14.211 -20.062 -23.047 1 96.62 230 PRO B N 1
ATOM 5011 C CA . PRO B 1 230 ? -14.344 -19.609 -21.656 1 96.62 230 PRO B CA 1
ATOM 5012 C C . PRO B 1 230 ? -15.703 -18.984 -21.375 1 96.62 230 PRO B C 1
ATOM 5014 O O . PRO B 1 230 ? -16.391 -18.547 -22.297 1 96.62 230 PRO B O 1
ATOM 5017 N N . ARG B 1 231 ? -16.062 -18.969 -20.125 1 98.12 231 ARG B N 1
ATOM 5018 C CA . ARG B 1 231 ? -17.297 -18.375 -19.641 1 98.12 231 ARG B CA 1
ATOM 5019 C C . ARG B 1 231 ? -17.016 -17.156 -18.781 1 98.12 231 ARG B C 1
ATOM 5021 O O . ARG B 1 231 ? -15.867 -16.891 -18.438 1 98.12 231 ARG B O 1
ATOM 5028 N N . VAL B 1 232 ? -18.047 -16.438 -18.547 1 98 232 VAL B N 1
ATOM 5029 C CA . VAL B 1 232 ? -17.953 -15.336 -17.594 1 98 232 VAL B CA 1
ATOM 5030 C C . VAL B 1 232 ? -17.719 -15.883 -16.188 1 98 232 VAL B C 1
ATOM 5032 O O . VAL B 1 232 ? -18.406 -16.812 -15.75 1 98 232 VAL B O 1
ATOM 5035 N N . PRO B 1 233 ? -16.781 -15.336 -15.484 1 98.38 233 PRO B N 1
ATOM 5036 C CA . PRO B 1 233 ? -16.562 -15.797 -14.109 1 98.38 233 PRO B CA 1
ATOM 5037 C C . PRO B 1 233 ? -17.797 -15.609 -13.227 1 98.38 233 PRO B C 1
ATOM 5039 O O . PRO B 1 233 ? -18.453 -14.57 -13.297 1 98.38 233 PRO B O 1
ATOM 5042 N N . ARG B 1 234 ? -18.062 -16.562 -12.398 1 97.69 234 ARG B N 1
ATOM 5043 C CA . ARG B 1 234 ? -19.156 -16.484 -11.445 1 97.69 234 ARG B CA 1
ATOM 5044 C C . ARG B 1 234 ? -18.703 -15.859 -10.133 1 97.69 234 ARG B C 1
ATOM 5046 O O . ARG B 1 234 ? -19.516 -15.352 -9.367 1 97.69 234 ARG B O 1
ATOM 5053 N N . VAL B 1 235 ? -17.484 -16.031 -9.797 1 97.94 235 VAL B N 1
ATOM 5054 C CA . VAL B 1 235 ? -16.812 -15.367 -8.688 1 97.94 235 VAL B CA 1
ATOM 5055 C C . VAL B 1 235 ? -15.852 -14.312 -9.211 1 97.94 235 VAL B C 1
ATOM 5057 O O . VAL B 1 235 ? -15.172 -14.531 -10.219 1 97.94 235 VAL B O 1
ATOM 5060 N N . ASP B 1 236 ? -15.781 -13.141 -8.594 1 98.25 236 ASP B N 1
ATOM 5061 C CA . ASP B 1 236 ? -14.906 -12.062 -9.039 1 98.25 236 ASP B CA 1
ATOM 5062 C C . ASP B 1 236 ? -13.453 -12.516 -9.086 1 98.25 236 ASP B C 1
ATOM 5064 O O . ASP B 1 236 ? -12.977 -13.203 -8.18 1 98.25 236 ASP B O 1
ATOM 5068 N N . VAL B 1 237 ? -12.805 -12.141 -10.203 1 98.81 237 VAL B N 1
ATOM 5069 C CA . VAL B 1 237 ? -11.391 -12.453 -10.391 1 98.81 237 VAL B CA 1
ATOM 5070 C C . VAL B 1 237 ? -10.609 -11.18 -10.68 1 98.81 237 VAL B C 1
ATOM 5072 O O . VAL B 1 237 ? -10.992 -10.391 -11.547 1 98.81 237 VAL B O 1
ATOM 5075 N N . PHE B 1 238 ? -9.609 -10.938 -9.906 1 98.81 238 PHE B N 1
ATOM 5076 C CA . PHE B 1 238 ? -8.648 -9.898 -10.242 1 98.81 238 PHE B CA 1
ATOM 5077 C C . PHE B 1 238 ? -7.355 -10.508 -10.766 1 98.81 238 PHE B C 1
ATOM 5079 O O . PHE B 1 238 ? -6.742 -11.344 -10.102 1 98.81 238 PHE B O 1
ATOM 5086 N N . SER B 1 239 ? -6.938 -10.07 -11.961 1 98.75 239 SER B N 1
ATOM 5087 C CA . SER B 1 239 ? -5.727 -10.602 -12.578 1 98.75 239 SER B CA 1
ATOM 5088 C C . SER B 1 239 ? -4.566 -9.617 -12.469 1 98.75 239 SER B C 1
ATOM 5090 O O . SER B 1 239 ? -4.547 -8.594 -13.148 1 98.75 239 SER B O 1
ATOM 5092 N N . PRO B 1 240 ? -3.559 -9.992 -11.695 1 98.31 240 PRO B N 1
ATOM 5093 C CA . PRO B 1 240 ? -2.365 -9.141 -11.656 1 98.31 240 PRO B CA 1
ATOM 5094 C C . PRO B 1 240 ? -1.63 -9.094 -12.992 1 98.31 240 PRO B C 1
ATOM 5096 O O . PRO B 1 240 ? -0.826 -8.188 -13.227 1 98.31 240 PRO B O 1
ATOM 5099 N N . VAL B 1 241 ? -1.884 -10.031 -13.867 1 97.56 241 VAL B N 1
ATOM 5100 C CA . VAL B 1 241 ? -1.288 -10.055 -15.203 1 97.56 241 VAL B CA 1
ATOM 5101 C C . VAL B 1 241 ? -1.947 -9 -16.078 1 97.56 241 VAL B C 1
ATOM 5103 O O . VAL B 1 241 ? -1.262 -8.258 -16.781 1 97.56 241 VAL B O 1
ATOM 5106 N N . LEU B 1 242 ? -3.232 -8.891 -15.961 1 97.62 242 LEU B N 1
ATOM 5107 C CA . LEU B 1 242 ? -3.959 -7.902 -16.75 1 97.62 242 LEU B CA 1
ATOM 5108 C C . LEU B 1 242 ? -3.959 -6.547 -16.047 1 97.62 242 LEU B C 1
ATOM 5110 O O . LEU B 1 242 ? -4.129 -5.508 -16.688 1 97.62 242 LEU B O 1
ATOM 5114 N N . GLY B 1 243 ? -3.885 -6.582 -14.734 1 97.06 243 GLY B N 1
ATOM 5115 C CA . GLY B 1 243 ? -3.99 -5.371 -13.938 1 97.06 243 GLY B CA 1
ATOM 5116 C C . GLY B 1 243 ? -5.422 -4.918 -13.727 1 97.06 243 GLY B C 1
ATOM 5117 O O . GLY B 1 243 ? -5.672 -3.752 -13.414 1 97.06 243 GLY B O 1
ATOM 5118 N N . ARG B 1 244 ? -6.348 -5.859 -13.969 1 97.25 244 ARG B N 1
ATOM 5119 C CA . ARG B 1 244 ? -7.766 -5.527 -13.836 1 97.25 244 ARG B CA 1
ATOM 5120 C C . ARG B 1 244 ? -8.594 -6.777 -13.562 1 97.25 244 ARG B C 1
ATOM 5122 O O . ARG B 1 244 ? -8.07 -7.895 -13.578 1 97.25 244 ARG B O 1
ATOM 5129 N N . ARG B 1 245 ? -9.859 -6.598 -13.344 1 97.94 245 ARG B N 1
ATOM 5130 C CA . ARG B 1 245 ? -10.797 -7.699 -13.133 1 97.94 245 ARG B CA 1
ATOM 5131 C C . ARG B 1 245 ? -11.086 -8.422 -14.445 1 97.94 245 ARG B C 1
ATOM 5133 O O . ARG B 1 245 ? -11.109 -7.801 -15.516 1 97.94 245 ARG B O 1
ATOM 5140 N N . VAL B 1 246 ? -11.25 -9.68 -14.344 1 98.44 246 VAL B N 1
ATOM 5141 C CA . VAL B 1 246 ? -11.672 -10.516 -15.461 1 98.44 246 VAL B CA 1
ATOM 5142 C C . VAL B 1 246 ? -13.203 -10.586 -15.508 1 98.44 246 VAL B C 1
ATOM 5144 O O . VAL B 1 246 ? -13.82 -11.289 -14.703 1 98.44 246 VAL B O 1
ATOM 5147 N N . GLU B 1 247 ? -13.758 -9.93 -16.484 1 97.44 247 GLU B N 1
ATOM 5148 C CA . GLU B 1 247 ? -15.211 -9.75 -16.453 1 97.44 247 GLU B CA 1
ATOM 5149 C C . GLU B 1 247 ? -15.883 -10.406 -17.656 1 97.44 247 GLU B C 1
ATOM 5151 O O . GLU B 1 247 ? -17.094 -10.641 -17.641 1 97.44 247 GLU B O 1
ATOM 5156 N N . THR B 1 248 ? -15.117 -10.695 -18.703 1 97.62 248 THR B N 1
ATOM 5157 C CA . THR B 1 248 ? -15.664 -11.242 -19.938 1 97.62 248 THR B CA 1
ATOM 5158 C C . THR B 1 248 ? -14.883 -12.477 -20.391 1 97.62 248 THR B C 1
ATOM 5160 O O . THR B 1 248 ? -13.742 -12.68 -19.969 1 97.62 248 THR B O 1
ATOM 5163 N N . PRO B 1 249 ? -15.516 -13.273 -21.219 1 97.25 249 PRO B N 1
ATOM 5164 C CA . PRO B 1 249 ? -14.75 -14.375 -21.812 1 97.25 249 PRO B CA 1
ATOM 5165 C C . PRO B 1 249 ? -13.508 -13.898 -22.547 1 97.25 249 PRO B C 1
ATOM 5167 O O . PRO B 1 249 ? -12.492 -14.602 -22.578 1 97.25 249 PRO B O 1
ATOM 5170 N N . GLY B 1 250 ? -13.664 -12.742 -23.141 1 97.56 250 GLY B N 1
ATOM 5171 C CA . GLY B 1 250 ? -12.508 -12.148 -23.797 1 97.56 250 GLY B CA 1
ATOM 5172 C C . GLY B 1 250 ? -11.359 -11.883 -22.828 1 97.56 250 GLY B C 1
ATOM 5173 O O . GLY B 1 250 ? -10.195 -12.102 -23.172 1 97.56 250 GLY B O 1
ATOM 5174 N N . ASP B 1 251 ? -11.68 -11.422 -21.641 1 98.25 251 ASP B N 1
ATOM 5175 C CA . ASP B 1 251 ? -10.664 -11.227 -20.609 1 98.25 251 ASP B CA 1
ATOM 5176 C C . ASP B 1 251 ? -9.992 -12.547 -20.234 1 98.25 251 ASP B C 1
ATOM 5178 O O . ASP B 1 251 ? -8.781 -12.602 -20.016 1 98.25 251 ASP B O 1
ATOM 5182 N N . VAL B 1 252 ? -10.82 -13.594 -20.125 1 98.38 252 VAL B N 1
ATOM 5183 C CA . VAL B 1 252 ? -10.312 -14.922 -19.781 1 98.38 252 VAL B CA 1
ATOM 5184 C C . VAL B 1 252 ? -9.289 -15.367 -20.828 1 98.38 252 VAL B C 1
ATOM 5186 O O . VAL B 1 252 ? -8.188 -15.797 -20.484 1 98.38 252 VAL B O 1
ATOM 5189 N N . SER B 1 253 ? -9.617 -15.18 -22.062 1 98.06 253 SER B N 1
ATOM 5190 C CA . SER B 1 253 ? -8.734 -15.547 -23.156 1 98.06 253 SER B CA 1
ATOM 5191 C C . SER B 1 253 ? -7.453 -14.711 -23.141 1 98.06 253 SER B C 1
ATOM 5193 O O . SER B 1 253 ? -6.367 -15.227 -23.406 1 98.06 253 SER B O 1
ATOM 5195 N N . GLU B 1 254 ? -7.645 -13.492 -22.828 1 97.62 254 GLU B N 1
ATOM 5196 C CA . GLU B 1 254 ? -6.492 -12.602 -22.797 1 97.62 254 GLU B CA 1
ATOM 5197 C C . GLU B 1 254 ? -5.516 -12.992 -21.688 1 97.62 254 GLU B C 1
ATOM 5199 O O . GLU B 1 254 ? -4.305 -13.023 -21.906 1 97.62 254 GLU B O 1
ATOM 5204 N N . VAL B 1 255 ? -6.004 -13.297 -20.516 1 97.56 255 VAL B N 1
ATOM 5205 C CA . VAL B 1 255 ? -5.16 -13.742 -19.406 1 97.56 255 VAL B CA 1
ATOM 5206 C C . VAL B 1 255 ? -4.375 -14.984 -19.828 1 97.56 255 VAL B C 1
ATOM 5208 O O . VAL B 1 255 ? -3.158 -15.047 -19.656 1 97.56 255 VAL B O 1
ATOM 5211 N N . LEU B 1 256 ? -5.047 -15.906 -20.406 1 97.88 256 LEU B N 1
ATOM 5212 C CA . LEU B 1 256 ? -4.449 -17.188 -20.734 1 97.88 256 LEU B CA 1
ATOM 5213 C C . LEU B 1 256 ? -3.428 -17.047 -21.859 1 97.88 256 LEU B C 1
ATOM 5215 O O . LEU B 1 256 ? -2.32 -17.578 -21.781 1 97.88 256 LEU B O 1
ATOM 5219 N N . SER B 1 257 ? -3.742 -16.25 -22.859 1 97 257 SER B N 1
ATOM 5220 C CA . SER B 1 257 ? -2.924 -16.188 -24.062 1 97 257 SER B CA 1
ATOM 5221 C C . SER B 1 257 ? -1.69 -15.312 -23.844 1 97 257 SER B C 1
ATOM 5223 O O . SER B 1 257 ? -0.766 -15.32 -24.672 1 97 257 SER B O 1
ATOM 5225 N N . SER B 1 258 ? -1.695 -14.633 -22.734 1 96.06 258 SER B N 1
ATOM 5226 C CA . SER B 1 258 ? -0.559 -13.742 -22.531 1 96.06 258 SER B CA 1
ATOM 5227 C C . SER B 1 258 ? 0.15 -14.039 -21.203 1 96.06 258 SER B C 1
ATOM 5229 O O . SER B 1 258 ? 1.119 -13.367 -20.859 1 96.06 258 SER B O 1
ATOM 5231 N N . HIS B 1 259 ? -0.25 -15.016 -20.469 1 94.56 259 HIS B N 1
ATOM 5232 C CA . HIS B 1 259 ? 0.217 -15.219 -19.109 1 94.56 259 HIS B CA 1
ATOM 5233 C C . HIS B 1 259 ? 1.701 -15.562 -19.078 1 94.56 259 HIS B C 1
ATOM 5235 O O . HIS B 1 259 ? 2.383 -15.312 -18.078 1 94.56 259 HIS B O 1
ATOM 5241 N N . LEU B 1 260 ? 2.279 -16.078 -20.188 1 97.31 260 LEU B N 1
ATOM 5242 C CA . LEU B 1 260 ? 3.674 -16.516 -20.188 1 97.31 260 LEU B CA 1
ATOM 5243 C C . LEU B 1 260 ? 4.609 -15.32 -20.391 1 97.31 260 LEU B C 1
ATOM 5245 O O . LEU B 1 260 ? 5.789 -15.391 -20.047 1 97.31 260 LEU B O 1
ATOM 5249 N N . VAL B 1 261 ? 4.051 -14.211 -20.969 1 98.12 261 VAL B N 1
ATOM 5250 C CA . VAL B 1 261 ? 4.98 -13.188 -21.438 1 98.12 261 VAL B CA 1
ATOM 5251 C C . VAL B 1 261 ? 4.688 -11.859 -20.75 1 98.12 261 VAL B C 1
ATOM 5253 O O . VAL B 1 261 ? 5.531 -10.961 -20.734 1 98.12 261 VAL B O 1
ATOM 5256 N N . ARG B 1 262 ? 3.584 -11.734 -20.172 1 98.06 262 ARG B N 1
ATOM 5257 C CA . ARG B 1 262 ? 3.24 -10.484 -19.5 1 98.06 262 ARG B CA 1
ATOM 5258 C C . ARG B 1 262 ? 3.715 -10.492 -18.047 1 98.06 262 ARG B C 1
ATOM 5260 O O . ARG B 1 262 ? 3.6 -11.5 -17.359 1 98.06 262 ARG B O 1
ATOM 5267 N N . PRO B 1 263 ? 4.211 -9.375 -17.594 1 98.44 263 PRO B N 1
ATOM 5268 C CA . PRO B 1 263 ? 4.629 -9.305 -16.188 1 98.44 263 PRO B CA 1
ATOM 5269 C C . PRO B 1 263 ? 3.455 -9.391 -15.219 1 98.44 263 PRO B C 1
ATOM 5271 O O . PRO B 1 263 ? 2.324 -9.055 -15.578 1 98.44 263 PRO B O 1
ATOM 5274 N N . VAL B 1 264 ? 3.732 -9.828 -14.016 1 98.56 264 VAL B N 1
ATOM 5275 C CA . VAL B 1 264 ? 2.758 -9.906 -12.93 1 98.56 264 VAL B CA 1
ATOM 5276 C C . VAL B 1 264 ? 2.889 -8.68 -12.031 1 98.56 264 VAL B C 1
ATOM 5278 O O . VAL B 1 264 ? 3.947 -8.438 -11.453 1 98.56 264 VAL B O 1
ATOM 5281 N N . ARG B 1 265 ? 1.822 -7.922 -11.953 1 98.19 265 ARG B N 1
ATOM 5282 C CA . ARG B 1 265 ? 1.819 -6.719 -11.125 1 98.19 265 ARG B CA 1
ATOM 5283 C C . ARG B 1 265 ? 1.043 -6.949 -9.836 1 98.19 265 ARG B C 1
ATOM 5285 O O . ARG B 1 265 ? 0.034 -6.289 -9.578 1 98.19 265 ARG B O 1
ATOM 5292 N N . PHE B 1 266 ? 1.613 -7.734 -8.969 1 98.56 266 PHE B N 1
ATOM 5293 C CA . PHE B 1 266 ? 0.94 -8.172 -7.75 1 98.56 266 PHE B CA 1
ATOM 5294 C C . PHE B 1 266 ? 0.816 -7.027 -6.754 1 98.56 266 PHE B C 1
ATOM 5296 O O . PHE B 1 266 ? -0.218 -6.875 -6.102 1 98.56 266 PHE B O 1
ATOM 5303 N N . LEU B 1 267 ? 1.839 -6.227 -6.637 1 97.94 267 LEU B N 1
ATOM 5304 C CA . LEU B 1 267 ? 1.822 -5.09 -5.723 1 97.94 267 LEU B CA 1
ATOM 5305 C C . LEU B 1 267 ? 0.674 -4.141 -6.055 1 97.94 267 LEU B C 1
ATOM 5307 O O . LEU B 1 267 ? -0.101 -3.766 -5.176 1 97.94 267 LEU B O 1
ATOM 5311 N N . ALA B 1 268 ? 0.598 -3.779 -7.281 1 97.06 268 ALA B N 1
ATOM 5312 C CA . ALA B 1 268 ? -0.467 -2.885 -7.727 1 97.06 268 ALA B CA 1
ATOM 5313 C C . ALA B 1 268 ? -1.84 -3.51 -7.496 1 97.06 268 ALA B C 1
ATOM 5315 O O . ALA B 1 268 ? -2.787 -2.82 -7.109 1 97.06 268 ALA B O 1
ATOM 5316 N N . ALA B 1 269 ? -1.952 -4.781 -7.777 1 98.06 269 ALA B N 1
ATOM 5317 C CA . ALA B 1 269 ? -3.205 -5.504 -7.562 1 98.06 269 ALA B CA 1
ATOM 5318 C C . ALA B 1 269 ? -3.613 -5.461 -6.094 1 98.06 269 ALA B C 1
ATOM 5320 O O . ALA B 1 269 ? -4.785 -5.242 -5.773 1 98.06 269 ALA B O 1
ATOM 5321 N N . LEU B 1 270 ? -2.686 -5.688 -5.242 1 97.31 270 LEU B N 1
ATOM 5322 C CA . LEU B 1 270 ? -2.951 -5.676 -3.809 1 97.31 270 LEU B CA 1
ATOM 5323 C C . LEU B 1 270 ? -3.467 -4.312 -3.363 1 97.31 270 LEU B C 1
ATOM 5325 O O . LEU B 1 270 ? -4.43 -4.227 -2.6 1 97.31 270 LEU B O 1
ATOM 5329 N N . HIS B 1 271 ? -2.852 -3.289 -3.832 1 94.75 271 HIS B N 1
ATOM 5330 C CA . HIS B 1 271 ? -3.279 -1.937 -3.496 1 94.75 271 HIS B CA 1
ATOM 5331 C C . HIS B 1 271 ? -4.711 -1.68 -3.961 1 94.75 271 HIS B C 1
ATOM 5333 O O . HIS B 1 271 ? -5.508 -1.087 -3.23 1 94.75 271 HIS B O 1
ATOM 5339 N N . GLU B 1 272 ? -4.949 -2.141 -5.109 1 94.88 272 GLU B N 1
ATOM 5340 C CA . GLU B 1 272 ? -6.277 -1.906 -5.672 1 94.88 272 GLU B CA 1
ATOM 5341 C C . GLU B 1 272 ? -7.355 -2.621 -4.863 1 94.88 272 GLU B C 1
ATOM 5343 O O . GLU B 1 272 ? -8.352 -2.01 -4.469 1 94.88 272 GLU B O 1
ATOM 5348 N N . ILE B 1 273 ? -7.113 -3.822 -4.555 1 96.5 273 ILE B N 1
ATOM 5349 C CA . ILE B 1 273 ? -8.18 -4.582 -3.906 1 96.5 273 ILE B CA 1
ATOM 5350 C C . ILE B 1 273 ? -8.273 -4.184 -2.436 1 96.5 273 ILE B C 1
ATOM 5352 O O . ILE B 1 273 ? -9.359 -4.18 -1.856 1 96.5 273 ILE B O 1
ATOM 5356 N N . ARG B 1 274 ? -7.188 -3.836 -1.853 1 95.69 274 ARG B N 1
ATOM 5357 C CA . ARG B 1 274 ? -7.246 -3.275 -0.506 1 95.69 274 ARG B CA 1
ATOM 5358 C C . ARG B 1 274 ? -8.078 -1.996 -0.482 1 95.69 274 ARG B C 1
ATOM 5360 O O . ARG B 1 274 ? -8.867 -1.781 0.438 1 95.69 274 ARG B O 1
ATOM 5367 N N . GLY B 1 275 ? -7.848 -1.253 -1.51 1 91.31 275 GLY B N 1
ATOM 5368 C CA . GLY B 1 275 ? -8.609 -0.023 -1.644 1 91.31 275 GLY B CA 1
ATOM 5369 C C . GLY B 1 275 ? -10.109 -0.258 -1.757 1 91.31 275 GLY B C 1
ATOM 5370 O O . GLY B 1 275 ? -10.906 0.632 -1.456 1 91.31 275 GLY B O 1
ATOM 5371 N N . GLU B 1 276 ? -10.43 -1.46 -2.092 1 90.75 276 GLU B N 1
ATOM 5372 C CA . GLU B 1 276 ? -11.836 -1.819 -2.234 1 90.75 276 GLU B CA 1
ATOM 5373 C C . GLU B 1 276 ? -12.383 -2.432 -0.948 1 90.75 276 GLU B C 1
ATOM 5375 O O . GLU B 1 276 ? -13.539 -2.854 -0.898 1 90.75 276 GLU B O 1
ATOM 5380 N N . GLY B 1 277 ? -11.547 -2.531 -0.008 1 90.56 277 GLY B N 1
ATOM 5381 C CA . GLY B 1 277 ? -12.016 -2.967 1.299 1 90.56 277 GLY B CA 1
ATOM 5382 C C . GLY B 1 277 ? -11.664 -4.41 1.607 1 90.56 277 GLY B C 1
ATOM 5383 O O . GLY B 1 277 ? -12.078 -4.949 2.635 1 90.56 277 GLY B O 1
ATOM 5384 N N . VAL B 1 278 ? -10.898 -5.039 0.757 1 94.44 278 VAL B N 1
ATOM 5385 C CA . VAL B 1 278 ? -10.5 -6.426 0.97 1 94.44 278 VAL B CA 1
ATOM 5386 C C . VAL B 1 278 ? -9.508 -6.508 2.125 1 94.44 278 VAL B C 1
ATOM 5388 O O . VAL B 1 278 ? -8.5 -5.793 2.139 1 94.44 278 VAL B O 1
ATOM 5391 N N . THR B 1 279 ? -9.758 -7.43 3.113 1 94.38 279 THR B N 1
ATOM 5392 C CA . THR B 1 279 ? -8.883 -7.488 4.273 1 94.38 279 THR B CA 1
ATOM 5393 C C . THR B 1 279 ? -8.531 -8.938 4.613 1 94.38 279 THR B C 1
ATOM 5395 O O . THR B 1 279 ? -7.641 -9.188 5.422 1 94.38 279 THR B O 1
ATOM 5398 N N . ARG B 1 280 ? -9.227 -9.867 4.027 1 95.88 280 ARG B N 1
ATOM 5399 C CA . ARG B 1 280 ? -9.023 -11.273 4.367 1 95.88 280 ARG B CA 1
ATOM 5400 C C . ARG B 1 280 ? -8.484 -12.055 3.178 1 95.88 280 ARG B C 1
ATOM 5402 O O . ARG B 1 280 ? -9.102 -12.086 2.111 1 95.88 280 ARG B O 1
ATOM 5409 N N . PHE B 1 281 ? -7.363 -12.719 3.414 1 97.88 281 PHE B N 1
ATOM 5410 C CA . PHE B 1 281 ? -6.688 -13.453 2.35 1 97.88 281 PHE B CA 1
ATOM 5411 C C . PHE B 1 281 ? -6.383 -14.883 2.787 1 97.88 281 PHE B C 1
ATOM 5413 O O . PHE B 1 281 ? -5.895 -15.109 3.896 1 97.88 281 PHE B O 1
ATOM 5420 N N . VAL B 1 282 ? -6.699 -15.828 1.95 1 97.94 282 VAL B N 1
ATOM 5421 C CA . VAL B 1 282 ? -6.332 -17.219 2.207 1 97.94 282 VAL B CA 1
ATOM 5422 C C . VAL B 1 282 ? -5.621 -17.797 0.985 1 97.94 282 VAL B C 1
ATOM 5424 O O . VAL B 1 282 ? -6.086 -17.641 -0.146 1 97.94 282 VAL B O 1
ATOM 5427 N N . GLU B 1 283 ? -4.496 -18.375 1.215 1 98.31 283 GLU B N 1
ATOM 5428 C CA . GLU B 1 283 ? -3.73 -18.938 0.114 1 98.31 283 GLU B CA 1
ATOM 5429 C C . GLU B 1 283 ? -4.176 -20.375 -0.183 1 98.31 283 GLU B C 1
ATOM 5431 O O . GLU B 1 283 ? -4.266 -21.203 0.724 1 98.31 283 GLU B O 1
ATOM 5436 N N . CYS B 1 284 ? -4.48 -20.609 -1.467 1 98.12 284 CYS B N 1
ATOM 5437 C CA . CYS B 1 284 ? -4.918 -21.906 -1.945 1 98.12 284 CYS B CA 1
ATOM 5438 C C . CYS B 1 284 ? -3.752 -22.688 -2.543 1 98.12 284 CYS B C 1
ATOM 5440 O O . CYS B 1 284 ? -3.375 -22.469 -3.695 1 98.12 284 CYS B O 1
ATOM 5442 N N . GLY B 1 285 ? -3.301 -23.672 -1.826 1 96.06 285 GLY B N 1
ATOM 5443 C CA . GLY B 1 285 ? -2.18 -24.484 -2.281 1 96.06 285 GLY B CA 1
ATOM 5444 C C . GLY B 1 285 ? -1.091 -24.641 -1.235 1 96.06 285 GLY B C 1
ATOM 5445 O O . GLY B 1 285 ? -1.286 -24.281 -0.072 1 96.06 285 GLY B O 1
ATOM 5446 N N . ALA B 1 286 ? 0.033 -25.156 -1.681 1 95.94 286 ALA B N 1
ATOM 5447 C CA . ALA B 1 286 ? 1.146 -25.422 -0.772 1 95.94 286 ALA B CA 1
ATOM 5448 C C . ALA B 1 286 ? 1.928 -24.141 -0.477 1 95.94 286 ALA B C 1
ATOM 5450 O O . ALA B 1 286 ? 1.914 -23.203 -1.272 1 95.94 286 ALA B O 1
ATOM 5451 N N . ARG B 1 287 ? 2.516 -24.094 0.683 1 94.69 287 ARG B N 1
ATOM 5452 C CA . ARG B 1 287 ? 3.396 -23.016 1.124 1 94.69 287 ARG B CA 1
ATOM 5453 C C . ARG B 1 287 ? 2.6 -21.766 1.472 1 94.69 287 ARG B C 1
ATOM 5455 O O . ARG B 1 287 ? 1.451 -21.859 1.91 1 94.69 287 ARG B O 1
ATOM 5462 N N . SER B 1 288 ? 3.283 -20.609 1.628 1 96.81 288 SER B N 1
ATOM 5463 C CA . SER B 1 288 ? 2.637 -19.406 2.121 1 96.81 288 SER B CA 1
ATOM 5464 C C . SER B 1 288 ? 3.191 -18.156 1.43 1 96.81 288 SER B C 1
ATOM 5466 O O . SER B 1 288 ? 3.17 -17.062 1.996 1 96.81 288 SER B O 1
ATOM 5468 N N . THR B 1 289 ? 3.617 -18.312 0.242 1 95.12 289 THR B N 1
ATOM 5469 C CA . THR B 1 289 ? 4.359 -17.25 -0.446 1 95.12 289 THR B CA 1
ATOM 5470 C C . THR B 1 289 ? 3.506 -16 -0.584 1 95.12 289 THR B C 1
ATOM 5472 O O . THR B 1 289 ? 3.971 -14.891 -0.295 1 95.12 289 THR B O 1
ATOM 5475 N N . LEU B 1 290 ? 2.283 -16.109 -0.987 1 97.81 290 LEU B N 1
ATOM 5476 C CA . LEU B 1 290 ? 1.468 -14.945 -1.3 1 97.81 290 LEU B CA 1
ATOM 5477 C C . LEU B 1 290 ? 0.978 -14.266 -0.025 1 97.81 290 LEU B C 1
ATOM 5479 O O . LEU B 1 290 ? 0.913 -13.039 0.043 1 97.81 290 LEU B O 1
ATOM 5483 N N . VAL B 1 291 ? 0.574 -15.062 0.979 1 96.81 291 VAL B N 1
ATOM 5484 C CA . VAL B 1 291 ? 0.135 -14.43 2.217 1 96.81 291 VAL B CA 1
ATOM 5485 C C . VAL B 1 291 ? 1.315 -13.719 2.881 1 96.81 291 VAL B C 1
ATOM 5487 O O . VAL B 1 291 ? 1.146 -12.68 3.518 1 96.81 291 VAL B O 1
ATOM 5490 N N . ASP B 1 292 ? 2.498 -14.297 2.742 1 95.94 292 ASP B N 1
ATOM 5491 C CA . ASP B 1 292 ? 3.686 -13.617 3.252 1 95.94 292 ASP B CA 1
ATOM 5492 C C . ASP B 1 292 ? 3.91 -12.289 2.535 1 95.94 292 ASP B C 1
ATOM 5494 O O . ASP B 1 292 ? 4.293 -11.297 3.158 1 95.94 292 ASP B O 1
ATOM 5498 N N . LEU B 1 293 ? 3.719 -12.258 1.256 1 96.19 293 LEU B N 1
ATOM 5499 C CA . LEU B 1 293 ? 3.836 -11.023 0.484 1 96.19 293 LEU B CA 1
ATOM 5500 C C . LEU B 1 293 ? 2.795 -10.008 0.93 1 96.19 293 LEU B C 1
ATOM 5502 O O . LEU B 1 293 ? 3.096 -8.812 1.043 1 96.19 293 LEU B O 1
ATOM 5506 N N . VAL B 1 294 ? 1.578 -10.445 1.165 1 97.38 294 VAL B N 1
ATOM 5507 C CA . VAL B 1 294 ? 0.522 -9.562 1.649 1 97.38 294 VAL B CA 1
ATOM 5508 C C . VAL B 1 294 ? 0.944 -8.93 2.975 1 97.38 294 VAL B C 1
ATOM 5510 O O . VAL B 1 294 ? 0.904 -7.707 3.129 1 97.38 294 VAL B O 1
ATOM 5513 N N . ASN B 1 295 ? 1.403 -9.75 3.846 1 94.88 295 ASN B N 1
ATOM 5514 C CA . ASN B 1 295 ? 1.795 -9.305 5.18 1 94.88 295 ASN B CA 1
ATOM 5515 C C . ASN B 1 295 ? 2.959 -8.32 5.121 1 94.88 295 ASN B C 1
ATOM 5517 O O . ASN B 1 295 ? 3.045 -7.406 5.941 1 94.88 295 ASN B O 1
ATOM 5521 N N . ALA B 1 296 ? 3.748 -8.547 4.156 1 91.88 296 ALA B N 1
ATOM 5522 C CA . ALA B 1 296 ? 4.941 -7.711 4.027 1 91.88 296 ALA B CA 1
ATOM 5523 C C . ALA B 1 296 ? 4.617 -6.387 3.344 1 91.88 296 ALA B C 1
ATOM 5525 O O . ALA B 1 296 ? 5.418 -5.453 3.373 1 91.88 296 ALA B O 1
ATOM 5526 N N . THR B 1 297 ? 3.508 -6.273 2.811 1 94.38 297 THR B N 1
ATOM 5527 C CA . THR B 1 297 ? 3.232 -5.141 1.933 1 94.38 297 THR B CA 1
ATOM 5528 C C . THR B 1 297 ? 2.191 -4.215 2.557 1 94.38 297 THR B C 1
ATOM 5530 O O . THR B 1 297 ? 2.375 -2.996 2.584 1 94.38 297 THR B O 1
ATOM 5533 N N . VAL B 1 298 ? 1.126 -4.773 3.049 1 94.06 298 VAL B N 1
ATOM 5534 C CA . VAL B 1 298 ? 0.019 -3.951 3.523 1 94.06 298 VAL B CA 1
ATOM 5535 C C . VAL B 1 298 ? -0.302 -4.301 4.977 1 94.06 298 VAL B C 1
ATOM 5537 O O . VAL B 1 298 ? -0.112 -5.441 5.402 1 94.06 298 VAL B O 1
ATOM 5540 N N . ALA B 1 299 ? -0.803 -3.299 5.672 1 91.44 299 ALA B N 1
ATOM 5541 C CA . ALA B 1 299 ? -1.22 -3.479 7.059 1 91.44 299 ALA B CA 1
ATOM 5542 C C . ALA B 1 299 ? -2.73 -3.672 7.156 1 91.44 299 ALA B C 1
ATOM 5544 O O . ALA B 1 299 ? -3.451 -3.488 6.172 1 91.44 299 ALA B O 1
ATOM 5545 N N . GLY B 1 300 ? -3.162 -4.133 8.312 1 89.44 300 GLY B N 1
ATOM 5546 C CA . GLY B 1 300 ? -4.586 -4.219 8.594 1 89.44 300 GLY B CA 1
ATOM 5547 C C . GLY B 1 300 ? -5.262 -5.395 7.914 1 89.44 300 GLY B C 1
ATOM 5548 O O . GLY B 1 300 ? -6.441 -5.32 7.562 1 89.44 300 GLY B O 1
ATOM 5549 N N . THR B 1 301 ? -4.531 -6.453 7.609 1 93.56 301 THR B N 1
ATOM 5550 C CA . THR B 1 301 ? -5.086 -7.621 6.934 1 93.56 301 THR B CA 1
ATOM 5551 C C . THR B 1 301 ? -4.992 -8.852 7.824 1 93.56 301 THR B C 1
ATOM 5553 O O . THR B 1 301 ? -4.234 -8.867 8.797 1 93.56 301 THR B O 1
ATOM 5556 N N . SER B 1 302 ? -5.863 -9.758 7.602 1 95.06 302 SER B N 1
ATOM 5557 C CA . SER B 1 302 ? -5.785 -11.109 8.148 1 95.06 302 SER B CA 1
ATOM 5558 C C . SER B 1 302 ? -5.469 -12.133 7.059 1 95.06 302 SER B C 1
ATOM 5560 O O . SER B 1 302 ? -6.102 -12.133 6 1 95.06 302 SER B O 1
ATOM 5562 N N . THR B 1 303 ? -4.477 -12.961 7.332 1 96.62 303 THR B N 1
ATOM 5563 C CA . THR B 1 303 ? -4.035 -13.898 6.309 1 96.62 303 THR B CA 1
ATOM 5564 C C . THR B 1 303 ? -3.992 -15.32 6.863 1 96.62 303 THR B C 1
ATOM 5566 O O . THR B 1 303 ? -3.869 -15.516 8.078 1 96.62 303 THR B O 1
ATOM 5569 N N . SER B 1 304 ? -4.195 -16.297 5.949 1 96.69 304 SER B N 1
ATOM 5570 C CA . SER B 1 304 ? -4.145 -17.703 6.297 1 96.69 304 SER B CA 1
ATOM 5571 C C . SER B 1 304 ? -3.545 -18.531 5.168 1 96.69 304 SER B C 1
ATOM 5573 O O . SER B 1 304 ? -3.771 -18.25 3.99 1 96.69 304 SER B O 1
ATOM 5575 N N . ALA B 1 305 ? -2.73 -19.516 5.512 1 96.94 305 ALA B N 1
ATOM 5576 C CA . ALA B 1 305 ? -2.178 -20.516 4.602 1 96.94 305 ALA B CA 1
ATOM 5577 C C . ALA B 1 305 ? -2.283 -21.922 5.203 1 96.94 305 ALA B C 1
ATOM 5579 O O . ALA B 1 305 ? -1.29 -22.469 5.684 1 96.94 305 ALA B O 1
ATOM 5580 N N . PRO B 1 306 ? -3.369 -22.531 5.031 1 96.62 306 PRO B N 1
ATOM 5581 C CA . PRO B 1 306 ? -3.629 -23.781 5.75 1 96.62 306 PRO B CA 1
ATOM 5582 C C . PRO B 1 306 ? -2.672 -24.891 5.352 1 96.62 306 PRO B C 1
ATOM 5584 O O . PRO B 1 306 ? -2.412 -25.797 6.148 1 96.62 306 PRO B O 1
ATOM 5587 N N . PHE B 1 307 ? -2.105 -24.812 4.188 1 97.25 307 PHE B N 1
ATOM 5588 C CA . PHE B 1 307 ? -1.244 -25.891 3.699 1 97.25 307 PHE B CA 1
ATOM 5589 C C . PHE B 1 307 ? 0.182 -25.391 3.502 1 97.25 307 PHE B C 1
ATOM 5591 O O . PHE B 1 307 ? 0.884 -25.844 2.594 1 97.25 307 PHE B O 1
ATOM 5598 N N . ARG B 1 308 ? 0.548 -24.438 4.344 1 95.75 308 ARG B N 1
ATOM 5599 C CA . ARG B 1 308 ? 1.938 -24 4.344 1 95.75 308 ARG B CA 1
ATOM 5600 C C . ARG B 1 308 ? 2.881 -25.141 4.68 1 95.75 308 ARG B C 1
ATOM 5602 O O . ARG B 1 308 ? 4.062 -25.109 4.324 1 95.75 308 ARG B O 1
ATOM 5609 N N . ARG B 1 309 ? 2.391 -26.094 5.434 1 94.44 309 ARG B N 1
ATOM 5610 C CA . ARG B 1 309 ? 3.051 -27.344 5.812 1 94.44 309 ARG B CA 1
ATOM 5611 C C . ARG B 1 309 ? 2.1 -28.531 5.688 1 94.44 309 ARG B C 1
ATOM 5613 O O . ARG B 1 309 ? 0.943 -28.359 5.293 1 94.44 309 ARG B O 1
ATOM 5620 N N . ARG B 1 310 ? 2.691 -29.688 5.914 1 95.62 310 ARG B N 1
ATOM 5621 C CA . ARG B 1 310 ? 1.856 -30.875 5.945 1 95.62 310 ARG B CA 1
ATOM 5622 C C . ARG B 1 310 ? 1.02 -30.922 7.219 1 95.62 310 ARG B C 1
ATOM 5624 O O . ARG B 1 310 ? 1.342 -31.672 8.148 1 95.62 310 ARG B O 1
ATOM 5631 N N . ALA B 1 311 ? -0.035 -30.219 7.191 1 90.94 311 ALA B N 1
ATOM 5632 C CA . ALA B 1 311 ? -0.847 -30.078 8.398 1 90.94 311 ALA B CA 1
ATOM 5633 C C . ALA B 1 311 ? -1.959 -31.125 8.43 1 90.94 311 ALA B C 1
ATOM 5635 O O . ALA B 1 311 ? -2.496 -31.5 7.387 1 90.94 311 ALA B O 1
ATOM 5636 N N . ASP B 1 312 ? -2.277 -31.594 9.633 1 90.75 312 ASP B N 1
ATOM 5637 C CA . ASP B 1 312 ? -3.461 -32.438 9.805 1 90.75 312 ASP B CA 1
ATOM 5638 C C . ASP B 1 312 ? -4.727 -31.578 9.906 1 90.75 312 ASP B C 1
ATOM 5640 O O . ASP B 1 312 ? -4.68 -30.359 9.703 1 90.75 312 ASP B O 1
ATOM 5644 N N . ASP B 1 313 ? -5.793 -32.281 10.133 1 89.81 313 ASP B N 1
ATOM 5645 C CA . ASP B 1 313 ? -7.078 -31.578 10.125 1 89.81 313 ASP B CA 1
ATOM 5646 C C . ASP B 1 313 ? -7.117 -30.484 11.188 1 89.81 313 ASP B C 1
ATOM 5648 O O . ASP B 1 313 ? -7.609 -29.375 10.938 1 89.81 313 ASP B O 1
ATOM 5652 N N . ALA B 1 314 ? -6.594 -30.703 12.297 1 90.5 314 ALA B N 1
ATOM 5653 C CA . ALA B 1 314 ? -6.562 -29.719 13.367 1 90.5 314 ALA B CA 1
ATOM 5654 C C . ALA B 1 314 ? -5.719 -28.5 12.969 1 90.5 314 ALA B C 1
ATOM 5656 O O . ALA B 1 314 ? -6.102 -27.359 13.234 1 90.5 314 ALA B O 1
ATOM 5657 N N . GLY B 1 315 ? -4.586 -28.797 12.391 1 92.25 315 GLY B N 1
ATOM 5658 C CA . GLY B 1 315 ? -3.725 -27.719 11.93 1 92.25 315 GLY B CA 1
ATOM 5659 C C . GLY B 1 315 ? -4.363 -26.859 10.859 1 92.25 315 GLY B C 1
ATOM 5660 O O . GLY B 1 315 ? -4.25 -25.641 10.891 1 92.25 315 GLY B O 1
ATOM 5661 N N . VAL B 1 316 ? -5.023 -27.516 9.969 1 93.56 316 VAL B N 1
ATOM 5662 C CA . VAL B 1 316 ? -5.711 -26.812 8.891 1 93.56 316 VAL B CA 1
ATOM 5663 C C . VAL B 1 316 ? -6.805 -25.922 9.469 1 93.56 316 VAL B C 1
ATOM 5665 O O . VAL B 1 316 ? -6.918 -24.75 9.102 1 93.56 316 VAL B O 1
ATOM 5668 N N . LEU B 1 317 ? -7.539 -26.422 10.359 1 90.81 317 LEU B N 1
ATOM 5669 C CA . LEU B 1 317 ? -8.633 -25.672 10.977 1 90.81 317 LEU B CA 1
ATOM 5670 C C . LEU B 1 317 ? -8.102 -24.5 11.797 1 90.81 317 LEU B C 1
ATOM 5672 O O . LEU B 1 317 ? -8.711 -23.422 11.812 1 90.81 317 LEU B O 1
ATOM 5676 N N . ASP B 1 318 ? -6.992 -24.703 12.453 1 90.56 318 ASP B N 1
ATOM 5677 C CA . ASP B 1 318 ? -6.375 -23.641 13.242 1 90.56 318 ASP B CA 1
ATOM 5678 C C . ASP B 1 318 ? -5.977 -22.453 12.352 1 90.56 318 ASP B C 1
ATOM 5680 O O . ASP B 1 318 ? -6.133 -21.297 12.75 1 90.56 318 ASP B O 1
ATOM 5684 N N . GLU B 1 319 ? -5.473 -22.781 11.242 1 91.12 319 GLU B N 1
ATOM 5685 C CA . GLU B 1 319 ? -5.109 -21.734 10.289 1 91.12 319 GLU B CA 1
ATOM 5686 C C . GLU B 1 319 ? -6.332 -20.938 9.844 1 91.12 319 GLU B C 1
ATOM 5688 O O . GLU B 1 319 ? -6.281 -19.719 9.758 1 91.12 319 GLU B O 1
ATOM 5693 N N . VAL B 1 320 ? -7.336 -21.594 9.602 1 89.44 320 VAL B N 1
ATOM 5694 C CA . VAL B 1 320 ? -8.539 -20.938 9.086 1 89.44 320 VAL B CA 1
ATOM 5695 C C . VAL B 1 320 ? -9.156 -20.062 10.172 1 89.44 320 VAL B C 1
ATOM 5697 O O . VAL B 1 320 ? -9.68 -18.984 9.883 1 89.44 320 VAL B O 1
ATOM 5700 N N . ARG B 1 321 ? -9.039 -20.422 11.375 1 85.44 321 ARG B N 1
ATOM 5701 C CA . ARG B 1 321 ? -9.594 -19.672 12.492 1 85.44 321 ARG B CA 1
ATOM 5702 C C . ARG B 1 321 ? -8.867 -18.344 12.68 1 85.44 321 ARG B C 1
ATOM 5704 O O . ARG B 1 321 ? -9.406 -17.406 13.273 1 85.44 321 ARG B O 1
ATOM 5711 N N . ARG B 1 322 ? -7.699 -18.328 12.156 1 86.25 322 ARG B N 1
ATOM 5712 C CA . ARG B 1 322 ? -6.918 -17.094 12.258 1 86.25 322 ARG B CA 1
ATOM 5713 C C . ARG B 1 322 ? -7.523 -15.984 11.406 1 86.25 322 ARG B C 1
ATOM 5715 O O . ARG B 1 322 ? -7.215 -14.812 11.594 1 86.25 322 ARG B O 1
ATOM 5722 N N . LEU B 1 323 ? -8.312 -16.312 10.445 1 88.56 323 LEU B N 1
ATOM 5723 C CA . LEU B 1 323 ? -8.914 -15.312 9.562 1 88.56 323 LEU B CA 1
ATOM 5724 C C . LEU B 1 323 ? -10.008 -14.523 10.297 1 88.56 323 LEU B C 1
ATOM 5726 O O . LEU B 1 323 ? -10.609 -13.617 9.727 1 88.56 323 LEU B O 1
ATOM 5730 N N . ALA B 1 324 ? -9.992 -14.438 11.609 1 69.06 324 ALA B N 1
ATOM 5731 C CA . ALA B 1 324 ? -10.992 -13.695 12.375 1 69.06 324 ALA B CA 1
ATOM 5732 C C . ALA B 1 324 ? -10.992 -12.219 11.992 1 69.06 324 ALA B C 1
ATOM 5734 O O . ALA B 1 324 ? -10.008 -11.711 11.445 1 69.06 324 ALA B O 1
ATOM 5735 N N . PRO B 1 325 ? -12.203 -11.688 12.211 1 59.41 325 PRO B N 1
ATOM 5736 C CA . PRO B 1 325 ? -12.352 -10.281 11.852 1 59.41 325 PRO B CA 1
ATOM 5737 C C . PRO B 1 325 ? -11.227 -9.406 12.414 1 59.41 325 PRO B C 1
ATOM 5739 O O . PRO B 1 325 ? -10.75 -9.648 13.523 1 59.41 325 PRO B O 1
ATOM 5742 N N . VAL B 1 326 ? -10.305 -9.062 11.555 1 54.66 326 VAL B N 1
ATOM 5743 C CA . VAL B 1 326 ? -9.305 -8.078 11.961 1 54.66 326 VAL B CA 1
ATOM 5744 C C . VAL B 1 326 ? -10 -6.879 12.602 1 54.66 326 VAL B C 1
ATOM 5746 O O . VAL B 1 326 ? -10.891 -6.273 12 1 54.66 326 VAL B O 1
ATOM 5749 N N . PRO B 1 327 ? -9.922 -6.789 13.914 1 47.28 327 PRO B N 1
ATOM 5750 C CA . PRO B 1 327 ? -10.508 -5.566 14.477 1 47.28 327 PRO B CA 1
ATOM 5751 C C . PRO B 1 327 ? -9.945 -4.301 13.828 1 47.28 327 PRO B C 1
ATOM 5753 O O . PRO B 1 327 ? -8.75 -4.23 13.531 1 47.28 327 PRO B O 1
ATOM 5756 N N . VAL B 1 328 ? -10.68 -3.711 12.984 1 43.47 328 VAL B N 1
ATOM 5757 C CA . VAL B 1 328 ? -10.258 -2.371 12.594 1 43.47 328 VAL B CA 1
ATOM 5758 C C . VAL B 1 328 ? -9.891 -1.558 13.828 1 43.47 328 VAL B C 1
ATOM 5760 O O . VAL B 1 328 ? -10.727 -1.339 14.711 1 43.47 328 VAL B O 1
ATOM 5763 N N . THR B 1 329 ? -8.734 -1.783 14.375 1 39.88 329 THR B N 1
ATOM 5764 C CA . THR B 1 329 ? -8.406 -0.925 15.508 1 39.88 329 THR B CA 1
ATOM 5765 C C . THR B 1 329 ? -8.742 0.531 15.195 1 39.88 329 THR B C 1
ATOM 5767 O O . THR B 1 329 ? -8.18 1.122 14.273 1 39.88 329 THR B O 1
ATOM 5770 N N . PRO B 1 330 ? -9.82 0.983 15.539 1 35.72 330 PRO B N 1
ATOM 5771 C CA . PRO B 1 330 ? -10.086 2.418 15.406 1 35.72 330 PRO B CA 1
ATOM 5772 C C . PRO B 1 330 ? -8.938 3.281 15.914 1 35.72 330 PRO B C 1
ATOM 5774 O O . PRO B 1 330 ? -8.289 2.928 16.906 1 35.72 330 PRO B O 1
ATOM 5777 N N . ALA B 1 331 ? -8.289 3.891 15.055 1 36.34 331 ALA B N 1
ATOM 5778 C CA . ALA B 1 331 ? -7.523 4.973 15.664 1 36.34 331 ALA B CA 1
ATOM 5779 C C . ALA B 1 331 ? -8.344 5.703 16.719 1 36.34 331 ALA B C 1
ATOM 5781 O O . ALA B 1 331 ? -9.312 6.391 16.391 1 36.34 331 ALA B O 1
ATOM 5782 N N . GLU B 1 332 ? -8.672 5.066 17.797 1 33.19 332 GLU B N 1
ATOM 5783 C CA . GLU B 1 332 ? -9.422 5.812 18.797 1 33.19 332 GLU B CA 1
ATOM 5784 C C . GLU B 1 332 ? -8.898 7.234 18.953 1 33.19 332 GLU B C 1
ATOM 5786 O O . GLU B 1 332 ? -7.73 7.438 19.297 1 33.19 332 GLU B O 1
ATOM 5791 N N . PRO B 1 333 ? -9.359 8.102 18.219 1 33.34 333 PRO B N 1
ATOM 5792 C CA . PRO B 1 333 ? -9.062 9.344 18.938 1 33.34 333 PRO B CA 1
ATOM 5793 C C . PRO B 1 333 ? -9.391 9.258 20.438 1 33.34 333 PRO B C 1
ATOM 5795 O O . PRO B 1 333 ? -10.445 8.734 20.812 1 33.34 333 PRO B O 1
ATOM 5798 N N . ARG B 1 334 ? -8.438 9 21.25 1 32.25 334 ARG B N 1
ATOM 5799 C CA . ARG B 1 334 ? -8.82 8.984 22.656 1 32.25 334 ARG B CA 1
ATOM 5800 C C . ARG B 1 334 ? -9.898 10.023 22.938 1 32.25 334 ARG B C 1
ATOM 5802 O O . ARG B 1 334 ? -9.734 11.203 22.609 1 32.25 334 ARG B O 1
ATOM 5809 N N . PRO B 1 335 ? -11.172 9.586 23.156 1 31.36 335 PRO B N 1
ATOM 5810 C CA . PRO B 1 335 ? -12.164 10.555 23.625 1 31.36 335 PRO B CA 1
ATOM 5811 C C . PRO B 1 335 ? -11.602 11.508 24.672 1 31.36 335 PRO B C 1
ATOM 5813 O O . PRO B 1 335 ? -10.906 11.078 25.594 1 31.36 335 PRO B O 1
ATOM 5816 N N . VAL B 1 336 ? -11.273 12.664 24.344 1 29.2 336 VAL B N 1
ATOM 5817 C CA . VAL B 1 336 ? -11.242 13.586 25.469 1 29.2 336 VAL B CA 1
ATOM 5818 C C . VAL B 1 336 ? -12.469 13.367 26.344 1 29.2 336 VAL B C 1
ATOM 5820 O O . VAL B 1 336 ? -13.594 13.266 25.844 1 29.2 336 VAL B O 1
ATOM 5823 N N . GLU B 1 337 ? -12.32 12.695 27.438 1 27.22 337 GLU B N 1
ATOM 5824 C CA . GLU B 1 337 ? -13.344 12.586 28.469 1 27.22 337 GLU B CA 1
ATOM 5825 C C . GLU B 1 337 ? -14.211 13.844 28.531 1 27.22 337 GLU B C 1
ATOM 5827 O O . GLU B 1 337 ? -13.734 14.922 28.875 1 27.22 337 GLU B O 1
ATOM 5832 N N . ALA B 1 338 ? -15.07 14.023 27.531 1 28.33 338 ALA B N 1
ATOM 5833 C CA . ALA B 1 338 ? -16.094 15.023 27.812 1 28.33 338 ALA B CA 1
ATOM 5834 C C . ALA B 1 338 ? -16.672 14.844 29.219 1 28.33 338 ALA B C 1
ATOM 5836 O O . ALA B 1 338 ? -17.031 13.727 29.609 1 28.33 338 ALA B O 1
ATOM 5837 N N . ALA B 1 339 ? -16.312 15.633 30.125 1 26.5 339 ALA B N 1
ATOM 5838 C CA . ALA B 1 339 ? -17.031 15.742 31.391 1 26.5 339 ALA B CA 1
ATOM 5839 C C . ALA B 1 339 ? -18.547 15.617 31.188 1 26.5 339 ALA B C 1
ATOM 5841 O O . ALA B 1 339 ? -19.109 16.266 30.312 1 26.5 339 ALA B O 1
ATOM 5842 N N . PHE B 1 340 ? -19.156 14.469 31.406 1 25.59 340 PHE B N 1
ATOM 5843 C CA . PHE B 1 340 ? -20.547 14.086 31.516 1 25.59 340 PHE B CA 1
ATOM 5844 C C . PHE B 1 340 ? -21.359 15.195 32.156 1 25.59 340 PHE B C 1
ATOM 5846 O O . PHE B 1 340 ? -21.172 15.508 33.344 1 25.59 340 PHE B O 1
ATOM 5853 N N . VAL B 1 341 ? -21.547 16.266 31.484 1 24.64 341 VAL B N 1
ATOM 5854 C CA . VAL B 1 341 ? -22.578 17.062 32.156 1 24.64 341 VAL B CA 1
ATOM 5855 C C . VAL B 1 341 ? -23.828 16.219 32.344 1 24.64 341 VAL B C 1
ATOM 5857 O O . VAL B 1 341 ? -24.297 15.547 31.422 1 24.64 341 VAL B O 1
ATOM 5860 N N . GLU B 1 342 ? -24.109 15.805 33.562 1 26.25 342 GLU B N 1
ATOM 5861 C CA . GLU B 1 342 ? -25.266 15.086 34.094 1 26.25 342 GLU B CA 1
ATOM 5862 C C . GLU B 1 342 ? -26.562 15.609 33.469 1 26.25 342 GLU B C 1
ATOM 5864 O O . GLU B 1 342 ? -26.875 16.797 33.594 1 26.25 342 GLU B O 1
ATOM 5869 N N . PRO B 1 343 ? -26.969 15.086 32.312 1 26.47 343 PRO B N 1
ATOM 5870 C CA . PRO B 1 343 ? -28.234 15.562 31.75 1 26.47 343 PRO B CA 1
ATOM 5871 C C . PRO B 1 343 ? -29.344 15.609 32.781 1 26.47 343 PRO B C 1
ATOM 5873 O O . PRO B 1 343 ? -29.328 14.844 33.75 1 26.47 343 PRO B O 1
ATOM 5876 N N . LEU B 1 344 ? -29.953 16.75 32.906 1 25.67 344 LEU B N 1
ATOM 5877 C CA . LEU B 1 344 ? -31.094 17.016 33.781 1 25.67 344 LEU B CA 1
ATOM 5878 C C . LEU B 1 344 ? -32.219 15.992 33.562 1 25.67 344 LEU B C 1
ATOM 5880 O O . LEU B 1 344 ? -32.375 15.484 32.469 1 25.67 344 LEU B O 1
ATOM 5884 N N . PRO B 1 345 ? -32.875 15.453 34.594 1 23.95 345 PRO B N 1
ATOM 5885 C CA . PRO B 1 345 ? -33.844 14.398 34.781 1 23.95 345 PRO B CA 1
ATOM 5886 C C . PRO B 1 345 ? -35.094 14.586 33.906 1 23.95 345 PRO B C 1
ATOM 5888 O O . PRO B 1 345 ? -35.812 15.578 34.062 1 23.95 345 PRO B O 1
ATOM 5891 N N . THR B 1 346 ? -35 14.469 32.531 1 23.42 346 THR B N 1
ATOM 5892 C CA . THR B 1 346 ? -36.25 14.703 31.812 1 23.42 346 THR B CA 1
ATOM 5893 C C . THR B 1 346 ? -37.344 13.812 32.375 1 23.42 346 THR B C 1
ATOM 5895 O O . THR B 1 346 ? -37.125 12.656 32.719 1 23.42 346 THR B O 1
ATOM 5898 N N . GLN B 1 347 ? -38.531 14.398 32.594 1 23.05 347 GLN B N 1
ATOM 5899 C CA . GLN B 1 347 ? -39.812 14 33.156 1 23.05 347 GLN B CA 1
ATOM 5900 C C . GLN B 1 347 ? -40.375 12.781 32.406 1 23.05 347 GLN B C 1
ATOM 5902 O O . GLN B 1 347 ? -40 12.516 31.266 1 23.05 347 GLN B O 1
ATOM 5907 N N . ARG B 1 348 ? -41.344 12.117 33.062 1 22.17 348 ARG B N 1
ATOM 5908 C CA . ARG B 1 348 ? -42.062 10.852 33.188 1 22.17 348 ARG B CA 1
ATOM 5909 C C . ARG B 1 348 ? -42.969 10.609 31.984 1 22.17 348 ARG B C 1
ATOM 5911 O O . ARG B 1 348 ? -44.031 11.219 31.859 1 22.17 348 ARG B O 1
ATOM 5918 N N . ASP B 1 349 ? -42.469 10.562 30.719 1 20.22 349 ASP B N 1
ATOM 5919 C CA . ASP B 1 349 ? -43.438 10.414 29.641 1 20.22 349 ASP B CA 1
ATOM 5920 C C . ASP B 1 349 ? -44.25 9.125 29.812 1 20.22 349 ASP B C 1
ATOM 5922 O O . ASP B 1 349 ? -43.688 8.086 30.156 1 20.22 349 ASP B O 1
ATOM 5926 N N . THR B 1 350 ? -45.562 9.227 29.906 1 22.17 350 THR B N 1
ATOM 5927 C CA . THR B 1 350 ? -46.719 8.336 30.031 1 22.17 350 THR B CA 1
ATOM 5928 C C . THR B 1 350 ? -46.75 7.312 28.906 1 22.17 350 THR B C 1
ATOM 5930 O O . THR B 1 350 ? -46.594 7.664 27.734 1 22.17 350 THR B O 1
ATOM 5933 N N . SER B 1 351 ? -46.469 6.012 29.156 1 23.09 351 SER B N 1
ATOM 5934 C CA . SER B 1 351 ? -46.344 4.723 28.484 1 23.09 351 SER B CA 1
ATOM 5935 C C . SER B 1 351 ? -47.656 4.324 27.812 1 23.09 351 SER B C 1
ATOM 5937 O O . SER B 1 351 ? -47.969 3.135 27.719 1 23.09 351 SER B O 1
ATOM 5939 N N . VAL B 1 352 ? -48.375 5.125 26.953 1 23.44 352 VAL B N 1
ATOM 5940 C CA . VAL B 1 352 ? -49.656 4.562 26.484 1 23.44 352 VAL B CA 1
ATOM 5941 C C . VAL B 1 352 ? -49.375 3.262 25.719 1 23.44 352 VAL B C 1
ATOM 5943 O O . VAL B 1 352 ? -48.438 3.182 24.938 1 23.44 352 VAL B O 1
ATOM 5946 N N . SER B 1 353 ? -49.906 2.133 26.172 1 23.16 353 SER B N 1
ATOM 5947 C CA . SER B 1 353 ? -49.969 0.722 25.797 1 23.16 353 SER B CA 1
ATOM 5948 C C . SER B 1 353 ? -50.625 0.541 24.422 1 23.16 353 SER B C 1
ATOM 5950 O O . SER B 1 353 ? -51.812 0.773 24.25 1 23.16 353 SER B O 1
ATOM 5952 N N . ILE B 1 354 ? -50.156 1.053 23.344 1 22.41 354 ILE B N 1
ATOM 5953 C CA . ILE B 1 354 ? -50.875 0.821 22.094 1 22.41 354 ILE B CA 1
ATOM 5954 C C . ILE B 1 354 ? -50.969 -0.679 21.828 1 22.41 354 ILE B C 1
ATOM 5956 O O . ILE B 1 354 ? -49.938 -1.369 21.781 1 22.41 354 ILE B O 1
ATOM 5960 N N . GLU B 1 355 ? -52.094 -1.328 22.109 1 23.75 355 GLU B N 1
ATOM 5961 C CA . GLU B 1 355 ? -52.625 -2.67 21.859 1 23.75 355 GLU B CA 1
ATOM 5962 C C . GLU B 1 355 ? -52.594 -2.996 20.359 1 23.75 355 GLU B C 1
ATOM 5964 O O . GLU B 1 355 ? -53.219 -2.314 19.562 1 23.75 355 GLU B O 1
ATOM 5969 N N . THR B 1 356 ? -51.438 -3.283 19.812 1 25.84 356 THR B N 1
ATOM 5970 C CA . THR B 1 356 ? -51.312 -3.682 18.406 1 25.84 356 THR B CA 1
ATOM 5971 C C . THR B 1 356 ? -52.156 -4.914 18.125 1 25.84 356 THR B C 1
ATOM 5973 O O . THR B 1 356 ? -52 -5.953 18.766 1 25.84 356 THR B O 1
ATOM 5976 N N . ASP B 1 357 ? -53.438 -4.723 17.703 1 24.95 357 ASP B N 1
ATOM 5977 C CA . ASP B 1 357 ? -54.406 -5.715 17.25 1 24.95 357 ASP B CA 1
ATOM 5978 C C . ASP B 1 357 ? -53.812 -6.594 16.141 1 24.95 357 ASP B C 1
ATOM 5980 O O . ASP B 1 357 ? -53.125 -6.102 15.266 1 24.95 357 ASP B O 1
ATOM 5984 N N . ASP B 1 358 ? -53.688 -7.883 16.312 1 29.06 358 ASP B N 1
ATOM 5985 C CA . ASP B 1 358 ? -53.188 -9.062 15.609 1 29.06 358 ASP B CA 1
ATOM 5986 C C . ASP B 1 358 ? -53.969 -9.281 14.305 1 29.06 358 ASP B C 1
ATOM 5988 O O . ASP B 1 358 ? -53.969 -10.391 13.758 1 29.06 358 ASP B O 1
ATOM 5992 N N . GLY B 1 359 ? -54.875 -8.281 13.773 1 29.69 359 GLY B N 1
ATOM 5993 C CA . GLY B 1 359 ? -55.719 -8.766 12.703 1 29.69 359 GLY B CA 1
ATOM 5994 C C . GLY B 1 359 ? -54.969 -9.336 11.531 1 29.69 359 GLY B C 1
ATOM 5995 O O . GLY B 1 359 ? -53.781 -9.055 11.359 1 29.69 359 GLY B O 1
ATOM 5996 N N . GLY B 1 360 ? -55.375 -10.531 10.977 1 35.66 360 GLY B N 1
ATOM 5997 C CA . GLY B 1 360 ? -55.062 -11.344 9.82 1 35.66 360 GLY B CA 1
ATOM 5998 C C . GLY B 1 360 ? -54.938 -10.539 8.539 1 35.66 360 GLY B C 1
ATOM 5999 O O . GLY B 1 360 ? -55.844 -10.578 7.695 1 35.66 360 GLY B O 1
ATOM 6000 N N . GLY B 1 361 ? -54.531 -9.289 8.523 1 37.75 361 GLY B N 1
ATOM 6001 C CA . GLY B 1 361 ? -54.625 -8.289 7.465 1 37.75 361 GLY B CA 1
ATOM 6002 C C . GLY B 1 361 ? -54.125 -8.797 6.125 1 37.75 361 GLY B C 1
ATOM 6003 O O . GLY B 1 361 ? -53.188 -9.586 6.074 1 37.75 361 GLY B O 1
ATOM 6004 N N . GLU B 1 362 ? -55.062 -8.852 5.043 1 46.59 362 GLU B N 1
ATOM 6005 C CA . GLU B 1 362 ? -54.812 -9.023 3.611 1 46.59 362 GLU B CA 1
ATOM 6006 C C . GLU B 1 362 ? -53.562 -8.297 3.168 1 46.59 362 GLU B C 1
ATOM 6008 O O . GLU B 1 362 ? -53.312 -7.168 3.588 1 46.59 362 GLU B O 1
ATOM 6013 N N . LEU B 1 363 ? -52.594 -8.953 2.805 1 51.19 363 LEU B N 1
ATOM 6014 C CA . LEU B 1 363 ? -51.375 -8.438 2.236 1 51.19 363 LEU B CA 1
ATOM 6015 C C . LEU B 1 363 ? -51.656 -7.391 1.162 1 51.19 363 LEU B C 1
ATOM 6017 O O . LEU B 1 363 ? -52.188 -7.723 0.1 1 51.19 363 LEU B O 1
ATOM 6021 N N . SER B 1 364 ? -52.062 -6.129 1.475 1 65.06 364 SER B N 1
ATOM 6022 C CA . SER B 1 364 ? -52.219 -5.027 0.537 1 65.06 364 SER B CA 1
ATOM 6023 C C . SER B 1 364 ? -50.906 -4.43 0.117 1 65.06 364 SER B C 1
ATOM 6025 O O . SER B 1 364 ? -49.906 -4.527 0.849 1 65.06 364 SER B O 1
ATOM 6027 N N . ALA B 1 365 ? -50.812 -3.824 -1.154 1 67.06 365 ALA B N 1
ATOM 6028 C CA . ALA B 1 365 ? -49.594 -3.266 -1.742 1 67.06 365 ALA B CA 1
ATOM 6029 C C . ALA B 1 365 ? -48.938 -2.271 -0.792 1 67.06 365 ALA B C 1
ATOM 6031 O O . ALA B 1 365 ? -47.719 -2.279 -0.63 1 67.06 365 ALA B O 1
ATOM 6032 N N . PRO B 1 366 ? -49.688 -1.529 -0.066 1 72.25 366 PRO B N 1
ATOM 6033 C CA . PRO B 1 366 ? -49.031 -0.592 0.846 1 72.25 366 PRO B CA 1
ATOM 6034 C C . PRO B 1 366 ? -48.344 -1.292 2.023 1 72.25 366 PRO B C 1
ATOM 6036 O O . PRO B 1 366 ? -47.312 -0.84 2.494 1 72.25 366 PRO B O 1
ATOM 6039 N N . ASN B 1 367 ? -48.875 -2.408 2.449 1 73.81 367 ASN B N 1
ATOM 6040 C CA . ASN B 1 367 ? -48.281 -3.172 3.539 1 73.81 367 ASN B CA 1
ATOM 6041 C C . ASN B 1 367 ? -47 -3.877 3.092 1 73.81 367 ASN B C 1
ATOM 6043 O O . ASN B 1 367 ? -46 -3.893 3.82 1 73.81 367 ASN B O 1
ATOM 6047 N N . VAL B 1 368 ? -47.031 -4.449 1.932 1 77.31 368 VAL B N 1
ATOM 6048 C CA . VAL B 1 368 ? -45.875 -5.105 1.355 1 77.31 368 VAL B CA 1
ATOM 6049 C C . VAL B 1 368 ? -44.781 -4.078 1.107 1 77.31 368 VAL B C 1
ATOM 6051 O O . VAL B 1 368 ? -43.594 -4.344 1.375 1 77.31 368 VAL B O 1
ATOM 6054 N N . LEU B 1 369 ? -45.188 -2.912 0.675 1 78.5 369 LEU B N 1
ATOM 6055 C CA . LEU B 1 369 ? -44.219 -1.846 0.419 1 78.5 369 LEU B CA 1
ATOM 6056 C C . LEU B 1 369 ? -43.5 -1.434 1.704 1 78.5 369 LEU B C 1
ATOM 6058 O O . LEU B 1 369 ? -42.281 -1.273 1.721 1 78.5 369 LEU B O 1
ATOM 6062 N N . ASP B 1 370 ? -44.219 -1.323 2.738 1 78.12 370 ASP B N 1
ATOM 6063 C CA . ASP B 1 370 ? -43.625 -0.937 4.02 1 78.12 370 ASP B CA 1
ATOM 6064 C C . ASP B 1 370 ? -42.688 -2.014 4.535 1 78.12 370 ASP B C 1
ATOM 6066 O O . ASP B 1 370 ? -41.625 -1.704 5.082 1 78.12 370 ASP B O 1
ATOM 6070 N N . GLU B 1 371 ? -43.031 -3.195 4.32 1 76.19 371 GLU B N 1
ATOM 6071 C CA . GLU B 1 371 ? -42.156 -4.309 4.73 1 76.19 371 GLU B CA 1
ATOM 6072 C C . GLU B 1 371 ? -40.938 -4.43 3.832 1 76.19 371 GLU B C 1
ATOM 6074 O O . GLU B 1 371 ? -39.844 -4.719 4.309 1 76.19 371 GLU B O 1
ATOM 6079 N N . LEU B 1 372 ? -41.062 -4.145 2.582 1 78.44 372 LEU B N 1
ATOM 6080 C CA . LEU B 1 372 ? -39.938 -4.145 1.647 1 78.44 372 LEU B CA 1
ATOM 6081 C C . LEU B 1 372 ? -38.969 -3.018 1.97 1 78.44 372 LEU B C 1
ATOM 6083 O O . LEU B 1 372 ? -37.75 -3.207 1.904 1 78.44 372 LEU B O 1
ATOM 6087 N N . LYS B 1 373 ? -39.594 -1.97 2.295 1 77.69 373 LYS B N 1
ATOM 6088 C CA . LYS B 1 373 ? -38.75 -0.865 2.74 1 77.69 373 LYS B CA 1
ATOM 6089 C C . LYS B 1 373 ? -37.875 -1.279 3.928 1 77.69 373 LYS B C 1
ATOM 6091 O O . LYS B 1 373 ? -36.688 -0.998 3.957 1 77.69 373 LYS B O 1
ATOM 6096 N N . THR B 1 374 ? -38.469 -1.974 4.816 1 76.62 374 THR B N 1
ATOM 6097 C CA . THR B 1 374 ? -37.75 -2.471 5.984 1 76.62 374 THR B CA 1
ATOM 6098 C C . THR B 1 374 ? -36.75 -3.539 5.586 1 76.62 374 THR B C 1
ATOM 6100 O O . THR B 1 374 ? -35.594 -3.531 6.059 1 76.62 374 THR B O 1
ATOM 6103 N N . LEU B 1 375 ? -37.031 -4.43 4.711 1 74.94 375 LEU B N 1
ATOM 6104 C CA . LEU B 1 375 ? -36.188 -5.508 4.234 1 74.94 375 LEU B CA 1
ATOM 6105 C C . LEU B 1 375 ? -35 -4.953 3.449 1 74.94 375 LEU B C 1
ATOM 6107 O O . LEU B 1 375 ? -33.875 -5.379 3.652 1 74.94 375 LEU B O 1
ATOM 6111 N N . TYR B 1 376 ? -35.312 -4.066 2.584 1 76.06 376 TYR B N 1
ATOM 6112 C CA . TYR B 1 376 ? -34.25 -3.453 1.784 1 76.06 376 TYR B CA 1
ATOM 6113 C C . TYR B 1 376 ? -33.375 -2.549 2.639 1 76.06 376 TYR B C 1
ATOM 6115 O O . TYR B 1 376 ? -32.156 -2.555 2.502 1 76.06 376 TYR B O 1
ATOM 6123 N N . ALA B 1 377 ? -34.094 -1.92 3.488 1 75.75 377 ALA B N 1
ATOM 6124 C CA . ALA B 1 377 ? -33.344 -1.089 4.441 1 75.75 377 ALA B CA 1
ATOM 6125 C C . ALA B 1 377 ? -32.406 -1.929 5.281 1 75.75 377 ALA B C 1
ATOM 6127 O O . ALA B 1 377 ? -31.219 -1.573 5.441 1 75.75 377 ALA B O 1
ATOM 6128 N N . ASP B 1 378 ? -32.781 -3.049 5.699 1 71 378 ASP B N 1
ATOM 6129 C CA . ASP B 1 378 ? -31.969 -3.982 6.488 1 71 378 ASP B CA 1
ATOM 6130 C C . ASP B 1 378 ? -30.859 -4.602 5.648 1 71 378 ASP B C 1
ATOM 6132 O O . ASP B 1 378 ? -29.75 -4.797 6.133 1 71 378 ASP B O 1
ATOM 6136 N N . ALA B 1 379 ? -31.109 -4.805 4.406 1 68.5 379 ALA B N 1
ATOM 6137 C CA . ALA B 1 379 ? -30.203 -5.543 3.529 1 68.5 379 ALA B CA 1
ATOM 6138 C C . ALA B 1 379 ? -29.125 -4.629 2.959 1 68.5 379 ALA B C 1
ATOM 6140 O O . ALA B 1 379 ? -27.984 -5.059 2.746 1 68.5 379 ALA B O 1
ATOM 6141 N N . VAL B 1 380 ? -29.516 -3.379 2.727 1 68.56 380 VAL B N 1
ATOM 6142 C CA . VAL B 1 380 ? -28.594 -2.492 2.035 1 68.56 380 VAL B CA 1
ATOM 6143 C C . VAL B 1 380 ? -28.016 -1.477 3.02 1 68.56 380 VAL B C 1
ATOM 6145 O O . VAL B 1 380 ? -27.047 -0.777 2.705 1 68.56 380 VAL B O 1
ATOM 6148 N N . GLY B 1 381 ? -28.609 -1.5 4.285 1 66.88 381 GLY B N 1
ATOM 6149 C CA . GLY B 1 381 ? -28.125 -0.666 5.367 1 66.88 381 GLY B CA 1
ATOM 6150 C C . GLY B 1 381 ? -28.594 0.773 5.277 1 66.88 381 GLY B C 1
ATOM 6151 O O . GLY B 1 381 ? -27.938 1.68 5.797 1 66.88 381 GLY B O 1
ATOM 6152 N N . TYR B 1 382 ? -29.672 1.074 4.543 1 68.5 382 TYR B N 1
ATOM 6153 C CA . TYR B 1 382 ? -30.312 2.387 4.457 1 68.5 382 TYR B CA 1
ATOM 6154 C C . TYR B 1 382 ? -31.484 2.49 5.414 1 68.5 382 TYR B C 1
ATOM 6156 O O . TYR B 1 382 ? -32.125 1.487 5.723 1 68.5 382 TYR B O 1
ATOM 6164 N N . PRO B 1 383 ? -31.781 3.662 5.945 1 69.25 383 PRO B N 1
ATOM 6165 C CA . PRO B 1 383 ? -33.062 3.812 6.656 1 69.25 383 PRO B CA 1
ATOM 6166 C C . PRO B 1 383 ? -34.25 3.604 5.746 1 69.25 383 PRO B C 1
ATOM 6168 O O . PRO B 1 383 ? -34.188 3.885 4.547 1 69.25 383 PRO B O 1
ATOM 6171 N N . ALA B 1 384 ? -35.281 3.164 6.277 1 72.12 384 ALA B N 1
ATOM 6172 C CA . ALA B 1 384 ? -36.5 2.824 5.543 1 72.12 384 ALA B CA 1
ATOM 6173 C C . ALA B 1 384 ? -37.094 4.051 4.848 1 72.12 384 ALA B C 1
ATOM 6175 O O . ALA B 1 384 ? -37.719 3.936 3.801 1 72.12 384 ALA B O 1
ATOM 6176 N N . ASP B 1 385 ? -36.688 5.211 5.367 1 72.75 385 ASP B N 1
ATOM 6177 C CA . ASP B 1 385 ? -37.281 6.449 4.855 1 72.75 385 ASP B CA 1
ATOM 6178 C C . ASP B 1 385 ? -36.625 6.859 3.541 1 72.75 385 ASP B C 1
ATOM 6180 O O . ASP B 1 385 ? -37.156 7.699 2.811 1 72.75 385 ASP B O 1
ATOM 6184 N N . VAL B 1 386 ? -35.5 6.289 3.18 1 73.25 386 VAL B N 1
ATOM 6185 C CA . VAL B 1 386 ? -34.844 6.57 1.92 1 73.25 386 VAL B CA 1
ATOM 6186 C C . VAL B 1 386 ? -35.594 5.945 0.764 1 73.25 386 VAL B C 1
ATOM 6188 O O . VAL B 1 386 ? -35.562 6.43 -0.368 1 73.25 386 VAL B O 1
ATOM 6191 N N . PHE B 1 387 ? -36.25 5.047 1.073 1 72.06 387 PHE B N 1
ATOM 6192 C CA . PHE B 1 387 ? -37.062 4.34 0.074 1 72.06 387 PHE B CA 1
ATOM 6193 C C . PHE B 1 387 ? -38.406 4.996 -0.098 1 72.06 387 PHE B C 1
ATOM 6195 O O . PHE B 1 387 ? -39.438 4.426 0.28 1 72.06 387 PHE B O 1
ATOM 6202 N N . GLU B 1 388 ? -38.344 6.238 -0.549 1 73.19 388 GLU B N 1
ATOM 6203 C CA . GLU B 1 388 ? -39.562 6.98 -0.814 1 73.19 388 GLU B CA 1
ATOM 6204 C C . GLU B 1 388 ? -40.156 6.59 -2.158 1 73.19 388 GLU B C 1
ATOM 6206 O O . GLU B 1 388 ? -39.531 5.918 -2.965 1 73.19 388 GLU B O 1
ATOM 6211 N N . THR B 1 389 ? -41.344 7.059 -2.406 1 72.38 389 THR B N 1
ATOM 6212 C CA . THR B 1 389 ? -42.094 6.785 -3.637 1 72.38 389 THR B CA 1
ATOM 6213 C C . THR B 1 389 ? -41.344 7.348 -4.848 1 72.38 389 THR B C 1
ATOM 6215 O O . THR B 1 389 ? -40.938 8.508 -4.844 1 72.38 389 THR B O 1
ATOM 6218 N N . GLY B 1 390 ? -40.938 6.477 -5.852 1 73.62 390 GLY B N 1
ATOM 6219 C CA . GLY B 1 390 ? -40.312 6.898 -7.098 1 73.62 390 GLY B CA 1
ATOM 6220 C C . GLY B 1 390 ? -38.812 6.766 -7.086 1 73.62 390 GLY B C 1
ATOM 6221 O O . GLY B 1 390 ? -38.156 7.059 -8.086 1 73.62 390 GLY B O 1
ATOM 6222 N N . VAL B 1 391 ? -38.219 6.289 -6.066 1 75.44 391 VAL B N 1
ATOM 6223 C CA . VAL B 1 391 ? -36.781 6.121 -5.984 1 75.44 391 VAL B CA 1
ATOM 6224 C C . VAL B 1 391 ? -36.375 4.891 -6.785 1 75.44 391 VAL B C 1
ATOM 6226 O O . VAL B 1 391 ? -36.875 3.793 -6.57 1 75.44 391 VAL B O 1
ATOM 6229 N N . GLU B 1 392 ? -35.438 5.137 -7.664 1 75.62 392 GLU B N 1
ATOM 6230 C CA . GLU B 1 392 ? -34.906 4.047 -8.469 1 75.62 392 GLU B CA 1
ATOM 6231 C C . GLU B 1 392 ? -33.781 3.316 -7.73 1 75.62 392 GLU B C 1
ATOM 6233 O O . GLU B 1 392 ? -32.781 3.928 -7.344 1 75.62 392 GLU B O 1
ATOM 6238 N N . LEU B 1 393 ? -33.844 2.045 -7.574 1 76.19 393 LEU B N 1
ATOM 6239 C CA . LEU B 1 393 ? -33 1.224 -6.711 1 76.19 393 LEU B CA 1
ATOM 6240 C C . LEU B 1 393 ? -31.562 1.188 -7.227 1 76.19 393 LEU B C 1
ATOM 6242 O O . LEU B 1 393 ? -30.625 1.324 -6.449 1 76.19 393 LEU B O 1
ATOM 6246 N N . GLU B 1 394 ? -31.438 1.089 -8.461 1 73.75 394 GLU B N 1
ATOM 6247 C CA . GLU B 1 394 ? -30.109 1.059 -9.047 1 73.75 394 GLU B CA 1
ATOM 6248 C C . GLU B 1 394 ? -29.562 2.469 -9.25 1 73.75 394 GLU B C 1
ATOM 6250 O O . GLU B 1 394 ? -28.453 2.785 -8.812 1 73.75 394 GLU B O 1
ATOM 6255 N N . ALA B 1 395 ? -30.344 3.344 -9.781 1 71.88 395 ALA B N 1
ATOM 6256 C CA . ALA B 1 395 ? -29.906 4.676 -10.195 1 71.88 395 ALA B CA 1
ATOM 6257 C C . ALA B 1 395 ? -29.734 5.59 -8.984 1 71.88 395 ALA B C 1
ATOM 6259 O O . ALA B 1 395 ? -28.781 6.379 -8.93 1 71.88 395 ALA B O 1
ATOM 6260 N N . ASP B 1 396 ? -30.594 5.344 -7.973 1 70.31 396 ASP B N 1
ATOM 6261 C CA . ASP B 1 396 ? -30.641 6.289 -6.863 1 70.31 396 ASP B CA 1
ATOM 6262 C C . ASP B 1 396 ? -29.953 5.719 -5.629 1 70.31 396 ASP B C 1
ATOM 6264 O O . ASP B 1 396 ? -29.359 6.457 -4.84 1 70.31 396 ASP B O 1
ATOM 6268 N N . LEU B 1 397 ? -29.953 4.367 -5.527 1 69.56 397 LEU B N 1
ATOM 6269 C CA . LEU B 1 397 ? -29.531 3.775 -4.262 1 69.56 397 LEU B CA 1
ATOM 6270 C C . LEU B 1 397 ? -28.375 2.801 -4.48 1 69.56 397 LEU B C 1
ATOM 6272 O O . LEU B 1 397 ? -27.891 2.193 -3.525 1 69.56 397 LEU B O 1
ATOM 6276 N N . GLY B 1 398 ? -27.969 2.646 -5.727 1 69.38 398 GLY B N 1
ATOM 6277 C CA . GLY B 1 398 ? -26.859 1.797 -6.09 1 69.38 398 GLY B CA 1
ATOM 6278 C C . GLY B 1 398 ? -27.125 0.322 -5.863 1 69.38 398 GLY B C 1
ATOM 6279 O O . GLY B 1 398 ? -26.188 -0.47 -5.711 1 69.38 398 GLY B O 1
ATOM 6280 N N . ILE B 1 399 ? -28.234 -0.01 -5.848 1 72.5 399 ILE B N 1
ATOM 6281 C CA . ILE B 1 399 ? -28.594 -1.417 -5.707 1 72.5 399 ILE B CA 1
ATOM 6282 C C . ILE B 1 399 ? -28.609 -2.084 -7.082 1 72.5 399 ILE B C 1
ATOM 6284 O O . ILE B 1 399 ? -29.547 -1.887 -7.863 1 72.5 399 ILE B O 1
ATOM 6288 N N . ASP B 1 400 ? -27.578 -2.723 -7.273 1 70.31 400 ASP B N 1
ATOM 6289 C CA . ASP B 1 400 ? -27.438 -3.314 -8.602 1 70.31 400 ASP B CA 1
ATOM 6290 C C . ASP B 1 400 ? -28.344 -4.539 -8.75 1 70.31 400 ASP B C 1
ATOM 6292 O O . ASP B 1 400 ? -28.969 -4.969 -7.789 1 70.31 400 ASP B O 1
ATOM 6296 N N . SER B 1 401 ? -28.297 -5.117 -10.039 1 69 401 SER B N 1
ATOM 6297 C CA . SER B 1 401 ? -29.219 -6.168 -10.445 1 69 401 SER B CA 1
ATOM 6298 C C . SER B 1 401 ? -28.984 -7.445 -9.641 1 69 401 SER B C 1
ATOM 6300 O O . SER B 1 401 ? -29.922 -8.195 -9.375 1 69 401 SER B O 1
ATOM 6302 N N . ILE B 1 402 ? -27.938 -7.551 -9.211 1 66.94 402 ILE B N 1
ATOM 6303 C CA . ILE B 1 402 ? -27.609 -8.766 -8.469 1 66.94 402 ILE B CA 1
ATOM 6304 C C . ILE B 1 402 ? -28.156 -8.656 -7.043 1 66.94 402 ILE B C 1
ATOM 6306 O O . ILE B 1 402 ? -28.812 -9.578 -6.555 1 66.94 402 ILE B O 1
ATOM 6310 N N . ARG B 1 403 ? -27.891 -7.602 -6.453 1 72.69 403 ARG B N 1
ATOM 6311 C CA . ARG B 1 403 ? -28.391 -7.375 -5.105 1 72.69 403 ARG B CA 1
ATOM 6312 C C . ARG B 1 403 ? -29.906 -7.32 -5.094 1 72.69 403 ARG B C 1
ATOM 6314 O O . ARG B 1 403 ? -30.547 -7.801 -4.152 1 72.69 403 ARG B O 1
ATOM 6321 N N . GLN B 1 404 ? -30.312 -6.734 -6.109 1 73.69 404 GLN B N 1
ATOM 6322 C CA . GLN B 1 404 ? -31.766 -6.668 -6.254 1 73.69 404 GLN B CA 1
ATOM 6323 C C . GLN B 1 404 ? -32.375 -8.062 -6.367 1 73.69 404 GLN B C 1
ATOM 6325 O O . GLN B 1 404 ? -33.406 -8.344 -5.777 1 73.69 404 GLN B O 1
ATOM 6330 N N . THR B 1 405 ? -31.672 -8.828 -7.047 1 72.12 405 THR B N 1
ATOM 6331 C CA . THR B 1 405 ? -32.156 -10.203 -7.203 1 72.12 405 THR B CA 1
ATOM 6332 C C . THR B 1 405 ? -32.125 -10.93 -5.863 1 72.12 405 THR B C 1
ATOM 6334 O O . THR B 1 405 ? -33.062 -11.648 -5.531 1 72.12 405 THR B O 1
ATOM 6337 N N . GLU B 1 406 ? -31.188 -10.695 -5.148 1 74.88 406 GLU B N 1
ATOM 6338 C CA . GLU B 1 406 ? -31.062 -11.305 -3.826 1 74.88 406 GLU B CA 1
ATOM 6339 C C . GLU B 1 406 ? -32.156 -10.789 -2.877 1 74.88 406 GLU B C 1
ATOM 6341 O O . GLU B 1 406 ? -32.75 -11.57 -2.15 1 74.88 406 GLU B O 1
ATOM 6346 N N . LEU B 1 407 ? -32.344 -9.57 -2.938 1 75.75 407 LEU B N 1
ATOM 6347 C CA . LEU B 1 407 ? -33.344 -8.945 -2.061 1 75.75 407 LEU B CA 1
ATOM 6348 C C . LEU B 1 407 ? -34.75 -9.344 -2.455 1 75.75 407 LEU B C 1
ATOM 6350 O O . LEU B 1 407 ? -35.594 -9.57 -1.59 1 75.75 407 LEU B O 1
ATOM 6354 N N . LEU B 1 408 ? -34.812 -9.516 -3.67 1 74 408 LEU B N 1
ATOM 6355 C CA . LEU B 1 408 ? -36.094 -9.992 -4.176 1 74 408 LEU B CA 1
ATOM 6356 C C . LEU B 1 408 ? -36.344 -11.445 -3.771 1 74 408 LEU B C 1
ATOM 6358 O O . LEU B 1 408 ? -37.438 -11.82 -3.43 1 74 408 LEU B O 1
ATOM 6362 N N . GLN B 1 409 ? -35.281 -12.117 -3.832 1 73 409 GLN B N 1
ATOM 6363 C CA . GLN B 1 409 ? -35.406 -13.508 -3.412 1 73 409 GLN B CA 1
ATOM 6364 C C . GLN B 1 409 ? -35.781 -13.609 -1.933 1 73 409 GLN B C 1
ATOM 6366 O O . GLN B 1 409 ? -36.625 -14.414 -1.546 1 73 409 GLN B O 1
ATOM 6371 N N . ARG B 1 410 ? -35.281 -12.859 -1.2 1 75.62 410 ARG B N 1
ATOM 6372 C CA . ARG B 1 410 ? -35.594 -12.812 0.228 1 75.62 410 ARG B CA 1
ATOM 6373 C C . ARG B 1 410 ? -37.031 -12.359 0.476 1 75.62 410 ARG B C 1
ATOM 6375 O O . ARG B 1 410 ? -37.719 -12.914 1.337 1 75.62 410 ARG B O 1
ATOM 6382 N N . ALA B 1 411 ? -37.344 -11.445 -0.267 1 74.94 411 ALA B N 1
ATOM 6383 C CA . ALA B 1 411 ? -38.719 -10.961 -0.172 1 74.94 411 ALA B CA 1
ATOM 6384 C C . ALA B 1 411 ? -39.719 -12.031 -0.607 1 74.94 411 ALA B C 1
ATOM 6386 O O . ALA B 1 411 ? -40.75 -12.219 0.033 1 74.94 411 ALA B O 1
ATOM 6387 N N . ARG B 1 412 ? -39.281 -12.695 -1.579 1 74 412 ARG B N 1
ATOM 6388 C CA . ARG B 1 412 ? -40.125 -13.766 -2.078 1 74 412 ARG B CA 1
ATOM 6389 C C . ARG B 1 412 ? -40.25 -14.883 -1.049 1 74 412 ARG B C 1
ATOM 6391 O O . ARG B 1 412 ? -41.344 -15.422 -0.849 1 74 412 ARG B O 1
ATOM 6398 N N . GLN B 1 413 ? -39.25 -15.18 -0.507 1 74.19 413 GLN B N 1
ATOM 6399 C CA . GLN B 1 413 ? -39.281 -16.219 0.52 1 74.19 413 GLN B CA 1
ATOM 6400 C C . GLN B 1 413 ? -40.094 -15.797 1.726 1 74.19 413 GLN B C 1
ATOM 6402 O O . GLN B 1 413 ? -40.844 -16.609 2.287 1 74.19 413 GLN B O 1
ATOM 6407 N N . ARG B 1 414 ? -40.031 -14.609 2.002 1 74.06 414 ARG B N 1
ATOM 6408 C CA . ARG B 1 414 ? -40.75 -14.078 3.158 1 74.06 414 ARG B CA 1
ATOM 6409 C C . ARG B 1 414 ? -42.25 -14.07 2.916 1 74.06 414 ARG B C 1
ATOM 6411 O O . ARG B 1 414 ? -43.031 -14.312 3.838 1 74.06 414 ARG B O 1
ATOM 6418 N N . TYR B 1 415 ? -42.531 -13.906 1.678 1 74.19 415 TYR B N 1
ATOM 6419 C CA . TYR B 1 415 ? -43.969 -13.789 1.373 1 74.19 415 TYR B CA 1
ATOM 6420 C C . TYR B 1 415 ? -44.469 -15.039 0.667 1 74.19 415 TYR B C 1
ATOM 6422 O O . TYR B 1 415 ? -45.625 -15.094 0.241 1 74.19 415 TYR B O 1
ATOM 6430 N N . ASP B 1 416 ? -43.562 -16.062 0.552 1 73.75 416 ASP B N 1
ATOM 6431 C CA . ASP B 1 416 ? -43.875 -17.359 -0.056 1 73.75 416 ASP B CA 1
ATOM 6432 C C . ASP B 1 416 ? -44.406 -17.188 -1.468 1 73.75 416 ASP B C 1
ATOM 6434 O O . ASP B 1 416 ? -45.469 -17.719 -1.798 1 73.75 416 ASP B O 1
ATOM 6438 N N . VAL B 1 417 ? -43.875 -16.328 -2.234 1 72.12 417 VAL B N 1
ATOM 6439 C CA . VAL B 1 417 ? -44.25 -16.094 -3.625 1 72.12 417 VAL B CA 1
ATOM 6440 C C . VAL B 1 417 ? -43.469 -17.016 -4.543 1 72.12 417 VAL B C 1
ATOM 6442 O O . VAL B 1 417 ? -42.25 -17.188 -4.359 1 72.12 417 VAL B O 1
ATOM 6445 N N . PRO B 1 418 ? -44.094 -17.688 -5.348 1 68.81 418 PRO B N 1
ATOM 6446 C CA . PRO B 1 418 ? -43.406 -18.656 -6.227 1 68.81 418 PRO B CA 1
ATOM 6447 C C . PRO B 1 418 ? -42.438 -17.969 -7.188 1 68.81 418 PRO B C 1
ATOM 6449 O O . PRO B 1 418 ? -42.562 -16.781 -7.469 1 68.81 418 PRO B O 1
ATOM 6452 N N . GLU B 1 419 ? -41.406 -18.688 -7.547 1 64.06 419 GLU B N 1
ATOM 6453 C CA . GLU B 1 419 ? -40.438 -18.219 -8.531 1 64.06 419 GLU B CA 1
ATOM 6454 C C . GLU B 1 419 ? -41.094 -18 -9.891 1 64.06 419 GLU B C 1
ATOM 6456 O O . GLU B 1 419 ? -41.844 -18.844 -10.375 1 64.06 419 GLU B O 1
ATOM 6461 N N . ALA B 1 420 ? -41.219 -16.844 -10.422 1 55.53 420 ALA B N 1
ATOM 6462 C CA . ALA B 1 420 ? -41.75 -16.594 -11.766 1 55.53 420 ALA B CA 1
ATOM 6463 C C . ALA B 1 420 ? -40.625 -16.562 -12.789 1 55.53 420 ALA B C 1
ATOM 6465 O O . ALA B 1 420 ? -39.781 -15.648 -12.766 1 55.53 420 ALA B O 1
ATOM 6466 N N . ASP B 1 421 ? -40.344 -17.578 -13.586 1 56.47 421 ASP B N 1
ATOM 6467 C CA . ASP B 1 421 ? -39.281 -17.781 -14.586 1 56.47 421 ASP B CA 1
ATOM 6468 C C . ASP B 1 421 ? -39.281 -16.672 -15.625 1 56.47 421 ASP B C 1
ATOM 6470 O O . ASP B 1 421 ? -38.281 -16.391 -16.25 1 56.47 421 ASP B O 1
ATOM 6474 N N . HIS B 1 422 ? -40.281 -15.789 -15.852 1 57.78 422 HIS B N 1
ATOM 6475 C CA . HIS B 1 422 ? -40.438 -14.852 -16.953 1 57.78 422 HIS B CA 1
ATOM 6476 C C . HIS B 1 422 ? -40.312 -13.406 -16.469 1 57.78 422 HIS B C 1
ATOM 6478 O O . HIS B 1 422 ? -40.562 -12.469 -17.234 1 57.78 422 HIS B O 1
ATOM 6484 N N . ILE B 1 423 ? -40.031 -13.125 -15.328 1 59.19 423 ILE B N 1
ATOM 6485 C CA . ILE B 1 423 ? -39.969 -11.766 -14.82 1 59.19 423 ILE B CA 1
ATOM 6486 C C . ILE B 1 423 ? -38.531 -11.266 -14.859 1 59.19 423 ILE B C 1
ATOM 6488 O O . ILE B 1 423 ? -37.625 -11.867 -14.242 1 59.19 423 ILE B O 1
ATOM 6492 N N . ARG B 1 424 ? -38.344 -10.32 -15.641 1 62.75 424 ARG B N 1
ATOM 6493 C CA . ARG B 1 424 ? -37.094 -9.602 -15.711 1 62.75 424 ARG B CA 1
ATOM 6494 C C . ARG B 1 424 ? -36.969 -8.578 -14.586 1 62.75 424 ARG B C 1
ATOM 6496 O O . ARG B 1 424 ? -37.625 -7.539 -14.617 1 62.75 424 ARG B O 1
ATOM 6503 N N . ILE B 1 425 ? -36.125 -8.727 -13.711 1 63.75 425 ILE B N 1
ATOM 6504 C CA . ILE B 1 425 ? -35.938 -7.934 -12.492 1 63.75 425 ILE B CA 1
ATOM 6505 C C . ILE B 1 425 ? -35.531 -6.508 -12.859 1 63.75 425 ILE B C 1
ATOM 6507 O O . ILE B 1 425 ? -35.906 -5.559 -12.156 1 63.75 425 ILE B O 1
ATOM 6511 N N . THR B 1 426 ? -35.031 -6.449 -13.977 1 68.44 426 THR B N 1
ATOM 6512 C CA . THR B 1 426 ? -34.562 -5.156 -14.477 1 68.44 426 THR B CA 1
ATOM 6513 C C . THR B 1 426 ? -35.75 -4.242 -14.773 1 68.44 426 THR B C 1
ATOM 6515 O O . THR B 1 426 ? -35.594 -3.023 -14.867 1 68.44 426 THR B O 1
ATOM 6518 N N . ASP B 1 427 ? -36.844 -4.785 -14.781 1 70.75 427 ASP B N 1
ATOM 6519 C CA . ASP B 1 427 ? -38.062 -4.02 -15.125 1 70.75 427 ASP B CA 1
ATOM 6520 C C . ASP B 1 427 ? -38.656 -3.379 -13.883 1 70.75 427 ASP B C 1
ATOM 6522 O O . ASP B 1 427 ? -39.531 -2.508 -13.992 1 70.75 427 ASP B O 1
ATOM 6526 N N . TYR B 1 428 ? -38.25 -3.701 -12.797 1 76.69 428 TYR B N 1
ATOM 6527 C CA . TYR B 1 428 ? -38.781 -3.199 -11.531 1 76.69 428 TYR B CA 1
ATOM 6528 C C . TYR B 1 428 ? -37.719 -2.402 -10.781 1 76.69 428 TYR B C 1
ATOM 6530 O O . TYR B 1 428 ? -36.938 -2.969 -10.023 1 76.69 428 TYR B O 1
ATOM 6538 N N . THR B 1 429 ? -37.781 -1.147 -10.969 1 75.88 429 THR B N 1
ATOM 6539 C CA . THR B 1 429 ? -36.688 -0.284 -10.594 1 75.88 429 THR B CA 1
ATOM 6540 C C . THR B 1 429 ? -36.969 0.465 -9.297 1 75.88 429 THR B C 1
ATOM 6542 O O . THR B 1 429 ? -36.125 1.156 -8.758 1 75.88 429 THR B O 1
ATOM 6545 N N . THR B 1 430 ? -38.219 0.28 -8.797 1 79.31 430 THR B N 1
ATOM 6546 C CA . THR B 1 430 ? -38.594 0.969 -7.566 1 79.31 430 THR B CA 1
ATOM 6547 C C . THR B 1 430 ? -39.188 -0.012 -6.562 1 79.31 430 THR B C 1
ATOM 6549 O O . THR B 1 430 ? -39.688 -1.082 -6.945 1 79.31 430 THR B O 1
ATOM 6552 N N . LEU B 1 431 ? -39.188 0.315 -5.312 1 80.12 431 LEU B N 1
ATOM 6553 C CA . LEU B 1 431 ? -39.75 -0.555 -4.289 1 80.12 431 LEU B CA 1
ATOM 6554 C C . LEU B 1 431 ? -41.25 -0.706 -4.473 1 80.12 431 LEU B C 1
ATOM 6556 O O . LEU B 1 431 ? -41.812 -1.766 -4.184 1 80.12 431 LEU B O 1
ATOM 6560 N N . GLU B 1 432 ? -41.844 0.29 -5.07 1 80.44 432 GLU B N 1
ATOM 6561 C CA . GLU B 1 432 ? -43.281 0.241 -5.359 1 80.44 432 GLU B CA 1
ATOM 6562 C C . GLU B 1 432 ? -43.594 -0.794 -6.438 1 80.44 432 GLU B C 1
ATOM 6564 O O . GLU B 1 432 ? -44.562 -1.54 -6.332 1 80.44 432 GLU B O 1
ATOM 6569 N N . SER B 1 433 ? -42.688 -0.763 -7.422 1 80.31 433 SER B N 1
ATOM 6570 C CA . SER B 1 433 ? -42.875 -1.719 -8.508 1 80.31 433 SER B CA 1
ATOM 6571 C C . SER B 1 433 ? -42.656 -3.15 -8.023 1 80.31 433 SER B C 1
ATOM 6573 O O . SER B 1 433 ? -43.406 -4.059 -8.422 1 80.31 433 SER B O 1
ATOM 6575 N N . ILE B 1 434 ? -41.812 -3.275 -7.105 1 78.88 434 ILE B N 1
ATOM 6576 C CA . ILE B 1 434 ? -41.5 -4.59 -6.551 1 78.88 434 ILE B CA 1
ATOM 6577 C C . ILE B 1 434 ? -42.625 -5.023 -5.613 1 78.88 434 ILE B C 1
ATOM 6579 O O . ILE B 1 434 ? -43.062 -6.18 -5.641 1 78.88 434 ILE B O 1
ATOM 6583 N N . ALA B 1 435 ? -43.094 -4.18 -4.875 1 80.06 435 ALA B N 1
ATOM 6584 C CA . ALA B 1 435 ? -44.219 -4.461 -3.998 1 80.06 435 ALA B CA 1
ATOM 6585 C C . ALA B 1 435 ? -45.438 -4.875 -4.801 1 80.06 435 ALA B C 1
ATOM 6587 O O . ALA B 1 435 ? -46.125 -5.836 -4.445 1 80.06 435 ALA B O 1
ATOM 6588 N N . GLY B 1 436 ? -45.625 -4.172 -5.887 1 79.31 436 GLY B N 1
ATOM 6589 C CA . GLY B 1 436 ? -46.719 -4.535 -6.801 1 79.31 436 GLY B CA 1
ATOM 6590 C C . GLY B 1 436 ? -46.531 -5.926 -7.387 1 79.31 436 GLY B C 1
ATOM 6591 O O . GLY B 1 436 ? -47.5 -6.684 -7.48 1 79.31 436 GLY B O 1
ATOM 6592 N N . LEU B 1 437 ? -45.312 -6.168 -7.715 1 76.69 437 LEU B N 1
ATOM 6593 C CA . LEU B 1 437 ? -45 -7.484 -8.266 1 76.69 437 LEU B CA 1
ATOM 6594 C C . LEU B 1 437 ? -45.281 -8.578 -7.238 1 76.69 437 LEU B C 1
ATOM 6596 O O . LEU B 1 437 ? -45.875 -9.602 -7.566 1 76.69 437 LEU B O 1
ATOM 6600 N N . ILE B 1 438 ? -44.969 -8.445 -6.043 1 77.62 438 ILE B N 1
ATOM 6601 C CA . ILE B 1 438 ? -45.125 -9.43 -4.984 1 77.62 438 ILE B CA 1
ATOM 6602 C C . ILE B 1 438 ? -46.594 -9.648 -4.688 1 77.62 438 ILE B C 1
ATOM 6604 O O . ILE B 1 438 ? -47.062 -10.789 -4.535 1 77.62 438 ILE B O 1
ATOM 6608 N N . VAL B 1 439 ? -47.281 -8.625 -4.676 1 78.06 439 VAL B N 1
ATOM 6609 C CA . VAL B 1 439 ? -48.719 -8.711 -4.453 1 78.06 439 VAL B CA 1
ATOM 6610 C C . VAL B 1 439 ? -49.375 -9.438 -5.625 1 78.06 439 VAL B C 1
ATOM 6612 O O . VAL B 1 439 ? -50.25 -10.289 -5.426 1 78.06 439 VAL B O 1
ATOM 6615 N N . GLU B 1 440 ? -48.812 -9.117 -6.82 1 76.25 440 GLU B N 1
ATOM 6616 C CA . GLU B 1 440 ? -49.344 -9.758 -8.023 1 76.25 440 GLU B CA 1
ATOM 6617 C C . GLU B 1 440 ? -49.031 -11.25 -8.031 1 76.25 440 GLU B C 1
ATOM 6619 O O . GLU B 1 440 ? -49.906 -12.07 -8.359 1 76.25 440 GLU B O 1
ATOM 6624 N N . LEU B 1 441 ? -47.906 -11.523 -7.633 1 72.19 441 LEU B N 1
ATOM 6625 C CA . LEU B 1 441 ? -47.469 -12.914 -7.652 1 72.19 441 LEU B CA 1
ATOM 6626 C C . LEU B 1 441 ? -48.125 -13.711 -6.535 1 72.19 441 LEU B C 1
ATOM 6628 O O . LEU B 1 441 ? -48.438 -14.883 -6.715 1 72.19 441 LEU B O 1
ATOM 6632 N N . LYS B 1 442 ? -48.344 -13.141 -5.461 1 72.94 442 LYS B N 1
ATOM 6633 C CA . LYS B 1 442 ? -49.031 -13.805 -4.363 1 72.94 442 LYS B CA 1
ATOM 6634 C C . LYS B 1 442 ? -50.5 -14.031 -4.707 1 72.94 442 LYS B C 1
ATOM 6636 O O . LYS B 1 442 ? -51.062 -15.07 -4.359 1 72.94 442 LYS B O 1
ATOM 6641 N N . GLY B 1 443 ? -51 -13.133 -5.367 1 70.94 443 GLY B N 1
ATOM 6642 C CA . GLY B 1 443 ? -52.375 -13.297 -5.844 1 70.94 443 GLY B CA 1
ATOM 6643 C C . GLY B 1 443 ? -52.531 -14.414 -6.859 1 70.94 443 GLY B C 1
ATOM 6644 O O . GLY B 1 443 ? -53.562 -15.07 -6.918 1 70.94 443 GLY B O 1
ATOM 6645 N N . GLN B 1 444 ? -51.469 -14.57 -7.598 1 63.94 444 GLN B N 1
ATOM 6646 C CA . GLN B 1 444 ? -51.5 -15.641 -8.586 1 63.94 444 GLN B CA 1
ATOM 6647 C C . GLN B 1 444 ? -51.312 -17 -7.93 1 63.94 444 GLN B C 1
ATOM 6649 O O . GLN B 1 444 ? -51.812 -18.016 -8.43 1 63.94 444 GLN B O 1
ATOM 6654 N N . GLY B 1 445 ? -50.719 -17.094 -6.934 1 55.38 445 GLY B N 1
ATOM 6655 C CA . GLY B 1 445 ? -50.5 -18.344 -6.219 1 55.38 445 GLY B CA 1
ATOM 6656 C C . GLY B 1 445 ? -51.719 -18.828 -5.457 1 55.38 445 GLY B C 1
ATOM 6657 O O . GLY B 1 445 ? -51.844 -20.031 -5.203 1 55.38 445 GLY B O 1
ATOM 6658 N N . GLU B 1 446 ? -52.625 -18.109 -5.094 1 55.44 446 GLU B N 1
ATOM 6659 C CA . GLU B 1 446 ? -53.844 -18.531 -4.379 1 55.44 446 GLU B CA 1
ATOM 6660 C C . GLU B 1 446 ? -54.906 -19.016 -5.344 1 55.44 446 GLU B C 1
ATOM 6662 O O . GLU B 1 446 ? -55.938 -19.562 -4.922 1 55.44 446 GLU B O 1
ATOM 6667 N N . ARG B 1 447 ? -54.719 -18.922 -6.621 1 50 447 ARG B N 1
ATOM 6668 C CA . ARG B 1 447 ? -55.688 -19.438 -7.59 1 50 447 ARG B CA 1
ATOM 6669 C C . ARG B 1 447 ? -55.25 -20.781 -8.133 1 50 447 ARG B C 1
ATOM 6671 O O . ARG B 1 447 ? -56 -21.422 -8.898 1 50 447 ARG B O 1
ATOM 6678 N N . VAL B 1 448 ? -54.125 -21.188 -7.773 1 38.62 448 VAL B N 1
ATOM 6679 C CA . VAL B 1 448 ? -53.812 -22.531 -8.203 1 38.62 448 VAL B CA 1
ATOM 6680 C C . VAL B 1 448 ? -53.906 -23.5 -7.016 1 38.62 448 VAL B C 1
ATOM 6682 O O . VAL B 1 448 ? -53.469 -23.172 -5.906 1 38.62 448 VAL B O 1
#

Solvent-accessible surface area (backbone atoms only — not comparable to full-atom values): 46566 Å² total; per-residue (Å²): 127,83,76,84,50,47,68,26,30,38,32,21,56,33,88,68,34,61,47,40,9,37,40,45,53,23,37,80,79,36,59,65,46,58,56,49,38,50,52,52,28,52,41,17,46,75,63,72,38,61,72,34,52,62,44,36,48,29,65,82,33,70,45,65,68,53,25,58,74,72,36,51,61,42,46,56,51,35,35,45,47,39,22,50,42,37,48,48,42,35,49,76,71,62,47,31,34,71,60,31,29,34,19,40,68,66,9,37,54,45,34,37,27,74,18,51,19,31,49,68,58,56,40,42,39,49,54,45,45,43,45,50,23,45,60,71,55,64,61,72,26,21,35,32,40,30,58,33,20,60,68,60,47,52,51,50,51,58,64,62,69,47,88,61,54,35,70,18,29,41,51,36,48,49,32,26,30,34,12,14,38,51,69,56,42,52,49,44,37,49,53,34,44,56,52,74,28,58,52,44,75,51,90,57,74,47,26,54,15,19,46,89,70,35,43,65,23,32,53,54,29,29,56,56,55,68,72,55,82,57,36,52,45,77,33,52,33,42,32,20,61,76,69,43,68,46,71,39,34,67,43,52,51,49,50,65,44,37,51,51,34,41,37,29,34,42,36,63,41,50,52,52,44,34,39,70,62,58,41,42,39,34,38,24,21,36,35,46,68,62,46,50,42,46,57,51,38,38,33,80,59,23,55,27,36,43,32,47,48,65,30,33,58,66,50,30,52,54,30,58,60,54,51,42,84,62,73,74,71,65,79,63,69,75,73,70,80,69,79,75,73,78,76,76,85,77,78,85,80,82,78,80,77,78,79,78,77,80,73,87,70,76,85,42,52,71,58,44,30,55,49,43,26,47,51,50,15,68,72,72,29,45,60,45,77,72,64,44,94,85,42,34,38,44,85,64,67,64,40,43,75,62,57,46,49,51,52,45,48,52,50,26,60,74,64,68,34,73,89,64,93,82,67,62,65,85,72,45,45,25,64,63,50,44,19,47,48,50,48,50,43,41,58,57,56,72,75,104,128,84,75,82,49,48,72,25,29,38,32,21,56,34,88,70,34,60,49,40,8,38,40,45,52,22,39,80,78,37,59,62,45,58,54,49,38,50,50,51,27,52,41,17,46,74,63,74,38,61,71,33,52,61,43,35,48,29,65,82,34,70,46,66,68,53,25,58,75,73,34,51,62,43,48,55,51,36,35,45,48,39,23,49,42,37,48,49,43,36,49,74,72,64,47,30,32,70,57,31,27,32,20,40,67,66,8,38,53,45,34,37,28,76,19,51,18,31,49,69,56,57,41,42,39,48,55,45,44,44,46,49,22,44,62,70,55,65,58,71,25,21,36,32,41,30,58,33,18,60,67,61,47,52,50,50,50,59,62,61,69,45,87,60,55,34,69,18,28,41,51,35,49,49,31,26,30,35,13,15,39,52,70,55,43,52,48,44,36,50,53,34,46,57,51,72,30,58,54,44,76,51,87,56,74,48,28,54,14,20,47,88,71,34,43,66,23,32,52,54,29,31,56,58,55,67,71,54,82,56,36,54,44,75,34,51,32,42,32,20,60,77,68,43,69,45,72,38,35,66,42,50,49,49,50,66,46,36,50,50,36,40,38,29,33,41,35,63,42,50,53,51,44,33,39,71,62,58,42,40,40,34,39,24,24,35,36,47,69,61,45,51,42,45,56,52,39,38,32,79,59,22,56,26,38,44,33,47,47,65,31,33,57,67,50,30,51,54,28,58,60,54,50,43,83,62,72,75,71,65,80,63,69,72,72,69,79,68,77,75,70,77,75,75,84,78,79,85,78,81,74,81,77,78,78,79,77,80,72,87,70,75,86,42,54,71,57,44,31,56,49,44,28,47,51,47,14,67,73,73,28,45,60,44,76,71,62,44,94,83,43,34,38,43,87,62,66,64,41,43,74,64,56,46,49,51,52,46,49,52,51,27,61,74,65,67,34,74,89,64,94,83,68,61,68,84,74,46,45,26,64,64,49,44,18,46,47,51,48,51,42,40,57,55,55,74,75,103

InterPro domains:
  IPR001227 Acyl transferase domain superfamily [G3DSA:3.40.366.10] (10-294)
  IPR006162 Phosphopantetheine attachment site [PS00012] (396-411)
  IPR009081 Phosphopantetheine binding ACP domain [PF00550] (371-438)
  IPR009081 Phosphopantetheine binding ACP domain [PS50075] (366-442)
  IPR014043 Acyl transferase domain [PF00698] (9-299)
  IPR014043 Acyl transferase domain [SM00827] (11-336)
  IPR016035 Acyl transferase/acyl hydrolase/lysophospholipase [SSF52151] (9-304)
  IPR016036 Malonyl-CoA ACP transacylase, ACP-binding [SSF55048] (140-204)
  IPR036736 ACP-like superfamily [G3DSA:1.10.1200.10] (360-447)
  IPR036736 ACP-like superfamily [SSF47336] (365-443)
  IPR050858 Malonyl CoA-ACP Transacylase/Polyketide Synthase FabD [PTHR42681] (8-300)

Sequence (896 aa):
MQADHLPSTFLFPGQGAYLAGVFSASRQAFPGIAAELARVDEYSLRAGGPGVTSLLTDPASPTLDRLLESDVPALSLAIFASQIVAARLYREELGLSAALLMGHSFGEFAALVVSGALTLEEGVTLVVARDRALRASGVSGGMVAIEAGLRRVEHLVAATADSSLAVAADNAYDQVVVSGAEPAVARLASVAGALGVKATVLRVPYPFHNRRLLGEANELFARTVATVDPRVPRVDVFSPVLGRRVETPGDVSEVLSSHLVRPVRFLAALHEIRGEGVTRFVECGARSTLVDLVNATVAGTSTSAPFRRRADDAGVLDEVRRLAPVPVTPAEPRPVEAAFVEPLPTQRDTSVSIETDDGGGELSAPNVLDELKTLYADAVGYPADVFETGVELEADLGIDSIRQTELLQRARQRYDVPEADHIRITDYTTLESIAGLIVELKGQGERVMQADHLPSTFLFPGQGAYLAGVFSASRQAFPGIAAELARVDEYSLRAGGPGVTSLLTDPASPTLDRLLESDVPALSLAIFASQIVAARLYREELGLSAALLMGHSFGEFAALVVSGALTLEEGVTLVVARDRALRASGVSGGMVAIEAGLRRVEHLVAATADSSLAVAADNAYDQVVVSGAEPAVARLASVAGALGVKATVLRVPYPFHNRRLLGEANELFARTVATVDPRVPRVDVFSPVLGRRVETPGDVSEVLSSHLVRPVRFLAALHEIRGEGVTRFVECGARSTLVDLVNATVAGTSTSAPFRRRADDAGVLDEVRRLAPVPVTPAEPRPVEAAFVEPLPTQRDTSVSIETDDGGGELSAPNVLDELKTLYADAVGYPADVFETGVELEADLGIDSIRQTELLQRARQRYDVPEADHIRITDYTTLESIAGLIVELKGQGERV

pLDDT: mean 85.23, std 20.46, range [20.11, 98.88]